Protein AF-A0A1E3TLP7-F1 (afdb_monomer_lite)

InterPro domains:
  IPR000572 Oxidoreductase, molybdopterin-binding domain [PF00174] (511-684)
  IPR001279 Metallo-beta-lactamase [PF00753] (11-185)
  IPR001279 Metallo-beta-lactamase [SM00849] (12-185)
  IPR001763 Rhodanese-like domain [PF00581] (271-338)
  IPR001763 Rhodanese-like domain [PF00581] (365-454)
  IPR001763 Rhodanese-like domain [PS50206] (268-319)
  IPR001763 Rhodanese-like domain [PS50206] (373-461)
  IPR001763 Rhodanese-like domain [SM00450] (255-351)
  IPR001763 Rhodanese-like domain [SM00450] (363-458)
  IPR005066 Moybdenum cofactor oxidoreductase, dimerisation [PF03404] (709-818)
  IPR008335 Eukaryotic molybdopterin oxidoreductase [PR00407] (499-515)
  IPR008335 Eukaryotic molybdopterin oxidoreductase [PR00407] (575-590)
  IPR008335 Eukaryotic molybdopterin oxidoreductase [PR00407] (631-647)
  IPR008335 Eukaryotic molybdopterin oxidoreductase [PR00407] (648-661)
  IPR008335 Eukaryotic molybdopterin oxidoreductase [PR00407] (664-677)
  IPR008335 Eukaryotic molybdopterin oxidoreductase [PR00407] (787-799)
  IPR014756 Immunoglobulin E-set [SSF81296] (709-818)
  IPR036374 Oxidoreductase, molybdopterin-binding domain superfamily [G3DSA:3.90.420.10] (462-701)
  IPR036374 Oxidoreductase, molybdopterin-binding domain superfamily [SSF56524] (473-695)
  IPR036866 Ribonuclease Z/Hydroxyacylglutathione hydrolase-like [G3DSA:3.60.15.10] (1-247)

Organism: Mycobacterium shimoidei (NCBI:txid29313)

pLDDT: mean 91.76, std 10.47, range [29.0, 98.88]

Sequence (820 aa):
MIFSQHYLACLSQASYLIGDETSGRAVVVDPRRDVDTYLSEAAEHGLHIERVIETHIHADFLSGHLELAAATGAVISYGEKADVQFPIEPLRDGQRICLGEVALQILATPGHTPESICIVVYEHADDDLPYGVLTGDTLFVGDVGRPDLMTSAGLSPDALARALYQSLHNKLLKLPDATRVYPAHGAGSLCGRRLSSETSSTIGDQRRTNYALNISDVDQFVVAVTEAQPLRPPYFEFTSRRNREQHPLLDEHGCPRLLDIDQICKYAQAGAILLDSREPGDYASGHLRGAINVGLQGRFAEWAGVVLSPDRDIVLVGDPTLARESTTRLSRVGFDRVIGQIRDLEQVFTQRPELVETSSRLSIDQLAELRGREPRLQLVDIRSPAERAQGAIPGARSIPLPVLTGVMADLDRAAPVVIYCASGYRSMVAASVLRSAGFDDVSDVIGGFESWQSCGLPSSSGDDDGPPVAADGRNAGLIVHRKDPLNCETSLPSLIGSVVMPISHFYVRNHFPAPALDPEAYELTVTGLVERPLRFGVHDLKRMPSQSLVSTLECAGNGRIQFDPPVEGEQWRFGAASTAEWTGVPLAEILDRAGLTAGAHDVVFRGADAGLVDNLTTPVRFERALSIADAYNSGALVAYAMNGEPLPLQHGRPVRLVVPGWYSVASVKWLTEIEVIGQSFEGYFHTERYQYEWPRDNGVVREPVRLQRVRSVIAEPADGVSVPAGELVVRGVAWSGAAAIDRVDVCIGESPWQPARLIGERRRHSWQWWELLARCETAGPTTLRARATDLAGRTQPDRPEWNRLGYGGNAIHTVTVRIE

Secondary structure (DSSP, 8-state):
-EEEEEEETTTTEEEEEEE-TTT-EEEEES--S--HHHHHHHHHTT-EEEEEE-SS--SSS--SHHHHHHHH-PEEE-BTT---SS----B-TT-EEESSS-EEEEEE--SSSTT-EEEEEESSTT-SS-SEEEEETTB-SSSB--S-GGGGGT--HHHHHHHHHHHHHHTGGGS-TT-EEEESB-TT-TTSSS--S-S-EEHHHHHHH-TGGG--SHHHHHHHHHTTPPPPPTHHHHHHHHTTS--PPP-TTPPPPEE-HHHHHHHHHTT-EEEE-S-HHHHHHSEETTPEE--SSSSHHHHHHHHS-TTS-EEEES-GGGHHHHHHHHHTTT---EEEEES-HHHHHHH-GGGEE--EEE-HHHHHHHHHH-TT-EEEE-S-HHH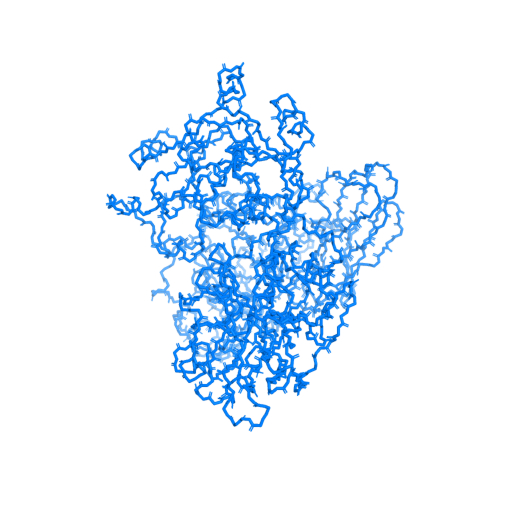HHT-B-TT-EE--HHHHHHHGGGS-TTS-EEEE-SSSHHHHHHHHHHHHTT-SSEEEETTHHHHHHHTTPPPBPTTTTS----TTSTTTTEEEEETTTTEEEE-SGGGSS-SS--GGGS-EE-SSPPP---TTT--EEEEESBSS-EEE-HHHHHTS--EEEEEEEE-TTTTGGG-SS--SS----S--EEEEEEEEEEHHHHHHHH-BPTT--EEEEEEEEEE--TT-SS-EEEEEEEEHHHHHHS--EEEEEETTEEPPGGGTTT-EEE-TTB-GGGS-SSEEEEEEESS----IIIIISSEEEEEETTEEEEEE--BPPPEEEEEESPTT-EE-SEEEEEEEEEE-SSS-EEEEEEEETTSPPEEEEEES---SSS-EEEEEEEEE---EEEEEEEEEEETTS-B--SS----TT-----PPEEEEEEE-

Radius of gyration: 30.21 Å; chains: 1; bounding box: 72×69×86 Å

Foldseek 3Di:
DDWDWDADQLQQFIKIWDADLVQLEIEIEQAFLPCVVVVVVSVVSSHQHQAYEYQDLFLQFAGNRVVNCVVRVHAYEFAPPDAFDDDHDHDYAQDWDDNDQKIWGWHQQQALHNGGIKIFIASGPPDLATQAIEREQLDAAQWHFAQCLCVVVVDDSLVSLLSSLCSVPVPLLPHDQAHKYAYRGAPPNLRTDGGHPDRIDGSNVCCVRRPLNPDPDSVVSSCVRNPPRWDDFPLSVVSSVSNRYDDDRDPLPDAAAADEPVVVVVLVVVPAAEEEQDALVVVQAKDFQLHFYQHVPRNRQSLCSLQDDLVHAYEYEDDSVCRSVSQSSVVRSPNNRHNHYHNDVVVCCVPPVVRMDHAAADEPVRVVVCVVVFVQEAAAEQEILVVCLAFDDPPHQYDHSSCCVVCVVLRDLPHAYEYFYQQFRSQSSSQSSSSSVRRPHYYYYHGGVPSVVVVVHDTDHSPNPPPPCDLQVSSQQWAWQDSFVTFTFAALLQQPDDLAHDPSRATFDDPHHQDDDDLVPAWAWEEAQFPATDIDRPVRFVPDDKDKDKFKAAAQQACQCQFPVHADDRNHYHGRIGIWIFMTDQLVVVRVVRHGHPLFFKKKWWAPGWDDDPPDPDIDTLMEIDTPVLSVPQRKGFTQDINNHGDDRSRAPRTWIDRFQFHCSRTGHNTRYIYTYNDDDDGCCYPVHQWFWDDDPVGTDTHHRTGAAKAKAWSPPAAAAEDEAFKGKTKTKIATSPAWWPWKWKDKAPDDTDTWDWRDDTDGRTIIITMDTDGGHDFFKMKMWMKIAGPVGGIAACGARDGNNNGNGRHIYMGIYGYD

Structure (mmCIF, N/CA/C/O backbone):
data_AF-A0A1E3TLP7-F1
#
_entry.id   AF-A0A1E3TLP7-F1
#
loop_
_atom_site.group_PDB
_atom_site.id
_atom_site.type_symbol
_atom_site.label_atom_id
_atom_site.label_alt_id
_atom_site.label_comp_id
_atom_site.label_asym_id
_atom_site.label_entity_id
_atom_site.label_seq_id
_atom_site.pdbx_PDB_ins_code
_atom_site.Cartn_x
_atom_site.Cartn_y
_atom_site.Cartn_z
_atom_site.occupancy
_atom_site.B_iso_or_equiv
_atom_site.auth_seq_id
_atom_site.auth_comp_id
_atom_site.auth_asym_id
_atom_site.auth_atom_id
_atom_site.pdbx_PDB_model_num
ATOM 1 N N . MET A 1 1 ? -23.063 20.810 29.902 1.00 96.62 1 MET A N 1
ATOM 2 C CA . MET A 1 1 ? -22.294 19.725 29.241 1.00 96.62 1 MET A CA 1
ATOM 3 C C . MET A 1 1 ? -20.846 20.162 29.118 1.00 96.62 1 MET A C 1
ATOM 5 O O . MET A 1 1 ? -20.602 21.279 28.676 1.00 96.62 1 MET A O 1
ATOM 9 N N . ILE A 1 2 ? -19.897 19.275 29.423 1.00 97.88 2 ILE A N 1
ATOM 10 C CA . ILE A 1 2 ? -18.472 19.474 29.127 1.00 97.88 2 ILE A CA 1
ATOM 11 C C . ILE A 1 2 ? -18.133 18.728 27.836 1.00 97.88 2 ILE A C 1
ATOM 13 O O . ILE A 1 2 ? -18.432 17.541 27.704 1.00 97.88 2 ILE A O 1
ATOM 17 N N . PHE A 1 3 ? -17.528 19.433 26.881 1.00 98.31 3 PHE A N 1
ATOM 18 C CA . PHE A 1 3 ? -17.060 18.875 25.615 1.00 98.31 3 PHE A CA 1
ATOM 19 C C . PHE A 1 3 ? -15.680 19.444 25.299 1.00 98.31 3 PHE A C 1
ATOM 21 O O . PHE A 1 3 ? -15.554 20.639 25.017 1.00 98.31 3 PHE A O 1
ATOM 28 N N . SER A 1 4 ? -14.672 18.579 25.292 1.00 98.00 4 SER A N 1
ATOM 29 C CA . SER A 1 4 ? -13.280 18.970 25.082 1.00 98.00 4 SER A CA 1
ATOM 30 C C . SER A 1 4 ? -12.659 18.173 23.949 1.00 98.00 4 SER A C 1
ATOM 32 O O . SER A 1 4 ? -12.707 16.945 23.937 1.00 98.00 4 SER A O 1
ATOM 34 N N . GLN A 1 5 ? -12.070 18.881 22.982 1.00 97.38 5 GLN A N 1
ATOM 35 C CA . GLN A 1 5 ? -11.295 18.287 21.895 1.00 97.38 5 GLN A CA 1
ATOM 36 C C . GLN A 1 5 ? -9.805 18.386 22.222 1.00 97.38 5 GLN A C 1
ATOM 38 O O . GLN A 1 5 ? -9.239 19.479 22.270 1.00 97.38 5 GLN A O 1
ATOM 43 N N . HIS A 1 6 ? -9.141 17.242 22.350 1.00 96.38 6 HIS A N 1
ATOM 44 C CA . HIS A 1 6 ? -7.696 17.168 22.500 1.00 96.38 6 HIS A CA 1
ATOM 45 C C . HIS A 1 6 ? -7.064 16.830 21.148 1.00 96.38 6 HIS A C 1
ATOM 47 O O . HIS A 1 6 ? -7.048 15.671 20.727 1.00 96.38 6 HIS A O 1
ATOM 53 N N . TYR A 1 7 ? -6.433 17.813 20.499 1.00 92.19 7 TYR A N 1
ATOM 54 C CA . TYR A 1 7 ? -5.737 17.614 19.220 1.00 92.19 7 TYR A CA 1
ATOM 55 C C . TYR A 1 7 ? -4.223 17.405 19.376 1.00 92.19 7 TYR A C 1
ATOM 57 O O . TYR A 1 7 ? -3.538 18.200 20.025 1.00 92.19 7 TYR A O 1
ATOM 65 N N . LEU A 1 8 ? -3.695 16.312 18.827 1.00 89.06 8 LEU A N 1
ATOM 66 C CA . LEU A 1 8 ? -2.284 15.949 18.853 1.00 89.06 8 LEU A CA 1
ATOM 67 C C . LEU A 1 8 ? -1.656 16.226 17.486 1.00 89.06 8 LEU A C 1
ATOM 69 O O . LEU A 1 8 ? -1.705 15.402 16.573 1.00 89.06 8 LEU A O 1
ATOM 73 N N . ALA A 1 9 ? -1.011 17.384 17.356 1.00 83.56 9 ALA A N 1
ATOM 74 C CA . ALA A 1 9 ? -0.497 17.864 16.073 1.00 83.56 9 ALA A CA 1
ATOM 75 C C . ALA A 1 9 ? 0.505 16.910 15.394 1.00 83.56 9 ALA A C 1
ATOM 77 O O . ALA A 1 9 ? 0.529 16.825 14.169 1.00 83.56 9 ALA A O 1
ATOM 78 N N . CYS A 1 10 ? 1.315 16.172 16.162 1.00 80.00 10 CYS A N 1
ATOM 79 C CA . CYS A 1 10 ? 2.345 15.290 15.602 1.00 80.00 10 CYS A CA 1
ATOM 80 C C . CYS A 1 10 ? 1.803 14.004 14.960 1.00 80.00 10 CYS A C 1
ATOM 82 O O . CYS A 1 10 ? 2.564 13.355 14.260 1.00 80.00 10 CYS A O 1
ATOM 84 N N . LEU A 1 11 ? 0.541 13.641 15.216 1.00 85.75 11 LEU A N 1
ATOM 85 C CA . LEU A 1 11 ? -0.172 12.537 14.550 1.00 85.75 11 LEU A CA 1
ATOM 86 C C . LEU A 1 11 ? -1.413 13.034 13.794 1.00 85.75 11 LEU A C 1
ATOM 88 O O . LEU A 1 11 ? -2.057 12.289 13.074 1.00 85.75 11 LEU A O 1
ATOM 92 N N . SER A 1 12 ? -1.728 14.330 13.909 1.00 90.31 12 SER A N 1
ATOM 93 C CA . SER A 1 12 ? -2.965 14.922 13.382 1.00 90.31 12 SER A CA 1
ATOM 94 C C . SER A 1 12 ? -4.221 14.236 13.917 1.00 90.31 12 SER A C 1
ATOM 96 O O . SER A 1 12 ? -5.204 14.128 13.195 1.00 90.31 12 SER A O 1
ATOM 98 N N . GLN A 1 13 ? -4.157 13.782 15.169 1.00 93.81 13 GLN A N 1
ATOM 99 C CA . GLN A 1 13 ? -5.163 12.957 15.829 1.00 93.81 13 GLN A CA 1
ATOM 100 C C . GLN A 1 13 ? -5.991 13.799 16.804 1.00 93.81 13 GLN A C 1
ATOM 102 O O . GLN A 1 13 ? -5.450 14.622 17.544 1.00 93.81 13 GLN A O 1
ATOM 107 N N . ALA A 1 14 ? -7.301 13.600 16.810 1.00 96.25 14 ALA A N 1
ATOM 108 C CA . ALA A 1 14 ? -8.249 14.223 17.713 1.00 96.25 14 ALA A CA 1
ATOM 109 C C . ALA A 1 14 ? -8.894 13.162 18.605 1.00 96.25 14 ALA A C 1
ATOM 111 O O . ALA A 1 14 ? -9.281 12.092 18.152 1.00 96.25 14 ALA A O 1
ATOM 112 N N . SER A 1 15 ? -9.046 13.514 19.873 1.00 98.19 15 SER A N 1
ATOM 113 C CA . SER A 1 15 ? -9.737 12.717 20.886 1.00 98.19 15 SER A CA 1
ATOM 114 C C . SER A 1 15 ? -10.657 13.623 21.680 1.00 98.19 15 SER A C 1
ATOM 116 O O . SER A 1 15 ? -10.453 14.843 21.705 1.00 98.19 15 SER A O 1
ATOM 118 N N . TYR A 1 16 ? -11.666 13.041 22.315 1.00 98.69 16 TYR A N 1
ATOM 119 C CA . TYR A 1 16 ? -12.747 13.820 22.907 1.00 98.69 16 TYR A CA 1
ATOM 120 C C . TYR A 1 16 ? -13.062 13.359 24.317 1.00 98.69 16 TYR A C 1
ATOM 122 O O . TYR A 1 16 ? -13.267 12.171 24.537 1.00 98.69 16 TYR A O 1
ATOM 130 N N . LEU A 1 17 ? -13.159 14.305 25.247 1.00 98.75 17 LEU A N 1
ATOM 131 C CA . LEU A 1 17 ? -13.747 14.084 26.562 1.00 98.75 17 LEU A CA 1
ATOM 132 C C . LEU A 1 17 ? -15.145 14.704 26.571 1.00 98.75 17 LEU A C 1
ATOM 134 O O . LEU A 1 17 ? -15.316 15.882 26.248 1.00 98.75 17 LEU A O 1
ATOM 138 N N . ILE A 1 18 ? -16.151 13.893 26.901 1.00 98.75 18 ILE A N 1
ATOM 139 C CA . ILE A 1 18 ? -17.552 14.316 26.964 1.00 98.75 18 ILE A CA 1
ATOM 140 C C . ILE A 1 18 ? -18.078 13.997 28.356 1.00 98.75 18 ILE A C 1
ATOM 142 O O . ILE A 1 18 ? -18.085 12.835 28.761 1.00 98.75 18 ILE A O 1
ATOM 146 N N . GLY A 1 19 ? -18.519 15.022 29.077 1.00 98.31 19 GLY A N 1
ATOM 147 C CA . GLY A 1 19 ? -18.962 14.921 30.461 1.00 98.31 19 GLY A CA 1
ATOM 148 C C . GLY A 1 19 ? -20.316 15.573 30.702 1.00 98.31 19 GLY A C 1
ATOM 149 O O . GLY A 1 19 ? -20.655 16.608 30.121 1.00 98.31 19 GLY A O 1
ATOM 150 N N . ASP A 1 20 ? -21.078 14.975 31.607 1.00 98.50 20 ASP A N 1
ATOM 151 C CA . ASP A 1 20 ? -22.281 15.565 32.170 1.00 98.50 20 ASP A CA 1
ATOM 152 C C . ASP A 1 20 ? -21.970 16.191 33.535 1.00 98.50 20 ASP A C 1
ATOM 154 O O . ASP A 1 20 ? -21.542 15.508 34.463 1.00 98.50 20 ASP A O 1
ATOM 158 N N . GLU A 1 21 ? -22.192 17.499 33.666 1.00 97.00 21 GLU A N 1
ATOM 159 C CA . GLU A 1 21 ? -21.892 18.242 34.899 1.00 97.00 21 GLU A CA 1
ATOM 160 C C . GLU A 1 21 ? -22.856 17.905 36.045 1.00 97.00 21 GLU A C 1
ATOM 162 O O . GLU A 1 21 ? -22.517 18.101 37.210 1.00 97.00 21 GLU A O 1
ATOM 167 N N . THR A 1 22 ? -24.059 17.406 35.739 1.00 97.12 22 THR A N 1
ATOM 168 C CA . THR A 1 22 ? -25.086 17.136 36.755 1.00 97.12 22 THR A CA 1
ATOM 169 C C . THR A 1 22 ? -24.856 15.804 37.459 1.00 97.12 22 THR A C 1
ATOM 171 O O . THR A 1 22 ? -25.039 15.698 38.672 1.00 97.12 22 THR A O 1
ATOM 174 N N . SER A 1 23 ? -24.437 14.785 36.709 1.00 97.94 23 SER A N 1
ATOM 175 C CA . SER A 1 23 ? -24.166 13.443 37.217 1.00 97.94 23 SER A CA 1
ATOM 176 C C . SER A 1 23 ? -22.690 13.208 37.532 1.00 97.94 23 SER A C 1
ATOM 178 O O . SER A 1 23 ? -22.369 12.259 38.249 1.00 97.94 23 SER A O 1
ATOM 180 N N . GLY A 1 24 ? -21.798 14.025 36.965 1.00 98.25 24 GLY A N 1
ATOM 181 C CA . GLY A 1 24 ? -20.355 13.821 36.997 1.00 98.25 24 GLY A CA 1
ATOM 182 C C . GLY A 1 24 ? -19.873 12.675 36.101 1.00 98.25 24 GLY A C 1
ATOM 183 O O . GLY A 1 24 ? -18.721 12.278 36.207 1.00 98.25 24 GLY A O 1
ATOM 184 N N . ARG A 1 25 ? -20.714 12.082 35.245 1.00 98.69 25 ARG A N 1
ATOM 185 C CA . ARG A 1 25 ? -20.330 10.931 34.403 1.00 98.69 25 ARG A CA 1
ATOM 186 C C . ARG A 1 25 ? -19.724 11.406 33.089 1.00 98.69 25 ARG A C 1
ATOM 188 O O . ARG A 1 25 ? -20.250 12.323 32.459 1.00 98.69 25 ARG A O 1
ATOM 195 N N . ALA A 1 26 ? -18.648 10.758 32.657 1.00 98.75 26 ALA A N 1
ATOM 196 C CA . ALA A 1 26 ? -17.939 11.119 31.438 1.00 98.75 26 ALA A CA 1
ATOM 197 C C . ALA A 1 26 ? -17.496 9.906 30.617 1.00 98.75 26 ALA A C 1
ATOM 199 O O . ALA A 1 26 ? -17.350 8.793 31.129 1.00 98.75 26 ALA A O 1
ATOM 200 N N . VAL A 1 27 ? -17.243 10.154 29.335 1.00 98.81 27 VAL A N 1
ATOM 201 C CA . VAL A 1 27 ? -16.594 9.213 28.420 1.00 98.81 27 VAL A CA 1
ATOM 202 C C . VAL A 1 27 ? -15.412 9.873 27.728 1.00 98.81 27 VAL A C 1
ATOM 204 O O . VAL A 1 27 ? -15.405 11.090 27.530 1.00 98.81 27 VAL A O 1
ATOM 207 N N . VAL A 1 28 ? -14.446 9.055 27.319 1.00 98.88 28 VAL A N 1
ATOM 208 C CA . VAL A 1 28 ? -13.373 9.475 26.412 1.00 98.88 28 VAL A CA 1
ATOM 209 C C . VAL A 1 28 ? -13.509 8.719 25.097 1.00 98.88 28 VAL A C 1
ATOM 211 O O . VAL A 1 28 ? -13.768 7.517 25.104 1.00 98.88 28 VAL A O 1
ATOM 214 N N . VAL A 1 29 ? -13.358 9.425 23.980 1.00 98.81 29 VAL A N 1
ATOM 215 C CA . VAL A 1 29 ? -13.446 8.872 22.627 1.00 98.81 29 VAL A CA 1
ATOM 216 C C . VAL A 1 29 ? -12.095 8.965 21.928 1.00 98.81 29 VAL A C 1
ATOM 218 O O . VAL A 1 29 ? -11.499 10.047 21.909 1.00 98.81 29 VAL A O 1
ATOM 221 N N . ASP A 1 30 ? -11.647 7.841 21.363 1.00 98.50 30 ASP A N 1
ATOM 222 C CA . ASP A 1 30 ? -10.378 7.663 20.641 1.00 98.50 30 ASP A CA 1
ATOM 223 C C . ASP A 1 30 ? -9.145 8.191 21.415 1.00 98.50 30 ASP A C 1
ATOM 225 O O . ASP A 1 30 ? -8.400 9.029 20.898 1.00 98.50 30 ASP A O 1
ATOM 229 N N . PRO A 1 31 ? -8.925 7.789 22.685 1.00 98.00 31 PRO A N 1
ATOM 230 C CA . PRO A 1 31 ? -7.868 8.344 23.527 1.00 98.00 31 PRO A CA 1
ATOM 231 C C . PRO A 1 31 ? -6.466 8.128 22.953 1.00 98.00 31 PRO A C 1
ATOM 233 O O . PRO A 1 31 ? -6.100 7.046 22.493 1.00 98.00 31 PRO A O 1
ATOM 236 N N . ARG A 1 32 ? -5.619 9.146 23.113 1.00 95.31 32 ARG A N 1
ATOM 237 C CA . ARG A 1 32 ? -4.165 9.001 22.986 1.00 95.31 32 ARG A CA 1
ATOM 238 C C . ARG A 1 32 ? -3.653 7.998 24.007 1.00 95.31 32 ARG A C 1
ATOM 240 O O . ARG A 1 32 ? -4.238 7.849 25.076 1.00 95.31 32 ARG A O 1
ATOM 247 N N . ARG A 1 33 ? -2.498 7.404 23.711 1.00 94.12 33 ARG A N 1
ATOM 248 C CA . ARG A 1 33 ? -1.833 6.489 24.638 1.00 94.12 33 ARG A CA 1
ATOM 249 C C . ARG A 1 33 ? -1.400 7.127 25.954 1.00 94.12 33 ARG A C 1
ATOM 251 O O . ARG A 1 33 ? -1.424 6.454 26.973 1.00 94.12 33 ARG A O 1
ATOM 258 N N . ASP A 1 34 ? -0.963 8.384 25.913 1.00 94.31 34 ASP A N 1
ATOM 259 C CA . ASP A 1 34 ? -0.636 9.170 27.099 1.00 94.31 34 ASP A CA 1
ATOM 260 C C . ASP A 1 34 ? -1.903 9.826 27.671 1.00 94.31 34 ASP A C 1
ATOM 262 O O . ASP A 1 34 ? -2.395 10.831 27.147 1.00 94.31 34 ASP A O 1
ATOM 266 N N . VAL A 1 35 ? -2.473 9.208 28.706 1.00 96.94 35 VAL A N 1
ATOM 267 C CA . VAL A 1 35 ? -3.844 9.435 29.181 1.00 96.94 35 VAL A CA 1
ATOM 268 C C . VAL A 1 35 ? -3.951 10.467 30.302 1.00 96.94 35 VAL A C 1
ATOM 270 O O . VAL A 1 35 ? -5.061 10.912 30.614 1.00 96.94 35 VAL A O 1
ATOM 273 N N . ASP A 1 36 ? -2.825 10.906 30.872 1.00 95.81 36 ASP A N 1
ATOM 274 C CA . ASP A 1 36 ? -2.765 11.882 31.972 1.00 95.81 36 ASP A CA 1
ATOM 275 C C . ASP A 1 36 ? -3.558 13.164 31.689 1.00 95.81 36 ASP A C 1
ATOM 277 O O . ASP A 1 36 ? -4.141 13.762 32.600 1.00 95.81 36 ASP A O 1
ATOM 281 N N . THR A 1 37 ? -3.614 13.584 30.420 1.00 95.19 37 THR A N 1
ATOM 282 C CA . THR A 1 37 ? -4.375 14.770 30.006 1.00 95.19 37 THR A CA 1
ATOM 283 C C . THR A 1 37 ? -5.871 14.623 30.280 1.00 95.19 37 THR A C 1
ATOM 285 O O . THR A 1 37 ? -6.492 15.597 30.693 1.00 95.19 37 THR A O 1
ATOM 288 N N . TYR A 1 38 ? -6.444 13.431 30.089 1.00 98.25 38 TYR A N 1
ATOM 289 C CA . TYR A 1 38 ? -7.871 13.189 30.310 1.00 98.25 38 TYR A CA 1
ATOM 290 C C . TYR A 1 38 ? -8.166 13.005 31.795 1.00 98.25 38 TYR A C 1
ATOM 292 O O . TYR A 1 38 ? -9.174 13.499 32.290 1.00 98.25 38 TYR A O 1
ATOM 300 N N . LEU A 1 39 ? -7.274 12.316 32.516 1.00 98.12 39 LEU A N 1
ATOM 301 C CA . LEU A 1 39 ? -7.407 12.087 33.956 1.00 98.12 39 LEU A CA 1
ATOM 302 C C . LEU A 1 39 ? -7.354 13.403 34.739 1.00 98.12 39 LEU A C 1
ATOM 304 O O . LEU A 1 39 ? -8.164 13.623 35.640 1.00 98.12 39 LEU A O 1
ATOM 308 N N . SER A 1 40 ? -6.424 14.286 34.369 1.00 97.56 40 SER A N 1
ATOM 309 C CA . SER A 1 40 ? -6.266 15.597 35.003 1.00 97.56 40 SER A CA 1
ATOM 310 C C . SER A 1 40 ? -7.473 16.496 34.744 1.00 97.56 40 SER A C 1
ATOM 312 O O . SER A 1 40 ? -7.992 17.102 35.678 1.00 97.56 40 SER A O 1
ATOM 314 N N . GLU A 1 41 ? -7.958 16.540 33.500 1.00 98.19 41 GLU A N 1
ATOM 315 C CA . GLU A 1 41 ? -9.129 17.340 33.133 1.00 98.19 41 GLU A CA 1
ATOM 316 C C . GLU A 1 41 ? -10.415 16.810 33.782 1.00 98.19 41 GLU A C 1
ATOM 318 O O . GLU A 1 41 ? -11.197 17.578 34.345 1.00 98.19 41 GLU A O 1
ATOM 323 N N . ALA A 1 42 ? -10.619 15.489 33.784 1.00 98.25 42 ALA A N 1
ATOM 324 C CA . ALA A 1 42 ? -11.744 14.883 34.486 1.00 98.25 42 ALA A CA 1
ATOM 325 C C . ALA A 1 42 ? -11.728 15.242 35.981 1.00 98.25 42 ALA A C 1
ATOM 327 O O . ALA A 1 42 ? -12.762 15.619 36.527 1.00 98.25 42 ALA A O 1
ATOM 328 N N . ALA A 1 43 ? -10.563 15.204 36.635 1.00 97.94 43 ALA A N 1
ATOM 329 C CA . ALA A 1 43 ? -10.437 15.598 38.035 1.00 97.94 43 ALA A CA 1
ATOM 330 C C . ALA A 1 43 ? -10.733 17.092 38.265 1.00 97.94 43 ALA A C 1
ATOM 332 O O . ALA A 1 43 ? -11.419 17.425 39.233 1.00 97.94 43 ALA A O 1
ATOM 333 N N . GLU A 1 44 ? -10.260 17.982 37.384 1.00 97.88 44 GLU A N 1
ATOM 334 C CA . GLU A 1 44 ? -10.527 19.429 37.447 1.00 97.88 44 GLU A CA 1
ATOM 335 C C . GLU A 1 44 ? -12.028 19.737 37.381 1.00 97.88 44 GLU A C 1
ATOM 337 O O . GLU A 1 44 ? -12.531 20.582 38.126 1.00 97.88 44 GLU A O 1
ATOM 342 N N . HIS A 1 45 ? -12.756 18.999 36.546 1.00 97.56 45 HIS A N 1
ATOM 343 C CA . HIS A 1 45 ? -14.193 19.165 36.360 1.00 97.56 45 HIS A CA 1
ATOM 344 C C . HIS A 1 45 ? -15.068 18.290 37.272 1.00 97.56 45 HIS A C 1
ATOM 346 O O . HIS A 1 45 ? -16.293 18.338 37.172 1.00 97.56 45 HIS A O 1
ATOM 352 N N . GLY A 1 46 ? -14.476 17.496 38.171 1.00 97.62 46 GLY A N 1
ATOM 353 C CA . GLY A 1 46 ? -15.222 16.587 39.048 1.00 97.62 46 GLY A CA 1
ATOM 354 C C . GLY A 1 46 ? -15.940 15.452 38.304 1.00 97.62 46 GLY A C 1
ATOM 355 O O . GLY A 1 46 ? -16.970 14.966 38.769 1.00 97.62 46 GLY A O 1
ATOM 356 N N . LEU A 1 47 ? -15.410 15.045 37.151 1.00 98.56 47 LEU A N 1
ATOM 357 C CA . LEU A 1 47 ? -15.938 13.987 36.300 1.00 98.56 47 LEU A CA 1
ATOM 358 C C . LEU A 1 47 ? -15.319 12.618 36.627 1.00 98.56 47 LEU A C 1
ATOM 360 O O . LEU A 1 47 ? -14.149 12.496 36.987 1.00 98.56 47 LEU A O 1
ATOM 364 N N . HIS A 1 48 ? -16.097 11.560 36.418 1.00 98.31 48 HIS A N 1
ATOM 365 C CA . HIS A 1 48 ? -15.682 10.166 36.464 1.00 98.31 48 HIS A CA 1
ATOM 366 C C . HIS A 1 48 ? -15.814 9.546 35.070 1.00 98.31 48 HIS A C 1
ATOM 368 O O . HIS A 1 48 ? -16.920 9.400 34.543 1.00 98.31 48 HIS A O 1
ATOM 374 N N . ILE A 1 49 ? -14.676 9.181 34.475 1.00 98.75 49 ILE A N 1
ATOM 375 C CA . ILE A 1 49 ? -14.624 8.506 33.175 1.00 98.75 49 ILE A CA 1
ATOM 376 C C . ILE A 1 49 ? -15.064 7.050 33.370 1.00 98.75 49 ILE A C 1
ATOM 378 O O . ILE A 1 49 ? -14.292 6.231 33.870 1.00 98.75 49 ILE A O 1
ATOM 382 N N . GLU A 1 50 ? -16.295 6.733 32.968 1.00 98.25 50 GLU A N 1
ATOM 383 C CA . GLU A 1 50 ? -16.895 5.397 33.124 1.00 98.25 50 GLU A CA 1
ATOM 384 C C . GLU A 1 50 ? -16.774 4.518 31.871 1.00 98.25 50 GLU A C 1
ATOM 386 O O . GLU A 1 50 ? -16.971 3.303 31.941 1.00 98.25 50 GLU A O 1
ATOM 391 N N . ARG A 1 51 ? -16.474 5.118 30.712 1.00 98.62 51 ARG A N 1
ATOM 392 C CA . ARG A 1 51 ? -16.362 4.409 29.434 1.00 98.62 51 ARG A CA 1
ATOM 393 C C . ARG A 1 51 ? -15.324 5.052 28.519 1.00 98.62 51 ARG A C 1
ATOM 395 O O . ARG A 1 51 ? -15.273 6.274 28.385 1.00 98.62 51 ARG A O 1
ATOM 402 N N . VAL A 1 52 ? -14.557 4.204 27.845 1.00 98.81 52 VAL A N 1
ATOM 403 C CA . VAL A 1 52 ? -13.730 4.561 26.692 1.00 98.81 52 VAL A CA 1
ATOM 404 C C . VAL A 1 52 ? -14.417 4.032 25.442 1.00 98.81 52 VAL A C 1
ATOM 406 O O . VAL A 1 52 ? -14.744 2.848 25.378 1.00 98.81 52 VAL A O 1
ATOM 409 N N . ILE A 1 53 ? -14.671 4.901 24.468 1.00 98.81 53 ILE A N 1
ATOM 410 C CA . ILE A 1 53 ? -15.297 4.524 23.201 1.00 98.81 53 ILE A CA 1
ATOM 411 C C . ILE A 1 53 ? -14.279 4.673 22.082 1.00 98.81 53 ILE A C 1
ATOM 413 O O . ILE A 1 53 ? -13.714 5.741 21.884 1.00 98.81 53 ILE A O 1
ATOM 417 N N . GLU A 1 54 ? -14.102 3.611 21.321 1.00 98.75 54 GLU A N 1
ATOM 418 C CA . GLU A 1 54 ? -13.281 3.605 20.123 1.00 98.75 54 GLU A CA 1
ATOM 419 C C . GLU A 1 54 ? -14.194 3.642 18.909 1.00 98.75 54 GLU A C 1
ATOM 421 O O . GLU A 1 54 ? -15.079 2.793 18.742 1.00 98.75 54 GLU A O 1
ATOM 426 N N . THR A 1 55 ? -14.007 4.650 18.062 1.00 98.62 55 THR A N 1
ATOM 427 C CA . THR A 1 55 ? -14.773 4.773 16.824 1.00 98.62 55 THR A CA 1
ATOM 428 C C . THR A 1 55 ? -14.433 3.643 15.866 1.00 98.62 55 THR A C 1
ATOM 430 O O . THR A 1 55 ? -15.306 3.195 15.128 1.00 98.62 55 THR A O 1
ATOM 433 N N . HIS A 1 56 ? -13.191 3.161 15.890 1.00 97.94 56 HIS A N 1
ATOM 434 C CA . HIS A 1 56 ? -12.696 2.037 15.106 1.00 97.94 56 HIS A CA 1
ATOM 435 C C . HIS A 1 56 ? -11.369 1.519 15.679 1.00 97.94 56 HIS A C 1
ATOM 437 O O . HIS A 1 56 ? -10.795 2.107 16.589 1.00 97.94 56 HIS A O 1
ATOM 443 N N . ILE A 1 57 ? -10.860 0.410 15.142 1.00 96.81 57 ILE A N 1
ATOM 444 C CA . ILE A 1 57 ? -9.518 -0.085 15.464 1.00 96.81 57 ILE A CA 1
ATOM 445 C C . ILE A 1 57 ? -8.491 0.753 14.691 1.00 96.81 57 ILE A C 1
ATOM 447 O O . ILE A 1 57 ? -8.256 0.511 13.503 1.00 96.81 57 ILE A O 1
ATOM 451 N N . HIS A 1 58 ? -7.872 1.716 15.377 1.00 96.06 58 HIS A N 1
ATOM 452 C CA . HIS A 1 58 ? -6.901 2.650 14.792 1.00 96.06 58 HIS A CA 1
ATOM 453 C C . HIS A 1 58 ? -5.693 1.932 14.188 1.00 96.06 58 HIS A C 1
ATOM 455 O O . HIS A 1 58 ? -5.191 0.944 14.737 1.00 96.06 58 HIS A O 1
ATOM 461 N N . ALA A 1 59 ? -5.210 2.432 13.053 1.00 92.56 59 ALA A N 1
ATOM 462 C CA . ALA A 1 59 ? -4.048 1.875 12.363 1.00 92.56 59 ALA A CA 1
ATOM 463 C C . ALA A 1 59 ? -2.775 2.696 12.582 1.00 92.56 59 ALA A C 1
ATOM 465 O O . ALA A 1 59 ? -1.683 2.154 12.500 1.00 92.56 59 ALA A O 1
ATOM 466 N N . ASP A 1 60 ? -2.886 3.986 12.853 1.00 91.06 60 ASP A N 1
ATOM 467 C CA . ASP A 1 60 ? -1.784 4.945 12.831 1.00 91.06 60 ASP A CA 1
ATOM 468 C C . ASP A 1 60 ? -1.270 5.322 14.228 1.00 91.06 60 ASP A C 1
ATOM 470 O O . ASP A 1 60 ? -0.136 5.773 14.364 1.00 91.06 60 ASP A O 1
ATOM 474 N N . PHE A 1 61 ? -2.043 5.072 15.284 1.00 95.12 61 PHE A N 1
ATOM 475 C CA . PHE A 1 61 ? -1.597 5.236 16.666 1.00 95.12 61 PHE A CA 1
ATOM 476 C C . PHE A 1 61 ? -2.097 4.100 17.557 1.00 95.12 61 PHE A C 1
ATOM 478 O O . PHE A 1 61 ? -3.115 3.465 17.279 1.00 95.12 61 PHE A O 1
ATOM 485 N N . LEU A 1 62 ? -1.351 3.815 18.623 1.00 96.25 62 LEU A N 1
ATOM 486 C CA . LEU A 1 62 ? -1.792 2.887 19.654 1.00 96.25 62 LEU A CA 1
ATOM 487 C C . LEU A 1 62 ? -2.657 3.649 20.653 1.00 96.25 62 LEU A C 1
ATOM 489 O O . LEU A 1 62 ? -2.199 4.629 21.241 1.00 96.25 62 LEU A O 1
ATOM 493 N N . SER A 1 63 ? -3.903 3.222 20.809 1.00 97.25 63 SER A N 1
ATOM 494 C CA . SER A 1 63 ? -4.866 3.907 21.664 1.00 97.25 63 SER A CA 1
ATOM 495 C C . SER A 1 63 ? -4.575 3.674 23.154 1.00 97.25 63 SER A C 1
ATOM 497 O O . SER A 1 63 ? -4.109 2.606 23.546 1.00 97.25 63 SER A O 1
ATOM 499 N N . GLY A 1 64 ? -4.914 4.667 23.983 1.00 97.81 64 GLY A N 1
ATOM 500 C CA . GLY A 1 64 ? -4.860 4.599 25.448 1.00 97.81 64 GLY A CA 1
ATOM 501 C C . GLY A 1 64 ? -6.061 3.924 26.117 1.00 97.81 64 GLY A C 1
ATOM 502 O O . GLY A 1 64 ? -6.338 4.191 27.286 1.00 97.81 64 GLY A O 1
ATOM 503 N N . HIS A 1 65 ? -6.834 3.103 25.400 1.00 98.12 65 HIS A N 1
ATOM 504 C CA . HIS A 1 65 ? -8.019 2.442 25.957 1.00 98.12 65 HIS A CA 1
ATOM 505 C C . HIS A 1 65 ? -7.694 1.506 27.125 1.00 98.12 65 HIS A C 1
ATOM 507 O O . HIS A 1 65 ? -8.443 1.486 28.104 1.00 98.12 65 HIS A O 1
ATOM 513 N N . LEU A 1 66 ? -6.580 0.765 27.061 1.00 97.94 66 LEU A N 1
ATOM 514 C CA . LEU A 1 66 ? -6.145 -0.095 28.166 1.00 97.94 66 LEU A CA 1
ATOM 515 C C . LEU A 1 66 ? -5.648 0.737 29.353 1.00 97.94 66 LEU A C 1
ATOM 517 O O . LEU A 1 66 ? -5.976 0.420 30.497 1.00 97.94 66 LEU A O 1
ATOM 521 N N . GLU A 1 67 ? -4.894 1.805 29.091 1.00 97.81 67 GLU A N 1
ATOM 522 C CA . GLU A 1 67 ? -4.379 2.730 30.100 1.00 97.81 67 GLU A CA 1
ATOM 523 C C . GLU A 1 67 ? -5.518 3.416 30.870 1.00 97.81 67 GLU A C 1
ATOM 525 O O . GLU A 1 67 ? -5.538 3.375 32.103 1.00 97.81 67 GLU A O 1
ATOM 530 N N . LEU A 1 68 ? -6.519 3.964 30.173 1.00 98.12 68 LEU A N 1
ATOM 531 C CA . LEU A 1 68 ? -7.689 4.573 30.815 1.00 98.12 68 LEU A CA 1
ATOM 532 C C . LEU A 1 68 ? -8.526 3.551 31.585 1.00 98.12 68 LEU A C 1
ATOM 534 O O . LEU A 1 68 ? -8.894 3.810 32.731 1.00 98.12 68 LEU A O 1
ATOM 538 N N . ALA A 1 69 ? -8.802 2.382 31.001 1.00 98.12 69 ALA A N 1
ATOM 539 C CA . ALA A 1 69 ? -9.564 1.339 31.685 1.00 98.12 69 ALA A CA 1
ATOM 540 C C . ALA A 1 69 ? -8.872 0.885 32.980 1.00 98.12 69 ALA A C 1
ATOM 542 O O . ALA A 1 69 ? -9.528 0.713 34.007 1.00 98.12 69 ALA A O 1
ATOM 543 N N . ALA A 1 70 ? -7.542 0.748 32.962 1.00 97.38 70 ALA A N 1
ATOM 544 C CA . ALA A 1 70 ? -6.762 0.407 34.146 1.00 97.38 70 ALA A CA 1
ATOM 545 C C . ALA A 1 70 ? -6.762 1.526 35.203 1.00 97.38 70 ALA A C 1
ATOM 547 O O . ALA A 1 70 ? -6.832 1.232 36.397 1.00 97.38 70 ALA A O 1
ATOM 548 N N . ALA A 1 71 ? -6.696 2.793 34.780 1.00 97.19 71 ALA A N 1
ATOM 549 C CA . ALA A 1 71 ? -6.642 3.943 35.680 1.00 97.19 71 ALA A CA 1
ATOM 550 C C . ALA A 1 71 ? -7.995 4.278 36.332 1.00 97.19 71 ALA A C 1
ATOM 552 O O . ALA A 1 71 ? -8.023 4.720 37.481 1.00 97.19 71 ALA A O 1
ATOM 553 N N . THR A 1 72 ? -9.113 4.081 35.624 1.00 97.88 72 THR A N 1
ATOM 554 C CA . THR A 1 72 ? -10.437 4.548 36.080 1.00 97.88 72 THR A CA 1
ATOM 555 C C . THR A 1 72 ? -11.439 3.430 36.354 1.00 97.88 72 THR A C 1
ATOM 557 O O . THR A 1 72 ? -12.444 3.669 37.022 1.00 97.88 72 THR A O 1
ATOM 560 N N . GLY A 1 73 ? -11.185 2.216 35.857 1.00 97.88 73 GLY A N 1
ATOM 561 C CA . GLY A 1 73 ? -12.170 1.134 35.824 1.00 97.88 73 GLY A CA 1
ATOM 562 C C . GLY A 1 73 ? -13.209 1.282 34.707 1.00 97.88 73 GLY A C 1
ATOM 563 O O . GLY A 1 73 ? -14.217 0.575 34.732 1.00 97.88 73 GLY A O 1
ATOM 564 N N . ALA A 1 74 ? -12.991 2.192 33.750 1.00 98.31 74 ALA A N 1
ATOM 565 C CA . ALA A 1 74 ? -13.880 2.391 32.613 1.00 98.31 74 ALA A CA 1
ATOM 566 C C . ALA A 1 74 ? -14.046 1.117 31.775 1.00 98.31 74 ALA A C 1
ATOM 568 O O . ALA A 1 74 ? -13.094 0.367 31.550 1.00 98.31 74 ALA A O 1
ATOM 569 N N . VAL A 1 75 ? -15.253 0.910 31.247 1.00 98.25 75 VAL A N 1
ATOM 570 C CA . VAL A 1 75 ? -15.490 -0.135 30.243 1.00 98.25 75 VAL A CA 1
ATOM 571 C C . VAL A 1 75 ? -14.986 0.324 28.877 1.00 98.25 75 VAL A C 1
ATOM 573 O O . VAL A 1 75 ? -15.148 1.486 28.508 1.00 98.25 75 VAL A O 1
ATOM 576 N N . ILE A 1 76 ? -14.386 -0.587 28.116 1.00 98.75 76 ILE A N 1
ATOM 577 C CA . ILE A 1 76 ? -13.942 -0.317 26.745 1.00 98.75 76 ILE A CA 1
ATOM 578 C C . ILE A 1 76 ? -15.065 -0.716 25.789 1.00 98.75 76 ILE A C 1
ATOM 580 O O . ILE A 1 76 ? -15.646 -1.794 25.920 1.00 98.75 76 ILE A O 1
ATOM 584 N N . SER A 1 77 ? -15.370 0.135 24.819 1.00 98.69 77 SER A N 1
ATOM 585 C CA . SER A 1 77 ? -16.471 -0.062 23.883 1.00 98.69 77 SER A CA 1
ATOM 586 C C . SER A 1 77 ? -16.043 0.202 22.444 1.00 98.69 77 SER A C 1
ATOM 588 O O . SER A 1 77 ? -15.428 1.219 22.153 1.00 98.69 77 SER A O 1
ATOM 590 N N . TYR A 1 78 ? -16.444 -0.692 21.543 1.00 98.44 78 TYR A N 1
ATOM 591 C CA . TYR A 1 78 ? -16.276 -0.586 20.089 1.00 98.44 78 TYR A CA 1
ATOM 592 C C . TYR A 1 78 ? -17.610 -0.891 19.394 1.00 98.44 78 TYR A C 1
ATOM 594 O O . TYR A 1 78 ? -18.539 -1.397 20.028 1.00 98.44 78 TYR A O 1
ATOM 602 N N . GLY A 1 79 ? -17.714 -0.661 18.082 1.00 97.88 79 GLY A N 1
ATOM 603 C CA . GLY A 1 79 ? -18.836 -1.171 17.287 1.00 97.88 79 GLY A CA 1
ATOM 604 C C . GLY A 1 79 ? -18.949 -2.705 17.306 1.00 97.88 79 GLY A C 1
ATOM 605 O O . GLY A 1 79 ? -17.960 -3.414 17.465 1.00 97.88 79 GLY A O 1
ATOM 606 N N . GLU A 1 80 ? -20.159 -3.238 17.095 1.00 95.00 80 GLU A N 1
ATOM 607 C CA . GLU A 1 80 ? -20.475 -4.683 17.200 1.00 95.00 80 GLU A CA 1
ATOM 608 C C . GLU A 1 80 ? -19.581 -5.645 16.402 1.00 95.00 80 GLU A C 1
ATOM 610 O O . GLU A 1 80 ? -19.517 -6.827 16.731 1.00 95.00 80 GLU A O 1
ATOM 615 N N . LYS A 1 81 ? -18.932 -5.172 15.335 1.00 94.06 81 LYS A N 1
ATOM 616 C CA . LYS A 1 81 ? -18.081 -6.002 14.468 1.00 94.06 81 LYS A CA 1
ATOM 617 C C . LYS A 1 81 ? -16.609 -6.019 14.885 1.00 94.06 81 LYS A C 1
ATOM 619 O O . LYS A 1 81 ? -15.807 -6.611 14.169 1.00 94.06 81 LYS A O 1
ATOM 624 N N . ALA A 1 82 ? -16.252 -5.352 15.981 1.00 95.25 82 ALA A N 1
ATOM 625 C CA . ALA A 1 82 ? -14.881 -5.325 16.459 1.00 95.25 82 ALA A CA 1
ATOM 626 C C . ALA A 1 82 ? -14.434 -6.716 16.920 1.00 95.25 82 ALA A C 1
ATOM 628 O O . ALA A 1 82 ? -15.162 -7.411 17.629 1.00 95.25 82 ALA A O 1
ATOM 629 N N . ASP A 1 83 ? -13.223 -7.093 16.520 1.00 93.19 83 ASP A N 1
ATOM 630 C CA . ASP A 1 83 ? -12.573 -8.346 16.895 1.00 93.19 83 ASP A CA 1
ATOM 631 C C . ASP A 1 83 ? -11.288 -8.020 17.665 1.00 93.19 83 ASP A C 1
ATOM 633 O O . ASP A 1 83 ? -10.305 -7.547 17.085 1.00 93.19 83 ASP A O 1
ATOM 637 N N . VAL A 1 84 ? -11.340 -8.194 18.987 1.00 96.25 84 VAL A N 1
ATOM 638 C CA . VAL A 1 84 ? -10.283 -7.822 19.939 1.00 96.25 84 VAL A CA 1
ATOM 639 C C . VAL A 1 84 ? -10.124 -8.898 21.019 1.00 96.25 84 VAL A C 1
ATOM 641 O O . VAL A 1 84 ? -11.038 -9.675 21.291 1.00 96.25 84 VAL A O 1
ATOM 644 N N . GLN A 1 85 ? -8.952 -8.951 21.650 1.00 96.12 85 GLN A N 1
ATOM 645 C CA . GLN A 1 85 ? -8.546 -10.008 22.587 1.00 96.12 85 GLN A CA 1
ATOM 646 C C . GLN A 1 85 ? -8.806 -9.675 24.065 1.00 96.12 85 GLN A C 1
ATOM 648 O O . GLN A 1 85 ? -8.400 -10.430 24.950 1.00 96.12 85 GLN A O 1
ATOM 653 N N . PHE A 1 86 ? -9.470 -8.558 24.347 1.00 96.00 86 PHE A N 1
ATOM 654 C CA . PHE A 1 86 ? -9.795 -8.096 25.695 1.00 96.00 86 PHE A CA 1
ATOM 655 C C . PHE A 1 86 ? -11.302 -7.840 25.848 1.00 96.00 86 PHE A C 1
ATOM 657 O O . PHE A 1 86 ? -12.010 -7.706 24.848 1.00 96.00 86 PHE A O 1
ATOM 664 N N . PRO A 1 87 ? -11.835 -7.807 27.084 1.00 96.38 87 PRO A N 1
ATOM 665 C CA . PRO A 1 87 ? -13.257 -7.575 27.304 1.00 96.38 87 PRO A CA 1
ATOM 666 C C . PRO A 1 87 ? -13.691 -6.201 26.793 1.00 96.38 87 PRO A C 1
ATOM 668 O O . PRO A 1 87 ? -13.108 -5.184 27.164 1.00 96.38 87 PRO A O 1
ATOM 671 N N . ILE A 1 88 ? -14.758 -6.184 25.996 1.00 97.75 88 ILE A N 1
ATOM 672 C CA . ILE A 1 88 ? -15.413 -4.962 25.532 1.00 97.75 88 ILE A CA 1
ATOM 673 C C . ILE A 1 88 ? -16.922 -5.039 25.753 1.00 97.75 88 ILE A C 1
ATOM 675 O O . ILE A 1 88 ? -17.498 -6.127 25.818 1.00 97.75 88 ILE A O 1
ATOM 679 N N . GLU A 1 89 ? -17.569 -3.880 25.822 1.00 98.12 89 GLU A N 1
ATOM 680 C CA . GLU A 1 89 ? -19.019 -3.738 25.721 1.00 98.12 89 GLU A CA 1
ATOM 681 C C . GLU A 1 89 ? -19.369 -3.241 24.303 1.00 98.12 89 GLU A C 1
ATOM 683 O O . GLU A 1 89 ? -19.163 -2.055 24.015 1.00 98.12 89 GLU A O 1
ATOM 688 N N . PRO A 1 90 ? -19.845 -4.119 23.394 1.00 97.75 90 PRO A N 1
ATOM 689 C CA . PRO A 1 90 ? -20.103 -3.746 22.006 1.00 97.75 90 PRO A CA 1
ATOM 690 C C . PRO A 1 90 ? -21.269 -2.765 21.875 1.00 97.75 90 PRO A C 1
ATOM 692 O O . PRO A 1 90 ? -22.304 -2.917 22.528 1.00 97.75 90 PRO A O 1
ATOM 695 N N . LEU A 1 91 ? -21.122 -1.796 20.976 1.00 98.44 91 LEU A N 1
ATOM 696 C CA . LEU A 1 91 ? -22.093 -0.739 20.728 1.00 98.44 91 LEU A CA 1
ATOM 697 C C . LEU A 1 91 ? -22.868 -0.989 19.435 1.00 98.44 91 LEU A C 1
ATOM 699 O O . LEU A 1 91 ? -22.284 -1.126 18.356 1.00 98.44 91 LEU A O 1
ATOM 703 N N . ARG A 1 92 ? -24.198 -1.026 19.553 1.00 97.94 92 ARG A N 1
ATOM 704 C CA . ARG A 1 92 ? -25.117 -1.294 18.439 1.00 97.94 92 ARG A CA 1
ATOM 705 C C . ARG A 1 92 ? -25.536 -0.025 17.718 1.00 97.94 92 ARG A C 1
ATOM 707 O O . ARG A 1 92 ? -25.632 1.047 18.312 1.00 97.94 92 ARG A O 1
ATOM 714 N N . ASP A 1 93 ? -25.905 -0.173 16.451 1.00 98.38 93 ASP A N 1
ATOM 715 C CA . ASP A 1 93 ? -26.538 0.907 15.695 1.00 98.38 93 ASP A CA 1
ATOM 716 C C . ASP A 1 93 ? -27.821 1.399 16.387 1.00 98.38 93 ASP A C 1
ATOM 718 O O . ASP A 1 93 ? -28.693 0.610 16.751 1.00 98.38 93 ASP A O 1
ATOM 722 N N . GLY A 1 94 ? -27.933 2.712 16.578 1.00 97.62 94 GLY A N 1
ATOM 723 C CA . GLY A 1 94 ? -29.053 3.365 17.255 1.00 97.62 94 GLY A CA 1
ATOM 724 C C . GLY A 1 94 ? -29.033 3.283 18.785 1.00 97.62 94 GLY A C 1
ATOM 725 O O . GLY A 1 94 ? -29.908 3.875 19.419 1.00 97.62 94 GLY A O 1
ATOM 726 N N . GLN A 1 95 ? -28.065 2.590 19.396 1.00 98.31 95 GLN A N 1
ATOM 727 C CA . GLN A 1 95 ? -27.942 2.520 20.852 1.00 98.31 95 GLN A CA 1
ATOM 728 C C . GLN A 1 95 ? -27.744 3.918 21.446 1.00 98.31 95 GLN A C 1
ATOM 730 O O . GLN A 1 95 ? -26.973 4.720 20.919 1.00 98.31 95 GLN A O 1
ATOM 735 N N . ARG A 1 96 ? -28.424 4.191 22.566 1.00 97.81 96 ARG A N 1
ATOM 736 C CA . ARG A 1 96 ? -28.249 5.420 23.344 1.00 97.81 96 ARG A CA 1
ATOM 737 C C . ARG A 1 96 ? -27.530 5.154 24.661 1.00 97.81 96 ARG A C 1
ATOM 739 O O . ARG A 1 96 ? -27.854 4.197 25.361 1.00 97.81 96 ARG A O 1
ATOM 746 N N . ILE A 1 97 ? -26.580 6.021 24.989 1.00 97.94 97 ILE A N 1
ATOM 747 C CA . ILE A 1 97 ? -25.848 6.046 26.256 1.00 97.94 97 ILE A CA 1
ATOM 748 C C . ILE A 1 97 ? -26.166 7.379 26.930 1.00 97.94 97 ILE A C 1
ATOM 750 O O . ILE A 1 97 ? -25.845 8.431 26.386 1.00 97.94 97 ILE A O 1
ATOM 754 N N . CYS A 1 98 ? -26.787 7.342 28.107 1.00 97.50 98 CYS A N 1
ATOM 755 C CA . CYS A 1 98 ? -27.070 8.546 28.886 1.00 97.50 98 CYS A CA 1
ATOM 756 C C . CYS A 1 98 ? -26.005 8.722 29.967 1.00 97.50 98 CYS A C 1
ATOM 758 O O . CYS A 1 98 ? -25.802 7.812 30.779 1.00 97.50 98 CYS A O 1
ATOM 760 N N . LEU A 1 99 ? -25.371 9.894 30.003 1.00 97.69 99 LEU A N 1
ATOM 761 C CA . LEU A 1 99 ? -24.437 10.294 31.058 1.00 97.69 99 LEU A CA 1
ATOM 762 C C . LEU A 1 99 ? -25.161 11.063 32.163 1.00 97.69 99 LEU A C 1
ATOM 764 O O . LEU A 1 99 ? -24.818 10.921 33.326 1.00 97.69 99 LEU A O 1
ATOM 768 N N . GLY A 1 100 ? -26.238 11.763 31.839 1.00 96.56 100 GLY A N 1
ATOM 769 C CA . GLY A 1 100 ? -27.098 12.473 32.778 1.00 96.56 100 GLY A CA 1
ATOM 770 C C . GLY A 1 100 ? -28.164 13.173 31.959 1.00 96.56 100 GLY A C 1
ATOM 771 O O . GLY A 1 100 ? -29.053 12.511 31.425 1.00 96.56 100 GLY A O 1
ATOM 772 N N . GLU A 1 101 ? -28.000 14.475 31.778 1.00 97.12 101 GLU A N 1
ATOM 773 C CA . GLU A 1 101 ? -28.699 15.235 30.745 1.00 97.12 101 GLU A CA 1
ATOM 774 C C . GLU A 1 101 ? -28.093 14.959 29.360 1.00 97.12 101 GLU A C 1
ATOM 776 O O . GLU A 1 101 ? -28.832 14.765 28.391 1.00 97.12 101 GLU A O 1
ATOM 781 N N . VAL A 1 102 ? -26.763 14.816 29.297 1.00 98.44 102 VAL A N 1
ATOM 782 C CA . VAL A 1 102 ? -26.030 14.488 28.067 1.00 98.44 102 VAL A CA 1
ATOM 783 C C . VAL A 1 102 ? -26.348 13.068 27.601 1.00 98.44 102 VAL A C 1
ATOM 785 O O . VAL A 1 102 ? -26.264 12.101 28.374 1.00 98.44 102 VAL A O 1
ATOM 788 N N . ALA A 1 103 ? -26.645 12.928 26.308 1.00 98.38 103 ALA A N 1
ATOM 789 C CA . ALA A 1 103 ? -26.897 11.644 25.665 1.00 98.38 103 ALA A CA 1
ATOM 790 C C . ALA A 1 103 ? -26.042 11.454 24.407 1.00 98.38 103 ALA A C 1
ATOM 792 O O . ALA A 1 103 ? -25.862 12.364 23.600 1.00 98.38 103 ALA A O 1
ATOM 793 N N . LEU A 1 104 ? -25.555 10.231 24.219 1.00 98.69 104 LEU A N 1
ATOM 794 C CA . LEU A 1 104 ? -24.802 9.805 23.046 1.00 98.69 104 LEU A CA 1
ATOM 795 C C . LEU A 1 104 ? -25.632 8.797 22.261 1.00 98.69 104 LEU A C 1
ATOM 797 O O . LEU A 1 104 ? -26.166 7.857 22.848 1.00 98.69 104 LEU A O 1
ATOM 801 N N . GLN A 1 105 ? -25.719 8.958 20.946 1.00 98.62 105 GLN A N 1
ATOM 802 C CA . GLN A 1 105 ? -26.345 7.990 20.051 1.00 98.62 105 GLN A CA 1
ATOM 803 C C . GLN A 1 105 ? -25.309 7.404 19.099 1.00 98.62 105 GLN A C 1
ATOM 805 O O . GLN A 1 105 ? -24.630 8.126 18.372 1.00 98.62 105 GLN A O 1
ATOM 810 N N . ILE A 1 106 ? -25.224 6.079 19.082 1.00 98.75 106 ILE A N 1
ATOM 811 C CA . ILE A 1 106 ? -24.275 5.341 18.255 1.00 98.75 106 ILE A CA 1
ATOM 812 C C . ILE A 1 106 ? -24.859 5.130 16.863 1.00 98.75 106 ILE A C 1
ATOM 814 O O . ILE A 1 106 ? -26.002 4.697 16.715 1.00 98.75 106 ILE A O 1
ATOM 818 N N . LEU A 1 107 ? -24.064 5.408 15.835 1.00 98.75 107 LEU A N 1
ATOM 819 C CA . LEU A 1 107 ? -24.366 5.099 14.444 1.00 98.75 107 LEU A CA 1
ATOM 820 C C . LEU A 1 107 ? -23.298 4.144 13.919 1.00 98.75 107 LEU A C 1
ATOM 822 O O . LEU A 1 107 ? -22.134 4.513 13.845 1.00 98.75 107 LEU A O 1
ATOM 826 N N . ALA A 1 108 ? -23.680 2.938 13.503 1.00 98.62 108 ALA A N 1
ATOM 827 C CA . ALA A 1 108 ? -22.755 2.039 12.820 1.00 98.62 108 ALA A CA 1
ATOM 828 C C . ALA A 1 108 ? -22.439 2.590 11.425 1.00 98.62 108 ALA A C 1
ATOM 830 O O . ALA A 1 108 ? -23.334 2.684 10.582 1.00 98.62 108 ALA A O 1
ATOM 831 N N . THR A 1 109 ? -21.187 2.943 11.169 1.00 98.44 109 THR A N 1
ATOM 832 C CA . THR A 1 109 ? -20.751 3.600 9.936 1.00 98.44 109 THR A CA 1
ATOM 833 C C . THR A 1 109 ? -19.594 2.848 9.279 1.00 98.44 109 THR A C 1
ATOM 835 O O . THR A 1 109 ? -18.517 3.417 9.105 1.00 98.44 109 THR A O 1
ATOM 838 N N . PRO A 1 110 ? -19.791 1.571 8.882 1.00 97.31 110 PRO A N 1
ATOM 839 C CA . PRO A 1 110 ? -18.749 0.806 8.211 1.00 97.31 110 PRO A CA 1
ATOM 840 C C . PRO A 1 110 ? -18.282 1.532 6.951 1.00 97.31 110 PRO A C 1
ATOM 842 O O . PRO A 1 110 ? -19.097 2.067 6.193 1.00 97.31 110 PRO A O 1
ATOM 845 N N . GLY A 1 111 ? -16.977 1.531 6.721 1.00 95.06 111 GLY A N 1
ATOM 846 C CA . GLY A 1 111 ? -16.394 2.220 5.580 1.00 95.06 111 GLY A CA 1
ATOM 847 C C . GLY A 1 111 ? -14.884 2.271 5.667 1.00 95.06 111 GLY A C 1
ATOM 848 O O . GLY A 1 111 ? -14.211 1.556 4.937 1.00 95.06 111 GLY A O 1
ATOM 849 N N . HIS A 1 112 ? -14.363 3.062 6.604 1.00 95.00 112 HIS A N 1
ATOM 850 C CA . HIS A 1 112 ? -12.934 3.053 6.911 1.00 95.00 112 HIS A CA 1
ATOM 851 C C . HIS A 1 112 ? -12.499 1.685 7.461 1.00 95.00 112 HIS A C 1
ATOM 853 O O . HIS A 1 112 ? -11.577 1.054 6.945 1.00 95.00 112 HIS A O 1
ATOM 859 N N . THR A 1 113 ? -13.259 1.176 8.433 1.00 95.56 113 THR A N 1
ATOM 860 C CA . THR A 1 113 ? -13.198 -0.210 8.908 1.00 95.56 113 THR A CA 1
ATOM 861 C C . THR A 1 113 ? -14.613 -0.814 8.997 1.00 95.56 113 THR A C 1
ATOM 863 O O . THR A 1 113 ? -15.608 -0.081 8.967 1.00 95.56 113 THR A O 1
ATOM 866 N N . PRO A 1 114 ? -14.770 -2.150 9.068 1.00 94.94 114 PRO A N 1
ATOM 867 C CA . PRO A 1 114 ? -16.064 -2.815 9.224 1.00 94.94 114 PRO A CA 1
ATOM 868 C C . PRO A 1 114 ? -16.801 -2.471 10.518 1.00 94.94 114 PRO A C 1
ATOM 870 O O . PRO A 1 114 ? -18.032 -2.457 10.520 1.00 94.94 114 PRO A O 1
ATOM 873 N N . GLU A 1 115 ? -16.070 -2.254 11.607 1.00 96.56 115 GLU A N 1
ATOM 874 C CA . GLU A 1 115 ? -16.592 -1.954 12.941 1.00 96.56 115 GLU A CA 1
ATOM 875 C C . GLU A 1 115 ? -16.751 -0.462 13.224 1.00 96.56 115 GLU A C 1
ATOM 877 O O . GLU A 1 115 ? -17.250 -0.121 14.293 1.00 96.56 115 GLU A O 1
ATOM 882 N N . SER A 1 116 ? -16.375 0.399 12.271 1.00 98.25 116 SER A N 1
ATOM 883 C CA . SER A 1 116 ? -16.462 1.855 12.396 1.00 98.25 116 SER A CA 1
ATOM 884 C C . SER A 1 116 ? -17.837 2.320 12.895 1.00 98.25 116 SER A C 1
ATOM 886 O O . SER A 1 116 ? -18.880 1.903 12.374 1.00 98.25 116 SER A O 1
ATOM 888 N N . ILE A 1 117 ? -17.835 3.226 13.872 1.00 98.81 117 ILE A N 1
ATOM 889 C CA . ILE A 1 117 ? -19.013 3.919 14.401 1.00 98.81 117 ILE A CA 1
ATOM 890 C C . ILE A 1 117 ? -18.802 5.438 14.419 1.00 98.81 117 ILE A C 1
ATOM 892 O O . ILE A 1 117 ? -17.689 5.931 14.572 1.00 98.81 117 ILE A O 1
ATOM 896 N N . CYS A 1 118 ? -19.900 6.181 14.320 1.00 98.88 118 CYS A N 1
ATOM 897 C CA . CYS A 1 118 ? -19.978 7.605 14.636 1.00 98.88 118 CYS A CA 1
ATOM 898 C C . CYS A 1 118 ? -20.837 7.804 15.891 1.00 98.88 118 CYS A C 1
ATOM 900 O O . CYS A 1 118 ? -21.757 7.025 16.151 1.00 98.88 118 CYS A O 1
ATOM 902 N N . ILE A 1 119 ? -20.576 8.869 16.649 1.00 98.88 119 ILE A N 1
ATOM 903 C CA . ILE A 1 119 ? -21.254 9.150 17.921 1.00 98.88 119 ILE A CA 1
ATOM 904 C C . ILE A 1 119 ? -21.919 10.518 17.831 1.00 98.88 119 ILE A C 1
ATOM 906 O O . ILE A 1 119 ? -21.243 11.542 17.777 1.00 98.88 119 ILE A O 1
ATOM 910 N N . VAL A 1 120 ? -23.248 10.548 17.810 1.00 98.81 120 VAL A N 1
ATOM 911 C CA . VAL A 1 120 ? -24.018 11.796 17.842 1.00 98.81 120 VAL A CA 1
ATOM 912 C C . VAL A 1 120 ? -24.179 12.232 19.294 1.00 98.81 120 VAL A C 1
ATOM 914 O O . VAL A 1 120 ? -24.644 11.453 20.124 1.00 98.81 120 VAL A O 1
ATOM 917 N N . VAL A 1 121 ? -23.792 13.467 19.594 1.00 98.75 121 VAL A N 1
ATOM 918 C CA . VAL A 1 121 ? -23.785 14.046 20.938 1.00 98.75 121 VAL A CA 1
ATOM 919 C C . VAL A 1 121 ? -24.954 15.011 21.074 1.00 98.75 121 VAL A C 1
ATOM 921 O O . VAL A 1 121 ? -25.100 15.936 20.272 1.00 98.75 121 VAL A O 1
ATOM 924 N N . TYR A 1 122 ? -25.761 14.809 22.108 1.00 98.56 122 TYR A N 1
ATOM 925 C CA . TYR A 1 122 ? -26.872 15.671 22.488 1.00 98.56 122 TYR A CA 1
ATOM 926 C C . TYR A 1 122 ? -26.587 16.286 23.857 1.00 98.56 122 TYR A C 1
ATOM 928 O O . TYR A 1 122 ? -26.181 15.569 24.773 1.00 98.56 122 TYR A O 1
ATOM 936 N N . GLU A 1 123 ? -26.803 17.597 23.990 1.00 97.19 123 GLU A N 1
ATOM 937 C CA . GLU A 1 123 ? -26.687 18.282 25.282 1.00 97.19 123 GLU A CA 1
ATOM 938 C C . GLU A 1 123 ? -27.818 17.844 26.218 1.00 97.19 123 GLU A C 1
ATOM 940 O O . GLU A 1 123 ? -27.550 17.505 27.369 1.00 97.19 123 GLU A O 1
ATOM 945 N N . HIS A 1 124 ? -29.038 17.722 25.681 1.00 96.75 124 HIS A N 1
ATOM 946 C CA . HIS A 1 124 ? -30.164 17.053 26.323 1.00 96.75 124 HIS A CA 1
ATOM 947 C C . HIS A 1 124 ? -30.738 15.944 25.432 1.00 96.75 124 HIS A C 1
ATOM 949 O O . HIS A 1 124 ? -30.874 16.094 24.219 1.00 96.75 124 HIS A O 1
ATOM 955 N N . ALA A 1 125 ? -31.120 14.812 26.032 1.00 89.88 125 ALA A N 1
ATOM 956 C CA . ALA A 1 125 ? -31.559 13.615 25.302 1.00 89.88 125 ALA A CA 1
ATOM 957 C C . ALA A 1 125 ? -32.700 13.836 24.282 1.00 89.88 125 ALA A C 1
ATOM 959 O O . ALA A 1 125 ? -32.756 13.111 23.283 1.00 89.88 125 ALA A O 1
ATOM 960 N N . ASP A 1 126 ? -33.579 14.809 24.529 1.00 91.81 126 ASP A N 1
ATOM 961 C CA . ASP A 1 126 ? -34.759 15.107 23.707 1.00 91.81 126 ASP A CA 1
ATOM 962 C C . ASP A 1 126 ? -34.540 16.266 22.711 1.00 91.81 126 ASP A C 1
ATOM 964 O O . ASP A 1 126 ? -35.489 16.692 22.053 1.00 91.81 126 ASP A O 1
ATOM 968 N N . ASP A 1 127 ? -33.312 16.781 22.576 1.00 94.94 127 ASP A N 1
ATOM 969 C CA . ASP A 1 127 ? -33.008 17.862 21.632 1.00 94.94 127 ASP A CA 1
ATOM 970 C C . ASP A 1 127 ? -33.191 17.413 20.169 1.00 94.94 127 ASP A C 1
ATOM 972 O O . ASP A 1 127 ? -32.617 16.417 19.722 1.00 94.94 127 ASP A O 1
ATOM 976 N N . ASP A 1 128 ? -33.928 18.206 19.382 1.00 92.38 128 ASP A N 1
ATOM 977 C CA . ASP A 1 128 ? -34.098 17.980 17.937 1.00 92.38 128 ASP A CA 1
ATOM 978 C C . ASP A 1 128 ? -32.785 18.189 17.155 1.00 92.38 128 ASP A C 1
ATOM 980 O O . ASP A 1 128 ? -32.518 17.514 16.156 1.00 92.38 128 ASP A O 1
ATOM 984 N N . LEU A 1 129 ? -31.959 19.146 17.597 1.00 96.81 129 LEU A N 1
ATOM 985 C CA . LEU A 1 129 ? -30.660 19.460 17.008 1.00 96.81 129 LEU A CA 1
ATOM 986 C C . LEU A 1 129 ? -29.543 18.904 17.904 1.00 96.81 129 LEU A C 1
ATOM 988 O O . LEU A 1 129 ? -29.306 19.469 18.970 1.00 96.81 129 LEU A O 1
ATOM 992 N N . PRO A 1 130 ? -28.803 17.863 17.480 1.00 97.88 130 PRO A N 1
ATOM 993 C CA . PRO A 1 130 ? -27.641 17.416 18.236 1.00 97.88 130 PRO A CA 1
ATOM 994 C C . PRO A 1 130 ? -26.539 18.479 18.238 1.00 97.88 130 PRO A C 1
ATOM 996 O O . PRO A 1 130 ? -26.325 19.176 17.239 1.00 97.88 130 PRO A O 1
ATOM 999 N N . TYR A 1 131 ? -25.784 18.539 19.337 1.00 98.19 131 TYR A N 1
ATOM 1000 C CA . TYR A 1 131 ? -24.631 19.426 19.495 1.00 98.19 131 TYR A CA 1
ATOM 1001 C C . TYR A 1 131 ? -23.570 19.183 18.413 1.00 98.19 131 TYR A C 1
ATOM 1003 O O . TYR A 1 131 ? -22.988 20.133 17.875 1.00 98.19 131 TYR A O 1
ATOM 1011 N N . GLY A 1 132 ? -23.325 17.911 18.088 1.00 98.50 132 GLY A N 1
ATOM 1012 C CA . GLY A 1 132 ? -22.368 17.493 17.072 1.00 98.50 132 GLY A CA 1
ATOM 1013 C C . GLY A 1 132 ? -22.335 15.982 16.870 1.00 98.50 132 GLY A C 1
ATOM 1014 O O . GLY A 1 132 ? -23.043 15.233 17.537 1.00 98.50 132 GLY A O 1
ATOM 1015 N N . VAL A 1 133 ? -21.499 15.533 15.941 1.00 98.81 133 VAL A N 1
ATOM 1016 C CA . VAL A 1 133 ? -21.205 14.127 15.681 1.00 98.81 133 VAL A CA 1
ATOM 1017 C C . VAL A 1 133 ? -19.695 13.923 15.649 1.00 98.81 133 VAL A C 1
ATOM 1019 O O . VAL A 1 133 ? -18.987 14.590 14.892 1.00 98.81 133 VAL A O 1
ATOM 1022 N N . LEU A 1 134 ? -19.213 13.001 16.481 1.00 98.81 134 LEU A N 1
ATOM 1023 C CA . LEU A 1 134 ? -17.854 12.481 16.408 1.00 98.81 134 LEU A CA 1
ATOM 1024 C C . LEU A 1 134 ? -17.817 11.447 15.284 1.00 98.81 134 LEU A C 1
ATOM 1026 O O . LEU A 1 134 ? -18.501 10.424 15.367 1.00 98.81 134 LEU A O 1
ATOM 1030 N N . THR A 1 135 ? -17.095 11.737 14.205 1.00 98.62 135 THR A N 1
ATOM 1031 C CA . THR A 1 135 ? -17.168 10.952 12.962 1.00 98.62 135 THR A CA 1
ATOM 1032 C C . THR A 1 135 ? -16.085 9.889 12.827 1.00 98.62 135 THR A C 1
ATOM 1034 O O . THR A 1 135 ? -16.084 9.160 11.830 1.00 98.62 135 THR A O 1
ATOM 1037 N N . GLY A 1 136 ? -15.173 9.796 13.801 1.00 97.88 136 GLY A N 1
ATOM 1038 C CA . GLY A 1 136 ? -13.986 8.954 13.691 1.00 97.88 136 GLY A CA 1
ATOM 1039 C C . GLY A 1 136 ? -13.270 9.226 12.368 1.00 97.88 136 GLY A C 1
ATOM 1040 O O . GLY A 1 136 ? -13.179 10.377 11.929 1.00 97.88 136 GLY A O 1
ATOM 1041 N N . ASP A 1 137 ? -12.903 8.147 11.684 1.00 97.12 137 ASP A N 1
ATOM 1042 C CA . ASP A 1 137 ? -12.340 8.190 10.333 1.00 97.12 137 ASP A CA 1
ATOM 1043 C C . ASP A 1 137 ? -13.387 7.931 9.238 1.00 97.12 137 ASP A C 1
ATOM 1045 O O . ASP A 1 137 ? -13.050 7.676 8.090 1.00 97.12 137 ASP A O 1
ATOM 1049 N N . THR A 1 138 ? -14.688 8.019 9.538 1.00 97.44 138 THR A N 1
ATOM 1050 C CA . THR A 1 138 ? -15.735 7.879 8.506 1.00 97.44 138 THR A CA 1
ATOM 1051 C C . THR A 1 138 ? -15.811 9.131 7.622 1.00 97.44 138 THR A C 1
ATOM 1053 O O . THR A 1 138 ? -15.846 9.039 6.394 1.00 97.44 138 THR A O 1
ATOM 1056 N N . LEU A 1 139 ? -15.845 10.318 8.234 1.00 97.44 139 LEU A N 1
ATOM 1057 C CA . LEU A 1 139 ? -15.974 11.609 7.550 1.00 97.44 139 LEU A CA 1
ATOM 1058 C C . LEU A 1 139 ? -14.977 12.604 8.144 1.00 97.44 139 LEU A C 1
ATOM 1060 O O . LEU A 1 139 ? -15.028 12.871 9.343 1.00 97.44 139 LEU A O 1
ATOM 1064 N N . PHE A 1 140 ? -14.139 13.197 7.296 1.00 95.94 140 PHE A N 1
ATOM 1065 C CA . PHE A 1 140 ? -13.208 14.261 7.663 1.00 95.94 140 PHE A CA 1
ATOM 1066 C C . PHE A 1 140 ? -13.717 15.630 7.208 1.00 95.94 140 PHE A C 1
ATOM 1068 O O . PHE A 1 140 ? -14.667 15.748 6.431 1.00 95.94 140 PHE A O 1
ATOM 1075 N N . VAL A 1 141 ? -13.040 16.695 7.643 1.00 93.06 141 VAL A N 1
ATOM 1076 C CA . VAL A 1 141 ? -13.258 18.028 7.076 1.00 93.06 141 VAL A CA 1
ATOM 1077 C C . VAL A 1 141 ? -12.624 18.087 5.682 1.00 93.06 141 VAL A C 1
ATOM 1079 O O . VAL A 1 141 ? -11.405 18.192 5.547 1.00 93.06 141 VAL A O 1
ATOM 1082 N N . GLY A 1 142 ? -13.467 18.033 4.648 1.00 90.06 142 GLY A N 1
ATOM 1083 C CA . GLY A 1 142 ? -13.076 18.111 3.236 1.00 90.06 142 GLY A CA 1
ATOM 1084 C C . GLY A 1 142 ? -12.745 16.772 2.564 1.00 90.06 142 GLY A C 1
ATOM 1085 O O . GLY A 1 142 ? -12.466 16.767 1.365 1.00 90.06 142 GLY A O 1
ATOM 1086 N N . ASP A 1 143 ? -12.807 15.656 3.295 1.00 91.69 143 ASP A N 1
ATOM 1087 C CA . ASP A 1 143 ? -12.508 14.315 2.778 1.00 91.69 143 ASP A CA 1
ATOM 1088 C C . ASP A 1 143 ? -13.275 13.216 3.538 1.00 91.69 143 ASP A C 1
ATOM 1090 O O . ASP A 1 143 ? -14.105 13.514 4.398 1.00 91.69 143 ASP A O 1
ATOM 1094 N N . VAL A 1 144 ? -13.015 11.949 3.228 1.00 94.25 144 VAL A N 1
ATOM 1095 C CA . VAL A 1 144 ? -13.574 10.765 3.897 1.00 94.25 144 VAL A CA 1
ATOM 1096 C C . VAL A 1 144 ? -12.474 9.744 4.206 1.00 94.25 144 VAL A C 1
ATOM 1098 O O . VAL A 1 144 ? -11.369 9.833 3.669 1.00 94.25 144 VAL A O 1
ATOM 1101 N N . GLY A 1 145 ? -12.776 8.774 5.070 1.00 91.19 145 GLY A N 1
ATOM 1102 C CA . GLY A 1 145 ? -11.865 7.675 5.390 1.00 91.19 145 GLY A CA 1
ATOM 1103 C C . GLY A 1 145 ? -11.449 6.865 4.175 1.00 91.19 145 GLY A C 1
ATOM 1104 O O . GLY A 1 145 ? -12.286 6.501 3.346 1.00 91.19 145 GLY A O 1
ATOM 1105 N N . ARG A 1 146 ? -10.167 6.507 4.092 1.00 90.00 146 ARG A N 1
ATOM 1106 C CA . ARG A 1 146 ? -9.696 5.564 3.072 1.00 90.00 146 ARG A CA 1
ATOM 1107 C C . ARG A 1 146 ? -10.236 4.141 3.340 1.00 90.00 146 ARG A C 1
ATOM 1109 O O . ARG A 1 146 ? -10.202 3.705 4.492 1.00 90.00 146 ARG A O 1
ATOM 1116 N N . PRO A 1 147 ? -10.704 3.399 2.320 1.00 87.44 147 PRO A N 1
ATOM 1117 C CA . PRO A 1 147 ? -11.301 2.069 2.493 1.00 87.44 147 PRO A CA 1
ATOM 1118 C C . PRO A 1 147 ? -10.326 0.898 2.248 1.00 87.44 147 PRO A C 1
ATOM 1120 O O . PRO A 1 147 ? -10.745 -0.253 2.181 1.00 87.44 147 PRO A O 1
ATOM 1123 N N . ASP A 1 148 ? -9.028 1.151 2.061 1.00 81.69 148 ASP A N 1
ATOM 1124 C CA . ASP A 1 148 ? -8.047 0.167 1.574 1.00 81.69 148 ASP A CA 1
ATOM 1125 C C . ASP A 1 148 ? -7.101 -0.398 2.655 1.00 81.69 148 ASP A C 1
ATOM 1127 O O . ASP A 1 148 ? -6.328 -1.323 2.380 1.00 81.69 148 ASP A O 1
ATOM 1131 N N . LEU A 1 149 ? -7.175 0.085 3.902 1.00 80.75 149 LEU A N 1
ATOM 1132 C CA . LEU A 1 149 ? -6.276 -0.362 4.980 1.00 80.75 149 LEU A CA 1
ATOM 1133 C C . LEU A 1 149 ? -6.457 -1.838 5.359 1.00 80.75 149 LEU A C 1
ATOM 1135 O O . LEU A 1 149 ? -5.490 -2.484 5.764 1.00 80.75 149 LEU A O 1
ATOM 1139 N N . MET A 1 150 ? -7.659 -2.391 5.170 1.00 75.31 150 MET A N 1
ATOM 1140 C CA . MET A 1 150 ? -7.989 -3.779 5.522 1.00 75.31 150 MET A CA 1
ATOM 1141 C C . MET A 1 150 ? -7.807 -4.785 4.378 1.00 75.31 150 MET A C 1
ATOM 1143 O O . MET A 1 150 ? -8.233 -5.937 4.492 1.00 75.31 150 MET A O 1
ATOM 1147 N N . THR A 1 151 ? -7.121 -4.396 3.299 1.00 59.16 151 THR A N 1
ATOM 1148 C CA . THR A 1 151 ? -6.814 -5.304 2.180 1.00 59.16 151 THR A CA 1
ATOM 1149 C C . THR A 1 151 ? -6.011 -6.528 2.641 1.00 59.16 151 THR A C 1
ATOM 1151 O O . THR A 1 151 ? -6.280 -7.644 2.201 1.00 59.16 151 THR A O 1
ATOM 1154 N N . SER A 1 152 ? -5.079 -6.362 3.593 1.00 51.62 152 SER A N 1
ATOM 1155 C CA . SER A 1 152 ? -4.302 -7.478 4.164 1.00 51.62 152 SER A CA 1
ATOM 1156 C C . SER A 1 152 ? -5.141 -8.439 5.018 1.00 51.62 152 SER A C 1
ATOM 1158 O O . SER A 1 152 ? -4.768 -9.598 5.168 1.00 51.62 152 SER A O 1
ATOM 1160 N N . ALA A 1 153 ? -6.305 -8.001 5.510 1.00 55.34 153 ALA A N 1
ATOM 1161 C CA . ALA A 1 153 ? -7.287 -8.842 6.199 1.00 55.34 153 ALA A CA 1
ATOM 1162 C C . ALA A 1 153 ? -8.283 -9.523 5.231 1.00 55.34 153 ALA A C 1
ATOM 1164 O O . ALA A 1 153 ? -9.247 -10.147 5.672 1.00 55.34 153 ALA A O 1
ATOM 1165 N N . GLY A 1 154 ? -8.068 -9.415 3.912 1.00 53.03 154 GLY A N 1
ATOM 1166 C CA . GLY A 1 154 ? -8.893 -10.059 2.886 1.00 53.03 154 GLY A CA 1
ATOM 1167 C C . GLY A 1 154 ? -10.181 -9.311 2.530 1.00 53.03 154 GLY A C 1
ATOM 1168 O O . GLY A 1 154 ? -11.023 -9.863 1.819 1.00 53.03 154 GLY A O 1
ATOM 1169 N N . LEU A 1 155 ? -10.349 -8.070 2.999 1.00 71.31 155 LEU A N 1
ATOM 1170 C CA . LEU A 1 155 ? -11.493 -7.228 2.650 1.00 71.31 155 LEU A CA 1
ATOM 1171 C C . LEU A 1 155 ? -11.220 -6.426 1.377 1.00 71.31 155 LEU A C 1
ATOM 1173 O O . LEU A 1 155 ? -10.129 -5.904 1.170 1.00 71.31 155 LEU A O 1
ATOM 1177 N N . SER A 1 156 ? -12.234 -6.327 0.518 1.00 81.31 156 SER A N 1
ATOM 1178 C CA . SER A 1 156 ? -12.154 -5.556 -0.723 1.00 81.31 156 SER A CA 1
ATOM 1179 C C . SER A 1 156 ? -12.279 -4.051 -0.434 1.00 81.31 156 SER A C 1
ATOM 1181 O O . SER A 1 156 ? -13.273 -3.656 0.186 1.00 81.31 156 SER A O 1
ATOM 1183 N N . PRO A 1 157 ? -11.345 -3.211 -0.929 1.00 84.38 157 PRO A N 1
ATOM 1184 C CA . PRO A 1 157 ? -11.474 -1.756 -0.865 1.00 84.38 157 PRO A CA 1
ATOM 1185 C C . PRO A 1 157 ? -12.791 -1.250 -1.458 1.00 84.38 157 PRO A C 1
ATOM 1187 O O . PRO A 1 157 ? -13.453 -0.415 -0.853 1.00 84.38 157 PRO A O 1
ATOM 1190 N N . ASP A 1 158 ? -13.240 -1.816 -2.581 1.00 88.12 158 ASP A N 1
ATOM 1191 C CA . ASP A 1 158 ? -14.523 -1.477 -3.204 1.00 88.12 158 ASP A CA 1
ATOM 1192 C C . ASP A 1 158 ? -15.710 -1.776 -2.285 1.00 88.12 158 ASP A C 1
ATOM 1194 O O . ASP A 1 158 ? -16.648 -0.984 -2.192 1.00 88.12 158 ASP A O 1
ATOM 1198 N N . ALA A 1 159 ? -15.691 -2.919 -1.594 1.00 88.50 159 ALA A N 1
ATOM 1199 C CA . ALA A 1 159 ? -16.765 -3.286 -0.674 1.00 88.50 159 ALA A CA 1
ATOM 1200 C C . ALA A 1 159 ? -16.847 -2.304 0.504 1.00 88.50 159 ALA A C 1
ATOM 1202 O O . ALA A 1 159 ? -17.941 -1.872 0.876 1.00 88.50 159 ALA A O 1
ATOM 1203 N N . LEU A 1 160 ? -15.694 -1.915 1.052 1.00 92.62 160 LEU A N 1
ATOM 1204 C CA . LEU A 1 160 ? -15.592 -0.916 2.111 1.00 92.62 160 LEU A CA 1
ATOM 1205 C C . LEU A 1 160 ? -15.974 0.489 1.618 1.00 92.62 160 LEU A C 1
ATOM 1207 O O . LEU A 1 160 ? -16.735 1.177 2.290 1.00 92.62 160 LEU A O 1
ATOM 1211 N N . ALA A 1 161 ? -15.586 0.880 0.404 1.00 93.19 161 ALA A N 1
ATOM 1212 C CA . ALA A 1 161 ? -15.998 2.137 -0.218 1.00 93.19 161 ALA A CA 1
ATOM 1213 C C . ALA A 1 161 ? -17.523 2.214 -0.424 1.00 93.19 161 ALA A C 1
ATOM 1215 O O . ALA A 1 161 ? -18.148 3.239 -0.153 1.00 93.19 161 ALA A O 1
ATOM 1216 N N . ARG A 1 162 ? -18.163 1.115 -0.840 1.00 95.38 162 ARG A N 1
ATOM 1217 C CA . ARG A 1 162 ? -19.631 1.042 -0.951 1.00 95.38 162 ARG A CA 1
ATOM 1218 C C . ARG A 1 162 ? -20.313 1.127 0.412 1.00 95.38 162 ARG A C 1
ATOM 1220 O O . ARG A 1 162 ? -21.341 1.794 0.532 1.00 95.38 162 ARG A O 1
ATOM 1227 N N . ALA A 1 163 ? -19.754 0.478 1.434 1.00 96.75 163 ALA A N 1
ATOM 1228 C CA . ALA A 1 163 ? -20.246 0.601 2.804 1.00 96.75 163 ALA A CA 1
ATOM 1229 C C . ALA A 1 163 ? -20.118 2.048 3.307 1.00 96.75 163 ALA A C 1
ATOM 1231 O O . ALA A 1 163 ? -21.083 2.594 3.841 1.00 96.75 163 ALA A O 1
ATOM 1232 N N . LEU A 1 164 ? -18.984 2.700 3.032 1.00 97.75 164 LEU A N 1
ATOM 1233 C CA . LEU A 1 164 ? -18.739 4.100 3.361 1.00 97.75 164 LEU A CA 1
ATOM 1234 C C . LEU A 1 164 ? -19.778 5.016 2.706 1.00 97.75 164 LEU A C 1
ATOM 1236 O O . LEU A 1 164 ? -20.397 5.828 3.390 1.00 97.75 164 LEU A O 1
ATOM 1240 N N . TYR A 1 165 ? -20.043 4.835 1.409 1.00 97.88 165 TYR A N 1
ATOM 1241 C CA . TYR A 1 165 ? -21.082 5.579 0.694 1.00 97.88 165 TYR A CA 1
ATOM 1242 C C . TYR A 1 165 ? -22.446 5.461 1.390 1.00 97.88 165 TYR A C 1
ATOM 1244 O O . TYR A 1 165 ? -23.129 6.468 1.596 1.00 97.88 165 TYR A O 1
ATOM 1252 N N . GLN A 1 166 ? -22.834 4.247 1.798 1.00 97.88 166 GLN A N 1
ATOM 1253 C CA . GLN A 1 166 ? -24.087 4.009 2.519 1.00 97.88 166 GLN A CA 1
ATOM 1254 C C . GLN A 1 166 ? -24.089 4.671 3.900 1.00 97.88 166 GLN A C 1
ATOM 1256 O O . GLN A 1 166 ? -25.088 5.285 4.269 1.00 97.88 166 GLN A O 1
ATOM 1261 N N . SER A 1 167 ? -22.993 4.581 4.652 1.00 98.38 167 SER A N 1
ATOM 1262 C CA . SER A 1 167 ? -22.834 5.220 5.963 1.00 98.38 167 SER A CA 1
ATOM 1263 C C . SER A 1 167 ? -22.988 6.742 5.876 1.00 98.38 167 SER A C 1
ATOM 1265 O O . SER A 1 167 ? -23.724 7.345 6.661 1.00 98.38 167 SER A O 1
ATOM 1267 N N . LEU A 1 168 ? -22.376 7.361 4.865 1.00 98.12 168 LEU A N 1
ATOM 1268 C CA . LEU A 1 168 ? -22.466 8.796 4.608 1.00 98.12 168 LEU A CA 1
ATOM 1269 C C . LEU A 1 168 ? -23.897 9.209 4.224 1.00 98.12 168 LEU A C 1
ATOM 1271 O O . LEU A 1 168 ? -24.500 10.047 4.892 1.00 98.12 168 LEU A O 1
ATOM 1275 N N . HIS A 1 169 ? -24.475 8.593 3.190 1.00 96.50 169 HIS A N 1
ATOM 1276 C CA . HIS A 1 169 ? -25.746 9.039 2.606 1.00 96.50 169 HIS A CA 1
ATOM 1277 C C . HIS A 1 169 ? -26.980 8.612 3.405 1.00 96.50 169 HIS A C 1
ATOM 1279 O O . HIS A 1 169 ? -27.956 9.357 3.497 1.00 96.50 169 HIS A O 1
ATOM 1285 N N . ASN A 1 170 ? -26.953 7.424 4.013 1.00 96.44 170 ASN A N 1
ATOM 1286 C CA . ASN A 1 170 ? -28.116 6.885 4.716 1.00 96.44 170 ASN A CA 1
ATOM 1287 C C . ASN A 1 170 ? -28.138 7.223 6.206 1.00 96.44 170 ASN A C 1
ATOM 1289 O O . ASN A 1 170 ? -29.182 6.997 6.828 1.00 96.44 170 ASN A O 1
ATOM 1293 N N . LYS A 1 171 ? -27.036 7.733 6.775 1.00 97.81 171 LYS A N 1
ATOM 1294 C CA . LYS A 1 171 ? -26.941 8.080 8.200 1.00 97.81 171 LYS A CA 1
ATOM 1295 C C . LYS A 1 171 ? -26.465 9.511 8.415 1.00 97.81 171 LYS A C 1
ATOM 1297 O O . LYS A 1 171 ? -27.275 10.341 8.813 1.00 97.81 171 LYS A O 1
ATOM 1302 N N . LEU A 1 172 ? -25.201 9.819 8.119 1.00 98.00 172 LEU A N 1
ATOM 1303 C CA . LEU A 1 172 ? -24.621 11.122 8.477 1.00 98.00 172 LEU A CA 1
ATOM 1304 C C . LEU A 1 172 ? -25.307 12.293 7.766 1.00 98.00 172 LEU A C 1
ATOM 1306 O O . LEU A 1 172 ? -25.660 13.275 8.410 1.00 98.00 172 LEU A O 1
ATOM 1310 N N . LEU A 1 173 ? -25.592 12.174 6.467 1.00 96.88 173 LEU A N 1
ATOM 1311 C CA . LEU A 1 173 ? -26.251 13.238 5.701 1.00 96.88 173 LEU A CA 1
ATOM 1312 C C . LEU A 1 173 ? -27.727 13.466 6.070 1.00 96.88 173 LEU A C 1
ATOM 1314 O O . LEU A 1 173 ? -28.297 14.464 5.625 1.00 96.88 173 LEU A O 1
ATOM 1318 N N . LYS A 1 174 ? -28.331 12.583 6.882 1.00 97.00 174 LYS A N 1
ATOM 1319 C CA . LYS A 1 174 ? -29.680 12.770 7.443 1.00 97.00 174 LYS A CA 1
ATOM 1320 C C . LYS A 1 174 ? -29.694 13.635 8.702 1.00 97.00 174 LYS A C 1
ATOM 1322 O O . LYS A 1 174 ? -30.775 14.038 9.126 1.00 97.00 174 LYS A O 1
ATOM 1327 N N . LEU A 1 175 ? -28.535 13.892 9.309 1.00 98.00 175 LEU A N 1
ATOM 1328 C CA . LEU A 1 175 ? -28.431 14.806 10.442 1.00 98.00 175 LEU A CA 1
ATOM 1329 C C . LEU A 1 175 ? -28.712 16.251 9.985 1.00 98.00 175 LEU A C 1
ATOM 1331 O O . LEU A 1 175 ? -28.437 16.586 8.826 1.00 98.00 175 LEU A O 1
ATOM 1335 N N . PRO A 1 176 ? -29.249 17.115 10.868 1.00 98.31 176 PRO A N 1
ATOM 1336 C CA . PRO A 1 176 ? -29.450 18.524 10.557 1.00 98.31 176 PRO A CA 1
ATOM 1337 C C . PRO A 1 176 ? -28.159 19.218 10.112 1.00 98.31 176 PRO A C 1
ATOM 1339 O O . PRO A 1 176 ? -27.076 18.957 10.627 1.00 98.31 176 PRO A O 1
ATOM 1342 N N . ASP A 1 177 ? -28.275 20.177 9.199 1.00 98.19 177 ASP A N 1
ATOM 1343 C CA . ASP A 1 177 ? -27.121 20.885 8.628 1.00 98.19 177 ASP A CA 1
ATOM 1344 C C . ASP A 1 177 ? -26.256 21.584 9.677 1.00 98.19 177 ASP A C 1
ATOM 1346 O O . ASP A 1 177 ? -25.040 21.655 9.520 1.00 98.19 177 ASP A O 1
ATOM 1350 N N . ALA A 1 178 ? -26.887 22.075 10.745 1.00 98.06 178 ALA A N 1
ATOM 1351 C CA . ALA A 1 178 ? -26.224 22.760 11.847 1.00 98.06 178 ALA A CA 1
ATOM 1352 C C . ALA A 1 178 ? -25.467 21.811 12.796 1.00 98.06 178 ALA A C 1
ATOM 1354 O O . ALA A 1 178 ? -24.736 22.287 13.664 1.00 98.06 178 ALA A O 1
ATOM 1355 N N . THR A 1 179 ? -25.614 20.489 12.650 1.00 98.56 179 THR A N 1
ATOM 1356 C CA . THR A 1 179 ? -24.868 19.515 13.449 1.00 98.56 179 THR A CA 1
ATOM 1357 C C . THR A 1 179 ? -23.379 19.631 13.145 1.00 98.56 179 THR A C 1
ATOM 1359 O O . THR A 1 179 ? -22.948 19.493 11.997 1.00 98.56 179 THR A O 1
ATOM 1362 N N . ARG A 1 180 ? -22.586 19.889 14.187 1.00 98.69 180 ARG A N 1
ATOM 1363 C CA . ARG A 1 180 ? -21.128 20.016 14.087 1.00 98.69 180 ARG A CA 1
ATOM 1364 C C . ARG A 1 180 ? -20.482 18.667 13.779 1.00 98.69 180 ARG A C 1
ATOM 1366 O O . ARG A 1 180 ? -20.952 17.641 14.252 1.00 98.69 180 ARG A O 1
ATOM 1373 N N . VAL A 1 181 ? -19.404 18.668 13.008 1.00 98.56 181 VAL A N 1
ATOM 1374 C CA . VAL A 1 181 ? -18.638 17.476 12.615 1.00 98.56 181 VAL A CA 1
ATOM 1375 C C . VAL A 1 181 ? -17.274 17.520 13.289 1.00 98.56 181 VAL A C 1
ATOM 1377 O O . VAL A 1 181 ? -16.563 18.516 13.154 1.00 98.56 181 VAL A O 1
ATOM 1380 N N . TYR A 1 182 ? -16.920 16.435 13.975 1.00 98.44 182 TYR A N 1
ATOM 1381 C CA . TYR A 1 182 ? -15.697 16.283 14.761 1.00 98.44 182 TYR A CA 1
ATOM 1382 C C . TYR A 1 182 ? -14.987 14.963 14.397 1.00 98.44 182 TYR A C 1
ATOM 1384 O O . TYR A 1 182 ? -15.321 13.914 14.948 1.00 98.44 182 TYR A O 1
ATOM 1392 N N . PRO A 1 183 ? -14.050 14.981 13.438 1.00 97.44 183 PRO A N 1
ATOM 1393 C CA . PRO A 1 183 ? -13.342 13.776 13.002 1.00 97.44 183 PRO A CA 1
ATOM 1394 C C . PRO A 1 183 ? -12.208 13.367 13.940 1.00 97.44 183 PRO A C 1
ATOM 1396 O O . PRO A 1 183 ? -11.651 14.217 14.626 1.00 97.44 183 PRO A O 1
ATOM 1399 N N . ALA A 1 184 ? -11.780 12.104 13.883 1.00 95.19 184 ALA A N 1
ATOM 1400 C CA . ALA A 1 184 ? -10.608 11.640 14.632 1.00 95.19 184 ALA A CA 1
ATOM 1401 C C . ALA A 1 184 ? -9.271 12.107 14.027 1.00 95.19 184 ALA A C 1
ATOM 1403 O O . ALA A 1 184 ? -8.267 12.107 14.732 1.00 95.19 184 ALA A O 1
ATOM 1404 N N . HIS A 1 185 ? -9.247 12.588 12.775 1.00 93.12 185 HIS A N 1
ATOM 1405 C CA . HIS A 1 185 ? -8.029 13.101 12.138 1.00 93.12 185 HIS A CA 1
ATOM 1406 C C . HIS A 1 185 ? -8.204 14.417 11.364 1.00 93.12 185 HIS A C 1
ATOM 1408 O O . HIS A 1 185 ? -9.290 14.756 10.889 1.00 93.12 185 HIS A O 1
ATOM 1414 N N . GLY A 1 186 ? -7.095 15.153 11.211 1.00 86.44 186 GLY A N 1
ATOM 1415 C CA . GLY A 1 186 ? -6.997 16.405 10.448 1.00 86.44 186 GLY A CA 1
ATOM 1416 C C . GLY A 1 186 ? -5.783 16.478 9.507 1.00 86.44 186 GLY A C 1
ATOM 1417 O O . GLY A 1 186 ? -5.165 15.465 9.168 1.00 86.44 186 GLY A O 1
ATOM 1418 N N . ALA A 1 187 ? -5.449 17.691 9.048 1.00 76.69 187 ALA A N 1
ATOM 1419 C CA . ALA A 1 187 ? -4.427 17.941 8.025 1.00 76.69 187 ALA A CA 1
ATOM 1420 C C . ALA A 1 187 ? -3.112 17.174 8.230 1.00 76.69 187 ALA A C 1
ATOM 1422 O O . ALA A 1 187 ? -2.373 17.380 9.193 1.00 76.69 187 ALA A O 1
ATOM 1423 N N . GLY A 1 188 ? -2.794 16.359 7.225 1.00 69.62 188 GLY A N 1
ATOM 1424 C CA . GLY A 1 188 ? -1.564 15.590 7.114 1.00 69.62 188 GLY A CA 1
ATOM 1425 C C . GLY A 1 188 ? -1.626 14.183 7.712 1.00 69.62 188 GLY A C 1
ATOM 1426 O O . GLY A 1 188 ? -0.631 13.473 7.614 1.00 69.62 188 GLY A O 1
ATOM 1427 N N . SER A 1 189 ? -2.743 13.743 8.300 1.00 76.88 189 SER A N 1
ATOM 1428 C CA . SER A 1 189 ? -2.938 12.307 8.561 1.00 76.88 189 SER A CA 1
ATOM 1429 C C . SER A 1 189 ? -2.860 11.498 7.256 1.00 76.88 189 SER A C 1
ATOM 1431 O O . SER A 1 189 ? -3.265 11.969 6.191 1.00 76.88 189 SER A O 1
ATOM 1433 N N . LEU A 1 190 ? -2.340 10.270 7.343 1.00 76.06 190 LEU A N 1
ATOM 1434 C CA . LEU A 1 190 ? -2.266 9.314 6.231 1.00 76.06 190 LEU A CA 1
ATOM 1435 C C . LEU A 1 190 ? -3.535 8.441 6.106 1.00 76.06 190 LEU A C 1
ATOM 1437 O O . LEU A 1 190 ? -3.615 7.600 5.200 1.00 76.06 190 LEU A O 1
ATOM 1441 N N . CYS A 1 191 ? -4.525 8.653 6.984 1.00 66.88 191 CYS A N 1
ATOM 1442 C CA . CYS A 1 191 ? -5.839 8.000 6.962 1.00 66.88 191 CYS A CA 1
ATOM 1443 C C . CYS A 1 191 ? -6.816 8.621 5.942 1.00 66.88 191 CYS A C 1
ATOM 1445 O O . CYS A 1 191 ? -7.846 8.022 5.630 1.00 66.88 191 CYS A O 1
ATOM 1447 N N . GLY A 1 192 ? -6.471 9.775 5.358 1.00 53.19 192 GLY A N 1
ATOM 1448 C CA . GLY A 1 192 ? -7.211 10.405 4.259 1.00 53.19 192 GLY A CA 1
ATOM 1449 C C . GLY A 1 192 ? -6.289 11.072 3.231 1.00 53.19 192 GLY A C 1
ATOM 1450 O O . GLY A 1 192 ? -5.066 11.081 3.370 1.00 53.19 192 GLY A O 1
ATOM 1451 N N . ARG A 1 193 ? -6.876 11.620 2.164 1.00 59.59 193 ARG A N 1
ATOM 1452 C CA . ARG A 1 193 ? -6.166 12.118 0.975 1.00 59.59 193 ARG A CA 1
ATOM 1453 C C . ARG A 1 193 ? -5.929 13.631 1.006 1.00 59.59 193 ARG A C 1
ATOM 1455 O O . ARG A 1 193 ? -4.874 14.090 0.571 1.00 59.59 193 ARG A O 1
ATOM 1462 N N . ARG A 1 194 ? -6.909 14.422 1.457 1.00 63.62 194 ARG A N 1
ATOM 1463 C CA . ARG A 1 194 ? -6.918 15.900 1.446 1.00 63.62 194 ARG A CA 1
ATOM 1464 C C . ARG A 1 194 ? -7.635 16.472 2.672 1.00 63.62 194 ARG A C 1
ATOM 1466 O O . ARG A 1 194 ? -8.637 17.173 2.544 1.00 63.62 194 ARG A O 1
ATOM 1473 N N . LEU A 1 195 ? -7.118 16.182 3.863 1.00 71.25 195 LEU A N 1
ATOM 1474 C CA . LEU A 1 195 ? -7.707 16.698 5.098 1.00 71.25 195 LEU A CA 1
ATOM 1475 C C . LEU A 1 195 ? -7.437 18.202 5.264 1.00 71.25 195 LEU A C 1
ATOM 1477 O O . LEU A 1 195 ? -6.322 18.677 5.034 1.00 71.25 195 LEU A O 1
ATOM 1481 N N . SER A 1 196 ? -8.463 18.935 5.696 1.00 74.50 196 SER A N 1
ATOM 1482 C CA . SER A 1 196 ? -8.360 20.348 6.072 1.00 74.50 196 SER A CA 1
ATOM 1483 C C . SER A 1 196 ? -7.551 20.548 7.358 1.00 74.50 196 SER A C 1
ATOM 1485 O O . SER A 1 196 ? -7.469 19.658 8.205 1.00 74.50 196 SER A O 1
ATOM 1487 N N . SER A 1 197 ? -6.975 21.743 7.527 1.00 77.31 197 SER A N 1
ATOM 1488 C CA . SER A 1 197 ? -6.369 22.180 8.793 1.00 77.31 197 SER A CA 1
ATOM 1489 C C . SER A 1 197 ? -7.405 22.514 9.868 1.00 77.31 197 SER A C 1
ATOM 1491 O O . SER A 1 197 ? -7.055 22.603 11.041 1.00 77.31 197 SER A O 1
ATOM 1493 N N . GLU A 1 198 ? -8.664 22.709 9.475 1.00 83.44 198 GLU A N 1
ATOM 1494 C CA . GLU A 1 198 ? -9.782 22.894 10.399 1.00 83.44 198 GLU A CA 1
ATOM 1495 C C . GLU A 1 198 ? -10.066 21.595 11.167 1.00 83.44 198 GLU A C 1
ATOM 1497 O O . GLU A 1 198 ? -10.208 20.529 10.566 1.00 83.44 198 GLU A O 1
ATOM 1502 N N . THR A 1 199 ? -10.197 21.681 12.493 1.00 88.62 199 THR A N 1
ATOM 1503 C CA . THR A 1 199 ? -10.424 20.515 13.372 1.00 88.62 199 THR A CA 1
ATOM 1504 C C . THR A 1 199 ? -11.904 20.188 13.590 1.00 88.62 199 THR A C 1
ATOM 1506 O O . THR A 1 199 ? -12.231 19.234 14.299 1.00 88.62 199 THR A O 1
ATOM 1509 N N . SER A 1 200 ? -12.806 20.985 13.010 1.00 95.19 200 SER A N 1
ATOM 1510 C CA . SER A 1 200 ? -14.253 20.765 13.036 1.00 95.19 200 SER A CA 1
ATOM 1511 C C . SER A 1 200 ? -14.950 21.435 11.844 1.00 95.19 200 SER A C 1
ATOM 1513 O O . SER A 1 200 ? -14.377 22.286 11.164 1.00 95.19 200 SER A O 1
ATOM 1515 N N . SER A 1 201 ? -16.189 21.030 11.559 1.00 97.38 201 SER A N 1
ATOM 1516 C CA . SER A 1 201 ? -17.045 21.630 10.523 1.00 97.38 201 SER A CA 1
ATOM 1517 C C . SER A 1 201 ? -18.529 21.426 10.867 1.00 97.38 201 SER A C 1
ATOM 1519 O O . SER A 1 201 ? -18.868 21.233 12.032 1.00 97.38 201 SER A O 1
ATOM 1521 N N . THR A 1 202 ? -19.425 21.453 9.880 1.00 98.44 202 THR A N 1
ATOM 1522 C CA . THR A 1 202 ? -20.847 21.111 10.024 1.00 98.44 202 THR A CA 1
ATOM 1523 C C . THR A 1 202 ? -21.293 20.154 8.919 1.00 98.44 202 THR A C 1
ATOM 1525 O O . THR A 1 202 ? -20.681 20.109 7.849 1.00 98.44 202 THR A O 1
ATOM 1528 N N . ILE A 1 203 ? -22.370 19.398 9.146 1.00 98.38 203 ILE A N 1
ATOM 1529 C CA . ILE A 1 203 ? -22.951 18.513 8.123 1.00 98.38 203 ILE A CA 1
ATOM 1530 C C . ILE A 1 203 ? -23.363 19.313 6.880 1.00 98.38 203 ILE A C 1
ATOM 1532 O O . ILE A 1 203 ? -23.116 18.869 5.759 1.00 98.38 203 ILE A O 1
ATOM 1536 N N . GLY A 1 204 ? -23.930 20.511 7.059 1.00 97.94 204 GLY A N 1
ATOM 1537 C CA . GLY A 1 204 ? -24.318 21.388 5.954 1.00 97.94 204 GLY A CA 1
ATOM 1538 C C . GLY A 1 204 ? -23.126 21.860 5.119 1.00 97.94 204 GLY A C 1
ATOM 1539 O O . GLY A 1 204 ? -23.181 21.823 3.886 1.00 97.94 204 GLY A O 1
ATOM 1540 N N . ASP A 1 205 ? -22.028 22.255 5.769 1.00 97.50 205 ASP A N 1
ATOM 1541 C CA . ASP A 1 205 ? -20.811 22.663 5.065 1.00 97.50 205 ASP A CA 1
ATOM 1542 C C . ASP A 1 205 ? -20.171 21.488 4.333 1.00 97.50 205 ASP A C 1
ATOM 1544 O O . ASP A 1 205 ? -19.875 21.617 3.146 1.00 97.50 205 ASP A O 1
ATOM 1548 N N . GLN A 1 206 ? -20.031 20.332 4.992 1.00 97.06 206 GLN A N 1
ATOM 1549 C CA . GLN A 1 206 ? -19.482 19.136 4.355 1.00 97.06 206 GLN A CA 1
ATOM 1550 C C . GLN A 1 206 ? -20.335 18.697 3.167 1.00 97.06 206 GLN A C 1
ATOM 1552 O O . GLN A 1 206 ? -19.786 18.435 2.101 1.00 97.06 206 GLN A O 1
ATOM 1557 N N . ARG A 1 207 ? -21.669 18.704 3.277 1.00 95.88 207 ARG A N 1
ATOM 1558 C CA . ARG A 1 207 ? -22.548 18.380 2.144 1.00 95.88 207 ARG A CA 1
ATOM 1559 C C . ARG A 1 207 ? -22.295 19.294 0.941 1.00 95.88 207 ARG A C 1
ATOM 1561 O O . ARG A 1 207 ? -22.368 18.841 -0.194 1.00 95.88 207 ARG A O 1
ATOM 1568 N N . ARG A 1 208 ? -21.989 20.573 1.176 1.00 95.62 208 ARG A N 1
ATOM 1569 C CA . ARG A 1 208 ? -21.737 21.553 0.111 1.00 95.62 208 ARG A CA 1
ATOM 1570 C C . ARG A 1 208 ? -20.331 21.448 -0.480 1.00 95.62 208 ARG A C 1
ATOM 1572 O O . ARG A 1 208 ? -20.183 21.641 -1.682 1.00 95.62 208 ARG A O 1
ATOM 1579 N N . THR A 1 209 ? -19.306 21.214 0.337 1.00 93.06 209 THR A N 1
ATOM 1580 C CA . THR A 1 209 ? -17.901 21.408 -0.074 1.00 93.06 209 THR A CA 1
ATOM 1581 C C . THR A 1 209 ? -17.075 20.129 -0.154 1.00 93.06 209 THR A C 1
ATOM 1583 O O . THR A 1 209 ? -16.071 20.114 -0.864 1.00 93.06 209 THR A O 1
ATOM 1586 N N . ASN A 1 210 ? -17.470 19.056 0.531 1.00 93.75 210 ASN A N 1
ATOM 1587 C CA . ASN A 1 210 ? -16.740 17.793 0.508 1.00 93.75 210 ASN A CA 1
ATOM 1588 C C . ASN A 1 210 ? -16.958 17.105 -0.846 1.00 93.75 210 ASN A C 1
ATOM 1590 O O . ASN A 1 210 ? -18.094 16.815 -1.230 1.00 93.75 210 ASN A O 1
ATOM 1594 N N . TYR A 1 211 ? -15.877 16.856 -1.590 1.00 90.19 211 TYR A N 1
ATOM 1595 C CA . TYR A 1 211 ? -15.976 16.296 -2.941 1.00 90.19 211 TYR A CA 1
ATOM 1596 C C . TYR A 1 211 ? -16.684 14.937 -2.939 1.00 90.19 211 TYR A C 1
ATOM 1598 O O . TYR A 1 211 ? -17.503 14.683 -3.817 1.00 90.19 211 TYR A O 1
ATOM 1606 N N . ALA A 1 212 ? -16.420 14.099 -1.930 1.00 91.69 212 ALA A N 1
ATOM 1607 C CA . ALA A 1 212 ? -16.929 12.738 -1.859 1.00 91.69 212 ALA A CA 1
ATOM 1608 C C . ALA A 1 212 ? -18.451 12.718 -1.635 1.00 91.69 212 ALA A C 1
ATOM 1610 O O . ALA A 1 212 ? -19.152 11.887 -2.205 1.00 91.69 212 ALA A O 1
ATOM 1611 N N . LEU A 1 213 ? -18.978 13.680 -0.870 1.00 94.69 213 LEU A N 1
ATOM 1612 C CA . LEU A 1 213 ? -20.416 13.807 -0.588 1.00 94.69 213 LEU A CA 1
ATOM 1613 C C . LEU A 1 213 ? -21.225 14.364 -1.769 1.00 94.69 213 LEU A C 1
ATOM 1615 O O . LEU A 1 213 ? -22.451 14.291 -1.756 1.00 94.69 213 LEU A O 1
ATOM 1619 N N . ASN A 1 214 ? -20.556 14.910 -2.787 1.00 91.44 214 ASN A N 1
ATOM 1620 C CA . ASN A 1 214 ? -21.193 15.425 -4.001 1.00 91.44 214 ASN A CA 1
ATOM 1621 C C . ASN A 1 214 ? -21.260 14.388 -5.138 1.00 91.44 214 ASN A C 1
ATOM 1623 O O . ASN A 1 214 ? -21.853 14.658 -6.185 1.00 91.44 214 ASN A O 1
ATOM 1627 N N . ILE A 1 215 ? -20.673 13.201 -4.953 1.00 90.44 215 ILE A N 1
ATOM 1628 C CA . ILE A 1 215 ? -20.722 12.121 -5.938 1.00 90.44 215 ILE A CA 1
ATOM 1629 C C . ILE A 1 215 ? -21.993 11.305 -5.701 1.00 90.44 215 ILE A C 1
ATOM 1631 O O . ILE A 1 215 ? -22.107 10.574 -4.723 1.00 90.44 215 ILE A O 1
ATOM 1635 N N . SER A 1 216 ? -22.965 11.441 -6.603 1.00 87.44 216 SER A N 1
ATOM 1636 C CA . SER A 1 216 ? -24.263 10.762 -6.477 1.00 87.44 216 SER A CA 1
ATOM 1637 C C . SER A 1 216 ? -24.232 9.298 -6.913 1.00 87.44 216 SER A C 1
ATOM 1639 O O . SER A 1 216 ? -24.999 8.498 -6.384 1.00 87.44 216 SER A O 1
ATOM 1641 N N . ASP A 1 217 ? -23.350 8.933 -7.841 1.00 92.12 217 ASP A N 1
ATOM 1642 C CA . ASP A 1 217 ? -23.206 7.563 -8.323 1.00 92.12 217 ASP A CA 1
ATOM 1643 C C . ASP A 1 217 ? -22.223 6.768 -7.450 1.00 92.12 217 ASP A C 1
ATOM 1645 O O . ASP A 1 217 ? -21.090 7.190 -7.217 1.00 92.12 217 ASP A O 1
ATOM 1649 N N . VAL A 1 218 ? -22.654 5.606 -6.955 1.00 91.12 218 VAL A N 1
ATOM 1650 C CA . VAL A 1 218 ? -21.843 4.799 -6.033 1.00 91.12 218 VAL A CA 1
ATOM 1651 C C . VAL A 1 218 ? -20.580 4.244 -6.697 1.00 91.12 218 VAL A C 1
ATOM 1653 O O . VAL A 1 218 ? -19.562 4.117 -6.024 1.00 91.12 218 VAL A O 1
ATOM 1656 N N . ASP A 1 219 ? -20.602 3.940 -7.995 1.00 84.75 219 ASP A N 1
ATOM 1657 C CA . ASP A 1 219 ? -19.433 3.395 -8.690 1.00 84.75 219 ASP A CA 1
ATOM 1658 C C . ASP A 1 219 ? -18.386 4.493 -8.917 1.00 84.75 219 ASP A C 1
ATOM 1660 O O . ASP A 1 219 ? -17.202 4.285 -8.651 1.00 84.75 219 ASP A O 1
ATOM 1664 N N . GLN A 1 220 ? -18.818 5.702 -9.290 1.00 83.94 220 GLN A N 1
ATOM 1665 C CA . GLN A 1 220 ? -17.946 6.881 -9.337 1.00 83.94 220 GLN A CA 1
ATOM 1666 C C . GLN A 1 220 ? -17.376 7.235 -7.962 1.00 83.94 220 GLN A C 1
ATOM 1668 O O . GLN A 1 220 ? -16.218 7.644 -7.870 1.00 83.94 220 GLN A O 1
ATOM 1673 N N . PHE A 1 221 ? -18.162 7.071 -6.892 1.00 89.44 221 PHE A N 1
ATOM 1674 C CA . PHE A 1 221 ? -17.678 7.289 -5.531 1.00 89.44 221 PHE A CA 1
ATOM 1675 C C . PHE A 1 221 ? -16.565 6.301 -5.195 1.00 89.44 221 PHE A C 1
ATOM 1677 O O . PHE A 1 221 ? -15.508 6.726 -4.740 1.00 89.44 221 PHE A O 1
ATOM 1684 N N . VAL A 1 222 ? -16.779 5.005 -5.466 1.00 83.25 222 VAL A N 1
ATOM 1685 C CA . VAL A 1 222 ? -15.782 3.948 -5.236 1.00 83.25 222 VAL A CA 1
ATOM 1686 C C . VAL A 1 222 ? -14.474 4.287 -5.938 1.00 83.25 222 VAL A C 1
ATOM 1688 O O . VAL A 1 222 ? -13.433 4.275 -5.287 1.00 83.25 222 VAL A O 1
ATOM 1691 N N . VAL A 1 223 ? -14.519 4.664 -7.218 1.00 79.75 223 VAL A N 1
ATOM 1692 C CA . VAL A 1 223 ? -13.328 5.091 -7.967 1.00 79.75 223 VAL A CA 1
ATOM 1693 C C . VAL A 1 223 ? -12.655 6.284 -7.280 1.00 79.75 223 VAL A C 1
ATOM 1695 O O . VAL A 1 223 ? -11.481 6.216 -6.926 1.00 79.75 223 VAL A O 1
ATOM 1698 N N . ALA A 1 224 ? -13.402 7.350 -6.990 1.00 80.62 224 ALA A N 1
ATOM 1699 C CA . ALA A 1 224 ? -12.837 8.581 -6.442 1.00 80.62 224 ALA A CA 1
ATOM 1700 C C . ALA A 1 224 ? -12.153 8.405 -5.073 1.00 80.62 224 ALA A C 1
ATOM 1702 O O . ALA A 1 224 ? -11.133 9.053 -4.818 1.00 80.62 224 ALA A O 1
ATOM 1703 N N . VAL A 1 225 ? -12.706 7.552 -4.199 1.00 84.50 225 VAL A N 1
ATOM 1704 C CA . VAL A 1 225 ? -12.173 7.316 -2.844 1.00 84.50 225 VAL A CA 1
ATOM 1705 C C . VAL A 1 225 ? -11.155 6.178 -2.778 1.00 84.50 225 VAL A C 1
ATOM 1707 O O . VAL A 1 225 ? -10.504 6.014 -1.750 1.00 84.50 225 VAL A O 1
ATOM 1710 N N . THR A 1 226 ? -10.984 5.388 -3.839 1.00 78.94 226 THR A N 1
ATOM 1711 C CA . THR A 1 226 ? -9.927 4.358 -3.921 1.00 78.94 226 THR A CA 1
ATOM 1712 C C . THR A 1 226 ? -8.718 4.829 -4.734 1.00 78.94 226 THR A C 1
ATOM 1714 O O . THR A 1 226 ? -7.603 4.362 -4.503 1.00 78.94 226 THR A O 1
ATOM 1717 N N . GLU A 1 227 ? -8.890 5.804 -5.629 1.00 73.44 227 GLU A N 1
ATOM 1718 C CA . GLU A 1 227 ? -7.808 6.367 -6.436 1.00 73.44 227 GLU A CA 1
ATOM 1719 C C . GLU A 1 227 ? -6.841 7.263 -5.646 1.00 73.44 227 GLU A C 1
ATOM 1721 O O . GLU A 1 227 ? -7.232 8.151 -4.883 1.00 73.44 227 GLU A O 1
ATOM 1726 N N . ALA A 1 228 ? -5.543 7.104 -5.937 1.00 62.59 228 ALA A N 1
ATOM 1727 C CA . ALA A 1 228 ? -4.456 7.964 -5.458 1.00 62.59 228 ALA A CA 1
ATOM 1728 C C . ALA A 1 228 ? -4.418 8.151 -3.928 1.00 62.59 228 ALA A C 1
ATOM 1730 O O . ALA A 1 228 ? -4.093 9.237 -3.432 1.00 62.59 228 ALA A O 1
ATOM 1731 N N . GLN A 1 229 ? -4.732 7.083 -3.191 1.00 73.06 229 GLN A N 1
ATOM 1732 C CA . GLN A 1 229 ? -4.535 7.028 -1.748 1.00 73.06 229 GLN A CA 1
ATOM 1733 C C . GLN A 1 229 ? -3.039 7.094 -1.393 1.00 73.06 229 GLN A C 1
ATOM 1735 O O . GLN A 1 229 ? -2.204 6.555 -2.131 1.00 73.06 229 GLN A O 1
ATOM 1740 N N . PRO A 1 230 ? -2.659 7.737 -0.271 1.00 70.44 230 PRO A N 1
ATOM 1741 C CA . PRO A 1 230 ? -1.279 7.730 0.197 1.00 70.44 230 PRO A CA 1
ATOM 1742 C C . PRO A 1 230 ? -0.763 6.303 0.396 1.00 70.44 230 PRO A C 1
ATOM 1744 O O . PRO A 1 230 ? -1.507 5.411 0.812 1.00 70.44 230 PRO A O 1
ATOM 1747 N N . LEU A 1 231 ? 0.532 6.085 0.160 1.00 77.94 231 LEU A N 1
ATOM 1748 C CA . LEU A 1 231 ? 1.153 4.798 0.469 1.00 77.94 231 LEU A CA 1
ATOM 1749 C C . LEU A 1 231 ? 0.993 4.480 1.956 1.00 77.94 231 LEU A C 1
ATOM 1751 O O . LEU A 1 231 ? 1.255 5.328 2.808 1.00 77.94 231 LEU A O 1
ATOM 1755 N N . ARG A 1 232 ? 0.575 3.247 2.245 1.00 81.75 232 ARG A N 1
ATOM 1756 C CA . ARG A 1 232 ? 0.390 2.744 3.605 1.00 81.75 232 ARG A CA 1
ATOM 1757 C C . ARG A 1 232 ? 1.752 2.611 4.305 1.00 81.75 232 ARG A C 1
ATOM 1759 O O . ARG A 1 232 ? 2.591 1.859 3.805 1.00 81.75 232 ARG A O 1
ATOM 1766 N N . PRO A 1 233 ? 1.988 3.290 5.442 1.00 85.00 233 PRO A N 1
ATOM 1767 C CA . PRO A 1 233 ? 3.194 3.079 6.235 1.00 85.00 233 PRO A CA 1
ATOM 1768 C C . PRO A 1 233 ? 3.316 1.632 6.730 1.00 85.00 233 PRO A C 1
ATOM 1770 O O . PRO A 1 233 ? 2.302 1.041 7.105 1.00 85.00 233 PRO A O 1
ATOM 1773 N N . PRO A 1 234 ? 4.535 1.068 6.809 1.00 84.94 234 PRO A N 1
ATOM 1774 C CA . PRO A 1 234 ? 4.736 -0.300 7.290 1.00 84.94 234 PRO A CA 1
ATOM 1775 C C . PRO A 1 234 ? 4.184 -0.551 8.700 1.00 84.94 234 PRO A C 1
ATOM 1777 O O . PRO A 1 234 ? 3.593 -1.599 8.953 1.00 84.94 234 PRO A O 1
ATOM 1780 N N . TYR A 1 235 ? 4.323 0.417 9.612 1.00 90.38 235 TYR A N 1
ATOM 1781 C CA . TYR A 1 235 ? 3.885 0.246 10.998 1.00 90.38 235 TYR A CA 1
ATOM 1782 C C . TYR A 1 235 ? 2.365 0.220 11.189 1.00 90.38 235 TYR A C 1
ATOM 1784 O O . TYR A 1 235 ? 1.917 -0.221 12.243 1.00 90.38 235 TYR A O 1
ATOM 1792 N N . PHE A 1 236 ? 1.566 0.620 10.192 1.00 91.31 236 PHE A N 1
ATOM 1793 C CA . PHE A 1 236 ? 0.108 0.660 10.346 1.00 91.31 236 PHE A CA 1
ATOM 1794 C C . PHE A 1 236 ? -0.478 -0.715 10.682 1.00 91.31 236 PHE A C 1
ATOM 1796 O O . PHE A 1 236 ? -1.388 -0.857 11.496 1.00 91.31 236 PHE A O 1
ATOM 1803 N N . GLU A 1 237 ? 0.074 -1.757 10.065 1.00 88.12 237 GLU A N 1
ATOM 1804 C CA . GLU A 1 237 ? -0.339 -3.134 10.318 1.00 88.12 237 GLU A CA 1
ATOM 1805 C C . GLU A 1 237 ? 0.072 -3.604 11.718 1.00 88.12 237 GLU A C 1
ATOM 1807 O O . GLU A 1 237 ? -0.706 -4.264 12.409 1.00 88.12 237 GLU A O 1
ATOM 1812 N N . PHE A 1 238 ? 1.267 -3.211 12.166 1.00 91.38 238 PHE A N 1
ATOM 1813 C CA . PHE A 1 238 ? 1.745 -3.485 13.518 1.00 91.38 238 PHE A CA 1
ATOM 1814 C C . PHE A 1 238 ? 0.847 -2.828 14.574 1.00 91.38 238 PHE A C 1
ATOM 1816 O O . PHE A 1 238 ? 0.401 -3.508 15.497 1.00 91.38 238 PHE A O 1
ATOM 1823 N N . THR A 1 239 ? 0.541 -1.544 14.414 1.00 93.38 239 THR A N 1
ATOM 1824 C CA . THR A 1 239 ? -0.263 -0.775 15.365 1.00 93.38 239 THR A CA 1
ATOM 1825 C C . THR A 1 239 ? -1.720 -1.224 15.378 1.00 93.38 239 THR A C 1
ATOM 1827 O O . THR A 1 239 ? -2.256 -1.491 16.450 1.00 93.38 239 THR A O 1
ATOM 1830 N N . SER A 1 240 ? -2.336 -1.435 14.206 1.00 92.69 240 SER A N 1
ATOM 1831 C CA . SER A 1 240 ? -3.694 -1.994 14.112 1.00 92.69 240 SER A CA 1
ATOM 1832 C C . SER A 1 240 ? -3.800 -3.358 14.791 1.00 92.69 240 SER A C 1
ATOM 1834 O O . SER A 1 240 ? -4.778 -3.633 15.483 1.00 92.69 240 SER A O 1
ATOM 1836 N N . ARG A 1 241 ? -2.784 -4.219 14.639 1.00 93.12 241 ARG A N 1
ATOM 1837 C CA . ARG A 1 241 ? -2.720 -5.492 15.363 1.00 93.12 241 ARG A CA 1
ATOM 1838 C C . ARG A 1 241 ? -2.615 -5.270 16.870 1.00 93.12 241 ARG A C 1
ATOM 1840 O O . ARG A 1 241 ? -3.388 -5.872 17.604 1.00 93.12 241 ARG A O 1
ATOM 1847 N N . ARG A 1 242 ? -1.709 -4.402 17.327 1.00 94.75 242 ARG A N 1
ATOM 1848 C CA . ARG A 1 242 ? -1.533 -4.118 18.758 1.00 94.75 242 ARG A CA 1
ATOM 1849 C C . ARG A 1 242 ? -2.805 -3.562 19.402 1.00 94.75 242 ARG A C 1
ATOM 1851 O O . ARG A 1 242 ? -3.133 -4.013 20.485 1.00 94.75 242 ARG A O 1
ATOM 1858 N N . ASN A 1 243 ? -3.571 -2.706 18.721 1.00 96.75 243 ASN A N 1
ATOM 1859 C CA . ASN A 1 243 ? -4.869 -2.215 19.212 1.00 96.75 243 ASN A CA 1
ATOM 1860 C C . ASN A 1 243 ? -5.938 -3.317 19.370 1.00 96.75 243 ASN A C 1
ATOM 1862 O O . ASN A 1 243 ? -6.957 -3.091 20.015 1.00 96.75 243 ASN A O 1
ATOM 1866 N N . ARG A 1 244 ? -5.733 -4.512 18.795 1.00 95.75 244 ARG A N 1
ATOM 1867 C CA . ARG A 1 244 ? -6.597 -5.688 19.016 1.00 95.75 244 ARG A CA 1
ATOM 1868 C C . ARG A 1 244 ? -6.102 -6.593 20.136 1.00 95.75 244 ARG A C 1
ATOM 1870 O O . ARG A 1 244 ? -6.852 -7.450 20.594 1.00 95.75 244 ARG A O 1
ATOM 1877 N N . GLU A 1 245 ? -4.841 -6.475 20.524 1.00 96.00 245 GLU A N 1
ATOM 1878 C CA . GLU A 1 245 ? -4.183 -7.371 21.469 1.00 96.00 245 GLU A CA 1
ATOM 1879 C C . GLU A 1 245 ? -4.229 -6.784 22.882 1.00 96.00 245 GLU A C 1
ATOM 1881 O O . GLU A 1 245 ? -4.161 -5.574 23.079 1.00 96.00 245 GLU A O 1
ATOM 1886 N N . GLN A 1 246 ? -4.265 -7.647 23.897 1.00 93.94 246 GLN A N 1
ATOM 1887 C CA . GLN A 1 246 ? -3.891 -7.205 25.237 1.00 93.94 246 GLN A CA 1
ATOM 1888 C C . GLN A 1 246 ? -2.381 -6.923 25.241 1.00 93.94 246 GLN A C 1
ATOM 1890 O O . GLN A 1 246 ? -1.586 -7.810 24.923 1.00 93.94 246 GLN A O 1
ATOM 1895 N N . HIS A 1 247 ? -1.967 -5.722 25.645 1.00 93.00 247 HIS A N 1
ATOM 1896 C CA . HIS A 1 247 ? -0.552 -5.346 25.716 1.00 93.00 247 HIS A CA 1
ATOM 1897 C C . HIS A 1 247 ? -0.190 -4.662 27.044 1.00 93.00 247 HIS A C 1
ATOM 1899 O O . HIS A 1 247 ? -1.081 -4.251 27.792 1.00 93.00 247 HIS A O 1
ATOM 1905 N N . PRO A 1 248 ? 1.114 -4.563 27.384 1.00 93.00 248 PRO A N 1
ATOM 1906 C CA . PRO A 1 248 ? 1.554 -3.805 28.548 1.00 93.00 248 PRO A CA 1
ATOM 1907 C C . PRO A 1 248 ? 1.095 -2.345 28.486 1.00 93.00 248 PRO A C 1
ATOM 1909 O O . PRO A 1 248 ? 1.065 -1.742 27.408 1.00 93.00 248 PRO A O 1
ATOM 1912 N N . LEU A 1 249 ? 0.771 -1.803 29.659 1.00 95.00 249 LEU A N 1
ATOM 1913 C CA . LEU A 1 249 ? 0.426 -0.395 29.831 1.00 95.00 249 LEU A CA 1
ATOM 1914 C C . LEU A 1 249 ? 1.672 0.477 29.687 1.00 95.00 249 LEU A C 1
ATOM 1916 O O . LEU A 1 249 ? 2.771 0.071 30.083 1.00 95.00 249 LEU A O 1
ATOM 1920 N N . LEU A 1 250 ? 1.490 1.678 29.148 1.00 93.38 250 LEU A N 1
ATOM 1921 C CA . LEU A 1 250 ? 2.530 2.696 29.115 1.00 93.38 250 LEU A CA 1
ATOM 1922 C C . LEU A 1 250 ? 2.878 3.184 30.533 1.00 93.38 250 LEU A C 1
ATOM 1924 O O . LEU A 1 250 ? 2.006 3.591 31.295 1.00 93.38 250 LEU A O 1
ATOM 1928 N N . ASP A 1 251 ? 4.169 3.198 30.869 1.00 88.75 251 ASP A N 1
ATOM 1929 C CA . ASP A 1 251 ? 4.679 3.976 32.002 1.00 88.75 251 ASP A CA 1
ATOM 1930 C C . ASP A 1 251 ? 5.027 5.391 31.518 1.00 88.75 251 ASP A C 1
ATOM 1932 O O . ASP A 1 251 ? 6.140 5.661 31.063 1.00 88.75 251 ASP A O 1
ATOM 1936 N N . GLU A 1 252 ? 4.055 6.301 31.591 1.00 83.69 252 GLU A N 1
ATOM 1937 C CA . GLU A 1 252 ? 4.198 7.691 31.130 1.00 83.69 252 GLU A CA 1
ATOM 1938 C C . GLU A 1 252 ? 5.225 8.505 31.929 1.00 83.69 252 GLU A C 1
ATOM 1940 O O . GLU A 1 252 ? 5.689 9.561 31.474 1.00 83.69 252 GLU A O 1
ATOM 1945 N N . HIS A 1 253 ? 5.577 8.047 33.130 1.00 85.38 253 HIS A N 1
ATOM 1946 C CA . HIS A 1 253 ? 6.506 8.720 34.035 1.00 85.38 253 HIS A CA 1
ATOM 1947 C C . HIS A 1 253 ? 7.900 8.085 34.042 1.00 85.38 253 HIS A C 1
ATOM 1949 O O . HIS A 1 253 ? 8.839 8.680 34.579 1.00 85.38 253 HIS A O 1
ATOM 1955 N N . GLY A 1 254 ? 8.047 6.913 33.424 1.00 84.06 254 GLY A N 1
ATOM 1956 C CA . GLY A 1 254 ? 9.308 6.209 33.277 1.00 84.06 254 GLY A CA 1
ATOM 1957 C C . GLY A 1 254 ? 10.319 7.004 32.451 1.00 84.06 254 GLY A C 1
ATOM 1958 O O . GLY A 1 254 ? 10.041 7.461 31.342 1.00 84.06 254 GLY A O 1
ATOM 1959 N N . CYS A 1 255 ? 11.534 7.149 32.979 1.00 85.06 255 CYS A N 1
ATOM 1960 C CA . CYS A 1 255 ? 12.666 7.680 32.223 1.00 85.06 255 CYS A CA 1
ATOM 1961 C C . CYS A 1 255 ? 13.556 6.527 31.740 1.00 85.06 255 CYS A C 1
ATOM 1963 O O . CYS A 1 255 ? 13.924 5.668 32.552 1.00 85.06 255 CYS A O 1
ATOM 1965 N N . PRO A 1 256 ? 13.985 6.522 30.464 1.00 91.94 256 PRO A N 1
ATOM 1966 C CA . PRO A 1 256 ? 14.962 5.558 29.983 1.00 91.94 256 PRO A CA 1
ATOM 1967 C C . PRO A 1 256 ? 16.251 5.601 30.803 1.00 91.94 256 PRO A C 1
ATOM 1969 O O . PRO A 1 256 ? 16.739 6.663 31.201 1.00 91.94 256 PRO A O 1
ATOM 1972 N N . ARG A 1 257 ? 16.849 4.431 31.029 1.00 95.75 257 ARG A N 1
ATOM 1973 C CA . ARG A 1 257 ? 18.134 4.326 31.723 1.00 95.75 257 ARG A CA 1
ATOM 1974 C C . ARG A 1 257 ? 19.228 5.055 30.936 1.00 95.75 257 ARG A C 1
ATOM 1976 O O . ARG A 1 257 ? 19.388 4.817 29.743 1.00 95.75 257 ARG A O 1
ATOM 1983 N N . LEU A 1 258 ? 20.050 5.848 31.626 1.00 97.56 258 LEU A N 1
ATOM 1984 C CA . LEU A 1 258 ? 21.247 6.449 31.030 1.00 97.56 258 LEU A CA 1
ATOM 1985 C C . LEU A 1 258 ? 22.355 5.404 30.837 1.00 97.56 258 LEU A C 1
ATOM 1987 O O . LEU A 1 258 ? 22.814 4.784 31.804 1.00 97.56 258 LEU A O 1
ATOM 1991 N N . LEU A 1 259 ? 22.799 5.251 29.594 1.00 97.75 259 LEU A N 1
ATOM 1992 C CA . LEU A 1 259 ? 23.793 4.281 29.149 1.00 97.75 259 LEU A CA 1
ATOM 1993 C C . LEU A 1 259 ? 25.127 4.961 28.827 1.00 97.75 259 LEU A C 1
ATOM 1995 O O . LEU A 1 259 ? 25.161 6.068 28.286 1.00 97.75 259 LEU A O 1
ATOM 1999 N N . ASP A 1 260 ? 26.227 4.292 29.163 1.00 95.94 260 ASP A N 1
ATOM 2000 C CA . ASP A 1 260 ? 27.555 4.643 28.648 1.00 95.94 260 ASP A CA 1
ATOM 2001 C C . ASP A 1 260 ? 27.786 4.044 27.247 1.00 95.94 260 ASP A C 1
ATOM 2003 O O . ASP A 1 260 ? 27.016 3.211 26.764 1.00 95.94 260 ASP A O 1
ATOM 2007 N N . ILE A 1 261 ? 28.847 4.481 26.565 1.00 95.19 261 ILE A N 1
ATOM 2008 C CA . ILE A 1 261 ? 29.110 4.074 25.179 1.00 95.19 261 ILE A CA 1
ATOM 2009 C C . ILE A 1 261 ? 29.400 2.579 25.023 1.00 95.19 261 ILE A C 1
ATOM 2011 O O . ILE A 1 261 ? 29.030 1.992 24.008 1.00 95.19 261 ILE A O 1
ATOM 2015 N N . ASP A 1 262 ? 30.007 1.939 26.021 1.00 95.00 262 ASP A N 1
ATOM 2016 C CA . ASP A 1 262 ? 30.330 0.514 25.951 1.00 95.00 262 ASP A CA 1
ATOM 2017 C C . ASP A 1 262 ? 29.057 -0.338 26.068 1.00 95.00 262 ASP A C 1
ATOM 2019 O O . ASP A 1 262 ? 28.889 -1.320 25.338 1.00 95.00 262 ASP A O 1
ATOM 2023 N N . GLN A 1 263 ? 28.107 0.077 26.913 1.00 97.12 263 GLN A N 1
ATOM 2024 C CA . GLN A 1 263 ? 26.764 -0.504 26.962 1.00 97.12 263 GLN A CA 1
ATOM 2025 C C . GLN A 1 263 ? 26.031 -0.334 25.631 1.00 97.12 263 GLN A C 1
ATOM 2027 O O . GLN A 1 263 ? 25.450 -1.298 25.132 1.00 97.12 263 GLN A O 1
ATOM 2032 N N . ILE A 1 264 ? 26.082 0.859 25.032 1.00 96.69 264 ILE A N 1
ATOM 2033 C CA . ILE A 1 264 ? 25.448 1.130 23.734 1.00 96.69 264 ILE A CA 1
ATOM 2034 C C . ILE A 1 264 ? 26.050 0.249 22.640 1.00 96.69 264 ILE A C 1
ATOM 2036 O O . ILE A 1 264 ? 25.301 -0.377 21.896 1.00 96.69 264 ILE A O 1
ATOM 2040 N N . CYS A 1 265 ? 27.379 0.128 22.576 1.00 95.62 265 CYS A N 1
ATOM 2041 C CA . CYS A 1 265 ? 28.051 -0.751 21.617 1.00 95.62 265 CYS A CA 1
ATOM 2042 C C . CYS A 1 265 ? 27.598 -2.206 21.777 1.00 95.62 265 CYS A C 1
ATOM 2044 O O . CYS A 1 265 ? 27.331 -2.880 20.784 1.00 95.62 265 CYS A O 1
ATOM 2046 N N . LYS A 1 266 ? 27.456 -2.684 23.021 1.00 97.00 266 LYS A N 1
ATOM 2047 C CA . LYS A 1 266 ? 26.951 -4.032 23.305 1.00 97.00 266 LYS A CA 1
ATOM 2048 C C . LYS A 1 266 ? 25.515 -4.222 22.811 1.00 97.00 266 LYS A C 1
ATOM 2050 O O . LYS A 1 266 ? 25.219 -5.248 22.204 1.00 97.00 266 LYS A O 1
ATOM 2055 N N . TYR A 1 267 ? 24.629 -3.256 23.054 1.00 97.44 267 TYR A N 1
ATOM 2056 C CA . TYR A 1 267 ? 23.249 -3.333 22.573 1.00 97.44 267 TYR A CA 1
ATOM 2057 C C . TYR A 1 267 ? 23.168 -3.242 21.048 1.00 97.44 267 TYR A C 1
ATOM 2059 O O . TYR A 1 267 ? 22.459 -4.037 20.440 1.00 97.44 267 TYR A O 1
ATOM 2067 N N . ALA A 1 268 ? 23.936 -2.352 20.418 1.00 95.25 268 ALA A N 1
ATOM 2068 C CA . ALA A 1 268 ? 24.008 -2.239 18.963 1.00 95.25 268 ALA A CA 1
ATOM 2069 C C . ALA A 1 268 ? 24.488 -3.550 18.314 1.00 95.25 268 ALA A C 1
ATOM 2071 O O . ALA A 1 268 ? 23.875 -4.028 17.364 1.00 95.25 268 ALA A O 1
ATOM 2072 N N . GLN A 1 269 ? 25.523 -4.189 18.875 1.00 95.44 269 GLN A N 1
ATOM 2073 C CA . GLN A 1 269 ? 26.001 -5.509 18.435 1.00 95.44 269 GLN A CA 1
ATOM 2074 C C . GLN A 1 269 ? 24.956 -6.616 18.622 1.00 95.44 269 GLN A C 1
ATOM 2076 O O . GLN A 1 269 ? 24.903 -7.545 17.822 1.00 95.44 269 GLN A O 1
ATOM 2081 N N . ALA A 1 270 ? 24.112 -6.513 19.652 1.00 95.94 270 ALA A N 1
ATOM 2082 C CA . ALA A 1 270 ? 22.978 -7.410 19.870 1.00 95.94 270 ALA A CA 1
ATOM 2083 C C . ALA A 1 270 ? 21.762 -7.088 18.976 1.00 95.94 270 ALA A C 1
ATOM 2085 O O . ALA A 1 270 ? 20.735 -7.754 19.080 1.00 95.94 270 ALA A O 1
ATOM 2086 N N . GLY A 1 271 ? 21.866 -6.085 18.100 1.00 95.38 271 GLY A N 1
ATOM 2087 C CA . GLY A 1 271 ? 20.816 -5.713 17.161 1.00 95.38 271 GLY A CA 1
ATOM 2088 C C . GLY A 1 271 ? 19.884 -4.606 17.648 1.00 95.38 271 GLY A C 1
ATOM 2089 O O . GLY A 1 271 ? 18.846 -4.405 17.023 1.00 95.38 271 GLY A O 1
ATOM 2090 N N . ALA A 1 272 ? 20.213 -3.840 18.689 1.00 97.50 272 ALA A N 1
ATOM 2091 C CA . ALA A 1 272 ? 19.457 -2.630 19.019 1.00 97.50 272 ALA A CA 1
ATOM 2092 C C . ALA A 1 272 ? 19.615 -1.556 17.927 1.00 97.50 272 ALA A C 1
ATOM 2094 O O . ALA A 1 272 ? 20.650 -1.459 17.264 1.00 97.50 272 ALA A O 1
ATOM 2095 N N . ILE A 1 273 ? 18.574 -0.756 17.727 1.00 97.94 273 ILE A N 1
ATOM 2096 C CA . ILE A 1 273 ? 18.581 0.420 16.861 1.00 97.94 273 ILE A CA 1
ATOM 2097 C C . ILE A 1 273 ? 19.109 1.602 17.669 1.00 97.94 273 ILE A C 1
ATOM 2099 O O . ILE A 1 273 ? 18.610 1.881 18.758 1.00 97.94 273 ILE A O 1
ATOM 2103 N N . LEU A 1 274 ? 20.081 2.325 17.118 1.00 98.31 274 LEU A N 1
ATOM 2104 C CA . LEU A 1 274 ? 20.491 3.622 17.646 1.00 98.31 274 LEU A CA 1
ATOM 2105 C C . LEU A 1 274 ? 19.650 4.700 16.955 1.00 98.31 274 LEU A C 1
ATOM 2107 O O . LEU A 1 274 ? 19.844 4.956 15.767 1.00 98.31 274 LEU A O 1
ATOM 2111 N N . LEU A 1 275 ? 18.693 5.286 17.671 1.00 98.50 275 LEU A N 1
ATOM 2112 C CA . LEU A 1 275 ? 17.809 6.328 17.151 1.00 98.50 275 LEU A CA 1
ATOM 2113 C C . LEU A 1 275 ? 18.307 7.697 17.613 1.00 98.50 275 LEU A C 1
ATOM 2115 O O . LEU A 1 275 ? 18.149 8.057 18.777 1.00 98.50 275 LEU A O 1
ATOM 2119 N N . ASP A 1 276 ? 18.904 8.454 16.699 1.00 98.19 276 ASP A N 1
ATOM 2120 C CA . ASP A 1 276 ? 19.364 9.814 16.951 1.00 98.19 276 ASP A CA 1
ATOM 2121 C C . ASP A 1 276 ? 18.223 10.810 16.744 1.00 98.19 276 ASP A C 1
ATOM 2123 O O . ASP A 1 276 ? 17.785 11.042 15.612 1.00 98.19 276 ASP A O 1
ATOM 2127 N N . SER A 1 277 ? 17.737 11.383 17.847 1.00 96.25 277 SER A N 1
ATOM 2128 C CA . SER A 1 277 ? 16.586 12.288 17.856 1.00 96.25 277 SER A CA 1
ATOM 2129 C C . SER A 1 277 ? 16.953 13.761 17.661 1.00 96.25 277 SER A C 1
ATOM 2131 O O . SER A 1 277 ? 16.081 14.626 17.776 1.00 96.25 277 SER A O 1
ATOM 2133 N N . ARG A 1 278 ? 18.233 14.071 17.407 1.00 96.06 278 ARG A N 1
ATOM 2134 C CA . ARG A 1 278 ? 18.693 15.439 17.131 1.00 96.06 278 ARG A CA 1
ATOM 2135 C C . ARG A 1 278 ? 18.248 15.900 15.746 1.00 96.06 278 ARG A C 1
ATOM 2137 O O . ARG A 1 278 ? 17.887 15.097 14.883 1.00 96.06 278 ARG A O 1
ATOM 2144 N N . GLU A 1 279 ? 18.300 17.206 15.514 1.00 91.25 279 GLU A N 1
ATOM 2145 C CA . GLU A 1 279 ? 17.948 17.763 14.212 1.00 91.25 279 GLU A CA 1
ATOM 2146 C C . GLU A 1 279 ? 18.941 17.324 13.116 1.00 91.25 279 GLU A C 1
ATOM 2148 O O . GLU A 1 279 ? 20.128 17.116 13.395 1.00 91.25 279 GLU A O 1
ATOM 2153 N N . PRO A 1 280 ? 18.498 17.224 11.845 1.00 90.06 280 PRO A N 1
ATOM 2154 C CA . PRO A 1 280 ? 19.326 16.776 10.720 1.00 90.06 280 PRO A CA 1
ATOM 2155 C C . PRO A 1 280 ? 20.694 17.455 10.591 1.00 90.06 280 PRO A C 1
ATOM 2157 O O . PRO A 1 280 ? 21.654 16.833 10.140 1.00 90.06 280 PRO A O 1
ATOM 2160 N N . GLY A 1 281 ? 20.791 18.739 10.951 1.00 89.75 281 GLY A N 1
ATOM 2161 C CA . GLY A 1 281 ? 22.050 19.488 10.921 1.00 89.75 281 GLY A CA 1
ATOM 2162 C C . GLY A 1 281 ? 23.060 18.987 11.954 1.00 89.75 281 GLY A C 1
ATOM 2163 O O . GLY A 1 281 ? 24.213 18.730 11.604 1.00 89.75 281 GLY A O 1
ATOM 2164 N N . ASP A 1 282 ? 22.613 18.780 13.193 1.00 93.12 282 ASP A N 1
ATOM 2165 C CA . ASP A 1 282 ? 23.460 18.315 14.294 1.00 93.12 282 ASP A CA 1
ATOM 2166 C C . ASP A 1 282 ? 23.934 16.884 14.044 1.00 93.12 282 ASP A C 1
ATOM 2168 O O . ASP A 1 282 ? 25.126 16.597 14.162 1.00 93.12 282 ASP A O 1
ATOM 2172 N N . TYR A 1 283 ? 23.027 16.005 13.603 1.00 95.62 283 TYR A N 1
ATOM 2173 C CA . TYR A 1 283 ? 23.374 14.648 13.184 1.00 95.62 283 TYR A CA 1
ATOM 2174 C C . TYR A 1 283 ? 24.396 14.652 12.037 1.00 95.62 283 TYR A C 1
ATOM 2176 O O . TYR A 1 283 ? 25.398 13.935 12.081 1.00 95.62 283 TYR A O 1
ATOM 2184 N N . ALA A 1 284 ? 24.198 15.495 11.018 1.00 94.56 284 ALA A N 1
ATOM 2185 C CA . ALA A 1 284 ? 25.110 15.549 9.880 1.00 94.56 284 ALA A CA 1
ATOM 2186 C C . ALA A 1 284 ? 26.519 16.027 10.253 1.00 94.56 284 ALA A C 1
ATOM 2188 O O . ALA A 1 284 ? 27.490 15.527 9.684 1.00 94.56 284 ALA A O 1
ATOM 2189 N N . SER A 1 285 ? 26.630 16.941 11.221 1.00 93.94 285 SER A N 1
ATOM 2190 C CA . SER A 1 285 ? 27.916 17.449 11.715 1.00 93.94 285 SER A CA 1
ATOM 2191 C C . SER A 1 285 ? 28.746 16.405 12.477 1.00 93.94 285 SER A C 1
ATOM 2193 O O . SER A 1 285 ? 29.969 16.523 12.528 1.00 93.94 285 SER A O 1
ATOM 2195 N N . GLY A 1 286 ? 28.094 15.373 13.025 1.00 95.06 286 GLY A N 1
ATOM 2196 C CA . GLY A 1 286 ? 28.721 14.260 13.734 1.00 95.06 286 GLY A CA 1
ATOM 2197 C C . GLY A 1 286 ? 27.684 13.386 14.444 1.00 95.06 286 GLY A C 1
ATOM 2198 O O . GLY A 1 286 ? 26.834 13.889 15.185 1.00 95.06 286 GLY A O 1
ATOM 2199 N N . HIS A 1 287 ? 27.744 12.072 14.236 1.00 96.81 287 HIS A N 1
ATOM 2200 C CA . HIS A 1 287 ? 26.831 11.091 14.832 1.00 96.81 287 HIS A CA 1
ATOM 2201 C C . HIS A 1 287 ? 27.511 9.738 15.052 1.00 96.81 287 HIS A C 1
ATOM 2203 O O . HIS A 1 287 ? 28.586 9.476 14.517 1.00 96.81 287 HIS A O 1
ATOM 2209 N N . LEU A 1 288 ? 26.886 8.875 15.859 1.00 97.12 288 LEU A N 1
ATOM 2210 C CA . LEU A 1 288 ? 27.371 7.511 16.063 1.00 97.12 288 LEU A CA 1
ATOM 2211 C C . LEU A 1 288 ? 27.172 6.678 14.796 1.00 97.12 288 LEU A C 1
ATOM 2213 O O . LEU A 1 288 ? 26.080 6.671 14.225 1.00 97.12 288 LEU A O 1
ATOM 2217 N N . ARG A 1 289 ? 28.206 5.930 14.405 1.00 94.88 289 ARG A N 1
ATOM 2218 C CA . ARG A 1 289 ? 28.169 5.037 13.246 1.00 94.88 289 ARG A CA 1
ATOM 2219 C C . ARG A 1 289 ? 26.973 4.092 13.322 1.00 94.88 289 ARG A C 1
ATOM 2221 O O . ARG A 1 289 ? 26.777 3.398 14.321 1.00 94.88 289 ARG A O 1
ATOM 2228 N N . GLY A 1 290 ? 26.195 4.050 12.244 1.00 94.50 290 GLY A N 1
ATOM 2229 C CA . GLY A 1 290 ? 25.015 3.191 12.129 1.00 94.50 290 GLY A CA 1
ATOM 2230 C C . GLY A 1 290 ? 23.756 3.703 12.842 1.00 94.50 290 GLY A C 1
ATOM 2231 O O . GLY A 1 290 ? 22.739 3.004 12.820 1.00 94.50 290 GLY A O 1
ATOM 2232 N N . ALA A 1 291 ? 23.786 4.900 13.441 1.00 97.69 291 ALA A N 1
ATOM 2233 C CA . ALA A 1 291 ? 22.591 5.534 13.989 1.00 97.69 291 ALA A CA 1
ATOM 2234 C C . ALA A 1 291 ? 21.654 6.046 12.889 1.00 97.69 291 ALA A C 1
ATOM 2236 O O . ALA A 1 291 ? 22.092 6.626 11.895 1.00 97.69 291 ALA A O 1
ATOM 2237 N N . ILE A 1 292 ? 20.353 5.857 13.100 1.00 98.12 292 ILE A N 1
ATOM 2238 C CA . ILE A 1 292 ? 19.277 6.357 12.242 1.00 98.12 292 ILE A CA 1
ATOM 2239 C C . ILE A 1 292 ? 18.800 7.690 12.813 1.00 98.12 292 ILE A C 1
ATOM 2241 O O . ILE A 1 292 ? 18.512 7.778 14.004 1.00 98.12 292 ILE A O 1
ATOM 2245 N N . ASN A 1 293 ? 18.707 8.722 11.978 1.00 97.69 293 ASN A N 1
ATOM 2246 C CA . ASN A 1 293 ? 18.249 10.042 12.387 1.00 97.69 293 ASN A CA 1
ATOM 2247 C C . ASN A 1 293 ? 16.757 10.215 12.124 1.00 97.69 293 ASN A C 1
ATOM 2249 O O . ASN A 1 293 ? 16.308 10.099 10.984 1.00 97.69 293 ASN A O 1
ATOM 2253 N N . VAL A 1 294 ? 16.017 10.567 13.172 1.00 97.00 294 VAL A N 1
ATOM 2254 C CA . VAL A 1 294 ? 14.655 11.093 13.076 1.00 97.00 294 VAL A CA 1
ATOM 2255 C C . VAL A 1 294 ? 14.553 12.224 14.091 1.00 97.00 294 VAL A C 1
ATOM 2257 O O . VAL A 1 294 ? 14.457 11.966 15.285 1.00 97.00 294 VAL A O 1
ATOM 2260 N N . GLY A 1 295 ? 14.607 13.477 13.635 1.00 93.00 295 GLY A N 1
ATOM 2261 C CA . GLY A 1 295 ? 14.551 14.635 14.532 1.00 93.00 295 GLY A CA 1
ATOM 2262 C C . GLY A 1 295 ? 13.254 14.669 15.342 1.00 93.00 295 GLY A C 1
ATOM 2263 O O . GLY A 1 295 ? 12.182 14.379 14.804 1.00 93.00 295 GLY A O 1
ATOM 2264 N N . LEU A 1 296 ? 13.346 15.021 16.628 1.00 90.69 296 LEU A N 1
ATOM 2265 C CA . LEU A 1 296 ? 12.199 15.034 17.541 1.00 90.69 296 LEU A CA 1
ATOM 2266 C C . LEU A 1 296 ? 11.144 16.087 17.157 1.00 90.69 296 LEU A C 1
ATOM 2268 O O . LEU A 1 296 ? 9.964 15.937 17.493 1.00 90.69 296 LEU A O 1
ATOM 2272 N N . GLN A 1 297 ? 11.540 17.151 16.452 1.00 84.81 297 GLN A N 1
ATOM 2273 C CA . GLN A 1 297 ? 10.608 18.178 16.002 1.00 84.81 297 GLN A CA 1
ATOM 2274 C C . GLN A 1 297 ? 9.671 17.667 14.898 1.00 84.81 297 GLN A C 1
ATOM 2276 O O . GLN A 1 297 ? 10.042 16.911 14.001 1.00 84.81 297 GLN A O 1
ATOM 2281 N N . GLY A 1 298 ? 8.414 18.111 14.953 1.00 81.25 298 GLY A N 1
ATOM 2282 C CA . GLY A 1 298 ? 7.391 17.729 13.983 1.00 81.25 298 GLY A CA 1
ATOM 2283 C C . GLY A 1 298 ? 6.902 16.288 14.159 1.00 81.25 298 GLY A C 1
ATOM 2284 O O . GLY A 1 298 ? 6.433 15.906 15.232 1.00 81.25 298 GLY A O 1
ATOM 2285 N N . ARG A 1 299 ? 6.962 15.503 13.080 1.00 87.19 299 ARG A N 1
ATOM 2286 C CA . ARG A 1 299 ? 6.309 14.186 12.921 1.00 87.19 299 ARG A CA 1
ATOM 2287 C C . ARG A 1 299 ? 7.207 13.008 13.310 1.00 87.19 299 ARG A C 1
ATOM 2289 O O . ARG A 1 299 ? 7.287 12.007 12.606 1.00 87.19 299 ARG A O 1
ATOM 2296 N N . PHE A 1 300 ? 7.915 13.152 14.428 1.00 91.69 300 PHE A N 1
ATOM 2297 C CA . PHE A 1 300 ? 8.909 12.187 14.910 1.00 91.69 300 PHE A CA 1
ATOM 2298 C C . PHE A 1 300 ? 8.376 10.748 14.987 1.00 91.69 300 PHE A C 1
ATOM 2300 O O . PHE A 1 300 ? 8.986 9.839 14.431 1.00 91.69 300 PHE A O 1
ATOM 2307 N N . ALA A 1 301 ? 7.223 10.552 15.633 1.00 91.56 301 ALA A N 1
ATOM 2308 C CA . ALA A 1 301 ? 6.632 9.231 15.840 1.00 91.56 301 ALA A CA 1
ATOM 2309 C C . ALA A 1 301 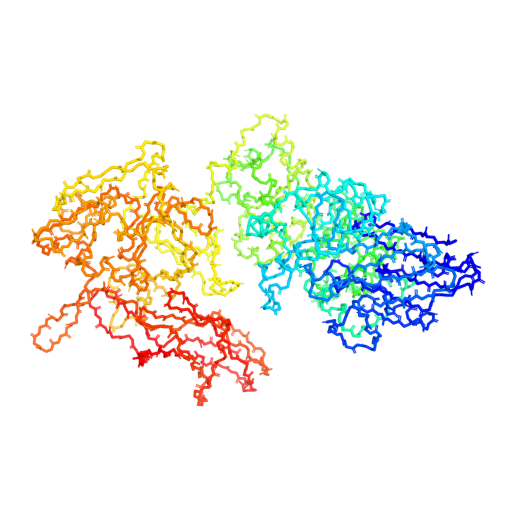? 6.278 8.539 14.513 1.00 91.56 301 ALA A C 1
ATOM 2311 O O . ALA A 1 301 ? 6.620 7.377 14.314 1.00 91.56 301 ALA A O 1
ATOM 2312 N N . GLU A 1 302 ? 5.669 9.269 13.574 1.00 89.69 302 GLU A N 1
ATOM 2313 C CA . GLU A 1 302 ? 5.306 8.727 12.261 1.00 89.69 302 GLU A CA 1
ATOM 2314 C C . GLU A 1 302 ? 6.543 8.334 11.459 1.00 89.69 302 GLU A C 1
ATOM 2316 O O . GLU A 1 302 ? 6.596 7.242 10.898 1.00 89.69 302 GLU A O 1
ATOM 2321 N N . TRP A 1 303 ? 7.561 9.202 11.412 1.00 92.38 303 TRP A N 1
ATOM 2322 C CA . TRP A 1 303 ? 8.778 8.900 10.663 1.00 92.38 303 TRP A CA 1
ATOM 2323 C C . TRP A 1 303 ? 9.559 7.751 11.284 1.00 92.38 303 TRP A C 1
ATOM 2325 O O . TRP A 1 303 ? 10.025 6.890 10.541 1.00 92.38 303 TRP A O 1
ATOM 2335 N N . ALA A 1 304 ? 9.634 7.678 12.615 1.00 94.94 304 ALA A N 1
ATOM 2336 C CA . ALA A 1 304 ? 10.190 6.524 13.308 1.00 94.94 304 ALA A CA 1
ATOM 2337 C C . ALA A 1 304 ? 9.410 5.245 12.962 1.00 94.94 304 ALA A C 1
ATOM 2339 O O . ALA A 1 304 ? 10.019 4.262 12.554 1.00 94.94 304 ALA A O 1
ATOM 2340 N N . GLY A 1 305 ? 8.075 5.274 13.005 1.00 93.31 305 GLY A N 1
ATOM 2341 C CA . GLY A 1 305 ? 7.241 4.143 12.589 1.00 93.31 305 GLY A CA 1
ATOM 2342 C C . GLY A 1 305 ? 7.460 3.730 11.128 1.00 93.31 305 GLY A C 1
ATOM 2343 O O . GLY A 1 305 ? 7.418 2.550 10.792 1.00 93.31 305 GLY A O 1
ATOM 2344 N N . VAL A 1 306 ? 7.745 4.682 10.237 1.00 92.38 306 VAL A N 1
ATOM 2345 C CA . VAL A 1 306 ? 8.025 4.393 8.824 1.00 92.38 306 VAL A CA 1
ATOM 2346 C C . VAL A 1 306 ? 9.358 3.663 8.630 1.00 92.38 306 VAL A C 1
ATOM 2348 O O . VAL A 1 306 ? 9.433 2.776 7.779 1.00 92.38 306 VAL A O 1
ATOM 2351 N N . VAL A 1 307 ? 10.412 4.036 9.367 1.00 94.12 307 VAL A N 1
ATOM 2352 C CA . VAL A 1 307 ? 11.775 3.546 9.085 1.00 94.12 307 VAL A CA 1
ATOM 2353 C C . VAL A 1 307 ? 12.329 2.531 10.080 1.00 94.12 307 VAL A C 1
ATOM 2355 O O . VAL A 1 307 ? 13.318 1.865 9.770 1.00 94.12 307 VAL A O 1
ATOM 2358 N N . LEU A 1 308 ? 11.729 2.398 11.261 1.00 95.19 308 LEU A N 1
ATOM 2359 C CA . LEU A 1 308 ? 12.188 1.484 12.302 1.00 95.19 308 LEU A CA 1
ATOM 2360 C C . LEU A 1 308 ? 11.404 0.170 12.284 1.00 95.19 308 LEU A C 1
ATOM 2362 O O . LEU A 1 308 ? 10.242 0.107 11.892 1.00 95.19 308 LEU A O 1
ATOM 2366 N N . SER A 1 309 ? 12.048 -0.893 12.763 1.00 91.38 309 SER A N 1
ATOM 2367 C CA . SER A 1 309 ? 11.380 -2.173 13.004 1.00 91.38 309 SER A CA 1
ATOM 2368 C C . SER A 1 309 ? 10.827 -2.204 14.435 1.00 91.38 309 SER A C 1
ATOM 2370 O O . SER A 1 309 ? 11.594 -1.934 15.363 1.00 91.38 309 SER A O 1
ATOM 2372 N N . PRO A 1 310 ? 9.543 -2.549 14.639 1.00 88.50 310 PRO A N 1
ATOM 2373 C CA . PRO A 1 310 ? 8.914 -2.535 15.963 1.00 88.50 310 PRO A CA 1
ATOM 2374 C C . PRO A 1 310 ? 9.410 -3.646 16.905 1.00 88.50 310 PRO A C 1
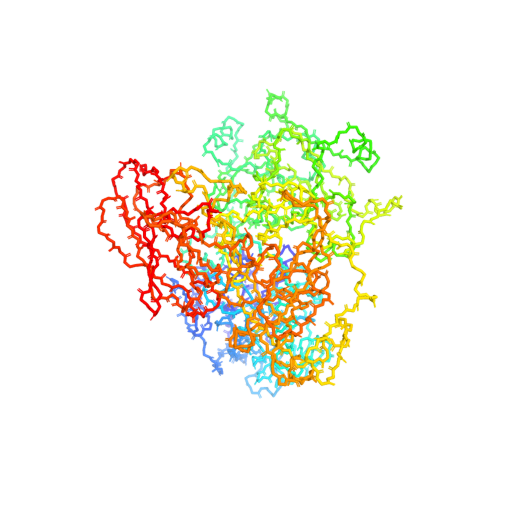ATOM 2376 O O . PRO A 1 310 ? 9.224 -3.558 18.119 1.00 88.50 310 PRO A O 1
ATOM 2379 N N . ASP A 1 311 ? 10.059 -4.686 16.372 1.00 88.75 311 ASP A N 1
ATOM 2380 C CA . ASP A 1 311 ? 10.512 -5.846 17.151 1.00 88.75 311 ASP A CA 1
ATOM 2381 C C . ASP A 1 311 ? 11.926 -5.682 17.733 1.00 88.75 311 ASP A C 1
ATOM 2383 O O . ASP A 1 311 ? 12.379 -6.519 18.518 1.00 88.75 311 ASP A O 1
ATOM 2387 N N . ARG A 1 312 ? 12.633 -4.606 17.366 1.00 94.62 312 ARG A N 1
ATOM 2388 C CA . ARG A 1 312 ? 14.002 -4.330 17.818 1.00 94.62 312 ARG A CA 1
ATOM 2389 C C . ARG A 1 312 ? 14.004 -3.388 19.016 1.00 94.62 312 ARG A C 1
ATOM 2391 O O . ARG A 1 312 ? 13.194 -2.471 19.107 1.00 94.62 312 ARG A O 1
ATOM 2398 N N . ASP A 1 313 ? 14.962 -3.598 19.913 1.00 97.62 313 ASP A N 1
ATOM 2399 C CA . ASP A 1 313 ? 15.212 -2.663 21.008 1.00 97.62 313 ASP A CA 1
ATOM 2400 C C . ASP A 1 313 ? 15.750 -1.333 20.467 1.00 97.62 313 ASP A C 1
ATOM 2402 O O . ASP A 1 313 ? 16.494 -1.306 19.485 1.00 97.62 313 ASP A O 1
ATOM 2406 N N . ILE A 1 314 ? 15.393 -0.232 21.121 1.00 98.31 314 ILE A N 1
ATOM 2407 C CA . ILE A 1 314 ? 15.760 1.132 20.738 1.00 98.31 314 ILE A CA 1
ATOM 2408 C C . ILE A 1 314 ? 16.623 1.742 21.838 1.00 98.31 314 ILE A C 1
ATOM 2410 O O . ILE A 1 314 ? 16.258 1.755 23.015 1.00 98.31 314 ILE A O 1
ATOM 2414 N N . VAL A 1 315 ? 17.765 2.288 21.436 1.00 98.38 315 VAL A N 1
ATOM 2415 C CA . VAL A 1 315 ? 18.593 3.167 22.255 1.00 98.38 315 VAL A CA 1
ATOM 2416 C C . VAL A 1 315 ? 18.492 4.570 21.678 1.00 98.38 315 VAL A C 1
ATOM 2418 O O . VAL A 1 315 ? 18.814 4.794 20.512 1.00 98.38 315 VAL A O 1
ATOM 2421 N N . LEU A 1 316 ? 18.064 5.515 22.505 1.00 98.38 316 LEU A N 1
ATOM 2422 C CA . LEU A 1 316 ? 17.969 6.915 22.125 1.00 98.38 316 LEU A CA 1
ATOM 2423 C C . LEU A 1 316 ? 19.350 7.583 22.171 1.00 98.38 316 LEU A C 1
ATOM 2425 O O . LEU A 1 316 ? 20.125 7.404 23.118 1.00 98.38 316 LEU A O 1
ATOM 2429 N N . VAL A 1 317 ? 19.651 8.364 21.139 1.00 97.62 317 VAL A N 1
ATOM 2430 C CA . VAL A 1 317 ? 20.877 9.148 20.992 1.00 97.62 317 VAL A CA 1
ATOM 2431 C C . VAL A 1 317 ? 20.493 10.622 20.868 1.00 97.62 317 VAL A C 1
ATOM 2433 O O . VAL A 1 317 ? 19.645 10.979 20.056 1.00 97.62 317 VAL A O 1
ATOM 2436 N N . GLY A 1 318 ? 21.091 11.486 21.688 1.00 94.69 318 GLY A N 1
ATOM 2437 C CA . GLY A 1 318 ? 20.768 12.913 21.722 1.00 94.69 318 GLY A CA 1
ATOM 2438 C C . GLY A 1 318 ? 20.759 13.469 23.141 1.00 94.69 318 GLY A C 1
ATOM 2439 O O . GLY A 1 318 ? 21.455 12.946 24.011 1.00 94.69 318 GLY A O 1
ATOM 2440 N N . ASP A 1 319 ? 19.966 14.516 23.365 1.00 93.62 319 ASP A N 1
ATOM 2441 C CA . ASP A 1 319 ? 19.826 15.173 24.667 1.00 93.62 319 ASP A CA 1
ATOM 2442 C C . ASP A 1 319 ? 19.054 14.279 25.665 1.00 93.62 319 ASP A C 1
ATOM 2444 O O . ASP A 1 319 ? 17.876 13.981 25.436 1.00 93.62 319 ASP A O 1
ATOM 2448 N N . PRO A 1 320 ? 19.668 13.867 26.795 1.00 94.25 320 PRO A N 1
ATOM 2449 C CA . PRO A 1 320 ? 18.999 13.055 27.808 1.00 94.25 320 PRO A CA 1
ATOM 2450 C C . PRO A 1 320 ? 17.757 13.701 28.428 1.00 94.25 320 PRO A C 1
ATOM 2452 O O . PRO A 1 320 ? 16.889 12.985 28.930 1.00 94.25 320 PRO A O 1
ATOM 2455 N N . THR A 1 321 ? 17.649 15.032 28.406 1.00 94.12 321 THR A N 1
ATOM 2456 C CA . THR A 1 321 ? 16.488 15.753 28.948 1.00 94.12 321 THR A CA 1
ATOM 2457 C C . THR A 1 321 ? 15.221 15.528 28.119 1.00 94.12 321 THR A C 1
ATOM 2459 O O . THR A 1 321 ? 14.118 15.601 28.657 1.00 94.12 321 THR A O 1
ATOM 2462 N N . LEU A 1 322 ? 15.373 15.163 26.841 1.00 94.00 322 LEU A N 1
ATOM 2463 C CA . LEU A 1 322 ? 14.277 14.877 25.913 1.00 94.00 322 LEU A CA 1
ATOM 2464 C C . LEU A 1 322 ? 13.907 13.385 25.859 1.00 94.00 322 LEU A C 1
ATOM 2466 O O . LEU A 1 322 ? 12.945 13.009 25.192 1.00 94.00 322 LEU A O 1
ATOM 2470 N N . ALA A 1 323 ? 14.627 12.516 26.574 1.00 93.88 323 ALA A N 1
ATOM 2471 C CA . ALA A 1 323 ? 14.468 11.063 26.473 1.00 93.88 323 ALA A CA 1
ATOM 2472 C C . ALA A 1 323 ? 13.058 10.571 26.837 1.00 93.88 323 ALA A C 1
ATOM 2474 O O . ALA A 1 323 ? 12.530 9.661 26.192 1.00 93.88 323 ALA A O 1
ATOM 2475 N N . ARG A 1 324 ? 12.430 11.184 27.850 1.00 93.81 324 ARG A N 1
ATOM 2476 C CA . ARG A 1 324 ? 11.049 10.866 28.243 1.00 93.81 324 ARG A CA 1
ATOM 2477 C C . ARG A 1 324 ? 10.073 11.217 27.123 1.00 93.81 324 ARG A C 1
ATOM 2479 O O . ARG A 1 324 ? 9.286 10.370 26.726 1.00 93.81 324 ARG A O 1
ATOM 2486 N N . GLU A 1 325 ? 10.173 12.423 26.566 1.00 92.88 325 GLU A N 1
ATOM 2487 C CA . GLU A 1 325 ? 9.310 12.860 25.466 1.00 92.88 325 GLU A CA 1
ATOM 2488 C C . GLU A 1 325 ? 9.473 11.976 24.222 1.00 92.88 325 GLU A C 1
ATOM 2490 O O . GLU A 1 325 ? 8.475 11.548 23.640 1.00 92.88 325 GLU A O 1
ATOM 2495 N N . SER A 1 326 ? 10.713 11.656 23.840 1.00 94.62 326 SER A N 1
ATOM 2496 C CA . SER A 1 326 ? 11.001 10.730 22.740 1.00 94.62 326 SER A CA 1
ATOM 2497 C C . SER A 1 326 ? 10.356 9.362 22.973 1.00 94.62 326 SER A C 1
ATOM 2499 O O . SER A 1 326 ? 9.728 8.818 22.068 1.00 94.62 326 SER A O 1
ATOM 2501 N N . THR A 1 327 ? 10.450 8.832 24.196 1.00 95.12 327 THR A N 1
ATOM 2502 C CA . THR A 1 327 ? 9.846 7.542 24.566 1.00 95.12 327 THR A CA 1
ATOM 2503 C C . THR A 1 327 ? 8.326 7.596 24.474 1.00 95.12 327 THR A C 1
ATOM 2505 O O . THR A 1 327 ? 7.736 6.785 23.767 1.00 95.12 327 THR A O 1
ATOM 2508 N N . THR A 1 328 ? 7.686 8.598 25.086 1.00 93.56 328 THR A N 1
ATOM 2509 C CA . THR A 1 328 ? 6.231 8.785 25.006 1.00 93.56 328 THR A CA 1
ATOM 2510 C C . THR A 1 328 ? 5.764 8.886 23.555 1.00 93.56 328 THR A C 1
ATOM 2512 O O . THR A 1 328 ? 4.805 8.224 23.162 1.00 93.56 328 THR A O 1
ATOM 2515 N N . ARG A 1 329 ? 6.460 9.666 22.716 1.00 94.06 329 ARG A N 1
ATOM 2516 C CA . ARG A 1 329 ? 6.102 9.819 21.300 1.00 94.06 329 ARG A CA 1
ATOM 2517 C C . ARG A 1 329 ? 6.256 8.518 20.506 1.00 94.06 329 ARG A C 1
ATOM 2519 O O . ARG A 1 329 ? 5.396 8.246 19.676 1.00 94.06 329 ARG A O 1
ATOM 2526 N N . LEU A 1 330 ? 7.285 7.707 20.762 1.00 95.38 330 LEU A N 1
ATOM 2527 C CA . LEU A 1 330 ? 7.429 6.376 20.150 1.00 95.38 330 LEU A CA 1
ATOM 2528 C C . LEU A 1 330 ? 6.310 5.426 20.591 1.00 95.38 330 LEU A C 1
ATOM 2530 O O . LEU A 1 330 ? 5.727 4.718 19.768 1.00 95.38 330 LEU A O 1
ATOM 2534 N N . SER A 1 331 ? 5.950 5.455 21.871 1.00 94.19 331 SER A N 1
ATOM 2535 C CA . SER A 1 331 ? 4.862 4.640 22.404 1.00 94.19 331 SER A CA 1
ATOM 2536 C C . SER A 1 331 ? 3.506 4.989 21.794 1.00 94.19 331 SER A C 1
ATOM 2538 O O . SER A 1 331 ? 2.696 4.085 21.599 1.00 94.19 331 SER A O 1
ATOM 2540 N N . ARG A 1 332 ? 3.258 6.236 21.377 1.00 94.31 332 ARG A N 1
ATOM 2541 C CA . ARG A 1 332 ? 2.023 6.595 20.650 1.00 94.31 332 ARG A CA 1
ATOM 2542 C C . ARG A 1 332 ? 1.834 5.835 19.336 1.00 94.31 332 ARG A C 1
ATOM 2544 O O . ARG A 1 332 ? 0.705 5.702 18.895 1.00 94.31 332 ARG A O 1
ATOM 2551 N N . VAL A 1 333 ? 2.896 5.301 18.734 1.00 94.75 333 VAL A N 1
ATOM 2552 C CA . VAL A 1 333 ? 2.826 4.432 17.541 1.00 94.75 333 VAL A CA 1
ATOM 2553 C C . VAL A 1 333 ? 3.182 2.969 17.855 1.00 94.75 333 VAL A C 1
ATOM 2555 O O . VAL A 1 333 ? 3.417 2.176 16.951 1.00 94.75 333 VAL A O 1
ATOM 2558 N N . GLY A 1 334 ? 3.232 2.598 19.141 1.00 93.62 334 GLY A N 1
ATOM 2559 C CA . GLY A 1 334 ? 3.448 1.227 19.625 1.00 93.62 334 GLY A CA 1
ATOM 2560 C C . GLY A 1 334 ? 4.912 0.790 19.801 1.00 93.62 334 GLY A C 1
ATOM 2561 O O . GLY A 1 334 ? 5.171 -0.381 20.089 1.00 93.62 334 GLY A O 1
ATOM 2562 N N . PHE A 1 335 ? 5.881 1.698 19.650 1.00 94.88 335 PHE A N 1
ATOM 2563 C CA . PHE A 1 335 ? 7.315 1.391 19.738 1.00 94.88 335 PHE A CA 1
ATOM 2564 C C . PHE A 1 335 ? 7.823 1.510 21.185 1.00 94.88 335 PHE A C 1
ATOM 2566 O O . PHE A 1 335 ? 8.507 2.458 21.556 1.00 94.88 335 PHE A O 1
ATOM 2573 N N . ASP A 1 336 ? 7.495 0.509 22.003 1.00 92.50 336 ASP A N 1
ATOM 2574 C CA . ASP A 1 336 ? 7.720 0.537 23.462 1.00 92.50 336 ASP A CA 1
ATOM 2575 C C . ASP A 1 336 ? 9.104 0.083 23.923 1.00 92.50 336 ASP A C 1
ATOM 2577 O O . ASP A 1 336 ? 9.457 0.215 25.093 1.00 92.50 336 ASP A O 1
ATOM 2581 N N . ARG A 1 337 ? 9.904 -0.494 23.025 1.00 94.12 337 ARG A N 1
ATOM 2582 C CA . ARG A 1 337 ? 11.155 -1.179 23.379 1.00 94.12 337 ARG A CA 1
ATOM 2583 C C . ARG A 1 337 ? 12.333 -0.218 23.552 1.00 94.12 337 ARG A C 1
ATOM 2585 O O . ARG A 1 337 ? 13.437 -0.501 23.094 1.00 94.12 337 ARG A O 1
ATOM 2592 N N . VAL A 1 338 ? 12.118 0.923 24.204 1.00 96.06 338 VAL A N 1
ATOM 2593 C CA . VAL A 1 338 ? 13.187 1.878 24.521 1.00 96.06 338 VAL A CA 1
ATOM 2594 C C . VAL A 1 338 ? 13.954 1.386 25.748 1.00 96.06 338 VAL A C 1
ATOM 2596 O O . VAL A 1 338 ? 13.487 1.481 26.880 1.00 96.06 338 VAL A O 1
ATOM 2599 N N . ILE A 1 339 ? 15.155 0.850 25.528 1.00 96.19 339 ILE A N 1
ATOM 2600 C CA . ILE A 1 339 ? 15.962 0.210 26.582 1.00 96.19 339 ILE A CA 1
ATOM 2601 C C . ILE A 1 339 ? 16.959 1.164 27.252 1.00 96.19 339 ILE A C 1
ATOM 2603 O O . ILE A 1 339 ? 17.552 0.828 28.282 1.00 96.19 339 ILE A O 1
ATOM 2607 N N . GLY A 1 340 ? 17.159 2.358 26.690 1.00 96.94 340 GLY A N 1
ATOM 2608 C CA . GLY A 1 340 ? 17.998 3.381 27.298 1.00 96.94 340 GLY A CA 1
ATOM 2609 C C . GLY A 1 340 ? 18.265 4.592 26.413 1.00 96.94 340 GLY A C 1
ATOM 2610 O O . GLY A 1 340 ? 17.830 4.672 25.267 1.00 96.94 340 GLY A O 1
ATOM 2611 N N . GLN A 1 341 ? 19.007 5.530 26.983 1.00 97.75 341 GLN A N 1
ATOM 2612 C CA . GLN A 1 341 ? 19.380 6.819 26.414 1.00 97.75 341 GLN A CA 1
ATOM 2613 C C . GLN A 1 341 ? 20.883 7.014 26.605 1.00 97.75 341 GLN A C 1
ATOM 2615 O O . GLN A 1 341 ? 21.405 6.718 27.682 1.00 97.75 341 GLN A O 1
ATOM 2620 N N . ILE A 1 342 ? 21.594 7.536 25.608 1.00 97.19 342 ILE A N 1
ATOM 2621 C CA . ILE A 1 342 ? 23.004 7.897 25.794 1.00 97.19 342 ILE A CA 1
ATOM 2622 C C . ILE A 1 342 ? 23.159 8.951 26.889 1.00 97.19 342 ILE A C 1
ATOM 2624 O O . ILE A 1 342 ? 22.442 9.946 26.908 1.00 97.19 342 ILE A O 1
ATOM 2628 N N . ARG A 1 343 ? 24.101 8.727 27.809 1.00 95.88 343 ARG A N 1
ATOM 2629 C CA . ARG A 1 343 ? 24.364 9.637 28.929 1.00 95.88 343 ARG A CA 1
ATOM 2630 C C . ARG A 1 343 ? 24.974 10.964 28.484 1.00 95.88 343 ARG A C 1
ATOM 2632 O O . ARG A 1 343 ? 24.547 12.005 28.964 1.00 95.88 343 ARG A O 1
ATOM 2639 N N . ASP A 1 344 ? 26.004 10.901 27.646 1.00 93.69 344 ASP A N 1
ATOM 2640 C CA . ASP A 1 344 ? 26.804 12.058 27.241 1.00 93.69 344 ASP A CA 1
ATOM 2641 C C . ASP A 1 344 ? 27.391 11.805 25.846 1.00 93.69 344 ASP A C 1
ATOM 2643 O O . ASP A 1 344 ? 28.357 11.058 25.682 1.00 93.69 344 ASP A O 1
ATOM 2647 N N . LEU A 1 345 ? 26.750 12.368 24.822 1.00 94.25 345 LEU A N 1
ATOM 2648 C CA . LEU A 1 345 ? 27.160 12.189 23.429 1.00 94.25 345 LEU A CA 1
ATOM 2649 C C . LEU A 1 345 ? 28.433 12.987 23.091 1.00 94.25 345 LEU A C 1
ATOM 2651 O O . LEU A 1 345 ? 29.273 12.509 22.329 1.00 94.25 345 LEU A O 1
ATOM 2655 N N . GLU A 1 346 ? 28.613 14.167 23.685 1.00 92.00 346 GLU A N 1
ATOM 2656 C CA . GLU A 1 346 ? 29.775 15.035 23.444 1.00 92.00 346 GLU A CA 1
ATOM 2657 C C . GLU A 1 346 ? 31.066 14.403 23.978 1.00 92.00 346 GLU A C 1
ATOM 2659 O O . GLU A 1 346 ? 32.113 14.415 23.316 1.00 92.00 346 GLU A O 1
ATOM 2664 N N . GLN A 1 347 ? 30.983 13.775 25.155 1.00 92.56 347 GLN A N 1
ATOM 2665 C CA . GLN A 1 347 ? 32.084 13.004 25.714 1.00 92.56 347 GLN A CA 1
ATOM 2666 C C . GLN A 1 347 ? 32.487 11.856 24.782 1.00 92.56 347 GLN A C 1
ATOM 2668 O O . GLN A 1 347 ? 33.684 11.631 24.579 1.00 92.56 347 GLN A O 1
ATOM 2673 N N . VAL A 1 348 ? 31.519 11.163 24.172 1.00 92.56 348 VAL A N 1
ATOM 2674 C CA . VAL A 1 348 ? 31.795 10.091 23.204 1.00 92.56 348 VAL A CA 1
ATOM 2675 C C . VAL A 1 348 ? 32.507 10.627 21.969 1.00 92.56 348 VAL A C 1
ATOM 2677 O O . VAL A 1 348 ? 33.487 10.019 21.542 1.00 92.56 348 VAL A O 1
ATOM 2680 N N . PHE A 1 349 ? 32.098 11.786 21.447 1.00 93.69 349 PHE A N 1
ATOM 2681 C CA . PHE A 1 349 ? 32.766 12.398 20.294 1.00 93.69 349 PHE A CA 1
ATOM 2682 C C . PHE A 1 349 ? 34.240 12.705 20.550 1.00 93.69 349 PHE A C 1
ATOM 2684 O O . PHE A 1 349 ? 35.067 12.574 19.649 1.00 93.69 349 PHE A O 1
ATOM 2691 N N . THR A 1 350 ? 34.585 13.051 21.790 1.00 91.19 350 THR A N 1
ATOM 2692 C CA . THR A 1 350 ? 35.968 13.351 22.172 1.00 91.19 350 THR A CA 1
ATOM 2693 C C . THR A 1 350 ? 36.777 12.088 22.481 1.00 91.19 350 THR A C 1
ATOM 2695 O O . THR A 1 350 ? 37.949 11.999 22.119 1.00 91.19 350 THR A O 1
ATOM 2698 N N . GLN A 1 351 ? 36.183 11.116 23.180 1.00 92.19 351 GLN A N 1
ATOM 2699 C CA . GLN A 1 351 ? 36.909 9.958 23.719 1.00 92.19 351 GLN A CA 1
ATOM 2700 C C . GLN A 1 351 ? 36.942 8.748 22.785 1.00 92.19 351 GLN A C 1
ATOM 2702 O O . GLN A 1 351 ? 37.855 7.932 22.896 1.00 92.19 351 GLN A O 1
ATOM 2707 N N . ARG A 1 352 ? 35.950 8.610 21.900 1.00 93.62 352 ARG A N 1
ATOM 2708 C CA . ARG A 1 352 ? 35.782 7.469 20.989 1.00 93.62 352 ARG A CA 1
ATOM 2709 C C . ARG A 1 352 ? 35.528 7.945 19.546 1.00 93.62 352 ARG A C 1
ATOM 2711 O O . ARG A 1 352 ? 34.508 7.581 18.955 1.00 93.62 352 ARG A O 1
ATOM 2718 N N . PRO A 1 353 ? 36.414 8.778 18.962 1.00 93.81 353 PRO A N 1
ATOM 2719 C CA . PRO A 1 353 ? 36.210 9.344 17.627 1.00 93.81 353 PRO A CA 1
ATOM 2720 C C . PRO A 1 353 ? 36.093 8.276 16.528 1.00 93.81 353 PRO A C 1
ATOM 2722 O O . PRO A 1 353 ? 35.513 8.540 15.482 1.00 93.81 353 PRO A O 1
ATOM 2725 N N . GLU A 1 354 ? 36.589 7.055 16.751 1.00 94.81 354 GLU A N 1
ATOM 2726 C CA . GLU A 1 354 ? 36.445 5.936 15.816 1.00 94.81 354 GLU A CA 1
ATOM 2727 C C . GLU A 1 354 ? 34.998 5.431 15.661 1.00 94.81 354 GLU A C 1
ATOM 2729 O O . GLU A 1 354 ? 34.681 4.753 14.681 1.00 94.81 354 GLU A O 1
ATOM 2734 N N . LEU A 1 355 ? 34.120 5.761 16.614 1.00 94.88 355 LEU A N 1
ATOM 2735 C CA . LEU A 1 355 ? 32.690 5.443 16.578 1.00 94.88 355 LEU A CA 1
ATOM 2736 C C . LEU A 1 355 ? 31.849 6.547 15.928 1.00 94.88 355 LEU A C 1
ATOM 2738 O O . LEU A 1 355 ? 30.634 6.386 15.821 1.00 94.88 355 LEU A O 1
ATOM 2742 N N . VAL A 1 356 ? 32.467 7.658 15.524 1.00 95.19 356 VAL A N 1
ATOM 2743 C CA . VAL A 1 356 ? 31.780 8.842 15.006 1.00 95.19 356 VAL A CA 1
ATOM 2744 C C . VAL A 1 356 ? 31.994 8.967 13.506 1.00 95.19 356 VAL A C 1
ATOM 2746 O O . VAL A 1 356 ? 33.094 8.752 12.999 1.00 95.19 356 VAL A O 1
ATOM 2749 N N . GLU A 1 357 ? 30.944 9.353 12.796 1.00 94.75 357 GLU A N 1
ATOM 2750 C CA . GLU A 1 357 ? 31.005 9.709 11.383 1.00 94.75 357 GLU A CA 1
ATOM 2751 C C . GLU A 1 357 ? 30.198 10.983 11.102 1.00 94.75 357 GLU A C 1
ATOM 2753 O O . GLU A 1 357 ? 29.411 11.445 11.932 1.00 94.75 357 GLU A O 1
ATOM 2758 N N . THR A 1 358 ? 30.434 11.596 9.944 1.00 94.69 358 THR A N 1
ATOM 2759 C CA . THR A 1 358 ? 29.684 12.764 9.468 1.00 94.69 358 THR A CA 1
ATOM 2760 C C . THR A 1 358 ? 28.843 12.375 8.262 1.00 94.69 358 THR A C 1
ATOM 2762 O O . THR A 1 358 ? 29.152 11.422 7.548 1.00 94.69 358 THR A O 1
ATOM 2765 N N . SER A 1 359 ? 27.747 13.097 8.033 1.00 93.38 359 SER A N 1
ATOM 2766 C CA . SER A 1 359 ? 26.889 12.842 6.874 1.00 93.38 359 SER A CA 1
ATOM 2767 C C . SER A 1 359 ? 27.234 13.780 5.732 1.00 93.38 359 SER A C 1
ATOM 2769 O O . SER A 1 359 ? 27.293 14.997 5.913 1.00 93.38 359 SER A O 1
ATOM 2771 N N . SER A 1 360 ? 27.375 13.224 4.532 1.00 93.81 360 SER A N 1
ATOM 2772 C CA . SER A 1 360 ? 27.477 14.020 3.315 1.00 93.81 360 SER A CA 1
ATOM 2773 C C . SER A 1 360 ? 26.118 14.640 2.978 1.00 93.81 360 SER A C 1
ATOM 2775 O O . SER A 1 360 ? 25.110 13.935 2.904 1.00 93.81 360 SER A O 1
ATOM 2777 N N . ARG A 1 361 ? 26.090 15.959 2.772 1.00 93.62 361 ARG A N 1
ATOM 2778 C CA . ARG A 1 361 ? 24.920 16.707 2.300 1.00 93.62 361 ARG A CA 1
ATOM 2779 C C . ARG A 1 361 ? 25.349 17.574 1.128 1.00 93.62 361 ARG A C 1
ATOM 2781 O O . ARG A 1 361 ? 26.297 18.344 1.267 1.00 93.62 361 ARG A O 1
ATOM 2788 N N . LEU A 1 362 ? 24.677 17.452 -0.010 1.00 95.38 362 LEU A N 1
ATOM 2789 C CA . LEU A 1 362 ? 25.050 18.157 -1.233 1.00 95.38 362 LEU A CA 1
ATOM 2790 C C . LEU A 1 362 ? 24.154 19.373 -1.450 1.00 95.38 362 LEU A C 1
ATOM 2792 O O . LEU A 1 362 ? 22.929 19.291 -1.328 1.00 95.38 362 LEU A O 1
ATOM 2796 N N . SER A 1 363 ? 24.764 20.495 -1.831 1.00 94.12 363 SER A N 1
ATOM 2797 C CA . SER A 1 363 ? 24.042 21.568 -2.509 1.00 94.12 363 SER A CA 1
ATOM 2798 C C . SER A 1 363 ? 23.636 21.135 -3.923 1.00 94.12 363 SER A C 1
ATOM 2800 O O . SER A 1 363 ? 24.141 20.148 -4.467 1.00 94.12 363 SER A O 1
ATOM 2802 N N . ILE A 1 364 ? 22.746 21.901 -4.552 1.00 92.94 364 ILE A N 1
ATOM 2803 C CA . ILE A 1 364 ? 22.338 21.670 -5.943 1.00 92.94 364 ILE A CA 1
ATOM 2804 C C . ILE A 1 364 ? 23.541 21.711 -6.903 1.00 92.94 364 ILE A C 1
ATOM 2806 O O . ILE A 1 364 ? 23.656 20.846 -7.772 1.00 92.94 364 ILE A O 1
ATOM 2810 N N . ASP A 1 365 ? 24.477 22.643 -6.703 1.00 89.00 365 ASP A N 1
ATOM 2811 C CA . ASP A 1 365 ? 25.687 22.759 -7.528 1.00 89.00 365 ASP A CA 1
ATOM 2812 C C . ASP A 1 365 ? 26.610 21.544 -7.369 1.00 89.00 365 ASP A C 1
ATOM 2814 O O . ASP A 1 365 ? 27.105 20.994 -8.353 1.00 89.00 365 ASP A O 1
ATOM 2818 N N . GLN A 1 366 ? 26.799 21.076 -6.131 1.00 93.62 366 GLN A N 1
ATOM 2819 C CA . GLN A 1 366 ? 27.610 19.889 -5.849 1.00 93.62 366 GLN A CA 1
ATOM 2820 C C . GLN A 1 366 ? 26.976 18.620 -6.427 1.00 93.62 366 GLN A C 1
ATOM 2822 O O . GLN A 1 366 ? 27.685 17.759 -6.949 1.00 93.62 366 GLN A O 1
ATOM 2827 N N . LEU A 1 367 ? 25.643 18.511 -6.386 1.00 94.38 367 LEU A N 1
ATOM 2828 C CA . LEU A 1 367 ? 24.920 17.432 -7.055 1.00 94.38 367 LEU A CA 1
ATOM 2829 C C . LEU A 1 367 ? 25.140 17.477 -8.572 1.00 94.38 367 LEU A C 1
ATOM 2831 O O . LEU A 1 367 ? 25.398 16.438 -9.179 1.00 94.38 367 LEU A O 1
ATOM 2835 N N . ALA A 1 368 ? 25.050 18.653 -9.196 1.00 87.94 368 ALA A N 1
ATOM 2836 C CA . ALA A 1 368 ? 25.272 18.802 -10.632 1.00 87.94 368 ALA A CA 1
ATOM 2837 C C . ALA A 1 368 ? 26.704 18.406 -11.039 1.00 87.94 368 ALA A C 1
ATOM 2839 O O . ALA A 1 368 ? 26.881 17.675 -12.017 1.00 87.94 368 ALA A O 1
ATOM 2840 N N . GLU A 1 369 ? 27.715 18.813 -10.264 1.00 89.44 369 GLU A N 1
ATOM 2841 C CA . GLU A 1 369 ? 29.109 18.406 -10.478 1.00 89.44 369 GLU A CA 1
ATOM 2842 C C . GLU A 1 369 ? 29.278 16.884 -10.349 1.00 89.44 369 GLU A C 1
ATOM 2844 O O . GLU A 1 369 ? 29.855 16.239 -11.231 1.00 89.44 369 GLU A O 1
ATOM 2849 N N . LEU A 1 370 ? 28.731 16.289 -9.281 1.00 91.31 370 LEU A N 1
ATOM 2850 C CA . LEU A 1 370 ? 28.827 14.851 -9.033 1.00 91.31 370 LEU A CA 1
ATOM 2851 C C . LEU A 1 370 ? 28.164 14.040 -10.153 1.00 91.31 370 LEU A C 1
ATOM 2853 O O . LEU A 1 370 ? 28.753 13.074 -10.636 1.00 91.31 370 LEU A O 1
ATOM 2857 N N . ARG A 1 371 ? 26.990 14.475 -10.627 1.00 88.56 371 ARG A N 1
ATOM 2858 C CA . ARG A 1 371 ? 26.286 13.865 -11.767 1.00 88.56 371 ARG A CA 1
ATOM 2859 C C . ARG A 1 371 ? 27.106 13.878 -13.054 1.00 88.56 371 ARG A C 1
ATOM 2861 O O . ARG A 1 371 ? 26.996 12.947 -13.845 1.00 88.56 371 ARG A O 1
ATOM 2868 N N . GLY A 1 372 ? 27.899 14.925 -13.283 1.00 85.06 372 GLY A N 1
ATOM 2869 C CA . GLY A 1 372 ? 28.774 15.014 -14.453 1.00 85.06 372 GLY A CA 1
ATOM 2870 C C . GLY A 1 372 ? 30.000 14.101 -14.368 1.00 85.06 372 GLY A C 1
ATOM 2871 O O . GLY A 1 372 ? 30.516 13.677 -15.401 1.00 85.06 372 GLY A O 1
ATOM 2872 N N . ARG A 1 373 ? 30.470 13.794 -13.151 1.00 92.62 373 ARG A N 1
ATOM 2873 C CA . ARG A 1 373 ? 31.706 13.034 -12.908 1.00 92.62 373 ARG A CA 1
ATOM 2874 C C . ARG A 1 373 ? 31.492 11.540 -12.664 1.00 92.62 373 ARG A C 1
ATOM 2876 O O . ARG A 1 373 ? 32.384 10.766 -12.997 1.00 92.62 373 ARG A O 1
ATOM 2883 N N . GLU A 1 374 ? 30.365 11.138 -12.078 1.00 91.31 374 GLU A N 1
ATOM 2884 C CA . GLU A 1 374 ? 30.100 9.753 -11.670 1.00 91.31 374 GLU A CA 1
ATOM 2885 C C . GLU A 1 374 ? 28.906 9.149 -12.435 1.00 91.31 374 GLU A C 1
ATOM 2887 O O . GLU A 1 374 ? 27.752 9.336 -12.043 1.00 91.31 374 GLU A O 1
ATOM 2892 N N . PRO A 1 375 ? 29.154 8.385 -13.515 1.00 86.56 375 PRO A N 1
ATOM 2893 C CA . PRO A 1 375 ? 28.098 7.757 -14.307 1.00 86.56 375 PRO A CA 1
ATOM 2894 C C . PRO A 1 375 ? 27.293 6.681 -13.568 1.00 86.56 375 PRO A C 1
ATOM 2896 O O . PRO A 1 375 ? 26.206 6.336 -14.026 1.00 86.56 375 PRO A O 1
ATOM 2899 N N . ARG A 1 376 ? 27.814 6.112 -12.467 1.00 91.50 376 ARG A N 1
ATOM 2900 C CA . ARG A 1 376 ? 27.110 5.089 -11.670 1.00 91.50 376 ARG A CA 1
ATOM 2901 C C . ARG A 1 376 ? 26.256 5.679 -10.546 1.00 91.50 376 ARG A C 1
ATOM 2903 O O . ARG A 1 376 ? 25.672 4.914 -9.786 1.00 91.50 376 ARG A O 1
ATOM 2910 N N . LEU A 1 377 ? 26.191 7.006 -10.423 1.00 94.50 377 LEU A N 1
ATOM 2911 C CA . LEU A 1 377 ? 25.426 7.685 -9.381 1.00 94.50 377 LEU A CA 1
ATOM 2912 C C . LEU A 1 377 ? 23.950 7.259 -9.409 1.00 94.50 377 LEU A C 1
ATOM 2914 O O . LEU A 1 377 ? 23.264 7.393 -10.423 1.00 94.50 377 LEU A O 1
ATOM 2918 N N . GLN A 1 378 ? 23.448 6.822 -8.258 1.00 95.88 378 GLN A N 1
ATOM 2919 C CA . GLN A 1 378 ? 22.048 6.475 -8.055 1.00 95.88 378 GLN A CA 1
ATOM 2920 C C . GLN A 1 378 ? 21.319 7.653 -7.410 1.00 95.88 378 GLN A C 1
ATOM 2922 O O . GLN A 1 378 ? 21.435 7.891 -6.210 1.00 95.88 378 GLN A O 1
ATOM 2927 N N . LEU A 1 379 ? 20.557 8.399 -8.208 1.00 96.31 379 LEU A N 1
ATOM 2928 C CA . LEU A 1 379 ? 19.707 9.474 -7.704 1.00 96.31 379 LEU A CA 1
ATOM 2929 C C . LEU A 1 379 ? 18.333 8.912 -7.318 1.00 96.31 379 LEU A C 1
ATOM 2931 O O . LEU A 1 379 ? 17.658 8.317 -8.157 1.00 96.31 379 LEU A O 1
ATOM 2935 N N . VAL A 1 380 ? 17.907 9.112 -6.072 1.00 96.81 380 VAL A N 1
ATOM 2936 C CA . VAL A 1 380 ? 16.677 8.529 -5.517 1.00 96.81 380 VAL A CA 1
ATOM 2937 C C . VAL A 1 380 ? 15.724 9.620 -5.028 1.00 96.81 380 VAL A C 1
ATOM 2939 O O . VAL A 1 380 ? 16.069 10.445 -4.184 1.00 96.81 380 VAL A O 1
ATOM 2942 N N . ASP A 1 381 ? 14.501 9.597 -5.551 1.00 95.81 381 ASP A N 1
ATOM 2943 C CA . ASP A 1 381 ? 13.382 10.443 -5.142 1.00 95.81 381 ASP A CA 1
ATOM 2944 C C . ASP A 1 381 ? 12.497 9.683 -4.154 1.00 95.81 381 ASP A C 1
ATOM 2946 O O . ASP A 1 381 ? 11.817 8.725 -4.535 1.00 95.81 381 ASP A O 1
ATOM 2950 N N . ILE A 1 382 ? 12.496 10.121 -2.896 1.00 94.69 382 ILE A N 1
ATOM 2951 C CA . ILE A 1 382 ? 11.733 9.476 -1.818 1.00 94.69 382 ILE A CA 1
ATOM 2952 C C . ILE A 1 382 ? 10.391 10.149 -1.510 1.00 94.69 382 ILE A C 1
ATOM 2954 O O . ILE A 1 382 ? 9.768 9.859 -0.482 1.00 94.69 382 ILE A O 1
ATOM 2958 N N . ARG A 1 383 ? 9.947 11.081 -2.359 1.00 91.88 383 ARG A N 1
ATOM 2959 C CA . ARG A 1 383 ? 8.649 11.748 -2.200 1.00 91.88 383 ARG A CA 1
ATOM 2960 C C . ARG A 1 383 ? 7.494 10.806 -2.532 1.00 91.88 383 ARG A C 1
ATOM 2962 O O . ARG A 1 383 ? 7.676 9.754 -3.142 1.00 91.88 383 ARG A O 1
ATOM 2969 N N . SER A 1 384 ? 6.289 11.194 -2.125 1.00 83.44 384 SER A N 1
ATOM 2970 C CA . SER A 1 384 ? 5.071 10.477 -2.502 1.00 83.44 384 SER A CA 1
ATOM 2971 C C . SER A 1 384 ? 4.829 10.530 -4.021 1.00 83.44 384 SER A C 1
ATOM 2973 O O . SER A 1 384 ? 5.287 11.464 -4.689 1.00 83.44 384 SER A O 1
ATOM 2975 N N . PRO A 1 385 ? 4.053 9.582 -4.581 1.00 80.06 385 PRO A N 1
ATOM 2976 C CA . PRO A 1 385 ? 3.658 9.628 -5.990 1.00 80.06 385 PRO A CA 1
ATOM 2977 C C . PRO A 1 385 ? 2.992 10.955 -6.396 1.00 80.06 385 PRO A C 1
ATOM 2979 O O . PRO A 1 385 ? 3.284 11.490 -7.462 1.00 80.06 385 PRO A O 1
ATOM 2982 N N . ALA A 1 386 ? 2.164 11.535 -5.519 1.00 73.81 386 ALA A N 1
ATOM 2983 C CA . ALA A 1 386 ? 1.481 12.806 -5.769 1.00 73.81 386 ALA A CA 1
ATOM 2984 C C . ALA A 1 386 ? 2.441 14.007 -5.844 1.00 73.81 386 ALA A C 1
ATOM 2986 O O . ALA A 1 386 ? 2.260 14.896 -6.673 1.00 73.81 386 ALA A O 1
ATOM 2987 N N . GLU A 1 387 ? 3.477 14.037 -5.002 1.00 83.00 387 GLU A N 1
ATOM 2988 C CA . GLU A 1 387 ? 4.533 15.053 -5.080 1.00 83.00 387 GLU A CA 1
ATOM 2989 C C . GLU A 1 387 ? 5.391 14.872 -6.336 1.00 83.00 387 GLU A C 1
ATOM 2991 O O . GLU A 1 387 ? 5.779 15.851 -6.971 1.00 83.00 387 GLU A O 1
ATOM 2996 N N . ARG A 1 388 ? 5.681 13.622 -6.717 1.00 83.94 388 ARG A N 1
ATOM 2997 C CA . ARG A 1 388 ? 6.456 13.315 -7.924 1.00 83.94 388 ARG A CA 1
ATOM 2998 C C . ARG A 1 388 ? 5.720 13.713 -9.202 1.00 83.94 388 ARG A C 1
ATOM 3000 O O . ARG A 1 388 ? 6.364 14.195 -10.130 1.00 83.94 388 ARG A O 1
ATOM 3007 N N . ALA A 1 389 ? 4.397 13.562 -9.242 1.00 77.19 389 ALA A N 1
ATOM 3008 C CA . ALA A 1 389 ? 3.576 13.977 -10.379 1.00 77.19 389 ALA A CA 1
ATOM 3009 C C . ALA A 1 389 ? 3.710 15.482 -10.698 1.00 77.19 389 ALA A C 1
ATOM 3011 O O . ALA A 1 389 ? 3.522 15.891 -11.839 1.00 77.19 389 ALA A O 1
ATOM 3012 N N . GLN A 1 390 ? 4.106 16.307 -9.720 1.00 76.56 390 GLN A N 1
ATOM 3013 C CA . GLN A 1 390 ? 4.366 17.744 -9.904 1.00 76.56 390 GLN A CA 1
ATOM 3014 C C . GLN A 1 390 ? 5.749 18.038 -10.521 1.00 76.56 390 GLN A C 1
ATOM 3016 O O . GLN A 1 390 ? 6.094 19.194 -10.764 1.00 76.56 390 GLN A O 1
ATOM 3021 N N . GLY A 1 391 ? 6.543 16.999 -10.781 1.00 81.25 391 GLY A N 1
ATOM 3022 C CA . GLY A 1 391 ? 7.862 17.055 -11.399 1.00 81.25 391 GLY A CA 1
ATOM 3023 C C . GLY A 1 391 ? 8.943 16.423 -10.525 1.00 81.25 391 GLY A C 1
ATOM 3024 O O . GLY A 1 391 ? 8.793 16.314 -9.306 1.00 81.25 391 GLY A O 1
ATOM 3025 N N . ALA A 1 392 ? 10.051 16.009 -11.143 1.00 91.06 392 ALA A N 1
ATOM 3026 C CA . ALA A 1 392 ? 11.186 15.370 -10.469 1.00 91.06 392 ALA A CA 1
ATOM 3027 C C . ALA A 1 392 ? 12.539 15.772 -11.073 1.00 91.06 392 ALA A C 1
ATOM 3029 O O . ALA A 1 392 ? 12.610 16.230 -12.222 1.00 91.06 392 ALA A O 1
ATOM 3030 N N . ILE A 1 393 ? 13.621 15.572 -10.309 1.00 89.94 393 ILE A N 1
ATOM 3031 C CA . ILE A 1 393 ? 14.985 15.759 -10.813 1.00 89.94 393 ILE A CA 1
ATOM 3032 C C . ILE A 1 393 ? 15.232 14.708 -11.913 1.00 89.94 393 ILE A C 1
ATOM 3034 O O . ILE A 1 393 ? 15.037 13.515 -11.659 1.00 89.94 393 ILE A O 1
ATOM 3038 N N . PRO A 1 394 ? 15.662 15.102 -13.129 1.00 86.94 394 PRO A N 1
ATOM 3039 C CA . PRO A 1 394 ? 15.825 14.170 -14.244 1.00 86.94 394 PRO A CA 1
ATOM 3040 C C . PRO A 1 394 ? 16.767 13.008 -13.915 1.00 86.94 394 PRO A C 1
ATOM 3042 O O . PRO A 1 394 ? 17.867 13.237 -13.405 1.00 86.94 394 PRO A O 1
ATOM 3045 N N . GLY A 1 395 ? 16.361 11.780 -14.246 1.00 84.25 395 GLY A N 1
ATOM 3046 C CA . GLY A 1 395 ? 17.127 10.554 -13.984 1.00 84.25 395 GLY A CA 1
ATOM 3047 C C . GLY A 1 395 ? 16.974 9.979 -12.569 1.00 84.25 395 GLY A C 1
ATOM 3048 O O . GLY A 1 395 ? 17.618 8.983 -12.255 1.00 84.25 395 GLY A O 1
ATOM 3049 N N . ALA A 1 396 ? 16.134 10.574 -11.714 1.00 90.31 396 ALA A N 1
ATOM 3050 C CA . ALA A 1 396 ? 15.887 10.063 -10.369 1.00 90.31 396 ALA A CA 1
ATOM 3051 C C . ALA A 1 396 ? 14.953 8.841 -10.350 1.00 90.31 396 ALA A C 1
ATOM 3053 O O . ALA A 1 396 ? 13.814 8.909 -10.836 1.00 90.31 396 ALA A O 1
ATOM 3054 N N . ARG A 1 397 ? 15.387 7.756 -9.696 1.00 91.94 397 ARG A N 1
ATOM 3055 C CA . ARG A 1 397 ? 14.571 6.571 -9.391 1.00 91.94 397 ARG A CA 1
ATOM 3056 C C . ARG A 1 397 ? 13.566 6.908 -8.290 1.00 91.94 397 ARG A C 1
ATOM 3058 O O . ARG A 1 397 ? 13.950 7.412 -7.240 1.00 91.94 397 ARG A O 1
ATOM 3065 N N . SER A 1 398 ? 12.284 6.624 -8.510 1.00 91.94 398 SER A N 1
ATOM 3066 C CA . SER A 1 398 ? 11.255 6.833 -7.485 1.00 91.94 398 SER A CA 1
ATOM 3067 C C . SER A 1 398 ? 11.229 5.663 -6.508 1.00 91.94 398 SER A C 1
ATOM 3069 O O . SER A 1 398 ? 10.898 4.546 -6.895 1.00 91.94 398 SER A O 1
ATOM 3071 N N . ILE A 1 399 ? 11.579 5.928 -5.251 1.00 93.06 399 ILE A N 1
ATOM 3072 C CA . ILE A 1 399 ? 11.461 4.982 -4.137 1.00 93.06 399 ILE A CA 1
ATOM 3073 C C . ILE A 1 399 ? 10.886 5.758 -2.949 1.00 93.06 399 ILE A C 1
ATOM 3075 O O . ILE A 1 399 ? 11.657 6.259 -2.135 1.00 93.06 399 ILE A O 1
ATOM 3079 N N . PRO A 1 400 ? 9.555 5.916 -2.841 1.00 91.56 400 PRO A N 1
ATOM 3080 C CA . PRO A 1 400 ? 8.946 6.651 -1.736 1.00 91.56 400 PRO A CA 1
ATOM 3081 C C . PRO A 1 400 ? 9.417 6.144 -0.366 1.00 91.56 400 PRO A C 1
ATOM 3083 O O . PRO A 1 400 ? 9.573 4.939 -0.166 1.00 91.56 400 PRO A O 1
ATOM 3086 N N . LEU A 1 401 ? 9.605 7.048 0.601 1.00 92.25 401 LEU A N 1
ATOM 3087 C CA . LEU A 1 401 ? 10.143 6.690 1.922 1.00 92.25 401 LEU A CA 1
ATOM 3088 C C . LEU A 1 401 ? 9.429 5.496 2.600 1.00 92.25 401 LEU A C 1
ATOM 3090 O O . LEU A 1 401 ? 10.140 4.625 3.099 1.00 92.25 401 LEU A O 1
ATOM 3094 N N . PRO A 1 402 ? 8.081 5.371 2.566 1.00 88.62 402 PRO A N 1
ATOM 3095 C CA . PRO A 1 402 ? 7.382 4.237 3.181 1.00 88.62 402 PRO A CA 1
ATOM 3096 C C . PRO A 1 402 ? 7.757 2.853 2.644 1.00 88.62 402 PRO A C 1
ATOM 3098 O O . PRO A 1 402 ? 7.529 1.865 3.332 1.00 88.62 402 PRO A O 1
ATOM 3101 N N . VAL A 1 403 ? 8.315 2.764 1.433 1.00 88.19 403 VAL A N 1
ATOM 3102 C CA . VAL A 1 403 ? 8.709 1.485 0.817 1.00 88.19 403 VAL A CA 1
ATOM 3103 C C . VAL A 1 403 ? 10.221 1.272 0.795 1.00 88.19 403 VAL A C 1
ATOM 3105 O O . VAL A 1 403 ? 10.668 0.169 0.490 1.00 88.19 403 VAL A O 1
ATOM 3108 N N . LEU A 1 404 ? 11.015 2.296 1.137 1.00 91.44 404 LEU A N 1
ATOM 3109 C CA . LEU A 1 404 ? 12.477 2.278 1.032 1.00 91.44 404 LEU A CA 1
ATOM 3110 C C . LEU A 1 404 ? 13.092 1.070 1.741 1.00 91.44 404 LEU A C 1
ATOM 3112 O O . LEU A 1 404 ? 13.949 0.401 1.171 1.00 91.44 404 LEU A O 1
ATOM 3116 N N . THR A 1 405 ? 12.646 0.762 2.959 1.00 89.38 405 THR A N 1
ATOM 3117 C CA . THR A 1 405 ? 13.208 -0.342 3.747 1.00 89.38 405 THR A CA 1
ATOM 3118 C C . THR A 1 405 ? 12.977 -1.712 3.115 1.00 89.38 405 THR A C 1
ATOM 3120 O O . THR A 1 405 ? 13.841 -2.578 3.223 1.00 89.38 405 THR A O 1
ATOM 3123 N N . GLY A 1 406 ? 11.865 -1.886 2.396 1.00 81.81 406 GLY A N 1
ATOM 3124 C CA . GLY A 1 406 ? 11.536 -3.123 1.688 1.00 81.81 406 GLY A CA 1
ATOM 3125 C C . GLY A 1 406 ? 12.253 -3.296 0.347 1.00 81.81 406 GLY A C 1
ATOM 3126 O O . GLY A 1 406 ? 12.375 -4.424 -0.121 1.00 81.81 406 GLY A O 1
ATOM 3127 N N . VAL A 1 407 ? 12.743 -2.212 -0.268 1.00 87.19 407 VAL A N 1
ATOM 3128 C CA . VAL A 1 407 ? 13.344 -2.248 -1.620 1.00 87.19 407 VAL A CA 1
ATOM 3129 C C . VAL A 1 407 ? 14.787 -1.749 -1.680 1.00 87.19 407 VAL A C 1
ATOM 3131 O O . VAL A 1 407 ? 15.393 -1.753 -2.747 1.00 87.19 407 VAL A O 1
ATOM 3134 N N . MET A 1 408 ? 15.385 -1.333 -0.558 1.00 89.44 408 MET A N 1
ATOM 3135 C CA . MET A 1 408 ? 16.762 -0.819 -0.544 1.00 89.44 408 MET A CA 1
ATOM 3136 C C . MET A 1 408 ? 17.796 -1.839 -1.044 1.00 89.44 408 MET A C 1
ATOM 3138 O O . MET A 1 408 ? 18.865 -1.443 -1.492 1.00 89.44 408 MET A O 1
ATOM 3142 N N . ALA A 1 409 ? 17.489 -3.141 -1.009 1.00 85.50 409 ALA A N 1
ATOM 3143 C CA . ALA A 1 409 ? 18.339 -4.189 -1.578 1.00 85.50 409 ALA A CA 1
ATOM 3144 C C . ALA A 1 409 ? 18.512 -4.069 -3.107 1.00 85.50 409 ALA A C 1
ATOM 3146 O O . ALA A 1 409 ? 19.476 -4.602 -3.649 1.00 85.50 409 ALA A O 1
ATOM 3147 N N . ASP A 1 410 ? 17.620 -3.339 -3.783 1.00 85.62 410 ASP A N 1
ATOM 3148 C CA . ASP A 1 410 ? 17.700 -3.061 -5.217 1.00 85.62 410 ASP A CA 1
ATOM 3149 C C . ASP A 1 410 ? 18.675 -1.924 -5.565 1.00 85.62 410 ASP A C 1
ATOM 3151 O O . ASP A 1 410 ? 18.844 -1.612 -6.746 1.00 85.62 410 ASP A O 1
ATOM 3155 N N . LEU A 1 411 ? 19.240 -1.230 -4.573 1.00 90.44 411 LEU A N 1
ATOM 3156 C CA . LEU A 1 411 ? 20.257 -0.201 -4.784 1.00 90.44 411 LEU A CA 1
ATOM 3157 C C . LEU A 1 411 ? 21.651 -0.838 -4.731 1.00 90.44 411 LEU A C 1
ATOM 3159 O O . LEU A 1 411 ? 21.949 -1.650 -3.854 1.00 90.44 411 LEU A O 1
ATOM 3163 N N . ASP A 1 412 ? 22.528 -0.447 -5.656 1.00 91.31 412 ASP A N 1
ATOM 3164 C CA . ASP A 1 412 ? 23.922 -0.893 -5.665 1.00 91.31 412 ASP A CA 1
ATOM 3165 C C . ASP A 1 412 ? 24.679 -0.248 -4.500 1.00 91.31 412 ASP A C 1
ATOM 3167 O O . ASP A 1 412 ? 24.939 0.952 -4.496 1.00 91.31 412 ASP A O 1
ATOM 3171 N N . ARG A 1 413 ? 25.048 -1.054 -3.505 1.00 93.31 413 ARG A N 1
ATOM 3172 C CA . ARG A 1 413 ? 25.785 -0.604 -2.315 1.00 93.31 413 ARG A CA 1
ATOM 3173 C C . ARG A 1 413 ? 27.180 -0.063 -2.633 1.00 93.31 413 ARG A C 1
ATOM 3175 O O . ARG A 1 413 ? 27.721 0.693 -1.836 1.00 93.31 413 ARG A O 1
ATOM 3182 N N . ALA A 1 414 ? 27.762 -0.456 -3.768 1.00 90.38 414 ALA A N 1
ATOM 3183 C CA . ALA A 1 414 ? 29.104 -0.053 -4.186 1.00 90.38 414 ALA A CA 1
ATOM 3184 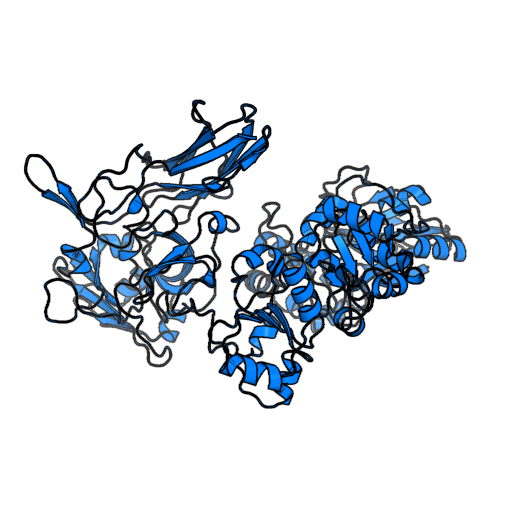C C . ALA A 1 414 ? 29.117 1.204 -5.076 1.00 90.38 414 ALA A C 1
ATOM 3186 O O . ALA A 1 414 ? 30.190 1.630 -5.523 1.00 90.38 414 ALA A O 1
ATOM 3187 N N . ALA A 1 415 ? 27.948 1.773 -5.378 1.00 93.31 415 ALA A N 1
ATOM 3188 C CA . ALA A 1 415 ? 27.810 2.998 -6.151 1.00 93.31 415 ALA A CA 1
ATOM 3189 C C . ALA A 1 415 ? 27.251 4.131 -5.274 1.00 93.31 415 ALA A C 1
ATOM 3191 O O . ALA A 1 415 ? 26.403 3.862 -4.421 1.00 93.31 415 ALA A O 1
ATOM 3192 N N . PRO A 1 416 ? 27.664 5.395 -5.494 1.00 96.44 416 PRO A N 1
ATOM 3193 C CA . PRO A 1 416 ? 27.169 6.511 -4.695 1.00 96.44 416 PRO A CA 1
ATOM 3194 C C . PRO A 1 416 ? 25.654 6.660 -4.816 1.00 96.44 416 PRO A C 1
ATOM 3196 O O . PRO A 1 416 ? 25.100 6.565 -5.918 1.00 96.44 416 PRO A O 1
ATOM 3199 N N . VAL A 1 417 ? 24.986 6.917 -3.693 1.00 98.00 417 VAL A N 1
ATOM 3200 C CA . VAL A 1 417 ? 23.540 7.149 -3.633 1.00 98.00 417 VAL A CA 1
ATOM 3201 C C . VAL A 1 417 ? 23.280 8.581 -3.184 1.00 98.00 417 VAL A C 1
ATOM 3203 O O . VAL A 1 417 ? 23.686 8.986 -2.098 1.00 98.00 417 VAL A O 1
ATOM 3206 N N . VAL A 1 418 ? 22.554 9.349 -3.994 1.00 98.06 418 VAL A N 1
ATOM 3207 C CA . VAL A 1 418 ? 22.067 10.677 -3.603 1.00 98.06 418 VAL A CA 1
ATOM 3208 C C . VAL A 1 418 ? 20.556 10.630 -3.474 1.00 98.06 418 VAL A C 1
ATOM 3210 O O . VAL A 1 418 ? 19.857 10.278 -4.419 1.00 98.06 418 VAL A O 1
ATOM 3213 N N . ILE A 1 419 ? 20.044 11.001 -2.306 1.00 97.50 419 ILE A N 1
ATOM 3214 C CA . ILE A 1 419 ? 18.617 10.961 -1.993 1.00 97.50 419 ILE A CA 1
ATOM 3215 C C . ILE A 1 419 ? 18.074 12.380 -1.858 1.00 97.50 419 ILE A C 1
ATOM 3217 O O . ILE A 1 419 ? 18.690 13.239 -1.226 1.00 97.50 419 ILE A O 1
ATOM 3221 N N . TYR A 1 420 ? 16.880 12.635 -2.384 1.00 97.25 420 TYR A N 1
ATOM 3222 C CA . TYR A 1 420 ? 16.177 13.892 -2.145 1.00 97.25 420 TYR A CA 1
ATOM 3223 C C . TYR A 1 420 ? 14.693 13.679 -1.847 1.00 97.25 420 TYR A C 1
ATOM 3225 O O . TYR A 1 420 ? 14.075 12.689 -2.237 1.00 97.25 420 TYR A O 1
ATOM 3233 N N . CYS A 1 421 ? 14.121 14.648 -1.137 1.00 95.06 421 CYS A N 1
ATOM 3234 C CA . CYS A 1 421 ? 12.682 14.783 -0.937 1.00 95.06 421 CYS A CA 1
ATOM 3235 C C . CYS A 1 421 ? 12.221 16.189 -1.352 1.00 95.06 421 CYS A C 1
ATOM 3237 O O . CYS A 1 421 ? 12.918 16.843 -2.123 1.00 95.06 421 CYS A O 1
ATOM 3239 N N . ALA A 1 422 ? 11.070 16.678 -0.873 1.00 90.31 422 ALA A N 1
ATOM 3240 C CA . ALA A 1 422 ? 10.626 18.036 -1.209 1.00 90.31 422 ALA A CA 1
ATOM 3241 C C . ALA A 1 422 ? 11.594 19.106 -0.675 1.00 90.31 422 ALA A C 1
ATOM 3243 O O . ALA A 1 422 ? 12.126 19.872 -1.467 1.00 90.31 422 ALA A O 1
ATOM 3244 N N . SER A 1 423 ? 11.899 19.069 0.628 1.00 85.81 423 SER A N 1
ATOM 3245 C CA . SER A 1 423 ? 12.598 20.153 1.342 1.00 85.81 423 SER A CA 1
ATOM 3246 C C . SER A 1 423 ? 13.895 19.741 2.063 1.00 85.81 423 SER A C 1
ATOM 3248 O O . SER A 1 423 ? 14.618 20.587 2.582 1.00 85.81 423 SER A O 1
ATOM 3250 N N . GLY A 1 424 ? 14.222 18.445 2.112 1.00 87.19 424 GLY A N 1
ATOM 3251 C CA . GLY A 1 424 ? 15.485 17.915 2.658 1.00 87.19 424 GLY A CA 1
ATOM 3252 C C . GLY A 1 424 ? 15.377 17.096 3.957 1.00 87.19 424 GLY A C 1
ATOM 3253 O O . GLY A 1 424 ? 16.269 16.303 4.244 1.00 87.19 424 GLY A O 1
ATOM 3254 N N . TYR A 1 425 ? 14.291 17.215 4.731 1.00 89.00 425 TYR A N 1
ATOM 3255 C CA . TYR A 1 425 ? 14.159 16.491 6.012 1.00 89.00 425 TYR A CA 1
ATOM 3256 C C . TYR A 1 425 ? 14.045 14.967 5.823 1.00 89.00 425 TYR A C 1
ATOM 3258 O O . TYR A 1 425 ? 14.869 14.206 6.325 1.00 89.00 425 TYR A O 1
ATOM 3266 N N . ARG A 1 426 ? 13.064 14.506 5.030 1.00 93.38 426 ARG A N 1
ATOM 3267 C CA . ARG A 1 426 ? 12.835 13.066 4.788 1.00 93.38 426 ARG A CA 1
ATOM 3268 C C . ARG A 1 426 ? 14.052 12.391 4.149 1.00 93.38 426 ARG A C 1
ATOM 3270 O O . ARG A 1 426 ? 14.292 11.211 4.381 1.00 93.38 426 ARG A O 1
ATOM 3277 N N . SER A 1 427 ? 14.815 13.127 3.338 1.00 95.31 427 SER A N 1
ATOM 3278 C CA . SER A 1 427 ? 16.005 12.592 2.673 1.00 95.31 427 SER A CA 1
ATOM 3279 C C . SER A 1 427 ? 17.159 12.380 3.645 1.00 95.31 427 SER A C 1
ATOM 3281 O O . SER A 1 427 ? 17.895 11.419 3.458 1.00 95.31 427 SER A O 1
ATOM 3283 N N . MET A 1 428 ? 17.270 13.178 4.715 1.00 94.75 428 MET A N 1
ATOM 3284 C CA . MET A 1 428 ? 18.208 12.877 5.803 1.00 94.75 428 MET A CA 1
ATOM 3285 C C . MET A 1 428 ? 17.827 11.581 6.524 1.00 94.75 428 MET A C 1
ATOM 3287 O O . MET A 1 428 ? 18.682 10.719 6.725 1.00 94.75 428 MET A O 1
ATOM 3291 N N . VAL A 1 429 ? 16.541 11.415 6.856 1.00 95.94 429 VAL A N 1
ATOM 3292 C CA . VAL A 1 429 ? 16.036 10.183 7.483 1.00 95.94 429 VAL A CA 1
ATOM 3293 C C . VAL A 1 429 ? 16.385 8.976 6.605 1.00 95.94 429 VAL A C 1
ATOM 3295 O O . VAL A 1 429 ? 17.062 8.056 7.058 1.00 95.94 429 VAL A O 1
ATOM 3298 N N . ALA A 1 430 ? 16.032 9.019 5.318 1.00 96.75 430 ALA A N 1
ATOM 3299 C CA . ALA A 1 430 ? 16.364 7.967 4.356 1.00 96.75 430 ALA A CA 1
ATOM 3300 C C . ALA A 1 430 ? 17.872 7.697 4.239 1.00 96.75 430 ALA A C 1
ATOM 3302 O O . ALA A 1 430 ? 18.291 6.541 4.214 1.00 96.75 430 ALA A O 1
ATOM 3303 N N . ALA A 1 431 ? 18.695 8.749 4.191 1.00 97.19 431 ALA A N 1
ATOM 3304 C CA . ALA A 1 431 ? 20.143 8.613 4.086 1.00 97.19 431 ALA A CA 1
ATOM 3305 C C . ALA A 1 431 ? 20.739 7.922 5.321 1.00 97.19 431 ALA A C 1
ATOM 3307 O O . ALA A 1 431 ? 21.603 7.058 5.181 1.00 97.19 431 ALA A O 1
ATOM 3308 N N . SER A 1 432 ? 20.242 8.244 6.521 1.00 97.44 432 SER A N 1
ATOM 3309 C CA . SER A 1 432 ? 20.659 7.577 7.760 1.00 97.44 432 SER A CA 1
ATOM 3310 C C . SER A 1 432 ? 20.279 6.091 7.791 1.00 97.44 432 SER A C 1
ATOM 3312 O O . SER A 1 432 ? 21.065 5.262 8.243 1.00 97.44 432 SER A O 1
ATOM 3314 N N . VAL A 1 433 ? 19.118 5.733 7.229 1.00 97.00 433 VAL A N 1
ATOM 3315 C CA . VAL A 1 433 ? 18.667 4.340 7.094 1.00 97.00 433 VAL A CA 1
ATOM 3316 C C . VAL A 1 433 ? 19.579 3.561 6.150 1.00 97.00 433 VAL A C 1
ATOM 3318 O O . VAL A 1 433 ? 20.008 2.464 6.501 1.00 97.00 433 VAL A O 1
ATOM 3321 N N . LEU A 1 434 ? 19.925 4.121 4.984 1.00 96.81 434 LEU A N 1
ATOM 3322 C CA . LEU A 1 434 ? 20.856 3.463 4.062 1.00 96.81 434 LEU A CA 1
ATOM 3323 C C . LEU A 1 434 ? 22.252 3.309 4.682 1.00 96.81 434 LEU A C 1
ATOM 3325 O O . LEU A 1 434 ? 22.827 2.225 4.609 1.00 96.81 434 LEU A O 1
ATOM 3329 N N . ARG A 1 435 ? 22.780 4.334 5.362 1.00 95.50 435 ARG A N 1
ATOM 3330 C CA . ARG A 1 435 ? 24.065 4.221 6.078 1.00 95.50 435 ARG A CA 1
ATOM 3331 C C . ARG A 1 435 ? 24.030 3.126 7.143 1.00 95.50 435 ARG A C 1
ATOM 3333 O O . ARG A 1 435 ? 24.900 2.260 7.155 1.00 95.50 435 ARG A O 1
ATOM 3340 N N . SER A 1 436 ? 22.982 3.093 7.969 1.00 94.44 436 SER A N 1
ATOM 3341 C CA . SER A 1 436 ? 22.772 2.036 8.972 1.00 94.44 436 SER A CA 1
ATOM 3342 C C . SER A 1 436 ? 22.665 0.640 8.345 1.00 94.44 436 SER A C 1
ATOM 3344 O O . SER A 1 436 ? 23.123 -0.346 8.920 1.00 94.44 436 SER A O 1
ATOM 3346 N N . ALA A 1 437 ? 22.130 0.552 7.125 1.00 93.56 437 ALA A N 1
ATOM 3347 C CA . ALA A 1 437 ? 22.051 -0.685 6.362 1.00 93.56 437 ALA A CA 1
ATOM 3348 C C . ALA A 1 437 ? 23.368 -1.086 5.676 1.00 93.56 437 ALA A C 1
ATOM 3350 O O . ALA A 1 437 ? 23.399 -2.162 5.080 1.00 93.56 437 ALA A O 1
ATOM 3351 N N . GLY A 1 438 ? 24.435 -0.279 5.744 1.00 92.81 438 GLY A N 1
ATOM 3352 C CA . GLY A 1 438 ? 25.754 -0.571 5.170 1.00 92.81 438 GLY A CA 1
ATOM 3353 C C . GLY A 1 438 ? 25.965 -0.043 3.749 1.00 92.81 438 GLY A C 1
ATOM 3354 O O . GLY A 1 438 ? 26.595 -0.721 2.940 1.00 92.81 438 GLY A O 1
ATOM 3355 N N . PHE A 1 439 ? 25.379 1.107 3.412 1.00 95.31 439 PHE A N 1
ATOM 3356 C CA . PHE A 1 439 ? 25.761 1.882 2.230 1.00 95.31 439 PHE A CA 1
ATOM 3357 C C . PHE A 1 439 ? 26.847 2.889 2.618 1.00 95.31 439 PHE A C 1
ATOM 3359 O O . PHE A 1 439 ? 26.606 3.752 3.463 1.00 95.31 439 PHE A O 1
ATOM 3366 N N . ASP A 1 440 ? 28.022 2.783 1.997 1.00 89.00 440 ASP A N 1
ATOM 3367 C CA . ASP A 1 440 ? 29.206 3.552 2.405 1.00 89.00 440 ASP A CA 1
ATOM 3368 C C . ASP A 1 440 ? 29.218 4.996 1.868 1.00 89.00 440 ASP A C 1
ATOM 3370 O O . ASP A 1 440 ? 29.755 5.890 2.519 1.00 89.00 440 ASP A O 1
ATOM 3374 N N . ASP A 1 441 ? 28.620 5.241 0.696 1.00 94.94 441 ASP A N 1
ATOM 3375 C CA . ASP A 1 441 ? 28.603 6.554 0.033 1.00 94.94 441 ASP A CA 1
ATOM 3376 C C . ASP A 1 441 ? 27.162 7.021 -0.217 1.00 94.94 441 ASP A C 1
ATOM 3378 O O . ASP A 1 441 ? 26.547 6.727 -1.247 1.00 94.94 441 ASP A O 1
ATOM 3382 N N . VAL A 1 442 ? 26.600 7.709 0.782 1.00 97.19 442 VAL A N 1
ATOM 3383 C CA . VAL A 1 442 ? 25.228 8.228 0.757 1.00 97.19 442 VAL A CA 1
ATOM 3384 C C . VAL A 1 442 ? 25.209 9.712 1.095 1.00 97.19 442 VAL A C 1
ATOM 3386 O O . VAL A 1 442 ? 25.659 10.119 2.174 1.00 97.19 442 VAL A O 1
ATOM 3389 N N . SER A 1 443 ? 24.579 10.500 0.226 1.00 97.12 443 SER A N 1
ATOM 3390 C CA . SER A 1 443 ? 24.309 11.918 0.458 1.00 97.12 443 SER A CA 1
ATOM 3391 C C . SER A 1 443 ? 22.823 12.252 0.387 1.00 97.12 443 SER A C 1
ATOM 3393 O O . SER A 1 443 ? 22.086 11.669 -0.408 1.00 97.12 443 SER A O 1
ATOM 3395 N N . ASP A 1 444 ? 22.382 13.249 1.156 1.00 96.38 444 ASP A N 1
ATOM 3396 C CA . ASP A 1 444 ? 21.096 13.917 0.921 1.00 96.38 444 ASP A CA 1
ATOM 3397 C C . ASP A 1 444 ? 21.273 15.260 0.196 1.00 96.38 444 ASP A C 1
ATOM 3399 O O . ASP A 1 444 ? 22.339 15.875 0.246 1.00 96.38 444 ASP A O 1
ATOM 3403 N N . VAL A 1 445 ? 20.222 15.724 -0.478 1.00 95.62 445 VAL A N 1
ATOM 3404 C CA . VAL A 1 445 ? 20.198 17.043 -1.127 1.00 95.62 445 VAL A CA 1
ATOM 3405 C C . VAL A 1 445 ? 19.612 18.091 -0.183 1.00 95.62 445 VAL A C 1
ATOM 3407 O O . VAL A 1 445 ? 18.442 18.012 0.207 1.00 95.62 445 VAL A O 1
ATOM 3410 N N . ILE A 1 446 ? 20.406 19.114 0.134 1.00 92.12 446 ILE A N 1
ATOM 3411 C CA . ILE A 1 446 ? 19.981 20.250 0.959 1.00 92.12 446 ILE A CA 1
ATOM 3412 C C . ILE A 1 446 ? 18.872 21.016 0.229 1.00 92.12 446 ILE A C 1
ATOM 3414 O O . ILE A 1 446 ? 19.025 21.386 -0.932 1.00 92.12 446 ILE A O 1
ATOM 3418 N N . GLY A 1 447 ? 17.747 21.252 0.908 1.00 85.62 447 GLY A N 1
ATOM 3419 C CA . GLY A 1 447 ? 16.593 21.952 0.333 1.00 85.62 447 GLY A CA 1
ATOM 3420 C C . GLY A 1 447 ? 15.781 21.130 -0.676 1.00 85.62 447 GLY A C 1
ATOM 3421 O O . GLY A 1 447 ? 14.768 21.616 -1.168 1.00 85.62 447 GLY A O 1
ATOM 3422 N N . GLY A 1 448 ? 16.193 19.890 -0.970 1.00 93.31 448 GLY A N 1
ATOM 3423 C CA . GLY A 1 448 ? 15.447 18.947 -1.800 1.00 93.31 448 GLY A CA 1
ATOM 3424 C C . GLY A 1 448 ? 15.078 19.460 -3.198 1.00 93.31 448 GLY A C 1
ATOM 3425 O O . GLY A 1 448 ? 15.817 20.205 -3.844 1.00 93.31 448 GLY A O 1
ATOM 3426 N N . PHE A 1 449 ? 13.918 19.017 -3.680 1.00 92.94 449 PHE A N 1
ATOM 3427 C CA . PHE A 1 449 ? 13.375 19.394 -4.983 1.00 92.94 449 PHE A CA 1
ATOM 3428 C C . PHE A 1 449 ? 12.935 20.862 -5.052 1.00 92.94 449 PHE A C 1
ATOM 3430 O O . PHE A 1 449 ? 13.049 21.475 -6.109 1.00 92.94 449 PHE A O 1
ATOM 3437 N N . GLU A 1 450 ? 12.489 21.449 -3.942 1.00 90.06 450 GLU A N 1
ATOM 3438 C CA . GLU A 1 450 ? 12.132 22.872 -3.882 1.00 90.06 450 GLU A CA 1
ATOM 3439 C C . GLU A 1 450 ? 13.345 23.752 -4.213 1.00 90.06 450 GLU A C 1
ATOM 3441 O O . GLU A 1 450 ? 13.249 24.681 -5.018 1.00 90.06 450 GLU A O 1
ATOM 3446 N N . SER A 1 451 ? 14.520 23.413 -3.668 1.00 89.44 451 SER A N 1
ATOM 3447 C CA . SER A 1 451 ? 15.761 24.112 -4.005 1.00 89.44 451 SER A CA 1
ATOM 3448 C C . SER A 1 451 ? 16.143 23.920 -5.477 1.00 89.44 451 SER A C 1
ATOM 3450 O O . SER A 1 451 ? 16.455 24.904 -6.148 1.00 89.44 451 SER A O 1
ATOM 3452 N N . TRP A 1 452 ? 16.016 22.702 -6.018 1.00 89.62 452 TRP A N 1
ATOM 3453 C CA . TRP A 1 452 ? 16.224 22.434 -7.449 1.00 89.62 452 TRP A CA 1
ATOM 3454 C C . TRP A 1 452 ? 15.342 23.323 -8.343 1.00 89.62 452 TRP A C 1
ATOM 3456 O O . TRP A 1 452 ? 15.836 23.930 -9.295 1.00 89.62 452 TRP A O 1
ATOM 3466 N N . GLN A 1 453 ? 14.051 23.447 -8.012 1.00 85.81 453 GLN A N 1
ATOM 3467 C CA . GLN A 1 453 ? 13.111 24.308 -8.735 1.00 85.81 453 GLN A CA 1
ATOM 3468 C C . GLN A 1 453 ? 13.466 25.792 -8.603 1.00 85.81 453 GLN A C 1
ATOM 3470 O O . GLN A 1 453 ? 13.427 26.521 -9.593 1.00 85.81 453 GLN A O 1
ATOM 3475 N N . SER A 1 454 ? 13.857 26.242 -7.408 1.00 83.88 454 SER A N 1
ATOM 3476 C CA . SER A 1 454 ? 14.251 27.637 -7.170 1.00 83.88 454 SER A CA 1
ATOM 3477 C C . SER A 1 454 ? 15.479 28.063 -7.985 1.00 83.88 454 SER A C 1
ATOM 3479 O O . SER A 1 454 ? 15.584 29.223 -8.379 1.00 83.88 454 SER A O 1
ATOM 3481 N N . CYS A 1 455 ? 16.370 27.119 -8.306 1.00 82.75 455 CYS A N 1
ATOM 3482 C CA . CYS A 1 455 ? 17.522 27.333 -9.182 1.00 82.75 455 CYS A CA 1
ATOM 3483 C C . CYS A 1 455 ? 17.157 27.389 -10.680 1.00 82.75 455 CYS A C 1
ATOM 3485 O O . CYS A 1 455 ? 18.043 27.591 -11.507 1.00 82.75 455 CYS A O 1
ATOM 3487 N N . GLY A 1 456 ? 15.884 27.197 -11.053 1.00 76.81 456 GLY A N 1
ATOM 3488 C CA . GLY A 1 456 ? 15.429 27.212 -12.447 1.00 76.81 456 GLY A CA 1
ATOM 3489 C C . GLY A 1 456 ? 15.951 26.042 -13.287 1.00 76.81 456 GLY A C 1
ATOM 3490 O O . GLY A 1 456 ? 16.004 26.140 -14.513 1.00 76.81 456 GLY A O 1
ATOM 3491 N N . LEU A 1 457 ? 16.375 24.951 -12.643 1.00 79.69 457 LEU A N 1
ATOM 3492 C CA . LEU A 1 457 ? 16.899 23.772 -13.325 1.00 79.69 457 LEU A CA 1
ATOM 3493 C C . LEU A 1 457 ? 15.770 22.942 -13.953 1.00 79.69 457 LEU A C 1
ATOM 3495 O O . LEU A 1 457 ? 14.667 22.887 -13.404 1.00 79.69 457 LEU A O 1
ATOM 3499 N N . PRO A 1 458 ? 16.029 22.259 -15.085 1.00 75.56 458 PRO A N 1
ATOM 3500 C CA . PRO A 1 458 ? 15.011 21.476 -15.769 1.00 75.56 458 PRO A CA 1
ATOM 3501 C C . PRO A 1 458 ? 14.461 20.380 -14.852 1.00 75.56 458 PRO A C 1
ATOM 3503 O O . PRO A 1 458 ? 15.214 19.605 -14.257 1.00 75.56 458 PRO A O 1
ATOM 3506 N N . SER A 1 459 ? 13.138 20.315 -14.744 1.00 78.00 459 SER A N 1
ATOM 3507 C CA . SER A 1 459 ? 12.414 19.190 -14.164 1.00 78.00 459 SER A CA 1
ATOM 3508 C C . SER A 1 459 ? 11.914 18.278 -15.279 1.00 78.00 459 SER A C 1
ATOM 3510 O O . SER A 1 459 ? 11.536 18.739 -16.354 1.00 78.00 459 SER A O 1
ATOM 3512 N N . SER A 1 460 ? 11.888 16.977 -15.013 1.00 69.81 460 SER A N 1
ATOM 3513 C CA . SER A 1 460 ? 11.051 16.065 -15.801 1.00 69.81 460 SER A CA 1
ATOM 3514 C C . SER A 1 460 ? 9.591 16.322 -15.413 1.00 69.81 460 SER A C 1
ATOM 3516 O O . SER A 1 460 ? 9.302 16.411 -14.214 1.00 69.81 460 SER A O 1
ATOM 3518 N N . SER A 1 461 ? 8.690 16.539 -16.381 1.00 46.41 461 SER A N 1
ATOM 3519 C CA . SER A 1 461 ? 7.253 16.609 -16.089 1.00 46.41 461 SER A CA 1
ATOM 3520 C C . SER A 1 461 ? 6.770 15.221 -15.672 1.00 46.41 461 SER A C 1
ATOM 3522 O O . SER A 1 461 ? 7.287 14.211 -16.147 1.00 46.41 461 SER A O 1
ATOM 3524 N N . GLY A 1 462 ? 5.781 15.167 -14.774 1.00 40.94 462 GLY A N 1
ATOM 3525 C CA . GLY A 1 462 ? 5.194 13.912 -14.288 1.00 40.94 462 GLY A CA 1
ATOM 3526 C C . GLY A 1 462 ? 4.613 13.003 -15.382 1.00 40.94 462 GLY A C 1
ATOM 3527 O O . GLY A 1 462 ? 4.303 11.855 -15.085 1.00 40.94 462 GLY A O 1
ATOM 3528 N N . ASP A 1 463 ? 4.535 13.492 -16.626 1.00 33.31 463 ASP A N 1
ATOM 3529 C CA . ASP A 1 463 ? 4.053 12.779 -17.813 1.00 33.31 463 ASP A CA 1
ATOM 3530 C C . ASP A 1 463 ? 5.167 12.356 -18.794 1.00 33.31 463 ASP A C 1
ATOM 3532 O O . ASP A 1 463 ? 4.898 11.578 -19.710 1.00 33.31 463 ASP A O 1
ATOM 3536 N N . ASP A 1 464 ? 6.412 12.820 -18.617 1.00 33.44 464 ASP A N 1
ATOM 3537 C CA . ASP A 1 464 ? 7.530 12.513 -19.537 1.00 33.44 464 ASP A CA 1
ATOM 3538 C C . ASP A 1 464 ? 8.321 11.257 -19.139 1.00 33.44 464 ASP A C 1
ATOM 3540 O O . ASP A 1 464 ? 9.336 10.933 -19.742 1.00 33.44 464 ASP A O 1
ATOM 3544 N N . ASP A 1 465 ? 7.850 10.542 -18.117 1.00 34.47 465 ASP A N 1
ATOM 3545 C CA . ASP A 1 465 ? 8.370 9.243 -17.690 1.00 34.47 465 ASP A CA 1
ATOM 3546 C C . ASP A 1 465 ? 7.352 8.588 -16.730 1.00 34.47 465 ASP A C 1
ATOM 3548 O O . ASP A 1 465 ? 7.632 8.317 -15.557 1.00 34.47 465 ASP A O 1
ATOM 3552 N N . GLY A 1 466 ? 6.136 8.296 -17.220 1.00 32.72 466 GLY A N 1
ATOM 3553 C CA . GLY A 1 466 ? 5.380 7.166 -16.656 1.00 32.72 466 GLY A CA 1
ATOM 3554 C C . GLY A 1 466 ? 6.335 5.973 -16.644 1.00 32.72 466 GLY A C 1
ATOM 3555 O O . GLY A 1 466 ? 7.038 5.819 -17.645 1.00 32.72 466 GLY A O 1
ATOM 3556 N N . PRO A 1 467 ? 6.459 5.242 -15.514 1.00 29.00 467 PRO A N 1
ATOM 3557 C CA . PRO A 1 467 ? 7.718 4.649 -15.076 1.00 29.00 467 PRO A CA 1
ATOM 3558 C C . PRO A 1 467 ? 8.451 4.099 -16.286 1.00 29.00 467 PRO A C 1
ATOM 3560 O O . PRO A 1 467 ? 7.907 3.193 -16.936 1.00 29.00 467 PRO A O 1
ATOM 3563 N N . PRO A 1 468 ? 9.636 4.628 -16.646 1.00 31.31 468 PRO A N 1
ATOM 3564 C CA . PRO A 1 468 ? 10.428 3.916 -17.602 1.00 31.31 468 PRO A CA 1
ATOM 3565 C C . PRO A 1 468 ? 10.621 2.570 -16.915 1.00 31.31 468 PRO A C 1
ATOM 3567 O O . PRO A 1 468 ? 11.271 2.455 -15.871 1.00 31.31 468 PRO A O 1
ATOM 3570 N N . VAL A 1 469 ? 10.052 1.517 -17.500 1.00 36.09 469 VAL A N 1
ATOM 3571 C CA . VAL A 1 469 ? 10.818 0.291 -17.546 1.00 36.09 469 VAL A CA 1
ATOM 3572 C C . VAL A 1 469 ? 12.084 0.770 -18.235 1.00 36.09 469 VAL A C 1
ATOM 3574 O O . VAL A 1 469 ? 12.083 0.996 -19.448 1.00 36.09 469 VAL A O 1
ATOM 3577 N N . ALA A 1 470 ? 13.070 1.147 -17.414 1.00 34.31 470 ALA A N 1
ATOM 3578 C CA . ALA A 1 470 ? 14.294 1.766 -17.863 1.00 34.31 470 ALA A CA 1
ATOM 3579 C C . ALA A 1 470 ? 14.801 0.926 -19.027 1.00 34.31 470 ALA A C 1
ATOM 3581 O O . ALA A 1 470 ? 14.535 -0.279 -19.089 1.00 34.31 470 ALA A O 1
ATOM 3582 N N . ALA A 1 471 ? 15.537 1.535 -19.947 1.00 37.16 471 ALA A N 1
ATOM 3583 C CA . ALA A 1 471 ? 16.164 0.821 -21.055 1.00 37.16 471 ALA A CA 1
ATOM 3584 C C . ALA A 1 471 ? 16.994 -0.417 -20.612 1.00 37.16 471 ALA A C 1
ATOM 3586 O O . ALA A 1 471 ? 17.488 -1.167 -21.448 1.00 37.16 471 ALA A O 1
ATOM 3587 N N . ASP A 1 472 ? 17.145 -0.665 -19.306 1.00 36.66 472 ASP A N 1
ATOM 3588 C CA . ASP A 1 472 ? 17.736 -1.849 -18.715 1.00 36.66 472 ASP A CA 1
ATOM 3589 C C . ASP A 1 472 ? 16.823 -2.744 -17.852 1.00 36.66 472 ASP A C 1
ATOM 3591 O O . ASP A 1 472 ? 17.331 -3.775 -17.439 1.00 36.66 472 ASP A O 1
ATOM 3595 N N . GLY A 1 473 ? 15.555 -2.413 -17.564 1.00 34.59 473 GLY A N 1
ATOM 3596 C CA . GLY A 1 473 ? 14.598 -3.211 -16.777 1.00 34.59 473 GLY A CA 1
ATOM 3597 C C . GLY A 1 473 ? 14.977 -3.537 -15.321 1.00 34.59 473 GLY A C 1
ATOM 3598 O O . GLY A 1 473 ? 14.260 -4.302 -14.691 1.00 34.59 473 GLY A O 1
ATOM 3599 N N . ARG A 1 474 ? 16.060 -2.992 -14.749 1.00 38.00 474 ARG A N 1
ATOM 3600 C CA . ARG A 1 474 ? 16.557 -3.409 -13.413 1.00 38.00 474 ARG A CA 1
ATOM 3601 C C . ARG A 1 474 ? 15.908 -2.678 -12.233 1.00 38.00 474 ARG A C 1
ATOM 3603 O O . ARG A 1 474 ? 15.882 -3.207 -11.131 1.00 38.00 474 ARG A O 1
ATOM 3610 N N . ASN A 1 475 ? 15.348 -1.490 -12.455 1.00 40.12 475 ASN A N 1
ATOM 3611 C CA . ASN A 1 475 ? 14.885 -0.591 -11.385 1.00 40.12 475 ASN A CA 1
ATOM 3612 C C . ASN A 1 475 ? 13.509 -0.930 -10.769 1.00 40.12 475 ASN A C 1
ATOM 3614 O O . ASN A 1 475 ? 13.058 -0.209 -9.877 1.00 40.12 475 ASN A O 1
ATOM 3618 N N . ALA A 1 476 ? 12.853 -2.004 -11.219 1.00 45.94 476 ALA A N 1
ATOM 3619 C CA . ALA A 1 476 ? 11.497 -2.384 -10.810 1.00 45.94 476 ALA A CA 1
ATOM 3620 C C . ALA A 1 476 ? 11.384 -3.835 -10.291 1.00 45.94 476 ALA A C 1
ATOM 3622 O O . ALA A 1 476 ? 10.339 -4.463 -10.427 1.00 45.94 476 ALA A O 1
ATOM 3623 N N . GLY A 1 477 ? 12.479 -4.412 -9.779 1.00 54.69 477 GLY A N 1
ATOM 3624 C CA . GLY A 1 477 ? 12.491 -5.807 -9.314 1.00 54.69 477 GLY A CA 1
ATOM 3625 C C . GLY A 1 477 ? 12.324 -6.848 -10.435 1.00 54.69 477 GLY A C 1
ATOM 3626 O O . GLY A 1 477 ? 11.996 -8.006 -10.164 1.00 54.69 477 GLY A O 1
ATOM 3627 N N . LEU A 1 478 ? 12.535 -6.456 -11.700 1.00 77.69 478 LEU A N 1
ATOM 3628 C CA . LEU A 1 478 ? 12.507 -7.366 -12.846 1.00 77.69 478 LEU A CA 1
ATOM 3629 C C . LEU A 1 478 ? 13.903 -7.951 -13.111 1.00 77.69 478 LEU A C 1
ATOM 3631 O O . LEU A 1 478 ? 14.926 -7.268 -13.055 1.00 77.69 478 LEU A O 1
ATOM 3635 N N . ILE A 1 479 ? 13.943 -9.232 -13.462 1.00 80.50 479 ILE A N 1
ATOM 3636 C CA . ILE A 1 479 ? 15.151 -9.956 -13.856 1.00 80.50 479 ILE A CA 1
ATOM 3637 C C . ILE A 1 479 ? 15.336 -9.784 -15.362 1.00 80.50 479 ILE A C 1
ATOM 3639 O O . ILE A 1 479 ? 14.514 -10.220 -16.167 1.00 80.50 479 ILE A O 1
ATOM 3643 N N . VAL A 1 480 ? 16.429 -9.139 -15.758 1.00 83.38 480 VAL A N 1
ATOM 3644 C CA . VAL A 1 480 ? 16.648 -8.720 -17.148 1.00 83.38 480 VAL A CA 1
ATOM 3645 C C . VAL A 1 480 ? 17.452 -9.766 -17.902 1.00 83.38 480 VAL A C 1
ATOM 3647 O O . VAL A 1 480 ? 18.604 -10.034 -17.569 1.00 83.38 480 VAL A O 1
ATOM 3650 N N . HIS A 1 481 ? 16.851 -10.306 -18.960 1.00 81.81 481 HIS A N 1
ATOM 3651 C CA . HIS A 1 481 ? 17.440 -11.318 -19.841 1.00 81.81 481 HIS A CA 1
ATOM 3652 C C . HIS A 1 481 ? 18.098 -10.699 -21.076 1.00 81.81 481 HIS A C 1
ATOM 3654 O O . HIS A 1 481 ? 19.116 -11.190 -21.559 1.00 81.81 481 HIS A O 1
ATOM 3660 N N . ARG A 1 482 ? 17.533 -9.602 -21.591 1.00 83.31 482 ARG A N 1
ATOM 3661 C CA . ARG A 1 482 ? 18.080 -8.830 -22.717 1.00 83.31 482 ARG A CA 1
ATOM 3662 C C . ARG A 1 482 ? 17.730 -7.356 -22.549 1.00 83.31 482 ARG A C 1
ATOM 3664 O O . ARG A 1 482 ? 16.611 -7.046 -22.157 1.00 83.31 482 ARG A O 1
ATOM 3671 N N . LYS A 1 483 ? 18.666 -6.459 -22.868 1.00 74.50 483 LYS A N 1
ATOM 3672 C CA . LYS A 1 483 ? 18.447 -5.002 -22.805 1.00 74.50 483 LYS A CA 1
ATOM 3673 C C . LYS A 1 483 ? 17.833 -4.431 -24.081 1.00 74.50 483 LYS A C 1
ATOM 3675 O O . LYS A 1 483 ? 16.920 -3.624 -23.997 1.00 74.50 483 LYS A O 1
ATOM 3680 N N . ASP A 1 484 ? 18.297 -4.889 -25.241 1.00 77.69 484 ASP A N 1
ATOM 3681 C CA . ASP A 1 484 ? 17.790 -4.434 -26.534 1.00 77.69 484 ASP A CA 1
ATOM 3682 C C . ASP A 1 484 ? 17.572 -5.615 -27.501 1.00 77.69 484 ASP A C 1
ATOM 3684 O O . ASP A 1 484 ? 18.515 -6.363 -27.774 1.00 77.69 484 ASP A O 1
ATOM 3688 N N . PRO A 1 485 ? 16.337 -5.846 -27.976 1.00 87.44 485 PRO A N 1
ATOM 3689 C CA . PRO A 1 485 ? 15.107 -5.283 -27.427 1.00 87.44 485 PRO A CA 1
ATOM 3690 C C . PRO A 1 485 ? 14.872 -5.786 -25.994 1.00 87.44 485 PRO A C 1
ATOM 3692 O O . PRO A 1 485 ? 15.266 -6.905 -25.637 1.00 87.44 485 PRO A O 1
ATOM 3695 N N . LEU A 1 486 ? 14.240 -4.957 -25.160 1.00 86.12 486 LEU A N 1
ATOM 3696 C CA . LEU A 1 486 ? 14.092 -5.242 -23.733 1.00 86.12 486 LEU A CA 1
ATOM 3697 C C . LEU A 1 486 ? 13.284 -6.525 -23.487 1.00 86.12 486 LEU A C 1
ATOM 3699 O O . LEU A 1 486 ? 12.159 -6.674 -23.965 1.00 86.12 486 LEU A O 1
ATOM 3703 N N . ASN A 1 487 ? 13.862 -7.449 -22.723 1.00 89.69 487 ASN A N 1
ATOM 3704 C CA . ASN A 1 487 ? 13.203 -8.655 -22.245 1.00 89.69 487 ASN A CA 1
ATOM 3705 C C . ASN A 1 487 ? 13.560 -8.879 -20.770 1.00 89.69 487 ASN A C 1
ATOM 3707 O O . ASN A 1 487 ? 14.729 -9.092 -20.435 1.00 89.69 487 ASN A O 1
ATOM 3711 N N . CYS A 1 488 ? 12.558 -8.849 -19.898 1.00 90.19 488 CYS A N 1
ATOM 3712 C CA . CYS A 1 488 ? 12.710 -9.040 -18.462 1.00 90.19 488 CYS A CA 1
ATOM 3713 C C . CYS A 1 488 ? 11.511 -9.787 -17.866 1.00 90.19 488 CYS A C 1
ATOM 3715 O O . CYS A 1 488 ? 10.397 -9.716 -18.382 1.00 90.19 488 CYS A O 1
ATOM 3717 N N . GLU A 1 489 ? 11.760 -10.555 -16.810 1.00 90.38 489 GLU A N 1
ATOM 3718 C CA . GLU A 1 489 ? 10.750 -11.325 -16.082 1.00 90.38 489 GLU A CA 1
ATOM 3719 C C . GLU A 1 489 ? 10.526 -10.757 -14.686 1.00 90.38 489 GLU A C 1
ATOM 3721 O O . GLU A 1 489 ? 11.425 -10.145 -14.116 1.00 90.38 489 GLU A O 1
ATOM 3726 N N . THR A 1 490 ? 9.349 -10.976 -14.115 1.00 89.06 490 THR A N 1
ATOM 3727 C CA . THR A 1 490 ? 9.065 -10.589 -12.733 1.00 89.06 490 THR A CA 1
ATOM 3728 C C . THR A 1 490 ? 9.798 -11.514 -11.761 1.00 89.06 490 THR A C 1
ATOM 3730 O O . THR A 1 490 ? 9.832 -12.728 -11.959 1.00 89.06 490 THR A O 1
ATOM 3733 N N . SER A 1 491 ? 10.362 -10.980 -10.675 1.00 85.62 491 SER A N 1
ATOM 3734 C CA . SER A 1 491 ? 10.806 -11.831 -9.568 1.00 85.62 491 SER A CA 1
ATOM 3735 C C . SER A 1 491 ? 9.638 -12.652 -8.985 1.00 85.62 491 SER A C 1
ATOM 3737 O O . SER A 1 491 ? 8.510 -12.166 -8.887 1.00 85.62 491 SER A O 1
ATOM 3739 N N . LEU A 1 492 ? 9.896 -13.904 -8.588 1.00 88.69 492 LEU A N 1
ATOM 3740 C CA . LEU A 1 492 ? 8.860 -14.768 -8.008 1.00 88.69 492 LEU A CA 1
ATOM 3741 C C . LEU A 1 492 ? 8.222 -14.189 -6.730 1.00 88.69 492 LEU A C 1
ATOM 3743 O O . LEU A 1 492 ? 6.995 -14.230 -6.647 1.00 88.69 492 LEU A O 1
ATOM 3747 N N . PRO A 1 493 ? 8.979 -13.597 -5.781 1.00 84.31 493 PRO A N 1
ATOM 3748 C CA . PRO A 1 493 ? 8.383 -12.962 -4.605 1.00 84.31 493 PRO A CA 1
ATOM 3749 C C . PRO A 1 493 ? 7.421 -11.821 -4.952 1.00 84.31 493 PRO A C 1
ATOM 3751 O O . PRO A 1 493 ? 6.437 -11.622 -4.254 1.00 84.31 493 PRO A O 1
ATOM 3754 N N . SER A 1 494 ? 7.646 -11.103 -6.057 1.00 82.56 494 SER A N 1
ATOM 3755 C CA . SER A 1 494 ? 6.746 -10.030 -6.503 1.00 82.56 494 SER A CA 1
ATOM 3756 C C . SER A 1 494 ? 5.452 -10.529 -7.162 1.00 82.56 494 SER A C 1
ATOM 3758 O O . SER A 1 494 ? 4.603 -9.707 -7.503 1.00 82.56 494 SER A O 1
ATOM 3760 N N . LEU A 1 495 ? 5.287 -11.843 -7.380 1.00 83.19 495 LEU A N 1
ATOM 3761 C CA . LEU A 1 495 ? 4.028 -12.409 -7.889 1.00 83.19 495 LEU A CA 1
ATOM 3762 C C . LEU A 1 495 ? 2.939 -12.472 -6.811 1.00 83.19 495 LEU A C 1
ATOM 3764 O O . LEU A 1 495 ? 1.758 -12.573 -7.141 1.00 83.19 495 LEU A O 1
ATOM 3768 N N . ILE A 1 496 ? 3.332 -12.414 -5.537 1.00 80.69 496 ILE A N 1
ATOM 3769 C CA . ILE A 1 496 ? 2.426 -12.297 -4.398 1.00 80.69 496 ILE A CA 1
ATOM 3770 C C . ILE A 1 496 ? 2.445 -10.844 -3.885 1.00 80.69 496 ILE A C 1
ATOM 3772 O O . ILE A 1 496 ? 3.461 -10.162 -3.906 1.00 80.69 496 ILE A O 1
ATOM 3776 N N . GLY A 1 497 ? 1.287 -10.344 -3.480 1.00 67.19 497 GLY A N 1
ATOM 3777 C CA . GLY A 1 497 ? 1.015 -8.991 -2.970 1.00 67.19 497 GLY A CA 1
ATOM 3778 C C . GLY A 1 497 ? -0.395 -8.475 -3.319 1.00 67.19 497 GLY A C 1
ATOM 3779 O O . GLY A 1 497 ? -1.079 -7.916 -2.469 1.00 67.19 497 GLY A O 1
ATOM 3780 N N . SER A 1 498 ? -0.870 -8.737 -4.541 1.00 68.50 498 SER A N 1
ATOM 3781 C CA . SER A 1 498 ? -2.203 -8.363 -5.044 1.00 68.50 498 SER A CA 1
ATOM 3782 C C . SER A 1 498 ? -2.689 -9.250 -6.212 1.00 68.50 498 SER A C 1
ATOM 3784 O O . SER A 1 498 ? -1.905 -9.951 -6.854 1.00 68.50 498 SER A O 1
ATOM 3786 N N . VAL A 1 499 ? -3.994 -9.218 -6.532 1.00 75.31 499 VAL A N 1
ATOM 3787 C CA . VAL A 1 499 ? -4.558 -9.953 -7.692 1.00 75.31 499 VAL A CA 1
ATOM 3788 C C . VAL A 1 499 ? -4.040 -9.392 -9.021 1.00 75.31 499 VAL A C 1
ATOM 3790 O O . VAL A 1 499 ? -3.706 -10.166 -9.916 1.00 75.31 499 VAL A O 1
ATOM 3793 N N . VAL A 1 500 ? -3.957 -8.066 -9.147 1.00 84.31 500 VAL A N 1
ATOM 3794 C CA . VAL A 1 500 ? -3.328 -7.369 -10.279 1.00 84.31 500 VAL A CA 1
ATOM 3795 C C . VAL A 1 500 ? -1.982 -6.814 -9.849 1.00 84.31 500 VAL A C 1
ATOM 3797 O O . VAL A 1 500 ? -1.859 -6.263 -8.760 1.00 84.31 500 VAL A O 1
ATOM 3800 N N . MET A 1 501 ? -0.967 -6.965 -10.686 1.00 85.50 501 MET A N 1
ATOM 3801 C CA . MET A 1 501 ? 0.383 -6.509 -10.385 1.00 85.50 501 MET A CA 1
ATOM 3802 C C . MET A 1 501 ? 0.557 -5.027 -10.713 1.00 85.50 501 MET A C 1
ATOM 3804 O O . MET A 1 501 ? 0.006 -4.573 -11.722 1.00 85.50 501 MET A O 1
ATOM 3808 N N . PRO A 1 502 ? 1.391 -4.292 -9.953 1.00 78.88 502 PRO A N 1
ATOM 3809 C CA . PRO A 1 502 ? 1.872 -2.985 -10.376 1.00 78.88 502 PRO A CA 1
ATOM 3810 C C . PRO A 1 502 ? 2.464 -3.055 -11.785 1.00 78.88 502 PRO A C 1
ATOM 3812 O O . PRO A 1 502 ? 3.222 -3.975 -12.103 1.00 78.88 502 PRO A O 1
ATOM 3815 N N . ILE A 1 503 ? 2.145 -2.064 -12.619 1.00 81.50 503 ILE A N 1
ATOM 3816 C CA . ILE A 1 503 ? 2.604 -1.995 -14.013 1.00 81.50 503 ILE A CA 1
ATOM 3817 C C . ILE A 1 503 ? 4.135 -2.072 -14.098 1.00 81.50 503 ILE A C 1
ATOM 3819 O O . ILE A 1 503 ? 4.675 -2.767 -14.955 1.00 81.50 503 ILE A O 1
ATOM 3823 N N . SER A 1 504 ? 4.837 -1.410 -13.176 1.00 77.31 504 SER A N 1
ATOM 3824 C CA . SER A 1 504 ? 6.300 -1.416 -13.092 1.00 77.31 504 SER A CA 1
ATOM 3825 C C . SER A 1 504 ? 6.894 -2.819 -12.915 1.00 77.31 504 SER A C 1
ATOM 3827 O O . SER A 1 504 ? 8.015 -3.055 -13.350 1.00 77.31 504 SER A O 1
ATOM 3829 N N . HIS A 1 505 ? 6.158 -3.756 -12.310 1.00 82.12 505 HIS A N 1
ATOM 3830 C CA . HIS A 1 505 ? 6.601 -5.132 -12.059 1.00 82.12 505 HIS A CA 1
ATOM 3831 C C . HIS A 1 505 ? 6.100 -6.118 -13.127 1.00 82.12 505 HIS A C 1
ATOM 3833 O O . HIS A 1 505 ? 6.308 -7.327 -12.997 1.00 82.12 505 HIS A O 1
ATOM 3839 N N . PHE A 1 506 ? 5.432 -5.642 -14.180 1.00 90.62 506 PHE A N 1
ATOM 3840 C CA . PHE A 1 506 ? 4.902 -6.500 -15.232 1.00 90.62 506 PHE A CA 1
ATOM 3841 C C . PHE A 1 506 ? 6.019 -6.940 -16.190 1.00 90.62 506 PHE A C 1
ATOM 3843 O O . PHE A 1 506 ? 6.773 -6.115 -16.706 1.00 90.62 506 PHE A O 1
ATOM 3850 N N . TYR A 1 507 ? 6.124 -8.242 -16.469 1.00 94.75 507 TYR A N 1
ATOM 3851 C CA . TYR A 1 507 ? 7.178 -8.768 -17.339 1.00 94.75 507 TYR A CA 1
ATOM 3852 C C . TYR A 1 507 ? 7.141 -8.146 -18.751 1.00 94.75 507 TYR A C 1
ATOM 3854 O O . TYR A 1 507 ? 6.077 -7.901 -19.331 1.00 94.75 507 TYR A O 1
ATOM 3862 N N . VAL A 1 508 ? 8.309 -7.943 -19.360 1.00 94.69 508 VAL A N 1
ATOM 3863 C CA . VAL A 1 508 ? 8.421 -7.398 -20.720 1.00 94.69 508 VAL A CA 1
ATOM 3864 C C . VAL A 1 508 ? 9.017 -8.446 -21.643 1.00 94.69 508 VAL A C 1
ATOM 3866 O O . VAL A 1 508 ? 10.082 -8.997 -21.381 1.00 94.69 508 VAL A O 1
ATOM 3869 N N . ARG A 1 509 ? 8.346 -8.692 -22.772 1.00 95.75 509 ARG A N 1
ATOM 3870 C CA . ARG A 1 509 ? 8.895 -9.454 -23.899 1.00 95.75 509 ARG A CA 1
ATOM 3871 C C . ARG A 1 509 ? 8.757 -8.642 -25.181 1.00 95.75 509 ARG A C 1
ATOM 3873 O O . ARG A 1 509 ? 7.632 -8.332 -25.578 1.00 95.75 509 ARG A O 1
ATOM 3880 N N . ASN A 1 510 ? 9.879 -8.379 -25.849 1.00 93.88 510 ASN A N 1
ATOM 3881 C CA . ASN A 1 510 ? 9.972 -7.680 -27.133 1.00 93.88 510 ASN A CA 1
ATOM 3882 C C . ASN A 1 510 ? 10.823 -8.481 -28.131 1.00 93.88 510 ASN A C 1
ATOM 3884 O O . ASN A 1 510 ? 11.936 -8.888 -27.791 1.00 93.88 510 ASN A O 1
ATOM 3888 N N . HIS A 1 511 ? 10.313 -8.706 -29.346 1.00 92.69 511 HIS A N 1
ATOM 3889 C CA . HIS A 1 511 ? 11.096 -9.289 -30.450 1.00 92.69 511 HIS A CA 1
ATOM 3890 C C . HIS A 1 511 ? 11.936 -8.245 -31.179 1.00 92.69 511 HIS A C 1
ATOM 3892 O O . HIS A 1 511 ? 13.034 -8.558 -31.632 1.00 92.69 511 HIS A O 1
ATOM 3898 N N . PHE A 1 512 ? 11.414 -7.024 -31.258 1.00 94.00 512 PHE A N 1
ATOM 3899 C CA . PHE A 1 512 ? 11.998 -5.882 -31.943 1.00 94.00 512 PHE A CA 1
ATOM 3900 C C . PHE A 1 512 ? 11.972 -4.650 -31.027 1.00 94.00 512 PHE A C 1
ATOM 3902 O O . PHE A 1 512 ? 11.295 -4.681 -29.990 1.00 94.00 512 PHE A O 1
ATOM 3909 N N . PRO A 1 513 ? 12.712 -3.579 -31.362 1.00 88.56 513 PRO A N 1
ATOM 3910 C CA . PRO A 1 513 ? 12.633 -2.318 -30.634 1.00 88.56 513 PRO A CA 1
ATOM 3911 C C . PRO A 1 513 ? 11.198 -1.782 -30.572 1.00 88.56 513 PRO A C 1
ATOM 3913 O O . PRO A 1 513 ? 10.439 -1.900 -31.534 1.00 88.56 513 PRO A O 1
ATOM 3916 N N . ALA A 1 514 ? 10.833 -1.183 -29.436 1.00 88.50 514 ALA A N 1
ATOM 3917 C CA . ALA A 1 514 ? 9.512 -0.594 -29.255 1.00 88.50 514 ALA A CA 1
ATOM 3918 C C . ALA A 1 514 ? 9.334 0.617 -30.197 1.00 88.50 514 ALA A C 1
ATOM 3920 O O . ALA A 1 514 ? 10.148 1.543 -30.142 1.00 88.50 514 ALA A O 1
ATOM 3921 N N . PRO A 1 515 ? 8.291 0.647 -31.043 1.00 91.06 515 PRO A N 1
ATOM 3922 C CA . PRO A 1 515 ? 8.020 1.771 -31.924 1.00 91.06 515 PRO A CA 1
ATOM 3923 C C . PRO A 1 515 ? 7.524 2.975 -31.118 1.00 91.06 515 PRO A C 1
ATOM 3925 O O . PRO A 1 515 ? 6.707 2.845 -30.204 1.00 91.06 515 PRO A O 1
ATOM 3928 N N . ALA A 1 516 ? 7.991 4.167 -31.482 1.00 81.44 516 ALA A N 1
ATOM 3929 C CA . ALA A 1 516 ? 7.483 5.421 -30.940 1.00 81.44 516 ALA A CA 1
ATOM 3930 C C . ALA A 1 516 ? 6.238 5.849 -31.732 1.00 81.44 516 ALA A C 1
ATOM 3932 O O . ALA A 1 516 ? 6.350 6.439 -32.804 1.00 81.44 516 ALA A O 1
ATOM 3933 N N . LEU A 1 517 ? 5.055 5.509 -31.219 1.00 88.44 517 LEU A N 1
ATOM 3934 C CA . LEU A 1 517 ? 3.771 5.922 -31.787 1.00 88.44 517 LEU A CA 1
ATOM 3935 C C . LEU A 1 517 ? 3.246 7.158 -31.052 1.00 88.44 517 LEU A C 1
ATOM 3937 O O . LEU A 1 517 ? 3.193 7.160 -29.821 1.00 88.44 517 LEU A O 1
ATOM 3941 N N . ASP A 1 518 ? 2.835 8.176 -31.808 1.00 86.12 518 ASP A N 1
ATOM 3942 C CA . ASP A 1 518 ? 2.107 9.338 -31.292 1.00 86.12 518 ASP A CA 1
ATOM 3943 C C . ASP A 1 518 ? 0.627 8.960 -31.077 1.00 86.12 518 ASP A C 1
ATOM 3945 O O . ASP A 1 518 ? -0.046 8.625 -32.055 1.00 86.12 518 ASP A O 1
ATOM 3949 N N . PRO A 1 519 ? 0.103 8.978 -29.835 1.00 81.12 519 PRO A N 1
ATOM 3950 C CA . PRO A 1 519 ? -1.290 8.630 -29.558 1.00 81.12 519 PRO A CA 1
ATOM 3951 C C . PRO A 1 519 ? -2.327 9.526 -30.249 1.00 81.12 519 PRO A C 1
ATOM 3953 O O . PRO A 1 519 ? -3.426 9.044 -30.517 1.00 81.12 519 PRO A O 1
ATOM 3956 N N . GLU A 1 520 ? -2.001 10.789 -30.541 1.00 85.50 520 GLU A N 1
ATOM 3957 C CA . GLU A 1 520 ? -2.930 11.736 -31.179 1.00 85.50 520 GLU A CA 1
ATOM 3958 C C . GLU A 1 520 ? -3.027 11.509 -32.695 1.00 85.50 520 GLU A C 1
ATOM 3960 O O . GLU A 1 520 ? -4.091 11.674 -33.291 1.00 85.50 520 GLU A O 1
ATOM 3965 N N . ALA A 1 521 ? -1.929 11.074 -33.320 1.00 90.62 521 ALA A N 1
ATOM 3966 C CA . ALA A 1 521 ? -1.874 10.726 -34.742 1.00 90.62 521 ALA A CA 1
ATOM 3967 C C . ALA A 1 521 ? -2.110 9.228 -35.017 1.00 90.62 521 ALA A C 1
ATOM 3969 O O . ALA A 1 521 ? -2.065 8.791 -36.169 1.00 90.62 521 ALA A O 1
ATOM 3970 N N . TYR A 1 522 ? -2.316 8.428 -33.970 1.00 96.56 522 TYR A N 1
ATOM 3971 C CA . TYR A 1 522 ? -2.466 6.982 -34.072 1.00 96.56 522 TYR A CA 1
ATOM 3972 C C . TYR A 1 522 ? -3.764 6.585 -34.789 1.00 96.56 522 TYR A C 1
ATOM 3974 O O . TYR A 1 522 ? -4.843 7.094 -34.484 1.00 96.56 522 TYR A O 1
ATOM 3982 N N . GLU A 1 523 ? -3.665 5.588 -35.672 1.00 97.19 523 GLU A N 1
ATOM 3983 C CA . GLU A 1 523 ? -4.798 4.975 -36.363 1.00 97.19 523 GLU A CA 1
ATOM 3984 C C . GLU A 1 523 ? -4.689 3.441 -36.313 1.00 97.19 523 GLU A C 1
ATOM 3986 O O . GLU A 1 523 ? -3.664 2.860 -36.676 1.00 97.19 523 GLU A O 1
ATOM 3991 N N . LEU A 1 524 ? -5.772 2.784 -35.890 1.00 98.62 524 LEU A N 1
ATOM 3992 C CA . LEU A 1 524 ? -6.008 1.352 -36.055 1.00 98.62 524 LEU A CA 1
ATOM 3993 C C . LEU A 1 524 ? -6.875 1.126 -37.290 1.00 98.62 524 LEU A C 1
ATOM 3995 O O . LEU A 1 524 ? -7.991 1.645 -37.361 1.00 98.62 524 LEU A O 1
ATOM 3999 N N . THR A 1 525 ? -6.414 0.302 -38.227 1.00 98.81 525 THR A N 1
ATOM 4000 C CA . THR A 1 525 ? -7.192 -0.045 -39.426 1.00 98.81 525 THR A CA 1
ATOM 4001 C C . THR A 1 525 ? -7.788 -1.447 -39.334 1.00 98.81 525 THR A C 1
ATOM 4003 O O . THR A 1 525 ? -7.154 -2.368 -38.822 1.00 98.81 525 THR A O 1
ATOM 4006 N N . VAL A 1 526 ? -9.008 -1.615 -39.850 1.00 98.75 526 VAL A N 1
ATOM 4007 C CA . VAL A 1 526 ? -9.681 -2.911 -40.015 1.00 98.75 526 VAL A CA 1
ATOM 4008 C C . VAL A 1 526 ? -10.010 -3.101 -41.489 1.00 98.75 526 VAL A C 1
ATOM 4010 O O . VAL A 1 526 ? -10.783 -2.326 -42.055 1.00 98.75 526 VAL A O 1
ATOM 4013 N N . THR A 1 527 ? -9.395 -4.094 -42.128 1.00 98.69 527 THR A N 1
ATOM 4014 C CA . THR A 1 527 ? -9.421 -4.270 -43.592 1.00 98.69 527 THR A CA 1
ATOM 4015 C C . THR A 1 527 ? -9.560 -5.743 -44.002 1.00 98.69 527 THR A C 1
ATOM 4017 O O . THR A 1 527 ? -9.778 -6.618 -43.161 1.00 98.69 527 THR A O 1
ATOM 4020 N N . GLY A 1 528 ? -9.460 -6.025 -45.306 1.00 98.19 528 GLY A N 1
ATOM 4021 C CA . GLY A 1 528 ? -9.537 -7.372 -45.868 1.00 98.19 528 GLY A CA 1
ATOM 4022 C C . GLY A 1 528 ? -10.964 -7.771 -46.249 1.00 98.19 528 GLY A C 1
ATOM 4023 O O . GLY A 1 528 ? -11.700 -6.978 -46.834 1.00 98.19 528 GLY A O 1
ATOM 4024 N N . LEU A 1 529 ? -11.347 -9.006 -45.928 1.00 98.31 529 LEU A N 1
ATOM 4025 C CA . LEU A 1 529 ? -12.652 -9.618 -46.197 1.00 98.31 529 LEU A CA 1
ATOM 4026 C C . LEU A 1 529 ? -13.757 -9.091 -45.267 1.00 98.31 529 LEU A C 1
ATOM 4028 O O . LEU A 1 529 ? -14.445 -9.861 -44.590 1.00 98.31 529 LEU A O 1
ATOM 4032 N N . VAL A 1 530 ? -13.948 -7.775 -45.270 1.00 98.38 530 VAL A N 1
ATOM 4033 C CA . VAL A 1 530 ? -14.970 -7.056 -44.504 1.00 98.38 530 VAL A CA 1
ATOM 4034 C C . VAL A 1 530 ? -15.846 -6.210 -45.430 1.00 98.38 530 VAL A C 1
ATOM 4036 O O . VAL A 1 530 ? -15.380 -5.695 -46.443 1.00 98.38 530 VAL A O 1
ATOM 4039 N N . GLU A 1 531 ? -17.121 -6.050 -45.090 1.00 98.12 531 GLU A N 1
ATOM 4040 C CA . GLU A 1 531 ? -18.077 -5.222 -45.830 1.00 98.12 531 GLU A CA 1
ATOM 4041 C C . GLU A 1 531 ? -17.740 -3.734 -45.702 1.00 98.12 531 GLU A C 1
ATOM 4043 O O . GLU A 1 531 ? -17.906 -2.956 -46.643 1.00 98.12 531 GLU A O 1
ATOM 4048 N N . ARG A 1 532 ? -17.270 -3.335 -44.517 1.00 98.00 532 ARG A N 1
ATOM 4049 C CA . ARG A 1 532 ? -16.970 -1.953 -44.149 1.00 98.00 532 ARG A CA 1
ATOM 4050 C C . ARG A 1 532 ? -15.560 -1.879 -43.571 1.00 98.00 532 ARG A C 1
ATOM 4052 O O . ARG A 1 532 ? -15.381 -2.182 -42.394 1.00 98.00 532 ARG A O 1
ATOM 4059 N N . PRO A 1 533 ? -14.557 -1.455 -44.355 1.00 98.25 533 PRO A N 1
ATOM 4060 C CA . PRO A 1 533 ? -13.252 -1.117 -43.805 1.00 98.25 533 PRO A CA 1
ATOM 4061 C C . PRO A 1 533 ? -13.383 -0.000 -42.761 1.00 98.25 533 PRO A C 1
ATOM 4063 O O . PRO A 1 533 ? -14.054 1.003 -43.014 1.00 98.25 533 PRO A O 1
ATOM 4066 N N . LEU A 1 534 ? -12.754 -0.168 -41.597 1.00 98.50 534 LEU A N 1
ATOM 4067 C CA . LEU A 1 534 ? -12.847 0.771 -40.473 1.00 98.50 534 LEU A CA 1
ATOM 4068 C C . LEU A 1 534 ? -11.484 1.365 -40.127 1.00 98.50 534 LEU A C 1
ATOM 4070 O O . LEU A 1 534 ? -10.437 0.769 -40.383 1.00 98.50 534 LEU A O 1
ATOM 4074 N N . ARG A 1 535 ? -11.523 2.551 -39.526 1.00 98.44 535 ARG A N 1
ATOM 4075 C CA . ARG A 1 535 ? -10.373 3.297 -39.016 1.00 98.44 535 ARG A CA 1
ATOM 4076 C C . ARG A 1 535 ? -10.752 3.859 -37.655 1.00 98.44 535 ARG A C 1
ATOM 4078 O O . ARG A 1 535 ? -11.840 4.419 -37.529 1.00 98.44 535 ARG A O 1
ATOM 4085 N N . PHE A 1 536 ? -9.885 3.694 -36.664 1.00 97.94 536 PHE A N 1
ATOM 4086 C CA . PHE A 1 536 ? -10.122 4.179 -35.309 1.00 97.94 536 PHE A CA 1
ATOM 4087 C C . PHE A 1 536 ? -8.895 4.904 -34.768 1.00 97.94 536 PHE A C 1
ATOM 4089 O O . PHE A 1 536 ? -7.810 4.325 -34.721 1.00 97.94 536 PHE A O 1
ATOM 4096 N N . GLY A 1 537 ? -9.077 6.129 -34.285 1.00 96.94 537 GLY A N 1
ATOM 4097 C CA . GLY A 1 537 ? -8.146 6.726 -33.335 1.00 96.94 537 GLY A CA 1
ATOM 4098 C C . GLY A 1 537 ? -8.344 6.154 -31.927 1.00 96.94 537 GLY A C 1
ATOM 4099 O O . GLY A 1 537 ? -9.329 5.469 -31.635 1.00 96.94 537 GLY A O 1
ATOM 4100 N N . VAL A 1 538 ? -7.439 6.485 -31.001 1.00 92.75 538 VAL A N 1
ATOM 4101 C CA . VAL A 1 538 ? -7.566 6.067 -29.588 1.00 92.75 538 VAL A CA 1
ATOM 4102 C C . VAL A 1 538 ? -8.865 6.596 -28.969 1.00 92.75 538 VAL A C 1
ATOM 4104 O O . VAL A 1 538 ? -9.529 5.896 -28.203 1.00 92.75 538 VAL A O 1
ATOM 4107 N N . HIS A 1 539 ? -9.251 7.828 -29.312 1.00 93.62 539 HIS A N 1
ATOM 4108 C CA . HIS A 1 539 ? -10.480 8.442 -28.814 1.00 93.62 539 HIS A CA 1
ATOM 4109 C C . HIS A 1 539 ? -11.741 7.728 -29.322 1.00 93.62 539 HIS A C 1
ATOM 4111 O O . HIS A 1 539 ? -12.696 7.566 -28.562 1.00 93.62 539 HIS A O 1
ATOM 4117 N N . ASP A 1 540 ? -11.734 7.248 -30.569 1.00 96.06 540 ASP A N 1
ATOM 4118 C CA . ASP A 1 540 ? -12.857 6.489 -31.125 1.00 96.06 540 ASP A CA 1
ATOM 4119 C C . ASP A 1 540 ? -13.049 5.178 -30.364 1.00 96.06 540 ASP A C 1
ATOM 4121 O O . ASP A 1 540 ? -14.163 4.877 -29.939 1.00 96.06 540 ASP A O 1
ATOM 4125 N N . LEU A 1 541 ? -11.955 4.448 -30.108 1.00 95.44 541 LEU A N 1
ATOM 4126 C CA . LEU A 1 541 ? -11.980 3.204 -29.331 1.00 95.44 541 LEU A CA 1
ATOM 4127 C C . LEU A 1 541 ? -12.526 3.426 -27.914 1.00 95.44 541 LEU A C 1
ATOM 4129 O O . LEU A 1 541 ? -13.361 2.653 -27.455 1.00 95.44 541 LEU A O 1
ATOM 4133 N N . LYS A 1 542 ? -12.125 4.512 -27.239 1.00 92.00 542 LYS A N 1
ATOM 4134 C CA . LYS A 1 542 ? -12.618 4.860 -25.891 1.00 92.00 542 LYS A CA 1
ATOM 4135 C C . LYS A 1 542 ? -14.114 5.191 -25.842 1.00 92.00 542 LYS A C 1
ATOM 4137 O O . LYS A 1 542 ? -14.710 5.130 -24.771 1.00 92.00 542 LYS A O 1
ATOM 4142 N N . ARG A 1 543 ? -14.725 5.558 -26.973 1.00 93.06 543 ARG A N 1
ATOM 4143 C CA . ARG A 1 543 ? -16.166 5.850 -27.084 1.00 93.06 543 ARG A CA 1
ATOM 4144 C C . ARG A 1 543 ? -17.004 4.629 -27.463 1.00 93.06 543 ARG A C 1
ATOM 4146 O O . ARG A 1 543 ? -18.231 4.724 -27.500 1.00 93.06 543 ARG A O 1
ATOM 4153 N N . MET A 1 544 ? -16.368 3.506 -27.785 1.00 95.38 544 MET A N 1
ATOM 4154 C CA . MET A 1 544 ? -17.055 2.249 -28.071 1.00 95.38 544 MET A CA 1
ATOM 4155 C C . MET A 1 544 ? -17.438 1.523 -26.773 1.00 95.38 544 MET A C 1
ATOM 4157 O O . MET A 1 544 ? -16.839 1.781 -25.726 1.00 95.38 544 MET A O 1
ATOM 4161 N N . PRO A 1 545 ? -18.410 0.591 -26.822 1.00 94.38 545 PRO A N 1
ATOM 4162 C CA . PRO A 1 545 ? -18.656 -0.327 -25.718 1.00 94.38 545 PRO A CA 1
ATOM 4163 C C . PRO A 1 545 ? -17.356 -1.034 -25.327 1.00 94.38 545 PRO A C 1
ATOM 4165 O O . PRO A 1 545 ? -16.728 -1.700 -26.152 1.00 94.38 545 PRO A O 1
ATOM 4168 N N . SER A 1 546 ? -16.943 -0.853 -24.077 1.00 94.88 546 SER A N 1
ATOM 4169 C CA . SER A 1 546 ? -15.704 -1.404 -23.541 1.00 94.88 546 SER A CA 1
ATOM 4170 C C . SER A 1 546 ? -15.986 -2.337 -22.371 1.00 94.88 546 SER A C 1
ATOM 4172 O O . SER A 1 546 ? -17.045 -2.284 -21.746 1.00 94.88 546 SER A O 1
ATOM 4174 N N . GLN A 1 547 ? -15.032 -3.219 -22.100 1.00 93.94 547 GLN A N 1
ATOM 4175 C CA . GLN A 1 547 ? -15.041 -4.111 -20.948 1.00 93.94 547 GLN A CA 1
ATOM 4176 C C . GLN A 1 547 ? -13.666 -4.088 -20.279 1.00 93.94 547 GLN A C 1
ATOM 4178 O O . GLN A 1 547 ? -12.642 -3.955 -20.959 1.00 93.94 547 GLN A O 1
ATOM 4183 N N . SER A 1 548 ? -13.657 -4.258 -18.960 1.00 94.31 548 SER A N 1
ATOM 4184 C CA . SER A 1 548 ? -12.451 -4.541 -18.184 1.00 94.31 548 SER A CA 1
ATOM 4185 C C . SER A 1 548 ? -12.394 -6.032 -17.872 1.00 94.31 548 SER A C 1
ATOM 4187 O O . SER A 1 548 ? -13.390 -6.620 -17.450 1.00 94.31 548 SER A O 1
ATOM 4189 N N . LEU A 1 549 ? -11.236 -6.660 -18.077 1.00 93.56 549 LEU A N 1
ATOM 4190 C CA . LEU A 1 549 ? -11.005 -8.044 -17.667 1.00 93.56 549 LEU A CA 1
ATOM 4191 C C . LEU A 1 549 ? -9.644 -8.194 -16.997 1.00 93.56 549 LEU A C 1
ATOM 4193 O O . LEU A 1 549 ? -8.638 -7.675 -17.476 1.00 93.56 549 LEU A O 1
ATOM 4197 N N . VAL A 1 550 ? -9.595 -8.967 -15.915 1.00 95.31 550 VAL A N 1
ATOM 4198 C CA . VAL A 1 550 ? -8.332 -9.351 -15.279 1.00 95.31 550 VAL A CA 1
ATOM 4199 C C . VAL A 1 550 ? -7.799 -10.607 -15.962 1.00 95.31 550 VAL A C 1
ATOM 4201 O O . VAL A 1 550 ? -8.455 -11.650 -15.935 1.00 95.31 550 VAL A O 1
ATOM 4204 N N . SER A 1 551 ? -6.613 -10.518 -16.568 1.00 97.19 551 SER A N 1
ATOM 4205 C CA . SER A 1 551 ? -5.978 -11.654 -17.244 1.00 97.19 551 SER A CA 1
ATOM 4206 C C . SER A 1 551 ? -4.499 -11.766 -16.917 1.00 97.19 551 SER A C 1
ATOM 4208 O O . SER A 1 551 ? -3.751 -10.787 -16.968 1.00 97.19 551 SER A O 1
ATOM 4210 N N . THR A 1 552 ? -4.074 -13.002 -16.671 1.00 97.56 552 THR A N 1
ATOM 4211 C CA . THR A 1 552 ? -2.668 -13.390 -16.625 1.00 97.56 552 THR A CA 1
ATOM 4212 C C . THR A 1 552 ? -2.147 -13.543 -18.043 1.00 97.56 552 THR A C 1
ATOM 4214 O O . THR A 1 552 ? -2.697 -14.283 -18.862 1.00 97.56 552 THR A O 1
ATOM 4217 N N . LEU A 1 553 ? -1.078 -12.819 -18.336 1.00 98.25 553 LEU A N 1
ATOM 4218 C CA . LEU A 1 553 ? -0.292 -12.968 -19.545 1.00 98.25 553 LEU A CA 1
ATOM 4219 C C . LEU A 1 553 ? 0.945 -13.795 -19.205 1.00 98.25 553 LEU A C 1
ATOM 4221 O O . LEU A 1 553 ? 1.622 -13.508 -18.226 1.00 98.25 553 LEU A O 1
ATOM 4225 N N . GLU A 1 554 ? 1.250 -14.796 -20.025 1.00 98.19 554 GLU A N 1
ATOM 4226 C CA . GLU A 1 554 ? 2.417 -15.665 -19.885 1.00 98.19 554 GLU A CA 1
ATOM 4227 C C . GLU A 1 554 ? 3.173 -15.777 -21.218 1.00 98.19 554 GLU A C 1
ATOM 4229 O O . GLU A 1 554 ? 2.593 -16.028 -22.278 1.00 98.19 554 GLU A O 1
ATOM 4234 N N . CYS A 1 555 ? 4.498 -15.631 -21.182 1.00 98.00 555 CYS A N 1
ATOM 4235 C CA . CYS A 1 555 ? 5.359 -15.938 -22.318 1.00 98.00 555 CYS A CA 1
ATOM 4236 C C . CYS A 1 555 ? 5.376 -17.449 -22.597 1.00 98.00 555 CYS A C 1
ATOM 4238 O O . CYS A 1 555 ? 5.605 -18.248 -21.695 1.00 98.00 555 CYS A O 1
ATOM 4240 N N . ALA A 1 556 ? 5.258 -17.860 -23.864 1.00 97.25 556 ALA A N 1
ATOM 4241 C CA . ALA A 1 556 ? 5.375 -19.274 -24.245 1.00 97.25 556 ALA A CA 1
ATOM 4242 C C . ALA A 1 556 ? 6.692 -19.928 -23.797 1.00 97.25 556 ALA A C 1
ATOM 4244 O O . ALA A 1 556 ? 6.728 -21.134 -23.572 1.00 97.25 556 ALA A O 1
ATOM 4245 N N . GLY A 1 557 ? 7.766 -19.140 -23.687 1.00 96.50 557 GLY A N 1
ATOM 4246 C CA . GLY A 1 557 ? 9.075 -19.592 -23.219 1.00 96.50 557 GLY A CA 1
ATOM 4247 C C . GLY A 1 557 ? 9.248 -19.581 -21.700 1.00 96.50 557 GLY A C 1
ATOM 4248 O O . GLY A 1 557 ? 10.345 -19.872 -21.246 1.00 96.50 557 GLY A O 1
ATOM 4249 N N . ASN A 1 558 ? 8.230 -19.230 -20.905 1.00 97.06 558 ASN A N 1
ATOM 4250 C CA . ASN A 1 558 ? 8.336 -19.263 -19.445 1.00 97.06 558 ASN A CA 1
ATOM 4251 C C . ASN A 1 558 ? 8.704 -20.686 -18.978 1.00 97.06 558 ASN A C 1
ATOM 4253 O O . ASN A 1 558 ? 8.037 -21.653 -19.354 1.00 97.06 558 ASN A O 1
ATOM 4257 N N . GLY A 1 559 ? 9.754 -20.833 -18.172 1.00 93.75 559 GLY A N 1
ATOM 4258 C CA . GLY A 1 559 ? 10.327 -22.122 -17.769 1.00 93.75 559 GLY A CA 1
ATOM 4259 C C . GLY A 1 559 ? 11.362 -22.710 -18.735 1.00 93.75 559 GLY A C 1
ATOM 4260 O O . GLY A 1 559 ? 11.741 -23.867 -18.560 1.00 93.75 559 GLY A O 1
ATOM 4261 N N . ARG A 1 560 ? 11.832 -21.969 -19.755 1.00 95.06 560 ARG A N 1
ATOM 4262 C CA . ARG A 1 560 ? 12.786 -22.491 -20.759 1.00 95.06 560 ARG A CA 1
ATOM 4263 C C . ARG A 1 560 ? 14.070 -23.047 -20.141 1.00 95.06 560 ARG A C 1
ATOM 4265 O O . ARG A 1 560 ? 14.602 -24.028 -20.651 1.00 95.06 560 ARG A O 1
ATOM 4272 N N . ILE A 1 561 ? 14.519 -22.485 -19.020 1.00 92.06 561 ILE A N 1
ATOM 4273 C CA . ILE A 1 561 ? 15.711 -22.957 -18.303 1.00 92.06 561 ILE A CA 1
ATOM 4274 C C . ILE A 1 561 ? 15.619 -24.425 -17.837 1.00 92.06 561 ILE A C 1
ATOM 4276 O O . ILE A 1 561 ? 16.636 -25.032 -17.523 1.00 92.06 561 ILE A O 1
ATOM 4280 N N . GLN A 1 562 ? 14.417 -25.012 -17.783 1.00 91.31 562 GLN A N 1
ATOM 4281 C CA . GLN A 1 562 ? 14.207 -26.389 -17.326 1.00 91.31 562 GLN A CA 1
ATOM 4282 C C . GLN A 1 562 ? 14.387 -27.454 -18.419 1.00 91.31 562 GLN A C 1
ATOM 4284 O O . GLN A 1 562 ? 14.324 -28.644 -18.113 1.00 91.31 562 GLN A O 1
ATOM 4289 N N . PHE A 1 563 ? 14.524 -27.064 -19.688 1.00 93.25 563 PHE A N 1
ATOM 4290 C CA . PHE A 1 563 ? 14.652 -28.026 -20.781 1.00 93.25 563 PHE A CA 1
ATOM 4291 C C . PHE A 1 563 ? 16.045 -28.657 -20.788 1.00 93.25 563 PHE A C 1
ATOM 4293 O O . PHE A 1 563 ? 17.053 -27.955 -20.810 1.00 93.25 563 PHE A O 1
ATOM 4300 N N . ASP A 1 564 ? 16.077 -29.988 -20.815 1.00 90.56 564 ASP A N 1
ATOM 4301 C CA . ASP A 1 564 ? 17.292 -30.788 -20.940 1.00 90.56 564 ASP A CA 1
ATOM 4302 C C . ASP A 1 564 ? 17.142 -31.762 -22.128 1.00 90.56 564 ASP A C 1
ATOM 4304 O O . ASP A 1 564 ? 16.187 -32.548 -22.134 1.00 90.56 564 ASP A O 1
ATOM 4308 N N . PRO A 1 565 ? 18.010 -31.697 -23.158 1.00 92.88 565 PRO A N 1
ATOM 4309 C CA . PRO A 1 565 ? 19.116 -30.744 -23.318 1.00 92.88 565 PRO A CA 1
ATOM 4310 C C . PRO A 1 565 ? 18.638 -29.281 -23.466 1.00 92.88 565 PRO A C 1
ATOM 4312 O O . PRO A 1 565 ? 17.497 -29.057 -23.884 1.00 92.88 565 PRO A O 1
ATOM 4315 N N . PRO A 1 566 ? 19.491 -28.277 -23.173 1.00 92.00 566 PRO A N 1
ATOM 4316 C CA . PRO A 1 566 ? 19.142 -26.866 -23.337 1.00 92.00 566 PRO A CA 1
ATOM 4317 C C . PRO A 1 566 ? 18.726 -26.511 -24.769 1.00 92.00 566 PRO A C 1
ATOM 4319 O O . PRO A 1 566 ? 19.229 -27.077 -25.741 1.00 92.00 566 PRO A O 1
ATOM 4322 N N . VAL A 1 567 ? 17.830 -25.533 -24.895 1.00 93.38 567 VAL A N 1
ATOM 4323 C CA . VAL A 1 567 ? 17.251 -25.072 -26.169 1.00 93.38 567 VAL A CA 1
ATOM 4324 C C . VAL A 1 567 ? 17.475 -23.576 -26.374 1.00 93.38 567 VAL A C 1
ATOM 4326 O O . VAL A 1 567 ? 17.564 -22.809 -25.412 1.00 93.38 567 VAL A O 1
ATOM 4329 N N . GLU A 1 568 ? 17.560 -23.154 -27.635 1.00 87.44 568 GLU A N 1
ATOM 4330 C CA . GLU A 1 568 ? 17.826 -21.760 -28.004 1.00 87.44 568 GLU A CA 1
ATOM 4331 C C . GLU A 1 568 ? 16.691 -20.794 -27.608 1.00 87.44 568 GLU A C 1
ATOM 4333 O O . GLU A 1 568 ? 15.519 -21.161 -27.493 1.00 87.44 568 GLU A O 1
ATOM 4338 N N . GLY A 1 569 ? 17.055 -19.520 -27.428 1.00 88.06 569 GLY A N 1
ATOM 4339 C CA . GLY A 1 569 ? 16.159 -18.425 -27.046 1.00 88.06 569 GLY A CA 1
ATOM 4340 C C . GLY A 1 569 ? 16.491 -17.817 -25.679 1.00 88.06 569 GLY A C 1
ATOM 4341 O O . GLY A 1 569 ? 17.441 -18.217 -25.009 1.00 88.06 569 GLY A O 1
ATOM 4342 N N . GLU A 1 570 ? 15.703 -16.829 -25.250 1.00 89.94 570 GLU A N 1
ATOM 4343 C CA . GLU A 1 570 ? 15.816 -16.205 -23.925 1.00 89.94 570 GLU A CA 1
ATOM 4344 C C . GLU A 1 570 ? 15.611 -17.244 -22.811 1.00 89.94 570 GLU A C 1
ATOM 4346 O O . GLU A 1 570 ? 14.582 -17.921 -22.770 1.00 89.94 570 GLU A O 1
ATOM 4351 N N . GLN A 1 571 ? 16.577 -17.383 -21.908 1.00 90.88 571 GLN A N 1
ATOM 4352 C CA . GLN A 1 571 ? 16.570 -18.413 -20.865 1.00 90.88 571 GLN A CA 1
ATOM 4353 C C . GLN A 1 571 ? 15.704 -17.994 -19.669 1.00 90.88 571 GLN A C 1
ATOM 4355 O O . GLN A 1 571 ? 16.193 -17.817 -18.554 1.00 90.88 571 GLN A O 1
ATOM 4360 N N . TRP A 1 572 ? 14.405 -17.815 -19.925 1.00 90.25 572 TRP A N 1
ATOM 4361 C CA . TRP A 1 572 ? 13.404 -17.474 -18.917 1.00 90.25 572 TRP A CA 1
ATOM 4362 C C . TRP A 1 572 ? 13.432 -18.470 -17.757 1.00 90.25 572 TRP A C 1
ATOM 4364 O O . TRP A 1 572 ? 13.466 -19.688 -17.980 1.00 90.25 572 TRP A O 1
ATOM 4374 N N . ARG A 1 573 ? 13.358 -17.942 -16.530 1.00 92.06 573 ARG A N 1
ATOM 4375 C CA . ARG A 1 573 ? 13.126 -18.743 -15.330 1.00 92.06 573 ARG A CA 1
ATOM 4376 C C . ARG A 1 573 ? 11.623 -18.974 -15.222 1.00 92.06 573 ARG A C 1
ATOM 4378 O O . ARG A 1 573 ? 11.038 -19.567 -16.119 1.00 92.06 573 ARG A O 1
ATOM 4385 N N . PHE A 1 574 ? 10.985 -18.516 -14.154 1.00 93.69 574 PHE A N 1
ATOM 4386 C CA . PHE A 1 574 ? 9.574 -18.786 -13.873 1.00 93.69 574 PHE A CA 1
ATOM 4387 C C . PHE A 1 574 ? 8.709 -17.522 -13.846 1.00 93.69 574 PHE A C 1
ATOM 4389 O O . PHE A 1 574 ? 7.497 -17.613 -13.648 1.00 93.69 574 PHE A O 1
ATOM 4396 N N . GLY A 1 575 ? 9.327 -16.355 -14.045 1.00 92.50 575 GLY A N 1
ATOM 4397 C CA . GLY A 1 575 ? 8.718 -15.045 -13.849 1.00 92.50 575 GLY A CA 1
ATOM 4398 C C . GLY A 1 575 ? 8.174 -14.394 -15.114 1.00 92.50 575 GLY A C 1
ATOM 4399 O O . GLY A 1 575 ? 7.769 -13.234 -15.079 1.00 92.50 575 GLY A O 1
ATOM 4400 N N . ALA A 1 576 ? 8.222 -15.072 -16.265 1.00 96.06 576 ALA A N 1
ATOM 4401 C CA . ALA A 1 576 ? 7.760 -14.511 -17.536 1.00 96.06 576 ALA A CA 1
ATOM 4402 C C . ALA A 1 576 ? 6.224 -14.580 -17.647 1.00 96.06 576 ALA A C 1
ATOM 4404 O O . ALA A 1 576 ? 5.675 -15.012 -18.666 1.00 96.06 576 ALA A O 1
ATOM 4405 N N . ALA A 1 577 ? 5.552 -14.205 -16.558 1.00 96.12 577 ALA A N 1
ATOM 4406 C CA . ALA A 1 577 ? 4.115 -14.153 -16.395 1.00 96.12 577 ALA A CA 1
ATOM 4407 C C . ALA A 1 577 ? 3.735 -13.019 -15.433 1.00 96.12 577 ALA A C 1
ATOM 4409 O O . ALA A 1 577 ? 4.404 -12.797 -14.425 1.00 96.12 577 ALA A O 1
ATOM 4410 N N . SER A 1 578 ? 2.648 -12.314 -15.733 1.00 95.75 578 SER A N 1
ATOM 4411 C CA . SER A 1 578 ? 2.113 -11.248 -14.882 1.00 95.75 578 SER A CA 1
ATOM 4412 C C . SER A 1 578 ? 0.611 -11.088 -15.094 1.00 95.75 578 SER A C 1
ATOM 4414 O O . SER A 1 578 ? 0.094 -11.400 -16.169 1.00 95.75 578 SER A O 1
ATOM 4416 N N . THR A 1 579 ? -0.092 -10.579 -14.085 1.00 95.88 579 THR A N 1
ATOM 4417 C CA . THR A 1 579 ? -1.549 -10.372 -14.127 1.00 95.88 579 THR A CA 1
ATOM 4418 C C . THR A 1 579 ? -1.881 -8.895 -14.040 1.00 95.88 579 THR A C 1
ATOM 4420 O O . THR A 1 579 ? -1.351 -8.197 -13.184 1.00 95.88 579 THR A O 1
ATOM 4423 N N . ALA A 1 580 ? -2.767 -8.425 -14.913 1.00 95.38 580 ALA A N 1
ATOM 4424 C CA . ALA A 1 580 ? -3.264 -7.053 -14.914 1.00 95.38 580 ALA A CA 1
ATOM 4425 C C . ALA A 1 580 ? -4.749 -7.026 -15.277 1.00 95.38 580 ALA A C 1
ATOM 4427 O O . ALA A 1 580 ? -5.275 -7.980 -15.864 1.00 95.38 580 ALA A O 1
ATOM 4428 N N . GLU A 1 581 ? -5.408 -5.928 -14.929 1.00 97.00 581 GLU A N 1
ATOM 4429 C CA . GLU A 1 581 ? -6.689 -5.563 -15.516 1.00 97.00 581 GLU A CA 1
ATOM 4430 C C . GLU A 1 581 ? -6.453 -4.888 -16.870 1.00 97.00 581 GLU A C 1
ATOM 4432 O O . GLU A 1 581 ? -5.594 -4.020 -16.999 1.00 97.00 581 GLU A O 1
ATOM 4437 N N . TRP A 1 582 ? -7.210 -5.290 -17.884 1.00 97.50 582 TRP A N 1
ATOM 4438 C CA . TRP A 1 582 ? -7.136 -4.757 -19.238 1.00 97.50 582 TRP A CA 1
ATOM 4439 C C . TRP A 1 582 ? -8.483 -4.168 -19.617 1.00 97.50 582 TRP A C 1
ATOM 4441 O O . TRP A 1 582 ? -9.480 -4.891 -19.602 1.00 97.50 582 TRP A O 1
ATOM 4451 N N . THR A 1 583 ? -8.503 -2.896 -20.011 1.00 97.75 583 THR A N 1
ATOM 4452 C CA . THR A 1 583 ? -9.718 -2.220 -20.480 1.00 97.75 583 THR A CA 1
ATOM 4453 C C . THR A 1 583 ? -9.609 -1.930 -21.968 1.00 97.75 583 THR A C 1
ATOM 4455 O O . THR A 1 583 ? -8.609 -1.383 -22.452 1.00 97.75 583 THR A O 1
ATOM 4458 N N . GLY A 1 584 ? -10.644 -2.312 -22.711 1.00 98.12 584 GLY A N 1
ATOM 4459 C CA . GLY A 1 584 ? -10.661 -2.195 -24.162 1.00 98.12 584 GLY A CA 1
ATOM 4460 C C . GLY A 1 584 ? -11.992 -2.541 -24.797 1.00 98.12 584 GLY A C 1
ATOM 4461 O O . GLY A 1 584 ? -12.955 -2.900 -24.120 1.00 98.12 584 GLY A O 1
ATOM 4462 N N . VAL A 1 585 ? -12.014 -2.480 -26.123 1.00 98.69 585 VAL A N 1
ATOM 4463 C CA . VAL A 1 585 ? -13.163 -2.881 -26.937 1.00 98.69 585 VAL A CA 1
ATOM 4464 C C . VAL A 1 585 ? -13.085 -4.389 -27.200 1.00 98.69 585 VAL A C 1
ATOM 4466 O O . VAL A 1 585 ? -12.027 -4.861 -27.632 1.00 98.69 585 VAL A O 1
ATOM 4469 N N . PRO A 1 586 ? -14.157 -5.170 -26.968 1.00 98.62 586 PRO A N 1
ATOM 4470 C CA . PRO A 1 586 ? -14.214 -6.564 -27.405 1.00 98.62 586 PRO A CA 1
ATOM 4471 C C . PRO A 1 586 ? -13.877 -6.687 -28.892 1.00 98.62 586 PRO A C 1
ATOM 4473 O O . PRO A 1 586 ? -14.440 -5.976 -29.719 1.00 98.62 586 PRO A O 1
ATOM 4476 N N . LEU A 1 587 ? -12.982 -7.606 -29.260 1.00 98.56 587 LEU A N 1
ATOM 4477 C CA . LEU A 1 587 ? -12.615 -7.806 -30.665 1.00 98.56 587 LEU A CA 1
ATOM 4478 C C . LEU A 1 587 ? -13.845 -8.149 -31.522 1.00 98.56 587 LEU A C 1
ATOM 4480 O O . LEU A 1 587 ? -13.973 -7.645 -32.634 1.00 98.56 587 LEU A O 1
ATOM 4484 N N . ALA A 1 588 ? -14.765 -8.950 -30.979 1.00 97.88 588 ALA A N 1
ATOM 4485 C CA . ALA A 1 588 ? -16.033 -9.286 -31.623 1.00 97.88 588 ALA A CA 1
ATOM 4486 C C . ALA A 1 588 ? -16.828 -8.035 -32.037 1.00 97.88 588 ALA A C 1
ATOM 4488 O O . ALA A 1 588 ? -17.279 -7.959 -33.171 1.00 97.88 588 ALA A O 1
ATOM 4489 N N . GLU A 1 589 ? -16.896 -7.009 -31.180 1.00 98.00 589 GLU A N 1
ATOM 4490 C CA . GLU A 1 589 ? -17.591 -5.746 -31.480 1.00 98.00 589 GLU A CA 1
ATOM 4491 C C . GLU A 1 589 ? -16.965 -5.025 -32.688 1.00 98.00 589 GLU A C 1
ATOM 4493 O O . GLU A 1 589 ? -17.670 -4.456 -33.522 1.00 98.00 589 GLU A O 1
ATOM 4498 N N . ILE A 1 590 ? -15.635 -5.058 -32.816 1.00 98.38 590 ILE A N 1
ATOM 4499 C CA . ILE A 1 590 ? -14.930 -4.463 -33.960 1.00 98.38 590 ILE A CA 1
ATOM 4500 C C . ILE A 1 590 ? -15.209 -5.256 -35.245 1.00 98.38 590 ILE A C 1
ATOM 4502 O O . ILE A 1 590 ? -15.479 -4.653 -36.286 1.00 98.38 590 ILE A O 1
ATOM 4506 N N . LEU A 1 591 ? -15.170 -6.590 -35.178 1.00 98.38 591 LEU A N 1
ATOM 4507 C CA . LEU A 1 591 ? -15.421 -7.463 -36.330 1.00 98.38 591 LEU A CA 1
ATOM 4508 C C . LEU A 1 591 ? -16.882 -7.391 -36.797 1.00 98.38 591 LEU A C 1
ATOM 4510 O O . LEU A 1 591 ? -17.128 -7.294 -37.998 1.00 98.38 591 LEU A O 1
ATOM 4514 N N . ASP A 1 592 ? -17.839 -7.342 -35.869 1.00 98.06 592 ASP A N 1
ATOM 4515 C CA . ASP A 1 592 ? -19.268 -7.200 -36.167 1.00 98.06 592 ASP A CA 1
ATOM 4516 C C . ASP A 1 592 ? -19.569 -5.851 -36.834 1.00 98.06 592 ASP A C 1
ATOM 4518 O O . ASP A 1 592 ? -20.335 -5.768 -37.800 1.00 98.06 592 ASP A O 1
ATOM 4522 N N . ARG A 1 593 ? -18.909 -4.773 -36.387 1.00 98.00 593 ARG A N 1
ATOM 4523 C CA . ARG A 1 593 ? -18.993 -3.468 -37.058 1.00 98.00 593 ARG A CA 1
ATOM 4524 C C . ARG A 1 593 ? -18.374 -3.491 -38.448 1.00 98.00 593 ARG A C 1
ATOM 4526 O O . ARG A 1 593 ? -18.942 -2.887 -39.358 1.00 98.00 593 ARG A O 1
ATOM 4533 N N . ALA A 1 594 ? -17.245 -4.167 -38.633 1.00 98.12 594 ALA A N 1
ATOM 4534 C CA . ALA A 1 594 ? -16.622 -4.279 -39.949 1.00 98.12 594 ALA A CA 1
ATOM 4535 C C . ALA A 1 594 ? -17.482 -5.127 -40.908 1.00 98.12 594 ALA A C 1
ATOM 4537 O O . ALA A 1 594 ? -17.541 -4.830 -42.099 1.00 98.12 594 ALA A O 1
ATOM 4538 N N . GLY A 1 595 ? -18.213 -6.111 -40.371 1.00 97.94 595 GLY A N 1
ATOM 4539 C CA . GLY A 1 595 ? -19.074 -7.033 -41.109 1.00 97.94 595 GLY A CA 1
ATOM 4540 C C . GLY A 1 595 ? -18.241 -8.029 -41.909 1.00 97.94 595 GLY A C 1
ATOM 4541 O O . GLY A 1 595 ? -17.736 -7.692 -42.972 1.00 97.94 595 GLY A O 1
ATOM 4542 N N . LEU A 1 596 ? -18.053 -9.252 -41.412 1.00 97.94 596 LEU A N 1
ATOM 4543 C CA . LEU A 1 596 ? -17.232 -10.252 -42.105 1.00 97.94 596 LEU A CA 1
ATOM 4544 C C . LEU A 1 596 ? -17.920 -10.753 -43.384 1.00 97.94 596 LEU A C 1
ATOM 4546 O O . LEU A 1 596 ? -19.088 -11.135 -43.360 1.00 97.94 596 LEU A O 1
ATOM 4550 N N . THR A 1 597 ? -17.182 -10.810 -44.492 1.00 96.56 597 THR A N 1
ATOM 4551 C CA . THR A 1 597 ? -17.691 -11.356 -45.762 1.00 96.56 597 THR A CA 1
ATOM 4552 C C . THR A 1 597 ? -17.544 -12.878 -45.835 1.00 96.56 597 THR A C 1
ATOM 4554 O O . THR A 1 597 ? -16.761 -13.497 -45.108 1.00 96.56 597 THR A O 1
ATOM 4557 N N . ALA A 1 598 ? -18.305 -13.507 -46.737 1.00 94.12 598 ALA A N 1
ATOM 4558 C CA . ALA A 1 598 ? -18.221 -14.944 -46.969 1.00 94.12 598 ALA A CA 1
ATOM 4559 C C . ALA A 1 598 ? -16.800 -15.361 -47.392 1.00 94.12 598 ALA A C 1
ATOM 4561 O O . ALA A 1 598 ? -16.205 -14.765 -48.287 1.00 94.12 598 ALA A O 1
ATOM 4562 N N . GLY A 1 599 ? -16.281 -16.418 -46.762 1.00 94.06 599 GLY A N 1
ATOM 4563 C CA . GLY A 1 599 ? -14.932 -16.930 -47.011 1.00 94.06 599 GLY A CA 1
ATOM 4564 C C . GLY A 1 599 ? -13.862 -16.421 -46.042 1.00 94.06 599 GLY A C 1
ATOM 4565 O O . GLY A 1 599 ? -12.729 -16.870 -46.154 1.00 94.06 599 GLY A O 1
ATOM 4566 N N . ALA A 1 600 ? -14.196 -15.546 -45.084 1.00 97.69 600 ALA A N 1
ATOM 4567 C CA . ALA A 1 600 ? -13.292 -15.176 -43.993 1.00 97.69 600 ALA A CA 1
ATOM 4568 C C . ALA A 1 600 ? -12.833 -16.412 -43.191 1.00 97.69 600 ALA A C 1
ATOM 4570 O O . ALA A 1 600 ? -13.657 -17.216 -42.751 1.00 97.69 600 ALA A O 1
ATOM 4571 N N . HIS A 1 601 ? -11.520 -16.549 -42.997 1.00 97.94 601 HIS A N 1
ATOM 4572 C CA . HIS A 1 601 ? -10.890 -17.686 -42.320 1.00 97.94 601 HIS A CA 1
ATOM 4573 C C . HIS A 1 601 ? -10.117 -17.250 -41.068 1.00 97.94 601 HIS A C 1
ATOM 4575 O O . HIS A 1 601 ? -10.404 -17.732 -39.970 1.00 97.94 601 HIS A O 1
ATOM 4581 N N . ASP A 1 602 ? -9.185 -16.307 -41.225 1.00 98.50 602 ASP A N 1
ATOM 4582 C CA . ASP A 1 602 ? -8.327 -15.802 -40.149 1.00 98.50 602 ASP A CA 1
ATOM 4583 C C . ASP A 1 602 ? -8.450 -14.280 -40.005 1.00 98.50 602 ASP A C 1
ATOM 4585 O O . ASP A 1 602 ? -8.666 -13.555 -40.978 1.00 98.50 602 ASP A O 1
ATOM 4589 N N . VAL A 1 603 ? -8.255 -13.799 -38.777 1.00 98.75 603 VAL A N 1
ATOM 4590 C CA . VAL A 1 603 ? -8.027 -12.390 -38.445 1.00 98.75 603 VAL A CA 1
ATOM 4591 C C . VAL A 1 603 ? -6.552 -12.217 -38.108 1.00 98.75 603 VAL A C 1
ATOM 4593 O O . VAL A 1 603 ? -6.069 -12.773 -37.120 1.00 98.75 603 VAL A O 1
ATOM 4596 N N . VAL A 1 604 ? -5.839 -11.455 -38.930 1.00 98.81 604 VAL A N 1
ATOM 4597 C CA . VAL A 1 604 ? -4.423 -11.125 -38.768 1.00 98.81 604 VAL A CA 1
ATOM 4598 C C . VAL A 1 604 ? -4.287 -9.817 -37.999 1.00 98.81 604 VAL A C 1
ATOM 4600 O O . VAL A 1 604 ? -4.947 -8.830 -38.307 1.00 98.81 604 VAL A O 1
ATOM 4603 N N . PHE A 1 605 ? -3.392 -9.807 -37.020 1.00 98.81 605 PHE A N 1
ATOM 4604 C CA . PHE A 1 605 ? -3.056 -8.674 -36.170 1.00 98.81 605 PHE A CA 1
ATOM 4605 C C . PHE A 1 605 ? -1.600 -8.303 -36.391 1.00 98.81 605 PHE A C 1
ATOM 4607 O O . PHE A 1 605 ? -0.720 -9.166 -36.276 1.00 98.81 605 PHE A O 1
ATOM 4614 N N . ARG A 1 606 ? -1.337 -7.027 -36.670 1.00 98.62 606 ARG A N 1
ATOM 4615 C CA . ARG A 1 606 ? 0.016 -6.544 -36.957 1.00 98.62 606 ARG A CA 1
ATOM 4616 C C . ARG A 1 606 ? 0.409 -5.422 -36.016 1.00 98.62 606 ARG A C 1
ATOM 4618 O O . ARG A 1 606 ? -0.323 -4.440 -35.871 1.00 98.62 606 ARG A O 1
ATOM 4625 N N . GLY A 1 607 ? 1.559 -5.603 -35.376 1.00 97.94 607 GLY A N 1
ATOM 4626 C CA . GLY A 1 607 ? 2.216 -4.565 -34.600 1.00 97.94 607 GLY A CA 1
ATOM 4627 C C . GLY A 1 607 ? 3.003 -3.612 -35.498 1.00 97.94 607 GLY A C 1
ATOM 4628 O O . GLY A 1 607 ? 3.419 -3.965 -36.605 1.00 97.94 607 GLY A O 1
ATOM 4629 N N . ALA A 1 608 ? 3.238 -2.402 -35.000 1.00 97.56 608 ALA A N 1
ATOM 4630 C CA . ALA A 1 608 ? 4.138 -1.439 -35.626 1.00 97.56 608 ALA A CA 1
ATOM 4631 C C . ALA A 1 608 ? 5.625 -1.825 -35.495 1.00 97.56 608 ALA A C 1
ATOM 4633 O O . ALA A 1 608 ? 6.470 -1.237 -36.169 1.00 97.56 608 ALA A O 1
ATOM 4634 N N . ASP A 1 609 ? 5.964 -2.786 -34.631 1.00 96.56 609 ASP A N 1
ATOM 4635 C CA . ASP A 1 609 ? 7.333 -3.243 -34.429 1.00 96.56 609 ASP A CA 1
ATOM 4636 C C . ASP A 1 609 ? 7.795 -4.191 -35.547 1.00 96.56 609 ASP A C 1
ATOM 4638 O O . ASP A 1 609 ? 7.072 -5.091 -35.988 1.00 96.56 609 ASP A O 1
ATOM 4642 N N . ALA A 1 610 ? 9.025 -3.981 -36.018 1.00 94.81 610 ALA A N 1
ATOM 4643 C CA . ALA A 1 610 ? 9.613 -4.725 -37.124 1.00 94.81 610 ALA A CA 1
ATOM 4644 C C . ALA A 1 610 ? 11.128 -4.863 -36.970 1.00 94.81 610 ALA A C 1
ATOM 4646 O O . ALA A 1 610 ? 11.790 -4.020 -36.361 1.00 94.81 610 ALA A O 1
ATOM 4647 N N . GLY A 1 611 ? 11.695 -5.896 -37.581 1.00 92.94 611 GLY A N 1
ATOM 4648 C CA . GLY A 1 611 ? 13.138 -6.092 -37.598 1.00 92.94 611 GLY A CA 1
ATOM 4649 C C . GLY A 1 611 ? 13.566 -7.294 -38.423 1.00 92.94 611 GLY A C 1
ATOM 4650 O O . GLY A 1 611 ? 12.745 -8.017 -38.988 1.00 92.94 611 GLY A O 1
ATOM 4651 N N . LEU A 1 612 ? 14.879 -7.489 -38.517 1.00 89.56 612 LEU A N 1
ATOM 4652 C CA . LEU A 1 612 ? 15.454 -8.665 -39.162 1.00 89.56 612 LEU A CA 1
ATOM 4653 C C . LEU A 1 612 ? 15.300 -9.891 -38.259 1.00 89.56 612 LEU A C 1
ATOM 4655 O O . LEU A 1 612 ? 15.397 -9.796 -37.036 1.00 89.56 612 LEU A O 1
ATOM 4659 N N . VAL A 1 613 ? 15.081 -11.043 -38.884 1.00 85.81 613 VAL A N 1
ATOM 4660 C CA . VAL A 1 613 ? 15.031 -12.349 -38.222 1.00 85.81 613 VAL A CA 1
ATOM 4661 C C . VAL A 1 613 ? 15.979 -13.308 -38.926 1.00 85.81 613 VAL A C 1
ATOM 4663 O O . VAL A 1 613 ? 16.336 -13.104 -40.089 1.00 85.81 613 VAL A O 1
ATOM 4666 N N . ASP A 1 614 ? 16.387 -14.355 -38.215 1.00 71.56 614 ASP A N 1
ATOM 4667 C CA . ASP A 1 614 ? 17.331 -15.341 -38.732 1.00 71.56 614 ASP A CA 1
ATOM 4668 C C . ASP A 1 614 ? 16.852 -15.914 -40.073 1.00 71.56 614 ASP A C 1
ATOM 4670 O O . ASP A 1 614 ? 15.704 -16.339 -40.212 1.00 71.56 614 ASP A O 1
ATOM 4674 N N . ASN A 1 615 ? 17.764 -15.969 -41.046 1.00 74.62 615 ASN A N 1
ATOM 4675 C CA . ASN A 1 615 ? 17.548 -16.511 -42.392 1.00 74.62 615 ASN A CA 1
ATOM 4676 C C . ASN A 1 615 ? 16.661 -15.674 -43.335 1.00 74.62 615 ASN A C 1
ATOM 4678 O O . ASN A 1 615 ? 16.352 -16.152 -44.425 1.00 74.62 615 ASN A O 1
ATOM 4682 N N . LEU A 1 616 ? 16.307 -14.431 -42.982 1.00 83.62 616 LEU A N 1
ATOM 4683 C CA . LEU A 1 616 ? 15.651 -13.485 -43.894 1.00 83.62 616 LEU A CA 1
ATOM 4684 C C . LEU A 1 616 ? 16.492 -12.218 -44.102 1.00 83.62 616 LEU A C 1
ATOM 4686 O O . LEU A 1 616 ? 17.081 -11.674 -43.172 1.00 83.62 616 LEU A O 1
ATOM 4690 N N . THR A 1 617 ? 16.528 -11.723 -45.342 1.00 82.12 617 THR A N 1
ATOM 4691 C CA . THR A 1 617 ? 17.263 -10.499 -45.720 1.00 82.12 617 THR A CA 1
ATOM 4692 C C . THR A 1 617 ? 16.406 -9.235 -45.667 1.00 82.12 617 THR A C 1
ATOM 4694 O O . THR A 1 617 ? 16.925 -8.133 -45.827 1.00 82.12 617 THR A O 1
ATOM 4697 N N . THR A 1 618 ? 15.096 -9.377 -45.472 1.00 86.31 618 THR A N 1
ATOM 4698 C CA . THR A 1 618 ? 14.135 -8.272 -45.387 1.00 86.31 618 THR A CA 1
ATOM 4699 C C . THR A 1 618 ? 13.503 -8.232 -43.998 1.00 86.31 618 THR A C 1
ATOM 4701 O O . THR A 1 618 ? 13.148 -9.297 -43.485 1.00 86.31 618 THR A O 1
ATOM 4704 N N . PRO A 1 619 ? 13.329 -7.044 -43.388 1.00 89.44 619 PRO A N 1
ATOM 4705 C CA . PRO A 1 619 ? 12.642 -6.927 -42.109 1.00 89.44 619 PRO A CA 1
ATOM 4706 C C . PRO A 1 619 ? 11.215 -7.475 -42.178 1.00 89.44 619 PRO A C 1
ATOM 4708 O O . PRO A 1 619 ? 10.514 -7.268 -43.168 1.00 89.44 619 PRO A O 1
ATOM 4711 N N . VAL A 1 620 ? 10.785 -8.138 -41.108 1.00 93.94 620 VAL A N 1
ATOM 4712 C CA . VAL A 1 620 ? 9.408 -8.608 -40.920 1.00 93.94 620 VAL A CA 1
ATOM 4713 C C . VAL A 1 620 ? 8.772 -7.866 -39.749 1.00 93.94 620 VAL A C 1
ATOM 4715 O O . VAL A 1 620 ? 9.466 -7.495 -38.800 1.00 93.94 620 VAL A O 1
ATOM 4718 N N . ARG A 1 621 ? 7.457 -7.644 -39.808 1.00 95.19 621 ARG A N 1
ATOM 4719 C CA . ARG A 1 621 ? 6.678 -7.106 -38.682 1.00 95.19 621 ARG A CA 1
ATOM 4720 C C . ARG A 1 621 ? 6.339 -8.216 -37.691 1.00 95.19 621 ARG A C 1
ATOM 4722 O O . ARG A 1 621 ? 6.329 -9.396 -38.051 1.00 95.19 621 ARG A O 1
ATOM 4729 N N . PHE A 1 622 ? 6.049 -7.861 -36.442 1.00 97.62 622 PHE A N 1
ATOM 4730 C CA . PHE A 1 622 ? 5.470 -8.829 -35.516 1.00 97.62 622 PHE A CA 1
ATOM 4731 C C . PHE A 1 622 ? 3.977 -9.020 -35.819 1.00 97.62 622 PHE A C 1
ATOM 4733 O O . PHE A 1 622 ? 3.155 -8.126 -35.612 1.00 97.62 622 PHE A O 1
ATOM 4740 N N . GLU A 1 623 ? 3.631 -10.202 -36.330 1.00 97.50 623 GLU A N 1
ATOM 4741 C CA . GLU A 1 623 ? 2.290 -10.511 -36.827 1.00 97.50 623 GLU A CA 1
ATOM 4742 C C . GLU A 1 623 ? 1.811 -11.864 -36.298 1.00 97.50 623 GLU A C 1
ATOM 4744 O O . GLU A 1 623 ? 2.554 -12.854 -36.267 1.00 97.50 623 GLU A O 1
ATOM 4749 N N . ARG A 1 624 ? 0.547 -11.919 -35.881 1.00 98.00 624 ARG A N 1
ATOM 4750 C CA . ARG A 1 624 ? -0.120 -13.138 -35.405 1.00 98.00 624 ARG A CA 1
ATOM 4751 C C . ARG A 1 624 ? -1.557 -13.159 -35.894 1.00 98.00 624 ARG A C 1
ATOM 4753 O O . ARG A 1 624 ? -2.108 -12.119 -36.216 1.00 98.00 624 ARG A O 1
ATOM 4760 N N . ALA A 1 625 ? -2.164 -14.338 -35.918 1.00 98.25 625 ALA A N 1
ATOM 4761 C CA . ALA A 1 625 ? -3.545 -14.503 -36.337 1.00 98.25 625 ALA A CA 1
ATOM 4762 C C . ALA A 1 625 ? -4.338 -15.359 -35.350 1.00 98.25 625 ALA A C 1
ATOM 4764 O O . ALA A 1 625 ? -3.767 -16.182 -34.623 1.00 98.25 625 ALA A O 1
ATOM 4765 N N . LEU A 1 626 ? -5.651 -15.148 -35.352 1.00 98.44 626 LEU A N 1
ATOM 4766 C CA . LEU A 1 626 ? -6.656 -16.024 -34.759 1.00 98.44 626 LEU A CA 1
ATOM 4767 C C . LEU A 1 626 ? -7.586 -16.499 -35.877 1.00 98.44 626 LEU A C 1
ATOM 4769 O O . LEU A 1 626 ? -7.900 -15.718 -36.772 1.00 98.44 626 LEU A O 1
ATOM 4773 N N . SER A 1 627 ? -8.077 -17.738 -35.800 1.00 97.88 627 SER A N 1
ATOM 4774 C CA . SER A 1 627 ? -9.207 -18.139 -36.646 1.00 97.88 627 SER A CA 1
ATOM 4775 C C . SER A 1 627 ? -10.430 -17.273 -36.322 1.00 97.88 627 SER A C 1
ATOM 4777 O O . SER A 1 627 ? -10.536 -16.771 -35.198 1.00 97.88 627 SER A O 1
ATOM 4779 N N . ILE A 1 628 ? -11.389 -17.126 -37.247 1.00 98.06 628 ILE A N 1
ATOM 4780 C CA . ILE A 1 628 ? -12.642 -16.402 -36.947 1.00 98.06 628 ILE A CA 1
ATOM 4781 C C . ILE A 1 628 ? -13.296 -16.958 -35.674 1.00 98.06 628 ILE A C 1
ATOM 4783 O O . ILE A 1 628 ? -13.668 -16.201 -34.779 1.00 98.06 628 ILE A O 1
ATOM 4787 N N . ALA A 1 629 ? -13.374 -18.284 -35.544 1.00 96.69 629 ALA A N 1
ATOM 4788 C CA . ALA A 1 629 ? -13.959 -18.917 -34.366 1.00 96.69 629 ALA A CA 1
ATOM 4789 C C . ALA A 1 629 ? -13.228 -18.526 -33.069 1.00 96.69 629 ALA A C 1
ATOM 4791 O O . ALA A 1 629 ? -13.869 -18.240 -32.060 1.00 96.69 629 ALA A O 1
ATOM 4792 N N . ASP A 1 630 ? -11.896 -18.476 -33.080 1.00 97.00 630 ASP A N 1
ATOM 4793 C CA . ASP A 1 630 ? -11.115 -18.070 -31.909 1.00 97.00 630 ASP A CA 1
ATOM 4794 C C . ASP A 1 630 ? -11.238 -16.573 -31.609 1.00 97.00 630 ASP A C 1
ATOM 4796 O O . ASP A 1 630 ? -11.281 -16.188 -30.439 1.00 97.00 630 ASP A O 1
ATOM 4800 N N . ALA A 1 631 ? -11.331 -15.728 -32.637 1.00 97.25 631 ALA A N 1
ATOM 4801 C CA . ALA A 1 631 ? -11.517 -14.289 -32.479 1.00 97.25 631 ALA A CA 1
ATOM 4802 C C . ALA A 1 631 ? -12.804 -13.959 -31.700 1.00 97.25 631 ALA A C 1
ATOM 4804 O O . ALA A 1 631 ? -12.779 -13.087 -30.832 1.00 97.25 631 ALA A O 1
ATOM 4805 N N . TYR A 1 632 ? -13.887 -14.710 -31.932 1.00 96.25 632 TYR A N 1
ATOM 4806 C CA . TYR A 1 632 ? -15.144 -14.562 -31.187 1.00 96.25 632 TYR A CA 1
ATOM 4807 C C . TYR A 1 632 ? -15.140 -15.274 -29.824 1.00 96.25 632 TYR A C 1
ATOM 4809 O O . TYR A 1 632 ? -15.666 -14.741 -28.850 1.00 96.25 632 TYR A O 1
ATOM 4817 N N . ASN A 1 633 ? -14.536 -16.463 -29.718 1.00 93.94 633 ASN A N 1
ATOM 4818 C CA . ASN A 1 633 ? -14.653 -17.299 -28.513 1.00 93.94 633 ASN A CA 1
ATOM 4819 C C . ASN A 1 633 ? -13.591 -17.027 -27.437 1.00 93.94 633 ASN A C 1
ATOM 4821 O O . ASN A 1 633 ? -13.753 -17.442 -26.287 1.00 93.94 633 ASN A O 1
ATOM 4825 N N . SER A 1 634 ? -12.481 -16.375 -27.785 1.00 92.00 634 SER A N 1
ATOM 4826 C CA . SER A 1 634 ? -11.372 -16.151 -26.846 1.00 92.00 634 SER A CA 1
ATOM 4827 C C . SER A 1 634 ? -11.653 -15.067 -25.802 1.00 92.00 634 SER A C 1
ATOM 4829 O O . SER A 1 634 ? -10.966 -15.028 -24.784 1.00 92.00 634 SER A O 1
ATOM 4831 N N . GLY A 1 635 ? -12.641 -14.194 -26.036 1.00 94.12 635 GLY A N 1
ATOM 4832 C CA . GLY A 1 635 ? -12.849 -12.991 -25.225 1.00 94.12 635 GLY A CA 1
ATOM 4833 C C . GLY A 1 635 ? -11.777 -11.922 -25.465 1.00 94.12 635 GLY A C 1
ATOM 4834 O O . GLY A 1 635 ? -11.479 -11.140 -24.564 1.00 94.12 635 GLY A O 1
ATOM 4835 N N . ALA A 1 636 ? -11.159 -11.920 -26.652 1.00 98.12 636 ALA A N 1
ATOM 4836 C CA . ALA A 1 636 ? -10.087 -10.996 -26.986 1.00 98.12 636 ALA A CA 1
ATOM 4837 C C . ALA A 1 636 ? -10.521 -9.524 -26.900 1.00 98.12 636 ALA A C 1
ATOM 4839 O O . ALA A 1 636 ? -11.647 -9.156 -27.245 1.00 98.12 636 ALA A O 1
ATOM 4840 N N . LEU A 1 637 ? -9.585 -8.683 -26.471 1.00 98.50 637 LEU A N 1
ATOM 4841 C CA . LEU A 1 637 ? -9.749 -7.247 -26.296 1.00 98.50 637 LEU A CA 1
ATOM 4842 C C . LEU A 1 637 ? -8.757 -6.472 -27.151 1.00 98.50 637 LEU A C 1
ATOM 4844 O O . LEU A 1 637 ? -7.557 -6.739 -27.102 1.00 98.50 637 LEU A O 1
ATOM 4848 N N . VAL A 1 638 ? -9.243 -5.441 -27.835 1.00 98.75 638 VAL A N 1
ATOM 4849 C CA . VAL A 1 638 ? -8.414 -4.336 -28.320 1.00 98.75 638 VAL A CA 1
ATOM 4850 C C . VAL A 1 638 ? -8.301 -3.327 -27.176 1.00 98.75 638 VAL A C 1
ATOM 4852 O O . VAL A 1 638 ? -9.170 -2.478 -26.975 1.00 98.75 638 VAL A O 1
ATOM 4855 N N . ALA A 1 639 ? -7.268 -3.509 -26.355 1.00 98.69 639 ALA A N 1
ATOM 4856 C CA . ALA A 1 639 ? -7.039 -2.794 -25.106 1.00 98.69 639 ALA A CA 1
ATOM 4857 C C . ALA A 1 639 ? -6.291 -1.478 -25.327 1.00 98.69 639 ALA A C 1
ATOM 4859 O O . ALA A 1 639 ? -5.307 -1.437 -26.065 1.00 98.69 639 ALA A O 1
ATOM 4860 N N . TYR A 1 640 ? -6.735 -0.431 -24.631 1.00 97.31 640 TYR A N 1
ATOM 4861 C CA . TYR A 1 640 ? -6.106 0.897 -24.602 1.00 97.31 640 TYR A CA 1
ATOM 4862 C C . TYR A 1 640 ? -5.720 1.344 -23.182 1.00 97.31 640 TYR A C 1
ATOM 4864 O O . TYR A 1 640 ? -5.097 2.395 -23.018 1.00 97.31 640 TYR A O 1
ATOM 4872 N N . ALA A 1 641 ? -6.075 0.563 -22.157 1.00 93.19 641 ALA A N 1
ATOM 4873 C CA . ALA A 1 641 ? -5.684 0.801 -20.772 1.00 93.19 641 ALA A CA 1
ATOM 4874 C C . ALA A 1 641 ? -5.326 -0.507 -20.042 1.00 93.19 641 ALA A C 1
ATOM 4876 O O . ALA A 1 641 ? -5.807 -1.591 -20.390 1.00 93.19 641 ALA A O 1
ATOM 4877 N N . MET A 1 642 ? -4.450 -0.380 -19.049 1.00 95.19 642 MET A N 1
ATOM 4878 C CA . MET A 1 642 ? -3.925 -1.438 -18.191 1.00 95.19 642 MET A CA 1
ATOM 4879 C C . MET A 1 642 ? -3.938 -0.930 -16.748 1.00 95.19 642 MET A C 1
ATOM 4881 O O . MET A 1 642 ? -3.357 0.111 -16.470 1.00 95.19 642 MET A O 1
ATOM 4885 N N . ASN A 1 643 ? -4.594 -1.658 -15.842 1.00 88.62 643 ASN A N 1
ATOM 4886 C CA . ASN A 1 643 ? -4.798 -1.270 -14.440 1.00 88.62 643 ASN A CA 1
ATOM 4887 C C . ASN A 1 643 ? -5.374 0.154 -14.275 1.00 88.62 643 ASN A C 1
ATOM 4889 O O . ASN A 1 643 ? -4.881 0.931 -13.465 1.00 88.62 643 ASN A O 1
ATOM 4893 N N . GLY A 1 644 ? -6.369 0.522 -15.088 1.00 77.56 644 GLY A N 1
ATOM 4894 C CA . GLY A 1 644 ? -6.988 1.856 -15.064 1.00 77.56 644 GLY A CA 1
ATOM 4895 C C . GLY A 1 644 ? -6.180 2.975 -15.740 1.00 77.56 644 GLY A C 1
ATOM 4896 O O . GLY A 1 644 ? -6.739 4.025 -16.049 1.00 77.56 644 GLY A O 1
ATOM 4897 N N . GLU A 1 645 ? -4.905 2.750 -16.061 1.00 82.62 645 GLU A N 1
ATOM 4898 C CA . GLU A 1 645 ? -4.022 3.743 -16.683 1.00 82.62 645 GLU A CA 1
ATOM 4899 C C . GLU A 1 645 ? -3.828 3.493 -18.192 1.00 82.62 645 GLU A C 1
ATOM 4901 O O . GLU A 1 645 ? -4.004 2.367 -18.669 1.00 82.62 645 GLU A O 1
ATOM 4906 N N . PRO A 1 646 ? -3.448 4.509 -18.995 1.00 87.06 646 PRO A N 1
ATOM 4907 C CA . PRO A 1 646 ? -3.026 4.293 -20.378 1.00 87.06 646 PRO A CA 1
ATOM 4908 C C . PRO A 1 646 ? -1.897 3.260 -20.485 1.00 87.06 646 PRO A C 1
ATOM 4910 O O . PRO A 1 646 ? -1.016 3.192 -19.631 1.00 87.06 646 PRO A O 1
ATOM 4913 N N . LEU A 1 647 ? -1.882 2.480 -21.572 1.00 90.75 647 LEU A N 1
ATOM 4914 C CA . LEU A 1 647 ? -0.823 1.489 -21.789 1.00 90.75 647 LEU A CA 1
ATOM 4915 C C . LEU A 1 647 ? 0.573 2.142 -21.757 1.00 90.75 647 LEU A C 1
ATOM 4917 O O . LEU A 1 647 ? 0.817 3.083 -22.517 1.00 90.75 647 LEU A O 1
ATOM 4921 N N . PRO A 1 648 ? 1.530 1.607 -20.981 1.00 87.06 648 PRO A N 1
ATOM 4922 C CA . PRO A 1 648 ? 2.928 2.009 -21.089 1.00 87.06 648 PRO A CA 1
ATOM 4923 C C . PRO A 1 648 ? 3.540 1.574 -22.420 1.00 87.06 648 PRO A C 1
ATOM 4925 O O . PRO A 1 648 ? 3.107 0.592 -23.038 1.00 87.06 648 PRO A O 1
ATOM 4928 N N . LEU A 1 649 ? 4.617 2.251 -22.835 1.00 87.25 649 LEU A N 1
ATOM 4929 C CA . LEU A 1 649 ? 5.298 1.974 -24.104 1.00 87.25 649 LEU A CA 1
ATOM 4930 C C . LEU A 1 649 ? 5.656 0.489 -24.256 1.00 87.25 649 LEU A C 1
ATOM 4932 O O . LEU A 1 649 ? 5.294 -0.125 -25.256 1.00 87.25 649 LEU A O 1
ATOM 4936 N N . GLN A 1 650 ? 6.288 -0.114 -23.245 1.00 89.81 650 GLN A N 1
ATOM 4937 C CA . GLN A 1 650 ? 6.729 -1.516 -23.290 1.00 89.81 650 GLN A CA 1
ATOM 4938 C C . GLN A 1 650 ? 5.580 -2.537 -23.320 1.00 89.81 650 GLN A C 1
ATOM 4940 O O . GLN A 1 650 ? 5.782 -3.703 -23.683 1.00 89.81 650 GLN A O 1
ATOM 4945 N N . HIS A 1 651 ? 4.362 -2.109 -22.985 1.00 95.19 651 HIS A N 1
ATOM 4946 C CA . HIS A 1 651 ? 3.169 -2.950 -22.966 1.00 95.19 651 HIS A CA 1
ATOM 4947 C C . HIS A 1 651 ? 2.207 -2.651 -24.120 1.00 95.19 651 HIS A C 1
ATOM 4949 O O . HIS A 1 651 ? 1.141 -3.257 -24.172 1.00 95.19 651 HIS A O 1
ATOM 4955 N N . GLY A 1 652 ? 2.622 -1.835 -25.096 1.00 95.94 652 GLY A N 1
ATOM 4956 C CA . GLY A 1 652 ? 1.931 -1.689 -26.377 1.00 95.94 652 GLY A CA 1
ATOM 4957 C C . GLY A 1 652 ? 1.200 -0.367 -26.580 1.00 95.94 652 GLY A C 1
ATOM 4958 O O . GLY A 1 652 ? 0.229 -0.355 -27.325 1.00 95.94 652 GLY A O 1
ATOM 4959 N N . ARG A 1 653 ? 1.633 0.728 -25.941 1.00 94.62 653 ARG A N 1
ATOM 4960 C CA . ARG A 1 653 ? 1.058 2.068 -26.162 1.00 94.62 653 ARG A CA 1
ATOM 4961 C C . ARG A 1 653 ? 0.929 2.415 -27.659 1.00 94.62 653 ARG A C 1
ATOM 4963 O O . ARG A 1 653 ? 1.914 2.256 -28.372 1.00 94.62 653 ARG A O 1
ATOM 4970 N N . PRO A 1 654 ? -0.201 2.966 -28.134 1.00 96.25 654 PRO A N 1
ATOM 4971 C CA . PRO A 1 654 ? -1.414 3.290 -27.378 1.00 96.25 654 PRO A CA 1
ATOM 4972 C C . PRO A 1 654 ? -2.438 2.150 -27.299 1.00 96.25 654 PRO A C 1
ATOM 4974 O O . PRO A 1 654 ? -3.327 2.212 -26.453 1.00 96.25 654 PRO A O 1
ATOM 4977 N N . VAL A 1 655 ? -2.329 1.125 -28.150 1.00 98.44 655 VAL A N 1
ATOM 4978 C CA . VAL A 1 655 ? -3.309 0.037 -28.264 1.00 98.44 655 VAL A CA 1
ATOM 4979 C C . VAL A 1 655 ? -2.610 -1.305 -28.463 1.00 98.44 655 VAL A C 1
ATOM 4981 O O . VAL A 1 655 ? -1.679 -1.441 -29.262 1.00 98.44 655 VAL A O 1
ATOM 4984 N N . ARG A 1 656 ? -3.109 -2.335 -27.779 1.00 98.69 656 ARG A N 1
ATOM 4985 C CA . ARG A 1 656 ? -2.677 -3.723 -27.962 1.00 98.69 656 ARG A CA 1
ATOM 4986 C C . ARG A 1 656 ? -3.863 -4.668 -28.101 1.00 98.69 656 ARG A C 1
ATOM 4988 O O . ARG A 1 656 ? -4.951 -4.388 -27.611 1.00 98.69 656 ARG A O 1
ATOM 4995 N N . LEU A 1 657 ? -3.613 -5.848 -28.649 1.00 98.81 657 LEU A N 1
ATOM 4996 C CA . LEU A 1 657 ? -4.487 -6.999 -28.473 1.00 98.81 657 LEU A CA 1
ATOM 4997 C C . LEU A 1 657 ? -4.168 -7.703 -27.142 1.00 98.81 657 LEU A C 1
ATOM 4999 O O . LEU A 1 657 ? -2.999 -7.852 -26.763 1.00 98.81 657 LEU A O 1
ATOM 5003 N N . VAL A 1 658 ? -5.204 -8.173 -26.453 1.00 98.75 658 VAL A N 1
ATOM 5004 C CA . VAL A 1 658 ? -5.132 -9.076 -25.297 1.00 98.75 658 VAL A CA 1
ATOM 5005 C C . VAL A 1 658 ? -6.005 -10.287 -25.599 1.00 98.75 658 VAL A C 1
ATOM 5007 O O . VAL A 1 658 ? -7.198 -10.126 -25.830 1.00 98.75 658 VAL A O 1
ATOM 5010 N N . VAL A 1 659 ? -5.425 -11.490 -25.603 1.00 98.50 659 VAL A N 1
ATOM 5011 C CA . VAL A 1 659 ? -6.137 -12.761 -25.834 1.00 98.50 659 VAL A CA 1
ATOM 5012 C C . VAL A 1 659 ? -6.109 -13.594 -24.544 1.00 98.50 659 VAL A C 1
ATOM 5014 O O . VAL A 1 659 ? -5.114 -14.276 -24.279 1.00 98.50 659 VAL A O 1
ATOM 5017 N N . PRO A 1 660 ? -7.156 -13.525 -23.701 1.00 97.38 660 PRO A N 1
ATOM 5018 C CA . PRO A 1 660 ? -7.149 -14.149 -22.380 1.00 97.38 660 PRO A CA 1
ATOM 5019 C C . PRO A 1 660 ? -6.956 -15.671 -22.423 1.00 97.38 660 PRO A C 1
ATOM 5021 O O . PRO A 1 660 ? -7.552 -16.376 -23.237 1.00 97.38 660 PRO A O 1
ATOM 5024 N N . GLY A 1 661 ? -6.128 -16.200 -21.519 1.00 95.94 661 GLY A N 1
ATOM 5025 C CA . GLY A 1 661 ? -5.838 -17.638 -21.404 1.00 95.94 661 GLY A CA 1
ATOM 5026 C C . GLY A 1 661 ? -4.943 -18.228 -22.505 1.00 95.94 661 GLY A C 1
ATOM 5027 O O . GLY A 1 661 ? -4.542 -19.387 -22.411 1.00 95.94 661 GLY A O 1
ATOM 5028 N N . TRP A 1 662 ? -4.582 -17.462 -23.535 1.00 98.12 662 TRP A N 1
ATOM 5029 C CA . TRP A 1 662 ? -3.575 -17.869 -24.517 1.00 98.12 662 TRP A CA 1
ATOM 5030 C C . TRP A 1 662 ? -2.191 -17.381 -24.088 1.00 98.12 662 TRP A C 1
ATOM 5032 O O . TRP A 1 662 ? -2.049 -16.423 -23.324 1.00 98.12 662 TRP A O 1
ATOM 5042 N N . TYR A 1 663 ? -1.140 -18.043 -24.565 1.00 98.44 663 TYR A N 1
ATOM 5043 C CA . TYR A 1 663 ? 0.208 -17.508 -24.419 1.00 98.44 663 TYR A CA 1
ATOM 5044 C C . TYR A 1 663 ? 0.296 -16.136 -25.094 1.00 98.44 663 TYR A C 1
ATOM 5046 O O . TYR A 1 663 ? -0.199 -15.932 -26.206 1.00 98.44 663 TYR A O 1
ATOM 5054 N N . SER A 1 664 ? 0.988 -15.200 -24.449 1.00 97.38 664 SER A N 1
ATOM 5055 C CA . SER A 1 664 ? 0.971 -13.770 -24.784 1.00 97.38 664 SER A CA 1
ATOM 5056 C C . SER A 1 664 ? 1.547 -13.417 -26.144 1.00 97.38 664 SER A C 1
ATOM 5058 O O . SER A 1 664 ? 1.439 -12.268 -26.559 1.00 97.38 664 SER A O 1
ATOM 5060 N N . VAL A 1 665 ? 2.141 -14.380 -26.854 1.00 96.69 665 VAL A N 1
ATOM 5061 C CA . VAL A 1 665 ? 2.467 -14.205 -28.270 1.00 96.69 665 VAL A CA 1
ATOM 5062 C C . VAL A 1 665 ? 1.218 -13.827 -29.073 1.00 96.69 665 VAL A C 1
ATOM 5064 O O . VAL A 1 665 ? 1.322 -13.004 -29.968 1.00 96.69 665 VAL A O 1
ATOM 5067 N N . ALA A 1 666 ? 0.036 -14.350 -28.725 1.00 97.62 666 ALA A N 1
ATOM 5068 C CA . ALA A 1 666 ? -1.224 -13.985 -29.375 1.00 97.62 666 ALA A CA 1
ATOM 5069 C C . ALA A 1 666 ? -1.673 -12.542 -29.068 1.00 97.62 666 ALA A C 1
ATOM 5071 O O . ALA A 1 666 ? -2.441 -11.970 -29.831 1.00 97.62 666 ALA A O 1
ATOM 5072 N N . SER A 1 667 ? -1.177 -11.935 -27.988 1.00 98.50 667 SER A N 1
ATOM 5073 C CA . SER A 1 667 ? -1.536 -10.591 -27.522 1.00 98.50 667 SER A CA 1
ATOM 5074 C C . SER A 1 667 ? -0.610 -9.530 -28.138 1.00 98.50 667 SER A C 1
ATOM 5076 O O . SER A 1 667 ? 0.269 -8.995 -27.456 1.00 98.50 667 SER A O 1
ATOM 5078 N N . VAL A 1 668 ? -0.774 -9.259 -29.437 1.00 98.75 668 VAL A N 1
ATOM 5079 C CA . VAL A 1 668 ? 0.060 -8.332 -30.235 1.00 98.75 668 VAL A CA 1
ATOM 5080 C C . VAL A 1 668 ? 0.094 -6.921 -29.632 1.00 98.75 668 VAL A C 1
ATOM 5082 O O . VAL A 1 668 ? -0.947 -6.348 -29.321 1.00 98.75 668 VAL A O 1
ATOM 5085 N N . LYS A 1 669 ? 1.293 -6.354 -29.461 1.00 98.62 669 LYS A N 1
ATOM 5086 C CA . LYS A 1 669 ? 1.511 -4.985 -28.957 1.00 98.62 669 LYS A CA 1
ATOM 5087 C C . LYS A 1 669 ? 1.632 -3.983 -30.099 1.00 98.62 669 LYS A C 1
ATOM 5089 O O . LYS A 1 669 ? 1.928 -4.384 -31.219 1.00 98.62 669 LYS A O 1
ATOM 5094 N N . TRP A 1 670 ? 1.442 -2.698 -29.781 1.00 98.31 670 TRP A N 1
ATOM 5095 C CA . TRP A 1 670 ? 1.557 -1.594 -30.741 1.00 98.31 670 TRP A CA 1
ATOM 5096 C C . TRP A 1 670 ? 0.718 -1.862 -31.991 1.00 98.31 670 TRP A C 1
ATOM 5098 O O . TRP A 1 670 ? 1.195 -1.724 -33.114 1.00 98.31 670 TRP A O 1
ATOM 5108 N N . LEU A 1 671 ? -0.503 -2.354 -31.773 1.00 98.69 671 LEU A N 1
ATOM 5109 C CA . LEU A 1 671 ? -1.375 -2.873 -32.817 1.00 98.69 671 LEU A CA 1
ATOM 5110 C C . LEU A 1 671 ? -1.751 -1.732 -33.761 1.00 98.69 671 LEU A C 1
ATOM 5112 O O . LEU A 1 671 ? -2.241 -0.717 -33.288 1.00 98.69 671 LEU A O 1
ATOM 5116 N N . THR A 1 672 ? -1.560 -1.885 -35.067 1.00 98.50 672 THR A N 1
ATOM 5117 C CA . THR A 1 672 ? -1.928 -0.858 -36.064 1.00 98.50 672 THR A CA 1
ATOM 5118 C C . THR A 1 672 ? -2.860 -1.384 -37.148 1.00 98.50 672 THR A C 1
ATOM 5120 O O . THR A 1 672 ? -3.603 -0.613 -37.758 1.00 98.50 672 THR A O 1
ATOM 5123 N N . GLU A 1 673 ? -2.871 -2.698 -37.382 1.00 98.69 673 GLU A N 1
ATOM 5124 C CA . GLU A 1 673 ? -3.686 -3.309 -38.433 1.00 98.69 673 GLU A CA 1
ATOM 5125 C C . GLU A 1 673 ? -4.376 -4.580 -37.927 1.00 98.69 673 GLU A C 1
ATOM 5127 O O . GLU A 1 673 ? -3.752 -5.453 -37.312 1.00 98.69 673 GLU A O 1
ATOM 5132 N N . ILE A 1 674 ? -5.666 -4.680 -38.242 1.00 98.81 674 ILE A N 1
ATOM 5133 C CA . ILE A 1 674 ? -6.486 -5.887 -38.183 1.00 98.81 674 ILE A CA 1
ATOM 5134 C C . ILE A 1 674 ? -6.921 -6.187 -39.620 1.00 98.81 674 ILE A C 1
ATOM 5136 O O . ILE A 1 674 ? -7.580 -5.372 -40.262 1.00 98.81 674 ILE A O 1
ATOM 5140 N N . GLU A 1 675 ? -6.561 -7.347 -40.154 1.00 98.75 675 GLU A N 1
ATOM 5141 C CA . GLU A 1 675 ? -6.935 -7.749 -41.513 1.00 98.75 675 GLU A CA 1
ATOM 5142 C C . GLU A 1 675 ? -7.633 -9.102 -41.493 1.00 98.75 675 GLU A C 1
ATOM 5144 O O . GLU A 1 675 ? -7.107 -10.076 -40.962 1.00 98.75 675 GLU A O 1
ATOM 5149 N N . VAL A 1 676 ? -8.810 -9.177 -42.103 1.00 98.75 676 VAL A N 1
ATOM 5150 C CA . VAL A 1 676 ? -9.537 -10.436 -42.269 1.00 98.75 676 VAL A CA 1
ATOM 5151 C C . VAL A 1 676 ? -9.142 -11.064 -43.601 1.00 98.75 676 VAL A C 1
ATOM 5153 O O . VAL A 1 676 ? -9.318 -10.451 -44.651 1.00 98.75 676 VAL A O 1
ATOM 5156 N N . ILE A 1 677 ? -8.645 -12.297 -43.583 1.00 98.56 677 ILE A N 1
ATOM 5157 C CA . ILE A 1 677 ? -8.169 -12.998 -44.783 1.00 98.56 677 ILE A CA 1
ATOM 5158 C C . ILE A 1 677 ? -8.937 -14.300 -45.019 1.00 98.56 677 ILE A C 1
ATOM 5160 O O . ILE A 1 677 ? -9.526 -14.871 -44.102 1.00 98.56 677 ILE A O 1
ATOM 5164 N N . GLY A 1 678 ? -8.940 -14.775 -46.268 1.00 97.88 678 GLY A N 1
ATOM 5165 C CA . GLY A 1 678 ? -9.718 -15.952 -46.687 1.00 97.88 678 GLY A CA 1
ATOM 5166 C C . GLY A 1 678 ? -8.980 -17.288 -46.630 1.00 97.88 678 GLY A C 1
ATOM 5167 O O . GLY A 1 678 ? -9.467 -18.287 -47.149 1.00 97.88 678 GLY A O 1
ATOM 5168 N N . GLN A 1 679 ? -7.784 -17.301 -46.049 1.00 97.06 679 GLN A N 1
ATOM 5169 C CA . GLN A 1 679 ? -6.900 -18.462 -45.977 1.00 97.06 679 GLN A CA 1
ATOM 5170 C C . GLN A 1 679 ? -6.153 -18.469 -44.642 1.00 97.06 679 GLN A C 1
ATOM 5172 O O . GLN A 1 679 ? -6.175 -17.472 -43.922 1.00 97.06 679 GLN A O 1
ATOM 5177 N N . SER A 1 680 ? -5.472 -19.570 -44.326 1.00 96.06 680 SER A N 1
ATOM 5178 C CA . SER A 1 680 ? -4.608 -19.632 -43.146 1.00 96.06 680 SER A CA 1
ATOM 5179 C C . SER A 1 680 ? -3.437 -18.653 -43.267 1.00 96.06 680 SER A C 1
ATOM 5181 O O . SER A 1 680 ? -2.819 -18.539 -44.326 1.00 96.06 680 SER A O 1
ATOM 5183 N N . PHE A 1 681 ? -3.132 -17.935 -42.188 1.00 97.19 681 PHE A N 1
ATOM 5184 C CA . PHE A 1 681 ? -2.033 -16.972 -42.170 1.00 97.19 681 PHE A CA 1
ATOM 5185 C C . PHE A 1 681 ? -0.655 -17.658 -42.119 1.00 97.19 681 PHE A C 1
ATOM 5187 O O . PHE A 1 681 ? -0.402 -18.493 -41.255 1.00 97.19 681 PHE A O 1
ATOM 5194 N N . GLU A 1 682 ? 0.278 -17.254 -42.989 1.00 94.31 682 GLU A N 1
ATOM 5195 C CA . GLU A 1 682 ? 1.636 -17.826 -43.088 1.00 94.31 682 GLU A CA 1
ATOM 5196 C C . GLU A 1 682 ? 2.747 -16.819 -42.721 1.00 94.31 682 GLU A C 1
ATOM 5198 O O . GLU A 1 682 ? 3.733 -16.651 -43.434 1.00 94.31 682 GLU A O 1
ATOM 5203 N N . GLY A 1 683 ? 2.594 -16.100 -41.605 1.00 92.19 683 GLY A N 1
ATOM 5204 C CA . GLY A 1 683 ? 3.634 -15.189 -41.102 1.00 92.19 683 GLY A CA 1
ATOM 5205 C C . GLY A 1 683 ? 4.751 -15.901 -40.330 1.00 92.19 683 GLY A C 1
ATOM 5206 O O . GLY A 1 683 ? 4.504 -16.892 -39.647 1.00 92.19 683 GLY A O 1
ATOM 5207 N N . TYR A 1 684 ? 5.970 -15.344 -40.327 1.00 93.56 684 TYR A N 1
ATOM 5208 C CA . TYR A 1 684 ? 7.145 -15.936 -39.657 1.00 93.56 684 TYR A CA 1
ATOM 5209 C C . TYR A 1 684 ? 6.885 -16.305 -38.185 1.00 93.56 684 TYR A C 1
ATOM 5211 O O . TYR A 1 684 ? 7.098 -17.442 -37.762 1.00 93.56 684 TYR A O 1
ATOM 5219 N N . PHE A 1 685 ? 6.351 -15.372 -37.388 1.00 93.94 685 PHE A N 1
ATOM 5220 C CA . PHE A 1 685 ? 6.020 -15.649 -35.987 1.00 93.94 685 PHE A CA 1
ATOM 5221 C C . PHE A 1 685 ? 4.760 -16.496 -35.805 1.00 93.94 685 PHE A C 1
ATOM 5223 O O . PHE A 1 685 ? 4.460 -16.849 -34.666 1.00 93.94 685 PHE A O 1
ATOM 5230 N N . HIS A 1 686 ? 4.031 -16.814 -36.879 1.00 93.62 686 HIS A N 1
ATOM 5231 C CA . HIS A 1 686 ? 2.851 -17.674 -36.887 1.00 93.62 686 HIS A CA 1
ATOM 5232 C C . HIS A 1 686 ? 3.184 -19.135 -37.225 1.00 93.62 686 HIS A C 1
ATOM 5234 O O . HIS A 1 686 ? 2.737 -20.033 -36.508 1.00 93.62 686 HIS A O 1
ATOM 5240 N N . THR A 1 687 ? 3.998 -19.371 -38.259 1.00 92.50 687 THR A N 1
ATOM 5241 C CA . THR A 1 687 ? 4.292 -20.708 -38.809 1.00 92.50 687 THR A CA 1
ATOM 5242 C C . THR A 1 687 ? 5.722 -21.195 -38.565 1.00 92.50 687 THR A C 1
ATOM 52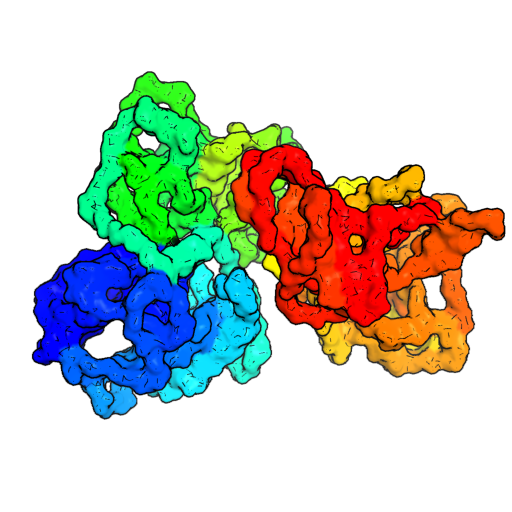44 O O . THR A 1 687 ? 5.922 -22.400 -38.421 1.00 92.50 687 THR A O 1
ATOM 5247 N N . GLU A 1 688 ? 6.719 -20.310 -38.457 1.00 91.06 688 GLU A N 1
ATOM 5248 C CA . GLU A 1 688 ? 8.140 -20.679 -38.264 1.00 91.06 688 GLU A CA 1
ATOM 5249 C C . GLU A 1 688 ? 8.600 -20.616 -36.799 1.00 91.06 688 GLU A C 1
ATOM 5251 O O . GLU A 1 688 ? 9.578 -21.254 -36.390 1.00 91.06 688 GLU A O 1
ATOM 5256 N N . ARG A 1 689 ? 7.897 -19.832 -35.979 1.00 92.44 689 ARG A N 1
ATOM 5257 C CA . ARG A 1 689 ? 8.080 -19.737 -34.523 1.00 92.44 689 ARG A CA 1
ATOM 5258 C C . ARG A 1 689 ? 6.751 -19.957 -33.810 1.00 92.44 689 ARG A C 1
ATOM 5260 O O . ARG A 1 689 ? 5.692 -19.955 -34.429 1.00 92.44 689 ARG A O 1
ATOM 5267 N N . TYR A 1 690 ? 6.816 -20.152 -32.490 1.00 94.38 690 TYR A N 1
ATOM 5268 C CA . TYR A 1 690 ? 5.637 -20.418 -31.656 1.00 94.38 690 TYR A CA 1
ATOM 5269 C C . TYR A 1 690 ? 4.810 -21.622 -32.132 1.00 94.38 690 TYR A C 1
ATOM 5271 O O . TYR A 1 690 ? 3.582 -21.631 -32.060 1.00 94.38 690 TYR A O 1
ATOM 5279 N N . GLN A 1 691 ? 5.531 -22.648 -32.577 1.00 95.31 691 GLN A N 1
ATOM 5280 C CA . GLN A 1 691 ? 5.060 -24.008 -32.792 1.00 95.31 691 GLN A CA 1
ATOM 5281 C C . GLN A 1 691 ? 5.756 -24.888 -31.749 1.00 95.31 691 GLN A C 1
ATOM 5283 O O . GLN A 1 691 ? 6.964 -24.768 -31.540 1.00 95.31 691 GLN A O 1
ATOM 5288 N N . TYR A 1 692 ? 5.029 -25.760 -31.070 1.00 95.69 692 TYR A N 1
ATOM 5289 C CA . TYR A 1 692 ? 5.654 -26.906 -30.435 1.00 95.69 692 TYR A CA 1
ATOM 5290 C C . TYR A 1 692 ? 6.245 -27.786 -31.527 1.00 95.69 692 TYR A C 1
ATOM 5292 O O . TYR A 1 692 ? 5.573 -28.065 -32.514 1.00 95.69 692 TYR A O 1
ATOM 5300 N N . GLU A 1 693 ? 7.493 -28.212 -31.361 1.00 95.69 693 GLU A N 1
ATOM 5301 C CA . GLU A 1 693 ? 8.161 -29.100 -32.309 1.00 95.69 693 GLU A CA 1
ATOM 5302 C C . GLU A 1 693 ? 8.764 -30.278 -31.565 1.00 95.69 693 GLU A C 1
ATOM 5304 O O . GLU A 1 693 ? 9.845 -30.184 -30.973 1.00 95.69 693 GLU A O 1
ATOM 5309 N N . TRP A 1 694 ? 8.030 -31.382 -31.576 1.00 95.44 694 TRP A N 1
ATOM 5310 C CA . TRP A 1 694 ? 8.420 -32.595 -30.885 1.00 95.44 694 TRP A CA 1
ATOM 5311 C C . TRP A 1 694 ? 9.078 -33.575 -31.850 1.00 95.44 694 TRP A C 1
ATOM 5313 O O . TRP A 1 694 ? 8.415 -34.047 -32.780 1.00 95.44 694 TRP A O 1
ATOM 5323 N N . PRO A 1 695 ? 10.346 -33.947 -31.618 1.00 92.88 695 PRO A N 1
ATOM 5324 C CA . PRO A 1 695 ? 10.928 -35.105 -32.269 1.00 92.88 695 PRO A CA 1
ATOM 5325 C C . PRO A 1 695 ? 10.187 -36.361 -31.806 1.00 92.88 695 PRO A C 1
ATOM 5327 O O . PRO A 1 695 ? 10.009 -36.595 -30.605 1.00 92.88 695 PRO A O 1
ATOM 5330 N N . ARG A 1 696 ? 9.733 -37.157 -32.766 1.00 91.00 696 ARG A N 1
ATOM 5331 C CA . ARG A 1 696 ? 9.142 -38.483 -32.580 1.00 91.00 696 ARG A CA 1
ATOM 5332 C C . ARG A 1 696 ? 9.837 -39.450 -33.535 1.00 91.00 696 ARG A C 1
ATOM 5334 O O . ARG A 1 696 ? 10.460 -39.023 -34.505 1.00 91.00 696 ARG A O 1
ATOM 5341 N N . ASP A 1 697 ? 9.676 -40.749 -33.304 1.00 86.19 697 ASP A N 1
ATOM 5342 C CA . ASP A 1 697 ? 10.338 -41.788 -34.110 1.00 86.19 697 ASP A CA 1
ATOM 5343 C C . ASP A 1 697 ? 10.034 -41.673 -35.620 1.00 86.19 697 ASP A C 1
ATOM 5345 O O . ASP A 1 697 ? 10.867 -42.022 -36.451 1.00 86.19 697 ASP A O 1
ATOM 5349 N N . ASN A 1 698 ? 8.874 -41.104 -35.979 1.00 85.88 698 ASN A N 1
ATOM 5350 C CA . ASN A 1 698 ? 8.411 -40.936 -37.362 1.00 85.88 698 ASN A CA 1
ATOM 5351 C C . ASN A 1 698 ? 8.547 -39.496 -37.908 1.00 85.88 698 ASN A C 1
ATOM 5353 O O . ASN A 1 698 ? 7.874 -39.148 -38.878 1.00 85.88 698 ASN A O 1
ATOM 5357 N N . GLY A 1 699 ? 9.380 -38.645 -37.297 1.00 91.44 699 GLY A N 1
ATOM 5358 C CA . GLY A 1 699 ? 9.630 -37.268 -37.744 1.00 91.44 699 GLY A CA 1
ATOM 5359 C C . GLY A 1 699 ? 9.285 -36.206 -36.697 1.00 91.44 699 GLY A C 1
ATOM 5360 O O . GLY A 1 699 ? 9.287 -36.470 -35.498 1.00 91.44 699 GLY A O 1
ATOM 5361 N N . VAL A 1 700 ? 9.010 -34.978 -37.143 1.00 92.94 700 VAL A N 1
ATOM 5362 C CA . VAL A 1 700 ? 8.692 -33.849 -36.252 1.00 92.94 700 VAL A CA 1
ATOM 5363 C C . VAL A 1 700 ? 7.189 -33.598 -36.253 1.00 92.94 700 VAL A C 1
ATOM 5365 O O . VAL A 1 700 ? 6.607 -33.300 -37.294 1.00 92.94 700 VAL A O 1
ATOM 5368 N N . VAL A 1 701 ? 6.566 -33.684 -35.077 1.00 94.88 701 VAL A N 1
ATOM 5369 C CA . VAL A 1 701 ? 5.173 -33.264 -34.879 1.00 94.88 701 VAL A CA 1
ATOM 5370 C C . VAL A 1 701 ? 5.168 -31.782 -34.524 1.00 94.88 701 VAL A C 1
ATOM 5372 O O . VAL A 1 701 ? 5.850 -31.381 -33.577 1.00 94.88 701 VAL A O 1
ATOM 5375 N N . ARG A 1 702 ? 4.412 -30.982 -35.286 1.00 94.81 702 ARG A N 1
ATOM 5376 C CA . ARG A 1 702 ? 4.260 -29.538 -35.069 1.00 94.81 702 ARG A CA 1
ATOM 5377 C C . ARG A 1 702 ? 2.849 -29.209 -34.594 1.00 94.81 702 ARG A C 1
ATOM 5379 O O . ARG A 1 702 ? 1.886 -29.704 -35.174 1.00 94.81 702 ARG A O 1
ATOM 5386 N N . GLU A 1 703 ? 2.731 -28.366 -33.574 1.00 94.50 703 GLU A N 1
ATOM 5387 C CA . GLU A 1 703 ? 1.444 -27.851 -33.090 1.00 94.50 703 GLU A CA 1
ATOM 5388 C C . GLU A 1 703 ? 1.555 -26.362 -32.731 1.00 94.50 703 GLU A C 1
ATOM 5390 O O . GLU A 1 703 ? 2.493 -25.984 -32.028 1.00 94.50 703 GLU A O 1
ATOM 5395 N N . PRO A 1 704 ? 0.603 -25.500 -33.128 1.00 94.50 704 PRO A N 1
ATOM 5396 C CA . PRO A 1 704 ? 0.646 -24.092 -32.757 1.00 94.50 704 PRO A CA 1
ATOM 5397 C C . PRO A 1 704 ? 0.574 -23.885 -31.243 1.00 94.50 704 PRO A C 1
ATOM 5399 O O . PRO A 1 704 ? -0.277 -24.447 -30.554 1.00 94.50 704 PRO A O 1
ATOM 5402 N N . VAL A 1 705 ? 1.413 -22.993 -30.717 1.00 96.19 705 VAL A N 1
ATOM 5403 C CA . VAL A 1 705 ? 1.314 -22.557 -29.322 1.00 96.19 705 VAL A CA 1
ATOM 5404 C C . VAL A 1 705 ? 0.063 -21.689 -29.155 1.00 96.19 705 VAL A C 1
ATOM 5406 O O . VAL A 1 705 ? -0.044 -20.617 -29.759 1.00 96.19 705 VAL A O 1
ATOM 5409 N N . ARG A 1 706 ? -0.885 -22.160 -28.333 1.00 95.12 706 ARG A N 1
ATOM 5410 C CA . ARG A 1 706 ? -2.196 -21.526 -28.102 1.00 95.12 706 ARG A CA 1
ATOM 5411 C C . ARG A 1 706 ? -2.462 -21.292 -26.614 1.00 95.12 706 ARG A C 1
ATOM 5413 O O . ARG A 1 706 ? -1.933 -20.337 -26.052 1.00 95.12 706 ARG A O 1
ATOM 5420 N N . LEU A 1 707 ? -3.269 -22.147 -25.982 1.00 95.94 707 LEU A N 1
ATOM 5421 C CA . LEU A 1 707 ? -3.665 -22.025 -24.576 1.00 95.94 707 LEU A CA 1
ATOM 5422 C C . LEU A 1 707 ? -2.470 -22.188 -23.635 1.00 95.94 707 LEU A C 1
ATOM 5424 O O . LEU A 1 707 ? -1.622 -23.057 -23.845 1.00 95.94 707 LEU A O 1
ATOM 5428 N N . GLN A 1 708 ? -2.451 -21.391 -22.568 1.00 97.62 708 GLN A N 1
ATOM 5429 C CA . GLN A 1 708 ? -1.505 -21.547 -21.466 1.00 97.62 708 GLN A CA 1
ATOM 5430 C C . GLN A 1 708 ? -1.693 -22.927 -20.826 1.00 97.62 708 GLN A C 1
ATOM 5432 O O . GLN A 1 708 ? -2.810 -23.315 -20.466 1.00 97.62 708 GLN A O 1
ATOM 5437 N N . ARG A 1 709 ? -0.603 -23.684 -20.679 1.00 96.75 709 ARG A N 1
ATOM 5438 C CA . ARG A 1 709 ? -0.620 -24.941 -19.922 1.00 96.75 709 ARG A CA 1
ATOM 5439 C C . ARG A 1 709 ? -0.762 -24.629 -18.430 1.00 96.75 709 ARG A C 1
ATOM 5441 O O . ARG A 1 709 ? -0.195 -23.649 -17.958 1.00 96.75 709 ARG A O 1
ATOM 5448 N N . VAL A 1 710 ? -1.485 -25.474 -17.692 1.00 97.44 710 VAL A N 1
ATOM 5449 C CA . VAL A 1 710 ? -1.635 -25.324 -16.235 1.00 97.44 710 VAL A CA 1
ATOM 5450 C C . VAL A 1 710 ? -0.269 -25.245 -15.556 1.00 97.44 710 VAL A C 1
ATOM 5452 O O . VAL A 1 710 ? 0.611 -26.063 -15.845 1.00 97.44 710 VAL A O 1
ATOM 5455 N N . ARG A 1 711 ? -0.097 -24.267 -14.667 1.00 96.62 711 ARG A N 1
ATOM 5456 C CA . ARG A 1 711 ? 1.138 -24.025 -13.920 1.00 96.62 711 ARG A CA 1
ATOM 5457 C C . ARG A 1 711 ? 0.830 -23.599 -12.488 1.00 96.62 711 ARG A C 1
ATOM 5459 O O . ARG A 1 711 ? -0.163 -22.926 -12.236 1.00 96.62 711 ARG A O 1
ATOM 5466 N N . SER A 1 712 ? 1.723 -23.961 -11.579 1.00 97.62 712 SER A N 1
ATOM 5467 C CA . SER A 1 712 ? 1.882 -23.391 -10.245 1.00 97.62 712 SER A CA 1
ATOM 5468 C C . SER A 1 712 ? 3.351 -23.039 -10.028 1.00 97.62 712 SER A C 1
ATOM 5470 O O . SER A 1 712 ? 4.231 -23.793 -10.457 1.00 97.62 712 SER A O 1
ATOM 5472 N N . VAL A 1 713 ? 3.609 -21.908 -9.377 1.00 96.94 713 VAL A N 1
ATOM 5473 C CA . VAL A 1 713 ? 4.943 -21.482 -8.935 1.00 96.94 713 VAL A CA 1
ATOM 5474 C C . VAL A 1 713 ? 4.906 -21.158 -7.449 1.00 96.94 713 VAL A C 1
ATOM 5476 O O . VAL A 1 713 ? 3.906 -20.659 -6.941 1.00 96.94 713 VAL A O 1
ATOM 5479 N N . ILE A 1 714 ? 6.011 -21.448 -6.769 1.00 97.62 714 ILE A N 1
ATOM 5480 C CA . ILE A 1 714 ? 6.237 -21.122 -5.358 1.00 97.62 714 ILE A CA 1
ATOM 5481 C C . ILE A 1 714 ? 6.916 -19.755 -5.350 1.00 97.62 714 ILE A C 1
ATOM 5483 O O . ILE A 1 714 ? 7.972 -19.605 -5.963 1.00 97.62 714 ILE A O 1
ATOM 5487 N N . ALA A 1 715 ? 6.286 -18.773 -4.716 1.00 93.62 715 ALA A N 1
ATOM 5488 C CA . ALA A 1 715 ? 6.814 -17.420 -4.564 1.00 93.62 715 ALA A CA 1
ATOM 5489 C C . ALA A 1 715 ? 7.525 -17.236 -3.217 1.00 93.62 715 ALA A C 1
ATOM 5491 O O . ALA A 1 715 ? 8.505 -16.499 -3.129 1.00 93.62 715 ALA A O 1
ATOM 5492 N N . GLU A 1 716 ? 7.043 -17.936 -2.190 1.00 94.25 716 GLU A N 1
ATOM 5493 C CA . GLU A 1 716 ? 7.562 -17.906 -0.829 1.00 94.25 716 GLU A CA 1
ATOM 5494 C C . GLU A 1 716 ? 7.533 -19.335 -0.256 1.00 94.25 716 GLU A C 1
ATOM 5496 O O . GLU A 1 716 ? 6.514 -20.015 -0.403 1.00 94.25 716 GLU A O 1
ATOM 5501 N N . PRO A 1 717 ? 8.609 -19.819 0.384 1.00 93.38 717 PRO A N 1
ATOM 5502 C CA . PRO A 1 717 ? 9.934 -19.199 0.484 1.00 93.38 717 PRO A CA 1
ATOM 5503 C C . PRO A 1 717 ? 10.684 -19.191 -0.863 1.00 93.38 717 PRO A C 1
ATOM 5505 O O . PRO A 1 717 ? 10.365 -19.954 -1.776 1.00 93.38 717 PRO A O 1
ATOM 5508 N N . ALA A 1 718 ? 11.692 -18.322 -0.989 1.00 89.06 718 ALA A N 1
ATOM 5509 C CA . ALA A 1 718 ? 12.560 -18.284 -2.166 1.00 89.06 718 ALA A CA 1
ATOM 5510 C C . ALA A 1 718 ? 13.552 -19.464 -2.188 1.00 89.06 718 ALA A C 1
ATOM 5512 O O . ALA A 1 718 ? 13.879 -20.047 -1.157 1.00 89.06 718 ALA A O 1
ATOM 5513 N N . ASP A 1 719 ? 14.055 -19.812 -3.372 1.00 89.75 719 ASP A N 1
ATOM 5514 C CA . ASP A 1 719 ? 15.042 -20.886 -3.527 1.00 89.75 719 ASP A CA 1
ATOM 5515 C C . ASP A 1 719 ? 16.367 -20.549 -2.833 1.00 89.75 719 ASP A C 1
ATOM 5517 O O . ASP A 1 719 ? 16.896 -19.446 -2.964 1.00 89.75 719 ASP A O 1
ATOM 5521 N N . GLY A 1 720 ? 16.888 -21.512 -2.075 1.00 90.62 720 GLY A N 1
ATOM 5522 C CA . GLY A 1 720 ? 18.151 -21.430 -1.349 1.00 90.62 720 GLY A CA 1
ATOM 5523 C C . GLY A 1 720 ? 18.098 -20.748 0.021 1.00 90.62 720 GLY A C 1
ATOM 5524 O O . GLY A 1 720 ? 19.144 -20.652 0.661 1.00 90.62 720 GLY A O 1
ATOM 5525 N N . VAL A 1 721 ? 16.938 -20.278 0.494 1.00 89.75 721 VAL A N 1
ATOM 5526 C CA . VAL A 1 721 ? 16.853 -19.579 1.791 1.00 89.75 721 VAL A CA 1
ATOM 5527 C C . VAL A 1 721 ? 16.863 -20.539 2.983 1.00 89.75 721 VAL A C 1
ATOM 5529 O O . VAL A 1 721 ? 16.393 -21.678 2.893 1.00 89.75 721 VAL A O 1
ATOM 5532 N N . SER A 1 722 ? 17.373 -20.054 4.116 1.00 92.50 722 SER A N 1
ATOM 5533 C CA . SER A 1 722 ? 17.206 -20.702 5.418 1.00 92.50 722 SER A CA 1
ATOM 5534 C C . SER A 1 722 ? 15.863 -20.319 6.041 1.00 92.50 722 SER A C 1
ATOM 5536 O O . SER A 1 722 ? 15.478 -19.150 6.007 1.00 92.50 722 SER A O 1
ATOM 5538 N N . VAL A 1 723 ? 15.169 -21.289 6.631 1.00 88.94 723 VAL A N 1
ATOM 5539 C CA . VAL A 1 723 ? 13.904 -21.104 7.353 1.00 88.94 723 VAL A CA 1
ATOM 5540 C C . VAL A 1 723 ? 14.010 -21.805 8.714 1.00 88.94 723 VAL A C 1
ATOM 5542 O O . VAL A 1 723 ? 14.524 -22.922 8.756 1.00 88.94 723 VAL A O 1
ATOM 5545 N N . PRO A 1 724 ? 13.540 -21.208 9.823 1.00 89.50 724 PRO A N 1
ATOM 5546 C CA . PRO A 1 724 ? 13.556 -21.874 11.126 1.00 89.50 724 PRO A CA 1
ATOM 5547 C C . PRO A 1 724 ? 12.753 -23.182 11.124 1.00 89.50 724 PRO A C 1
ATOM 5549 O O . PRO A 1 724 ? 11.703 -23.264 10.481 1.00 89.50 724 PRO A O 1
ATOM 5552 N N . ALA A 1 725 ? 13.198 -24.189 11.879 1.00 89.81 725 ALA A N 1
ATOM 5553 C CA . ALA A 1 725 ? 12.352 -25.334 12.201 1.00 89.81 725 ALA A CA 1
ATOM 5554 C C . ALA A 1 725 ? 11.078 -24.894 12.945 1.00 89.81 725 ALA A C 1
ATOM 5556 O O . ALA A 1 725 ? 11.095 -24.000 13.793 1.00 89.81 725 ALA A O 1
ATOM 5557 N N . GLY A 1 726 ? 9.963 -25.560 12.651 1.00 91.69 726 GLY A N 1
ATOM 5558 C CA . GLY A 1 726 ? 8.649 -25.226 13.193 1.00 91.69 726 GLY A CA 1
ATOM 5559 C C . GLY A 1 726 ? 7.643 -24.941 12.087 1.00 91.69 726 GLY A C 1
ATOM 5560 O O . GLY A 1 726 ? 7.453 -25.771 11.200 1.00 91.69 726 GLY A O 1
ATOM 5561 N N . GLU A 1 727 ? 6.944 -23.813 12.170 1.00 91.81 727 GLU A N 1
ATOM 5562 C CA . GLU A 1 727 ? 5.924 -23.432 11.191 1.00 91.81 727 GLU A CA 1
ATOM 5563 C C . GLU A 1 727 ? 6.566 -22.946 9.885 1.00 91.81 727 GLU A C 1
ATOM 5565 O O . GLU A 1 727 ? 7.415 -22.059 9.878 1.00 91.81 727 GLU A O 1
ATOM 5570 N N . LEU A 1 728 ? 6.138 -23.534 8.769 1.00 91.69 728 LEU A N 1
ATOM 5571 C CA . LEU A 1 728 ? 6.578 -23.200 7.422 1.00 91.69 728 LEU A CA 1
ATOM 5572 C C . LEU A 1 728 ? 5.371 -22.756 6.600 1.00 91.69 728 LEU A C 1
ATOM 5574 O O . LEU A 1 728 ? 4.434 -23.526 6.378 1.00 91.69 728 LEU A O 1
ATOM 5578 N N . VAL A 1 729 ? 5.429 -21.527 6.101 1.00 94.31 729 VAL A N 1
ATOM 5579 C CA . VAL A 1 729 ? 4.427 -20.977 5.191 1.00 94.31 729 VAL A CA 1
ATOM 5580 C C . VAL A 1 729 ? 4.946 -21.094 3.763 1.00 94.31 729 VAL A C 1
ATOM 5582 O O . VAL A 1 729 ? 6.016 -20.581 3.446 1.00 94.31 729 VAL A O 1
ATOM 5585 N N . VAL A 1 730 ? 4.192 -21.773 2.898 1.00 97.00 730 VAL A N 1
ATOM 5586 C CA . VAL A 1 730 ? 4.501 -21.890 1.466 1.00 97.00 730 VAL A CA 1
ATOM 5587 C C . VAL A 1 730 ? 3.398 -21.203 0.676 1.00 97.00 730 VAL A C 1
ATOM 5589 O O . VAL A 1 730 ? 2.241 -21.609 0.765 1.00 97.00 730 VAL A O 1
ATOM 5592 N N . ARG A 1 731 ? 3.734 -20.179 -0.109 1.00 97.62 731 ARG A N 1
ATOM 5593 C CA . ARG A 1 731 ? 2.779 -19.407 -0.915 1.00 97.62 731 ARG A CA 1
ATOM 5594 C C . ARG A 1 731 ? 3.179 -19.358 -2.372 1.00 97.62 731 ARG A C 1
ATOM 5596 O O . ARG A 1 731 ? 4.357 -19.423 -2.734 1.00 97.62 731 ARG A O 1
ATOM 5603 N N . GLY A 1 732 ? 2.181 -19.164 -3.219 1.00 96.62 732 GLY A N 1
ATOM 5604 C CA . GLY A 1 732 ? 2.414 -18.981 -4.633 1.00 96.62 732 GLY A CA 1
ATOM 5605 C C . GLY A 1 732 ? 1.168 -18.628 -5.417 1.00 96.62 732 GLY A C 1
ATOM 5606 O O . GLY A 1 732 ? 0.105 -18.321 -4.875 1.00 96.62 732 GLY A O 1
ATOM 5607 N N . VAL A 1 733 ? 1.325 -18.694 -6.733 1.00 97.12 733 VAL A N 1
ATOM 5608 C CA . VAL A 1 733 ? 0.254 -18.446 -7.695 1.00 97.12 733 VAL A CA 1
ATOM 5609 C C . VAL A 1 733 ? 0.173 -19.597 -8.690 1.00 97.12 733 VAL A C 1
ATOM 5611 O O . VAL A 1 733 ? 1.173 -20.251 -8.998 1.00 97.12 733 VAL A O 1
ATOM 5614 N N . ALA A 1 734 ? -1.031 -19.868 -9.179 1.00 97.81 734 ALA A N 1
ATOM 5615 C CA . ALA A 1 734 ? -1.311 -20.898 -10.167 1.00 97.81 734 ALA A CA 1
ATOM 5616 C C . ALA A 1 734 ? -2.266 -20.376 -11.243 1.00 97.81 734 ALA A C 1
ATOM 5618 O O . ALA A 1 734 ? -3.138 -19.569 -10.951 1.00 97.81 734 ALA A O 1
ATOM 5619 N N . TRP A 1 735 ? -2.135 -20.820 -12.487 1.00 97.44 735 TRP A N 1
ATOM 5620 C CA . TRP A 1 735 ? -3.019 -20.405 -13.582 1.00 97.44 735 TRP A CA 1
ATOM 5621 C C . TRP A 1 735 ? -3.122 -21.492 -14.653 1.00 97.44 735 TRP A C 1
ATOM 5623 O O . TRP A 1 735 ? -2.311 -22.418 -14.705 1.00 97.44 735 TRP A O 1
ATOM 5633 N N . SER A 1 736 ? -4.154 -21.407 -15.491 1.00 97.50 736 SER A N 1
ATOM 5634 C CA . SER A 1 736 ? -4.354 -22.275 -16.654 1.00 97.50 736 SER A CA 1
ATOM 5635 C C . SER A 1 736 ? -5.125 -21.511 -17.723 1.00 97.50 736 SER A C 1
ATOM 5637 O O . SER A 1 736 ? -6.014 -20.719 -17.419 1.00 97.50 736 SER A O 1
ATOM 5639 N N . GLY A 1 737 ? -4.802 -21.766 -18.989 1.00 95.31 737 GLY A N 1
ATOM 5640 C CA . GLY A 1 737 ? -5.523 -21.187 -20.117 1.00 95.31 737 GLY A CA 1
ATOM 5641 C C . GLY A 1 737 ? -6.855 -21.873 -20.406 1.00 95.31 737 GLY A C 1
ATOM 5642 O O . GLY A 1 737 ? -7.735 -21.289 -21.036 1.00 95.31 737 GLY A O 1
ATOM 5643 N N . ALA A 1 738 ? -7.012 -23.126 -19.971 1.00 93.94 738 ALA A N 1
ATOM 5644 C CA . ALA A 1 738 ? -8.164 -23.942 -20.336 1.00 93.94 738 ALA A CA 1
ATOM 5645 C C . ALA A 1 738 ? -9.354 -23.773 -19.380 1.00 93.94 738 ALA A C 1
ATOM 5647 O O . ALA A 1 738 ? -10.502 -23.770 -19.828 1.00 93.94 738 ALA A O 1
ATOM 5648 N N . ALA A 1 739 ? -9.093 -23.636 -18.079 1.00 94.94 739 ALA A N 1
ATOM 5649 C CA . ALA A 1 739 ? -10.111 -23.503 -17.041 1.00 94.94 739 ALA A CA 1
ATOM 5650 C C . ALA A 1 739 ? -9.530 -22.847 -15.778 1.00 94.94 739 ALA A C 1
ATOM 5652 O O . ALA A 1 739 ? -8.314 -22.780 -15.620 1.00 94.94 739 ALA A O 1
ATOM 5653 N N . ALA A 1 740 ? -10.392 -22.404 -14.857 1.00 96.25 740 ALA A N 1
ATOM 5654 C CA . ALA A 1 740 ? -9.940 -21.931 -13.548 1.00 96.25 740 ALA A CA 1
ATOM 5655 C C . ALA A 1 740 ? -9.239 -23.056 -12.760 1.00 96.25 740 ALA A C 1
ATOM 5657 O O . ALA A 1 740 ? -9.510 -24.244 -12.971 1.00 96.25 740 ALA A O 1
ATOM 5658 N N . ILE A 1 741 ? -8.354 -22.676 -11.837 1.00 97.94 741 ILE A N 1
ATOM 5659 C CA . ILE A 1 741 ? -7.633 -23.625 -10.983 1.00 97.94 741 ILE A CA 1
ATOM 5660 C C . ILE A 1 741 ? -8.606 -24.304 -10.018 1.00 97.94 741 ILE A C 1
ATOM 5662 O O . ILE A 1 741 ? -9.377 -23.641 -9.323 1.00 97.94 741 ILE A O 1
ATOM 5666 N N . ASP A 1 742 ? -8.567 -25.635 -9.988 1.00 97.75 742 ASP A N 1
ATOM 5667 C CA . ASP A 1 742 ? -9.380 -26.444 -9.085 1.00 97.75 742 ASP A CA 1
ATOM 5668 C C . ASP A 1 742 ? -8.697 -26.629 -7.730 1.00 97.75 742 ASP A C 1
ATOM 5670 O O . ASP A 1 742 ? -9.303 -26.409 -6.681 1.00 97.75 742 ASP A O 1
ATOM 5674 N N . ARG A 1 743 ? -7.416 -27.002 -7.752 1.00 98.00 743 ARG A N 1
ATOM 5675 C CA . ARG A 1 743 ? -6.605 -27.182 -6.546 1.00 98.00 743 ARG A CA 1
ATOM 5676 C C . ARG A 1 743 ? -5.122 -26.997 -6.824 1.00 98.00 743 ARG A C 1
ATOM 5678 O O . ARG A 1 743 ? -4.665 -27.153 -7.960 1.00 98.00 743 ARG A O 1
ATOM 5685 N N . VAL A 1 744 ? -4.380 -26.739 -5.754 1.00 98.69 744 VAL A N 1
ATOM 5686 C CA . VAL A 1 744 ? -2.921 -26.802 -5.727 1.00 98.69 744 VAL A CA 1
ATOM 5687 C C . VAL A 1 744 ? -2.515 -27.768 -4.626 1.00 98.69 744 VAL A C 1
ATOM 5689 O O . VAL A 1 744 ? -3.001 -27.664 -3.507 1.00 98.69 744 VAL A O 1
ATOM 5692 N N . ASP A 1 745 ? -1.638 -28.706 -4.957 1.00 98.56 745 ASP A N 1
ATOM 5693 C CA . ASP A 1 745 ? -1.050 -29.659 -4.027 1.00 98.56 745 ASP A CA 1
ATOM 5694 C C . ASP A 1 745 ? 0.427 -29.293 -3.813 1.00 98.56 745 ASP A C 1
ATOM 5696 O O . ASP A 1 745 ? 1.134 -28.972 -4.774 1.00 98.56 745 ASP A O 1
ATOM 5700 N N . VAL A 1 746 ? 0.910 -29.369 -2.573 1.00 98.50 746 VAL A N 1
ATOM 5701 C CA . VAL A 1 746 ? 2.295 -29.066 -2.190 1.00 98.50 746 VAL A CA 1
ATOM 5702 C C . VAL A 1 746 ? 2.923 -30.267 -1.485 1.00 98.50 746 VAL A C 1
ATOM 5704 O O . VAL A 1 746 ? 2.306 -30.894 -0.629 1.00 98.50 746 VAL A O 1
ATOM 5707 N N . CYS A 1 747 ? 4.154 -30.605 -1.849 1.00 97.50 747 CYS A N 1
ATOM 5708 C CA . CYS A 1 747 ? 4.952 -31.662 -1.232 1.00 97.50 747 CYS A CA 1
ATOM 5709 C C . CYS A 1 747 ? 6.195 -31.047 -0.568 1.00 97.50 747 CYS A C 1
ATOM 5711 O O . CYS A 1 747 ? 6.832 -30.170 -1.152 1.00 97.50 747 CYS A O 1
ATOM 5713 N N . ILE A 1 748 ? 6.507 -31.492 0.655 1.00 96.00 748 ILE A N 1
ATOM 5714 C CA . ILE A 1 748 ? 7.601 -30.986 1.500 1.00 96.00 748 ILE A CA 1
ATOM 5715 C C . ILE A 1 748 ? 8.526 -32.157 1.844 1.00 96.00 748 ILE A C 1
ATOM 5717 O O . ILE A 1 748 ? 8.133 -33.077 2.567 1.00 96.00 748 ILE A O 1
ATOM 5721 N N . GLY A 1 749 ? 9.747 -32.133 1.317 1.00 91.75 749 GLY A N 1
ATOM 5722 C CA . GLY A 1 749 ? 10.700 -33.235 1.408 1.00 91.75 749 GLY A CA 1
ATOM 5723 C C . GLY A 1 749 ? 10.133 -34.508 0.780 1.00 91.75 749 GLY A C 1
ATOM 5724 O O . GLY A 1 749 ? 9.754 -34.521 -0.390 1.00 91.75 749 GLY A O 1
ATOM 5725 N N . GLU A 1 750 ? 10.052 -35.571 1.576 1.00 89.00 750 GLU A N 1
ATOM 5726 C CA . GLU A 1 750 ? 9.469 -36.863 1.183 1.00 89.00 750 GLU A CA 1
ATOM 5727 C C . GLU A 1 750 ? 8.020 -37.040 1.675 1.00 89.00 750 GLU A C 1
ATOM 5729 O O . GLU A 1 750 ? 7.451 -38.130 1.590 1.00 89.00 750 GLU A O 1
ATOM 5734 N N . SER A 1 751 ? 7.403 -35.976 2.200 1.00 89.31 751 SER A N 1
ATOM 5735 C CA . SER A 1 751 ? 6.034 -36.033 2.719 1.00 89.31 751 SER A CA 1
ATOM 5736 C C . SER A 1 751 ? 5.012 -36.281 1.600 1.00 89.31 751 SER A C 1
ATOM 5738 O O . SER A 1 751 ? 5.234 -35.884 0.452 1.00 89.31 751 SER A O 1
ATOM 5740 N N . PRO A 1 752 ? 3.841 -36.871 1.909 1.00 95.06 752 PRO A N 1
ATOM 5741 C CA . PRO A 1 752 ? 2.727 -36.914 0.968 1.00 95.06 752 PRO A CA 1
ATOM 5742 C C . PRO A 1 752 ? 2.337 -35.514 0.474 1.00 95.06 752 PRO A C 1
ATOM 5744 O O . PRO A 1 752 ? 2.516 -34.517 1.176 1.00 95.06 752 PRO A O 1
ATOM 5747 N N . TRP A 1 753 ? 1.764 -35.447 -0.729 1.00 97.38 753 TRP A N 1
ATOM 5748 C CA . TRP A 1 753 ? 1.181 -34.215 -1.260 1.00 97.38 753 TRP A CA 1
ATOM 5749 C C . TRP A 1 753 ? 0.036 -33.736 -0.363 1.00 97.38 753 TRP A C 1
ATOM 5751 O O . TRP A 1 753 ? -0.863 -34.509 -0.032 1.00 97.38 753 TRP A O 1
ATOM 5761 N N . GLN A 1 754 ? 0.068 -32.459 -0.002 1.00 97.62 754 GLN A N 1
ATOM 5762 C CA . GLN A 1 754 ? -0.907 -31.803 0.859 1.00 97.62 754 GLN A CA 1
ATOM 5763 C C . GLN A 1 754 ? -1.682 -30.751 0.062 1.00 97.62 754 GLN A C 1
ATOM 5765 O O . GLN A 1 754 ? -1.066 -30.008 -0.706 1.00 97.62 754 GLN A O 1
ATOM 5770 N N . PRO A 1 755 ? -3.008 -30.647 0.233 1.00 97.94 755 PRO A N 1
ATOM 5771 C CA . PRO A 1 755 ? -3.788 -29.624 -0.446 1.00 97.94 755 PRO A CA 1
ATOM 5772 C C . PRO A 1 755 ? -3.478 -28.239 0.138 1.00 97.94 755 PRO A C 1
ATOM 5774 O O . PRO A 1 755 ? -3.583 -28.025 1.345 1.00 97.94 755 PRO A O 1
ATOM 5777 N N . ALA A 1 756 ? -3.134 -27.287 -0.725 1.00 98.19 756 ALA A N 1
ATOM 5778 C CA . ALA A 1 756 ? -3.020 -25.877 -0.376 1.00 98.19 756 ALA A CA 1
ATOM 5779 C C . ALA A 1 756 ? -4.396 -25.190 -0.406 1.00 98.19 756 ALA A C 1
ATOM 5781 O O . ALA A 1 756 ? -5.277 -25.524 -1.206 1.00 98.19 756 ALA A O 1
ATOM 5782 N N . ARG A 1 757 ? -4.570 -24.180 0.447 1.00 97.62 757 ARG A N 1
ATOM 5783 C CA . ARG A 1 757 ? -5.741 -23.302 0.471 1.00 97.62 757 ARG A CA 1
ATOM 5784 C C . ARG A 1 757 ? -5.663 -22.321 -0.695 1.00 97.62 757 ARG A C 1
ATOM 5786 O O . ARG A 1 757 ? -4.703 -21.566 -0.791 1.00 97.62 757 ARG A O 1
ATOM 5793 N N . LEU A 1 758 ? -6.677 -22.298 -1.561 1.00 95.94 758 LEU A N 1
ATOM 5794 C CA . LEU A 1 758 ? -6.819 -21.257 -2.585 1.00 95.94 758 LEU A CA 1
ATOM 5795 C C . LEU A 1 758 ? -7.347 -19.964 -1.941 1.00 95.94 758 LEU A C 1
ATOM 5797 O O . LEU A 1 758 ? -8.287 -20.018 -1.149 1.00 95.94 758 LEU A O 1
ATOM 5801 N N . ILE A 1 759 ? -6.753 -18.819 -2.278 1.00 91.88 759 ILE A N 1
ATOM 5802 C CA . ILE A 1 759 ? -7.075 -17.507 -1.699 1.00 91.88 759 ILE A CA 1
ATOM 5803 C C . ILE A 1 759 ? -7.866 -16.651 -2.694 1.00 91.88 759 ILE A C 1
ATOM 5805 O O . ILE A 1 759 ? -7.422 -16.425 -3.819 1.00 91.88 759 ILE A O 1
ATOM 5809 N N . GLY A 1 760 ? -9.022 -16.138 -2.270 1.00 85.31 760 GLY A N 1
ATOM 5810 C CA . GLY A 1 760 ? -9.911 -15.328 -3.108 1.00 85.31 760 GLY A CA 1
ATOM 5811 C C . GLY A 1 760 ? -10.800 -16.148 -4.051 1.00 85.31 760 GLY A C 1
ATOM 5812 O O . GLY A 1 760 ? -10.861 -17.376 -3.981 1.00 85.31 760 GLY A O 1
ATOM 5813 N N . GLU A 1 761 ? -11.529 -15.455 -4.926 1.00 84.44 761 GLU A N 1
ATOM 5814 C CA . GLU A 1 761 ? -12.442 -16.083 -5.885 1.00 84.44 761 GLU A CA 1
ATOM 5815 C C . GLU A 1 761 ? -11.702 -16.743 -7.053 1.00 84.44 761 GLU A C 1
ATOM 5817 O O . GLU A 1 761 ? -10.800 -16.153 -7.653 1.00 84.44 761 GLU A O 1
ATOM 5822 N N . ARG A 1 762 ? -12.162 -17.938 -7.447 1.00 85.25 762 ARG A N 1
ATOM 5823 C CA . ARG A 1 762 ? -11.663 -18.628 -8.642 1.00 85.25 762 ARG A CA 1
ATOM 5824 C C . ARG A 1 762 ? -12.052 -17.850 -9.891 1.00 85.25 762 ARG A C 1
ATOM 5826 O O . ARG A 1 762 ? -13.233 -17.707 -10.204 1.00 85.25 762 ARG A O 1
ATOM 5833 N N . ARG A 1 763 ? -11.055 -17.417 -10.657 1.00 86.75 763 ARG A N 1
ATOM 5834 C CA . ARG A 1 763 ? -11.247 -16.710 -11.927 1.00 86.75 763 ARG A CA 1
ATOM 5835 C C . ARG A 1 763 ? -10.675 -17.523 -13.079 1.00 86.75 763 ARG A C 1
ATOM 5837 O O . ARG A 1 763 ? -9.678 -18.223 -12.935 1.00 86.75 763 ARG A O 1
ATOM 5844 N N . ARG A 1 764 ? -11.330 -17.443 -14.240 1.00 87.94 764 ARG A N 1
ATOM 5845 C CA . ARG A 1 764 ? -10.940 -18.212 -15.433 1.00 87.94 764 ARG A CA 1
ATOM 5846 C C . ARG A 1 764 ? -9.642 -17.712 -16.069 1.00 87.94 764 ARG A C 1
ATOM 5848 O O . ARG A 1 764 ? -8.885 -18.518 -16.588 1.00 87.94 764 ARG A O 1
ATOM 5855 N N . HIS A 1 765 ? -9.440 -16.396 -16.090 1.00 92.50 765 HIS A N 1
ATOM 5856 C CA . HIS A 1 765 ? -8.394 -15.757 -16.895 1.00 92.50 765 HIS A CA 1
ATOM 5857 C C . HIS A 1 765 ? -7.236 -15.186 -16.085 1.00 92.50 765 HIS A C 1
ATOM 5859 O O . HIS A 1 765 ? -6.193 -14.889 -16.661 1.00 92.50 765 HIS A O 1
ATOM 5865 N N . SER A 1 766 ? -7.399 -15.037 -14.772 1.00 92.38 766 SER A N 1
ATOM 5866 C CA . SER A 1 766 ? -6.346 -14.578 -13.874 1.00 92.38 766 SER A CA 1
ATOM 5867 C C . SER A 1 766 ? -5.769 -15.741 -13.084 1.00 92.38 766 SER A C 1
ATOM 5869 O O . SER A 1 766 ? -6.406 -16.782 -12.920 1.00 92.38 766 SER A O 1
ATOM 5871 N N . TRP A 1 767 ? -4.583 -15.532 -12.532 1.00 94.50 767 TRP A N 1
ATOM 5872 C CA . TRP A 1 767 ? -3.998 -16.460 -11.593 1.00 94.50 767 TRP A CA 1
ATOM 5873 C C . TRP A 1 767 ? -4.868 -16.610 -10.343 1.00 94.50 767 TRP A C 1
ATOM 5875 O O . TRP A 1 767 ? -5.706 -15.770 -10.007 1.00 94.50 767 TRP A O 1
ATOM 5885 N N . GLN A 1 768 ? -4.647 -17.720 -9.667 1.00 95.56 768 GLN A N 1
ATOM 5886 C CA . GLN A 1 768 ? -5.240 -18.114 -8.415 1.00 95.56 768 GLN A CA 1
ATOM 5887 C C . GLN A 1 768 ? -4.118 -18.179 -7.392 1.00 95.56 768 GLN A C 1
ATOM 5889 O O . GLN A 1 768 ? -3.154 -18.931 -7.550 1.00 95.56 768 GLN A O 1
ATOM 5894 N N . TRP A 1 769 ? -4.257 -17.399 -6.335 1.00 95.94 769 TRP A N 1
ATOM 5895 C CA . TRP A 1 769 ? -3.352 -17.468 -5.204 1.00 95.94 769 TRP A CA 1
ATOM 5896 C C . TRP A 1 769 ? -3.597 -18.720 -4.386 1.00 95.94 769 TRP A C 1
ATOM 5898 O O . TRP A 1 769 ? -4.736 -19.188 -4.284 1.00 95.94 769 TRP A O 1
ATOM 5908 N N . TRP A 1 770 ? -2.536 -19.234 -3.781 1.00 97.06 770 TRP A N 1
ATOM 5909 C CA . TRP A 1 770 ? -2.614 -20.378 -2.894 1.00 97.06 770 TRP A CA 1
ATOM 5910 C C . TRP A 1 770 ? -1.582 -20.284 -1.771 1.00 97.06 770 TRP A C 1
ATOM 5912 O O . TRP A 1 770 ? -0.520 -19.680 -1.928 1.00 97.06 770 TRP A O 1
ATOM 5922 N N . GLU A 1 771 ? -1.891 -20.919 -0.646 1.00 97.44 771 GLU A N 1
ATOM 5923 C CA . GLU A 1 771 ? -0.965 -21.066 0.472 1.00 97.44 771 GLU A CA 1
ATOM 5924 C C . GLU A 1 771 ? -1.123 -22.411 1.185 1.00 97.44 771 GLU A C 1
ATOM 5926 O O . GLU A 1 771 ? -2.209 -22.991 1.241 1.00 97.44 771 GLU A O 1
ATOM 5931 N N . LEU A 1 772 ? -0.032 -22.896 1.762 1.00 97.62 772 LEU A N 1
ATOM 5932 C CA . LEU A 1 772 ? -0.007 -24.018 2.684 1.00 97.62 772 LEU A CA 1
ATOM 5933 C C . LEU A 1 772 ? 0.698 -23.576 3.967 1.00 97.62 772 LEU A C 1
ATOM 5935 O O . LEU A 1 772 ? 1.850 -23.146 3.927 1.00 97.62 772 LEU A O 1
ATOM 5939 N N . LEU A 1 773 ? 0.010 -23.729 5.097 1.00 95.75 773 LEU A N 1
ATOM 5940 C CA . LEU A 1 773 ? 0.616 -23.676 6.424 1.00 95.75 773 LEU A CA 1
ATOM 5941 C C . LEU A 1 773 ? 1.004 -25.104 6.807 1.00 95.75 773 LEU A C 1
ATOM 5943 O O . LEU A 1 773 ? 0.137 -25.963 6.966 1.00 95.75 773 LEU A O 1
ATOM 5947 N N . ALA A 1 774 ? 2.301 -25.364 6.908 1.00 91.94 774 ALA A N 1
ATOM 5948 C CA . ALA A 1 774 ? 2.850 -26.661 7.265 1.00 91.94 774 ALA A CA 1
ATOM 5949 C C . ALA A 1 774 ? 3.747 -26.546 8.498 1.00 91.94 774 ALA A C 1
ATOM 5951 O O . ALA A 1 774 ? 4.102 -25.456 8.938 1.00 91.94 77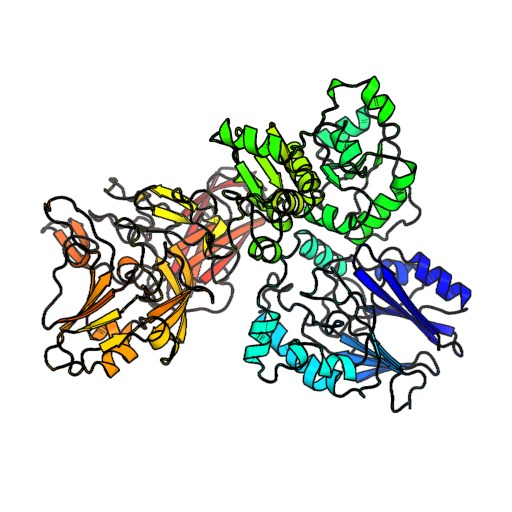4 ALA A O 1
ATOM 5952 N N . ARG A 1 775 ? 4.139 -27.693 9.051 1.00 89.88 775 ARG A N 1
ATOM 5953 C CA . ARG A 1 775 ? 5.118 -27.770 10.133 1.00 89.88 775 ARG A CA 1
ATOM 5954 C C . ARG A 1 775 ? 6.274 -28.663 9.702 1.00 89.88 775 ARG A C 1
ATOM 5956 O O . ARG A 1 775 ? 6.044 -29.792 9.277 1.00 89.88 775 ARG A O 1
ATOM 5963 N N . CYS A 1 776 ? 7.498 -28.158 9.800 1.00 88.88 776 CYS A N 1
ATOM 5964 C CA . CYS A 1 776 ? 8.720 -28.860 9.436 1.00 88.88 776 CYS A CA 1
ATOM 5965 C C . CYS A 1 776 ? 9.717 -28.805 10.597 1.00 88.88 776 CYS A C 1
ATOM 5967 O O . CYS A 1 776 ? 10.312 -27.769 10.867 1.00 88.88 776 CYS A O 1
ATOM 5969 N N . GLU A 1 777 ? 9.887 -29.924 11.303 1.00 85.88 777 GLU A N 1
ATOM 5970 C CA . GLU A 1 777 ? 10.752 -30.003 12.495 1.00 85.88 777 GLU A CA 1
ATOM 5971 C C . GLU A 1 777 ? 12.151 -30.554 12.194 1.00 85.88 777 GLU A C 1
ATOM 5973 O O . GLU A 1 777 ? 13.058 -30.450 13.014 1.00 85.88 777 GLU A O 1
ATOM 5978 N N . THR A 1 778 ? 12.336 -31.180 11.029 1.00 85.25 778 THR A N 1
ATOM 5979 C CA . THR A 1 778 ? 13.615 -31.800 10.670 1.00 85.25 778 THR A CA 1
ATOM 5980 C C . THR A 1 778 ? 14.525 -30.773 10.013 1.00 85.25 778 THR A C 1
ATOM 5982 O O . THR A 1 778 ? 14.249 -30.327 8.901 1.00 85.25 778 THR A O 1
ATOM 5985 N N . ALA A 1 779 ? 15.615 -30.424 10.696 1.00 89.81 779 ALA A N 1
ATOM 5986 C CA . ALA A 1 779 ? 16.650 -29.552 10.159 1.00 89.81 779 ALA A CA 1
ATOM 5987 C C . ALA A 1 779 ? 17.373 -30.197 8.963 1.00 89.81 779 ALA A C 1
ATOM 5989 O O . ALA A 1 779 ? 17.616 -31.407 8.930 1.00 89.81 779 ALA A O 1
ATOM 5990 N N . GLY A 1 780 ? 17.766 -29.371 7.996 1.00 91.38 780 GLY A N 1
ATOM 5991 C CA . GLY A 1 780 ? 18.502 -29.775 6.804 1.00 91.38 780 GLY A CA 1
ATOM 5992 C C . GLY A 1 780 ? 17.878 -29.299 5.487 1.00 91.38 780 GLY A C 1
ATOM 5993 O O . GLY A 1 780 ? 16.846 -28.622 5.476 1.00 91.38 780 GLY A O 1
ATOM 5994 N N . PRO A 1 781 ? 18.521 -29.622 4.350 1.00 94.56 781 PRO A N 1
ATOM 5995 C CA . PRO A 1 781 ? 17.993 -29.308 3.028 1.00 94.56 781 PRO A CA 1
ATOM 5996 C C . PRO A 1 781 ? 16.637 -29.986 2.814 1.00 94.56 781 PRO A C 1
ATOM 5998 O O . PRO A 1 781 ? 16.527 -31.206 2.911 1.00 94.56 781 PRO A O 1
ATOM 6001 N N . THR A 1 782 ? 15.618 -29.193 2.505 1.00 95.69 782 THR A N 1
ATOM 6002 C CA . THR A 1 782 ? 14.246 -29.648 2.288 1.00 95.69 782 THR A CA 1
ATOM 6003 C C . THR A 1 782 ? 13.741 -29.116 0.958 1.00 95.69 782 THR A C 1
ATOM 6005 O O . THR A 1 782 ? 13.805 -27.921 0.677 1.00 95.69 782 THR A O 1
ATOM 6008 N N . THR A 1 783 ? 13.223 -30.012 0.124 1.00 96.88 783 THR A N 1
ATOM 6009 C CA . THR A 1 783 ? 12.673 -29.660 -1.185 1.00 96.88 783 THR A CA 1
ATOM 6010 C C . THR A 1 783 ? 11.170 -29.420 -1.090 1.00 96.88 783 THR A C 1
ATOM 6012 O O . THR A 1 783 ? 10.430 -30.275 -0.618 1.00 96.88 783 THR A O 1
ATOM 6015 N N . LEU A 1 784 ? 10.705 -28.279 -1.579 1.00 97.69 784 LEU A N 1
ATOM 6016 C CA . LEU A 1 784 ? 9.303 -27.903 -1.702 1.00 97.69 784 LEU A CA 1
ATOM 6017 C C . LEU A 1 784 ? 8.880 -28.031 -3.163 1.00 97.69 784 LEU A C 1
ATOM 6019 O O . LEU A 1 784 ? 9.569 -27.544 -4.059 1.00 97.69 784 LEU A O 1
ATOM 6023 N N . ARG A 1 785 ? 7.746 -28.679 -3.423 1.00 98.06 785 ARG A N 1
ATOM 6024 C CA . ARG A 1 785 ? 7.220 -28.903 -4.777 1.00 98.06 785 ARG A CA 1
ATOM 6025 C C . ARG A 1 785 ? 5.757 -28.500 -4.835 1.00 98.06 785 ARG A C 1
ATOM 6027 O O . ARG A 1 785 ? 5.008 -28.888 -3.947 1.00 98.06 785 ARG A O 1
ATOM 6034 N N . ALA A 1 786 ? 5.333 -27.788 -5.878 1.00 98.19 786 ALA A N 1
ATOM 6035 C CA . ALA A 1 786 ? 3.938 -27.369 -6.047 1.00 98.19 786 ALA A CA 1
ATOM 6036 C C . ALA A 1 786 ? 3.360 -27.815 -7.397 1.00 98.19 786 ALA A C 1
ATOM 6038 O O . ALA A 1 786 ? 3.999 -27.666 -8.442 1.00 98.19 786 ALA A O 1
ATOM 6039 N N . ARG A 1 787 ? 2.132 -28.345 -7.372 1.00 98.44 787 ARG A N 1
ATOM 6040 C CA . ARG A 1 787 ? 1.407 -28.848 -8.544 1.00 98.44 787 ARG A CA 1
ATOM 6041 C C . ARG A 1 787 ? -0.028 -28.334 -8.560 1.00 98.44 787 ARG A C 1
ATOM 6043 O O . ARG A 1 787 ? -0.793 -28.621 -7.648 1.00 98.44 787 ARG A O 1
ATOM 6050 N N . ALA A 1 788 ? -0.421 -27.646 -9.626 1.00 98.44 788 ALA A N 1
ATOM 6051 C CA . ALA A 1 788 ? -1.813 -27.273 -9.867 1.00 98.44 788 ALA A CA 1
ATOM 6052 C C . ALA A 1 788 ? -2.576 -28.324 -10.690 1.00 98.44 788 ALA A C 1
ATOM 6054 O O . ALA A 1 788 ? -2.007 -29.025 -11.533 1.00 98.44 788 ALA A O 1
ATOM 6055 N N . THR A 1 789 ? -3.888 -28.391 -10.466 1.00 98.50 789 THR A N 1
ATOM 6056 C CA . THR A 1 789 ? -4.862 -29.059 -11.340 1.00 98.50 789 THR A CA 1
ATOM 6057 C C . THR A 1 789 ? -5.975 -28.069 -11.676 1.00 98.50 789 THR A C 1
ATOM 6059 O O . THR A 1 789 ? -6.462 -27.377 -10.781 1.00 98.50 789 THR A O 1
ATOM 6062 N N . ASP A 1 790 ? -6.365 -27.966 -12.947 1.00 98.06 790 ASP A N 1
ATOM 6063 C CA . ASP A 1 790 ? -7.485 -27.115 -13.370 1.00 98.06 790 ASP A CA 1
ATOM 6064 C C . ASP A 1 790 ? -8.828 -27.865 -13.383 1.00 98.06 790 ASP A C 1
ATOM 6066 O O . ASP A 1 790 ? -8.878 -29.095 -13.326 1.00 98.06 790 ASP A O 1
ATOM 6070 N N . LEU A 1 791 ? -9.939 -27.124 -13.472 1.00 97.06 791 LEU A N 1
ATOM 6071 C CA . LEU A 1 791 ? -11.295 -27.697 -13.503 1.00 97.06 791 LEU A CA 1
ATOM 6072 C C . LEU A 1 791 ? -11.580 -28.575 -14.734 1.00 97.06 791 LEU A C 1
ATOM 6074 O O . LEU A 1 791 ? -12.595 -29.266 -14.772 1.00 97.06 791 LEU A O 1
ATOM 6078 N N . ALA A 1 792 ? -10.704 -28.568 -15.738 1.00 96.50 792 ALA A N 1
ATOM 6079 C CA . ALA A 1 792 ? -10.793 -29.448 -16.895 1.00 96.50 792 ALA A CA 1
ATOM 6080 C C . ALA A 1 792 ? -9.899 -30.697 -16.757 1.00 96.50 792 ALA A C 1
ATOM 6082 O O . ALA A 1 792 ? -9.724 -31.437 -17.726 1.00 96.50 792 ALA A O 1
ATOM 6083 N N . GLY A 1 793 ? -9.337 -30.936 -15.568 1.00 97.19 793 GLY A N 1
ATOM 6084 C CA . GLY A 1 793 ? -8.550 -32.120 -15.232 1.00 97.19 793 GLY A CA 1
ATOM 6085 C C . GLY A 1 793 ? -7.102 -32.088 -15.723 1.00 97.19 793 GLY A C 1
ATOM 6086 O O . GLY A 1 793 ? -6.417 -33.107 -15.641 1.00 97.19 793 GLY A O 1
ATOM 6087 N N . ARG A 1 794 ? -6.604 -30.953 -16.233 1.00 97.06 794 ARG A N 1
ATOM 6088 C CA . ARG A 1 794 ? -5.199 -30.827 -16.654 1.00 97.06 794 ARG A CA 1
ATOM 6089 C C . ARG A 1 794 ? -4.316 -30.600 -15.431 1.00 97.06 794 ARG A C 1
ATOM 6091 O O . ARG A 1 794 ? -4.695 -29.858 -14.527 1.00 97.06 794 ARG A O 1
ATOM 6098 N N . THR A 1 795 ? -3.114 -31.180 -15.422 1.00 97.81 795 THR A N 1
ATOM 6099 C CA . THR A 1 795 ? -2.124 -31.004 -14.343 1.00 97.81 795 THR A CA 1
ATOM 6100 C C . THR A 1 795 ? -0.693 -30.856 -14.879 1.00 97.81 795 THR A C 1
ATOM 6102 O O . THR A 1 795 ? -0.446 -31.045 -16.073 1.00 97.81 795 THR A O 1
ATOM 6105 N N . GLN A 1 796 ? 0.246 -30.482 -14.006 1.00 97.69 796 GLN A N 1
ATOM 6106 C CA . GLN A 1 796 ? 1.665 -30.317 -14.336 1.00 97.69 796 GLN A CA 1
ATOM 6107 C C . GLN A 1 796 ? 2.408 -31.666 -14.343 1.00 97.69 796 GLN A C 1
ATOM 6109 O O . GLN A 1 796 ? 2.210 -32.466 -13.424 1.00 97.69 796 GLN A O 1
ATOM 6114 N N . PRO A 1 797 ? 3.295 -31.918 -15.325 1.00 96.50 797 PRO A N 1
ATOM 6115 C CA . PRO A 1 797 ? 4.173 -33.087 -15.326 1.00 96.50 797 PRO A CA 1
ATOM 6116 C C . PRO A 1 797 ? 5.374 -32.903 -14.382 1.00 96.50 797 PRO A C 1
ATOM 6118 O O . PRO A 1 797 ? 5.765 -31.780 -14.066 1.00 96.50 797 PRO A O 1
ATOM 6121 N N . ASP A 1 798 ? 6.022 -33.998 -13.972 1.00 93.81 798 ASP A N 1
ATOM 6122 C CA . ASP A 1 798 ? 7.259 -33.932 -13.171 1.00 93.81 798 ASP A CA 1
ATOM 6123 C C . ASP A 1 798 ? 8.429 -33.283 -13.923 1.00 93.81 798 ASP A C 1
ATOM 6125 O O . ASP A 1 798 ? 9.280 -32.637 -13.316 1.00 93.81 798 ASP A O 1
ATOM 6129 N N . ARG A 1 799 ? 8.479 -33.455 -15.247 1.00 91.69 799 ARG A N 1
ATOM 6130 C CA . ARG A 1 799 ? 9.508 -32.894 -16.130 1.00 91.69 799 ARG A CA 1
ATOM 6131 C C . ARG A 1 799 ? 8.858 -32.201 -17.321 1.00 91.69 799 ARG A C 1
ATOM 6133 O O . ARG A 1 799 ? 7.792 -32.642 -17.756 1.00 91.69 799 ARG A O 1
ATOM 6140 N N . PRO A 1 800 ? 9.476 -31.142 -17.867 1.00 91.12 800 PRO A N 1
ATOM 6141 C CA . PRO A 1 800 ? 8.944 -30.500 -19.055 1.00 91.12 800 PRO A CA 1
ATOM 6142 C C . PRO A 1 800 ? 9.039 -31.468 -20.234 1.00 91.12 800 PRO A C 1
ATOM 6144 O O . PRO A 1 800 ? 10.036 -32.167 -20.412 1.00 91.12 800 PRO A O 1
ATOM 6147 N N . GLU A 1 801 ? 7.996 -31.508 -21.056 1.00 92.94 801 GLU A N 1
ATOM 6148 C CA . GLU A 1 801 ? 8.045 -32.248 -22.310 1.00 92.94 801 GLU A CA 1
ATOM 6149 C C . GLU A 1 801 ? 8.940 -31.502 -23.302 1.00 92.94 801 GLU A C 1
ATOM 6151 O O . GLU A 1 801 ? 8.582 -30.426 -23.794 1.00 92.94 801 GLU A O 1
ATOM 6156 N N . TRP A 1 802 ? 10.103 -32.082 -23.596 1.00 95.69 802 TRP A N 1
ATOM 6157 C CA . TRP A 1 802 ? 11.094 -31.449 -24.453 1.00 95.69 802 TRP A CA 1
ATOM 6158 C C . TRP A 1 802 ? 10.557 -31.196 -25.867 1.00 95.69 802 TRP A C 1
ATOM 6160 O O . TRP A 1 802 ? 10.013 -32.096 -26.507 1.00 95.69 802 TRP A O 1
ATOM 6170 N N . ASN A 1 803 ? 10.738 -29.975 -26.370 1.00 95.62 803 ASN A N 1
ATOM 6171 C CA . ASN A 1 803 ? 10.458 -29.589 -27.752 1.00 95.62 803 ASN A CA 1
ATOM 6172 C C . ASN A 1 803 ? 11.523 -28.601 -28.235 1.00 95.62 803 ASN A C 1
ATOM 6174 O O . ASN A 1 803 ? 12.048 -27.823 -27.437 1.00 95.62 803 ASN A O 1
ATOM 6178 N N . ARG A 1 804 ? 11.813 -28.605 -29.541 1.00 94.44 804 ARG A N 1
ATOM 6179 C CA . ARG A 1 804 ? 12.976 -27.914 -30.129 1.00 94.44 804 ARG A CA 1
ATOM 6180 C C . ARG A 1 804 ? 13.036 -26.413 -29.828 1.00 94.44 804 ARG A C 1
ATOM 6182 O O . ARG A 1 804 ? 14.124 -25.856 -29.756 1.00 94.44 804 ARG A O 1
ATOM 6189 N N . LEU A 1 805 ? 11.883 -25.759 -29.674 1.00 93.44 805 LEU A N 1
ATOM 6190 C CA . LEU A 1 805 ? 11.782 -24.308 -29.469 1.00 93.44 805 LEU A CA 1
ATOM 6191 C C . LEU A 1 805 ? 11.582 -23.902 -27.993 1.00 93.44 805 LEU A C 1
ATOM 6193 O O . LEU A 1 805 ? 11.473 -22.710 -27.682 1.00 93.44 805 LEU A O 1
ATOM 6197 N N . GLY A 1 806 ? 11.546 -24.876 -27.076 1.00 95.06 806 GLY A N 1
ATOM 6198 C CA . GLY A 1 806 ? 11.494 -24.626 -25.636 1.00 95.06 806 GLY A CA 1
ATOM 6199 C C . GLY A 1 806 ? 10.241 -23.896 -25.174 1.00 95.06 806 GLY A C 1
ATOM 6200 O O . GLY A 1 806 ? 10.348 -22.951 -24.390 1.00 95.06 806 GLY A O 1
ATOM 6201 N N . TYR A 1 807 ? 9.073 -24.270 -25.699 1.00 96.81 807 TYR A N 1
ATOM 6202 C CA . TYR A 1 807 ? 7.797 -23.664 -25.319 1.00 96.81 807 TYR A CA 1
ATOM 6203 C C . TYR A 1 807 ? 6.987 -24.545 -24.369 1.00 96.81 807 TYR A C 1
ATOM 6205 O O . TYR A 1 807 ? 7.112 -25.768 -24.374 1.00 96.81 807 TYR A O 1
ATOM 6213 N N . GLY A 1 808 ? 6.106 -23.925 -23.580 1.00 94.56 808 GLY A N 1
ATOM 6214 C CA . GLY A 1 808 ? 5.137 -24.614 -22.724 1.00 94.56 808 GLY A CA 1
ATOM 6215 C C . GLY A 1 808 ? 5.761 -25.465 -21.618 1.00 94.56 808 GLY A C 1
ATOM 6216 O O . GLY A 1 808 ? 5.209 -26.511 -21.273 1.00 94.56 808 GLY A O 1
ATOM 6217 N N . GLY A 1 809 ? 6.907 -25.037 -21.081 1.00 93.25 809 GLY A N 1
ATOM 6218 C CA . GLY A 1 809 ? 7.560 -25.687 -19.947 1.00 93.25 809 GLY A CA 1
ATOM 6219 C C . GLY A 1 809 ? 6.760 -25.484 -18.663 1.00 93.25 809 GLY A C 1
ATOM 6220 O O . GLY A 1 809 ? 6.971 -24.501 -17.965 1.00 93.25 809 GLY A O 1
ATOM 6221 N N . ASN A 1 810 ? 5.834 -26.395 -18.361 1.00 95.69 810 ASN A N 1
ATOM 6222 C CA . ASN A 1 810 ? 4.908 -26.294 -17.228 1.00 95.69 810 ASN A CA 1
ATOM 6223 C C . ASN A 1 810 ? 5.177 -27.329 -16.122 1.00 95.69 810 ASN A C 1
ATOM 6225 O O . ASN A 1 810 ? 4.261 -27.704 -15.393 1.00 95.69 810 ASN A O 1
ATOM 6229 N N . ALA A 1 811 ? 6.411 -27.821 -16.013 1.00 96.25 811 ALA A N 1
ATOM 6230 C CA . ALA A 1 811 ? 6.771 -28.827 -15.021 1.00 96.25 811 ALA A CA 1
ATOM 6231 C C . ALA A 1 811 ? 6.504 -28.349 -13.585 1.00 96.25 811 ALA A C 1
ATOM 6233 O O . ALA A 1 811 ? 6.431 -27.147 -13.321 1.00 96.25 811 ALA A O 1
ATOM 6234 N N . ILE A 1 812 ? 6.367 -29.297 -12.658 1.00 97.44 812 ILE A N 1
ATOM 6235 C CA . ILE A 1 812 ? 6.235 -29.027 -11.221 1.00 97.44 812 ILE A CA 1
ATOM 6236 C C . ILE A 1 812 ? 7.383 -28.117 -10.762 1.00 97.44 812 ILE A C 1
ATOM 6238 O O . ILE A 1 812 ? 8.560 -28.464 -10.892 1.00 97.44 812 ILE A O 1
ATOM 6242 N N . HIS A 1 813 ? 7.036 -26.950 -10.213 1.00 96.12 813 HIS A N 1
ATOM 6243 C CA . HIS A 1 813 ? 8.026 -26.023 -9.678 1.00 96.12 813 HIS A CA 1
ATOM 6244 C C . HIS A 1 813 ? 8.596 -26.583 -8.378 1.00 96.12 813 HIS A C 1
ATOM 6246 O O . HIS A 1 813 ? 7.853 -27.091 -7.536 1.00 96.12 813 HIS A O 1
ATOM 6252 N N . THR A 1 814 ? 9.917 -26.507 -8.250 1.00 95.06 814 THR A N 1
ATOM 6253 C CA . THR A 1 814 ? 10.673 -27.093 -7.149 1.00 95.06 814 THR A CA 1
ATOM 6254 C C . THR A 1 814 ? 11.600 -26.035 -6.564 1.00 95.06 814 THR A C 1
ATOM 6256 O O . THR A 1 814 ? 12.335 -25.400 -7.312 1.00 95.06 814 THR A O 1
ATOM 6259 N N . VAL A 1 815 ? 11.551 -25.865 -5.247 1.00 95.12 815 VAL A N 1
ATOM 6260 C CA . VAL A 1 815 ? 12.350 -24.916 -4.461 1.00 95.12 815 VAL A CA 1
ATOM 6261 C C . VAL A 1 815 ? 13.075 -25.704 -3.379 1.00 95.12 815 VAL A C 1
ATOM 6263 O O . VAL A 1 815 ? 12.477 -26.566 -2.745 1.00 95.12 815 VAL A O 1
ATOM 6266 N N . THR A 1 816 ? 14.354 -25.442 -3.152 1.00 95.75 816 THR A N 1
ATOM 6267 C CA . THR A 1 816 ? 15.125 -26.048 -2.063 1.00 95.75 816 THR A CA 1
ATOM 6268 C C . THR A 1 816 ? 15.358 -25.012 -0.978 1.00 95.75 816 THR A C 1
ATOM 6270 O O . THR A 1 816 ? 15.945 -23.970 -1.238 1.00 95.75 816 THR A O 1
ATOM 6273 N N . VAL A 1 817 ? 14.934 -25.306 0.246 1.00 94.69 817 VAL A N 1
ATOM 6274 C CA . VAL A 1 817 ? 15.205 -24.481 1.429 1.00 94.69 817 VAL A CA 1
ATOM 6275 C C . VAL A 1 817 ? 16.072 -25.240 2.418 1.00 94.69 817 VAL A C 1
ATOM 6277 O O . VAL A 1 817 ? 16.191 -26.464 2.343 1.00 94.69 817 VAL A O 1
ATOM 6280 N N . ARG A 1 818 ? 16.680 -24.532 3.364 1.00 94.38 818 ARG A N 1
ATOM 6281 C CA . ARG A 1 818 ? 17.377 -25.145 4.494 1.00 94.38 818 ARG A CA 1
ATOM 6282 C C . ARG A 1 818 ? 16.578 -24.910 5.767 1.00 94.38 818 ARG A C 1
ATOM 6284 O O . ARG A 1 818 ? 16.408 -23.769 6.166 1.00 94.38 818 ARG A O 1
ATOM 6291 N N . ILE A 1 819 ? 16.109 -25.979 6.397 1.00 93.44 819 ILE A N 1
ATOM 6292 C CA . ILE A 1 819 ? 15.464 -25.897 7.709 1.00 93.44 819 ILE A CA 1
ATOM 6293 C C . ILE A 1 819 ? 16.559 -25.836 8.780 1.00 93.44 819 ILE A C 1
ATOM 6295 O O . ILE A 1 819 ? 17.470 -26.672 8.747 1.00 93.44 819 ILE A O 1
ATOM 6299 N N . GLU A 1 820 ? 16.509 -24.842 9.667 1.00 88.00 820 GLU A N 1
ATOM 6300 C CA . GLU A 1 820 ? 17.499 -24.613 10.738 1.00 88.00 820 GLU A CA 1
ATOM 6301 C C . GLU A 1 820 ? 17.078 -25.156 12.100 1.00 88.00 820 GLU A C 1
ATOM 6303 O O . GLU A 1 820 ? 15.912 -24.924 12.499 1.00 88.00 820 GLU A O 1
#